Protein AF-0000000084380816 (afdb_homodimer)

Structure (mmCIF, N/CA/C/O backbone):
data_AF-0000000084380816-model_v1
#
loop_
_entity.id
_entity.type
_entity.pdbx_description
1 polymer 'Peptidase M61 catalytic domain-containing protein'
#
loop_
_atom_site.group_PDB
_atom_site.id
_atom_site.type_symbol
_atom_site.label_atom_id
_atom_site.label_alt_id
_atom_site.label_comp_id
_atom_site.label_asym_id
_atom_site.label_entity_id
_atom_site.label_seq_id
_atom_site.pdbx_PDB_ins_code
_atom_site.Cartn_x
_atom_site.Cartn_y
_atom_site.Cartn_z
_atom_site.occupancy
_atom_site.B_iso_or_equiv
_atom_site.auth_seq_id
_atom_site.auth_comp_id
_atom_site.auth_asym_id
_atom_site.auth_atom_id
_atom_site.pdbx_PDB_model_num
ATOM 1 N N . MET A 1 1 ? -41.875 -51.312 -7.555 1 27.17 1 MET A N 1
ATOM 2 C CA . MET A 1 1 ? -41.5 -50.062 -8.219 1 27.17 1 MET A CA 1
ATOM 3 C C . MET A 1 1 ? -39.969 -49.906 -8.258 1 27.17 1 MET A C 1
ATOM 5 O O . MET A 1 1 ? -39.312 -49.906 -7.215 1 27.17 1 MET A O 1
ATOM 9 N N . ILE A 1 2 ? -39.375 -50.25 -9.5 1 27.06 2 ILE A N 1
ATOM 10 C CA . ILE A 1 2 ? -38 -50.5 -9.875 1 27.06 2 ILE A CA 1
ATOM 11 C C . ILE A 1 2 ? -37.219 -49.188 -9.898 1 27.06 2 ILE A C 1
ATOM 13 O O . ILE A 1 2 ? -37.594 -48.25 -10.617 1 27.06 2 ILE A O 1
ATOM 17 N N . CYS A 1 3 ? -36.656 -48.812 -8.781 1 25.69 3 CYS A N 1
ATOM 18 C CA . CYS A 1 3 ? -35.781 -47.656 -8.594 1 25.69 3 CYS A CA 1
ATOM 19 C C . CYS A 1 3 ? -34.594 -47.719 -9.555 1 25.69 3 CYS A C 1
ATOM 21 O O . CYS A 1 3 ? -33.656 -48.5 -9.352 1 25.69 3 CYS A O 1
ATOM 23 N N . GLY A 1 4 ? -34.875 -47.562 -10.859 1 26.27 4 GLY A N 1
ATOM 24 C CA . GLY A 1 4 ? -33.906 -47.656 -11.914 1 26.27 4 GLY A CA 1
ATOM 25 C C . GLY A 1 4 ? -32.812 -46.625 -11.805 1 26.27 4 GLY A C 1
ATOM 26 O O . GLY A 1 4 ? -33.094 -45.406 -11.719 1 26.27 4 GLY A O 1
ATOM 27 N N . TYR A 1 5 ? -31.734 -46.938 -11.164 1 26.12 5 TYR A N 1
ATOM 28 C CA . TYR A 1 5 ? -30.484 -46.188 -11.117 1 26.12 5 TYR A CA 1
ATOM 29 C C . TYR A 1 5 ? -30.031 -45.812 -12.523 1 26.12 5 TYR A C 1
ATOM 31 O O . TYR A 1 5 ? -29.812 -46.688 -13.367 1 26.12 5 TYR A O 1
ATOM 39 N N . ALA A 1 6 ? -30.516 -44.625 -13 1 34.38 6 ALA A N 1
ATOM 40 C CA . ALA A 1 6 ? -30.094 -44.094 -14.289 1 34.38 6 ALA A CA 1
ATOM 41 C C . ALA A 1 6 ? -28.562 -44 -14.375 1 34.38 6 ALA A C 1
ATOM 43 O O . ALA A 1 6 ? -27.938 -43.188 -13.68 1 34.38 6 ALA A O 1
ATOM 44 N N . CYS A 1 7 ? -27.812 -45.062 -14.609 1 30.02 7 CYS A N 1
ATOM 45 C CA . CYS A 1 7 ? -26.406 -45.094 -14.984 1 30.02 7 CYS A CA 1
ATOM 46 C C . CYS A 1 7 ? -26.141 -44.094 -16.125 1 30.02 7 CYS A C 1
ATOM 48 O O . CYS A 1 7 ? -26.688 -44.25 -17.219 1 30.02 7 CYS A O 1
ATOM 50 N N . GLY A 1 8 ? -26.031 -42.875 -15.812 1 33.06 8 GLY A N 1
ATOM 51 C CA . GLY A 1 8 ? -25.656 -41.906 -16.844 1 33.06 8 GLY A CA 1
ATOM 52 C C . GLY A 1 8 ? -24.516 -42.406 -17.719 1 33.06 8 GLY A C 1
ATOM 53 O O . GLY A 1 8 ? -23.422 -42.719 -17.234 1 33.06 8 GLY A O 1
ATOM 54 N N . ALA A 1 9 ? -24.859 -43.062 -18.766 1 35.5 9 ALA A N 1
ATOM 55 C CA . ALA A 1 9 ? -23.938 -43.406 -19.844 1 35.5 9 ALA A CA 1
ATOM 56 C C . ALA A 1 9 ? -23.078 -42.219 -20.266 1 35.5 9 ALA A C 1
ATOM 58 O O . ALA A 1 9 ? -23.609 -41.188 -20.703 1 35.5 9 ALA A O 1
ATOM 59 N N . LEU A 1 10 ? -21.922 -42.094 -19.734 1 38.34 10 LEU A N 1
ATOM 60 C CA . LEU A 1 10 ? -20.891 -41.25 -20.328 1 38.34 10 LEU A CA 1
ATOM 61 C C . LEU A 1 10 ? -20.797 -41.469 -21.828 1 38.34 10 LEU A C 1
ATOM 63 O O . LEU A 1 10 ? -20.641 -42.594 -22.297 1 38.34 10 LEU A O 1
ATOM 67 N N . ALA A 1 11 ? -21.5 -40.625 -22.562 1 37.41 11 ALA A N 1
ATOM 68 C CA . ALA A 1 11 ? -21.453 -40.5 -24.016 1 37.41 11 ALA A CA 1
ATOM 69 C C . ALA A 1 11 ? -20.031 -40.688 -24.531 1 37.41 11 ALA A C 1
ATOM 71 O O . ALA A 1 11 ? -19.094 -40 -24.094 1 37.41 11 ALA A O 1
ATOM 72 N N . ALA A 1 12 ? -19.781 -41.75 -25.078 1 40.5 12 ALA A N 1
ATOM 73 C CA . ALA A 1 12 ? -18.625 -41.875 -25.969 1 40.5 12 ALA A CA 1
ATOM 74 C C . ALA A 1 12 ? -18.562 -40.719 -26.953 1 40.5 12 ALA A C 1
ATOM 76 O O . ALA A 1 12 ? -19.484 -40.5 -27.75 1 40.5 12 ALA A O 1
ATOM 77 N N . ASP A 1 13 ? -17.953 -39.531 -26.75 1 41.25 13 ASP A N 1
ATOM 78 C CA . ASP A 1 13 ? -17.75 -38.469 -27.75 1 41.25 13 ASP A CA 1
ATOM 79 C C . ASP A 1 13 ? -17.25 -39.062 -29.062 1 41.25 13 ASP A C 1
ATOM 81 O O . ASP A 1 13 ? -16.281 -39.812 -29.094 1 41.25 13 ASP A O 1
ATOM 85 N N . ALA A 1 14 ? -17.859 -39.281 -29.984 1 40.97 14 ALA A N 1
ATOM 86 C CA . ALA A 1 14 ? -17.656 -39.625 -31.406 1 40.97 14 ALA A CA 1
ATOM 87 C C . ALA A 1 14 ? -16.453 -38.875 -31.969 1 40.97 14 ALA A C 1
ATOM 89 O O . ALA A 1 14 ? -16.156 -38.969 -33.156 1 40.97 14 ALA A O 1
ATOM 90 N N . SER A 1 15 ? -16.125 -37.594 -31.531 1 45.44 15 SER A N 1
ATOM 91 C CA . SER A 1 15 ? -15.008 -36.906 -32.156 1 45.44 15 SER A CA 1
ATOM 92 C C . SER A 1 15 ? -13.703 -37.656 -31.969 1 45.44 15 SER A C 1
ATOM 94 O O . SER A 1 15 ? -13.562 -38.438 -31 1 45.44 15 SER A O 1
ATOM 96 N N . GLY A 1 16 ? -12.984 -38.125 -33 1 58.88 16 GLY A N 1
ATOM 97 C CA . GLY A 1 16 ? -11.68 -38.719 -33.219 1 58.88 16 GLY A CA 1
ATOM 98 C C . GLY A 1 16 ? -10.656 -38.375 -32.156 1 58.88 16 GLY A C 1
ATOM 99 O O . GLY A 1 16 ? -9.484 -38.719 -32.25 1 58.88 16 GLY A O 1
ATOM 100 N N . GLU A 1 17 ? -11.016 -37.469 -31.203 1 75.88 17 GLU A N 1
ATOM 101 C CA . GLU A 1 17 ? -9.992 -37.062 -30.234 1 75.88 17 GLU A CA 1
ATOM 102 C C . GLU A 1 17 ? -9.891 -38.031 -29.094 1 75.88 17 GLU A C 1
ATOM 104 O O . GLU A 1 17 ? -10.906 -38.5 -28.562 1 75.88 17 GLU A O 1
ATOM 109 N N . ARG A 1 18 ? -8.797 -38.688 -28.703 1 91.75 18 ARG A N 1
ATOM 110 C CA . ARG A 1 18 ? -8.469 -39.625 -27.625 1 91.75 18 ARG A CA 1
ATOM 111 C C . ARG A 1 18 ? -8.328 -38.906 -26.297 1 91.75 18 ARG A C 1
ATOM 113 O O . ARG A 1 18 ? -7.238 -38.469 -25.922 1 91.75 18 ARG A O 1
ATOM 120 N N . ILE A 1 19 ? -9.57 -38.656 -25.625 1 95.81 19 ILE A N 1
ATOM 121 C CA . ILE A 1 19 ? -9.609 -37.938 -24.375 1 95.81 19 ILE A CA 1
ATOM 122 C C . ILE A 1 19 ? -10.07 -38.844 -23.25 1 95.81 19 ILE A C 1
ATOM 124 O O . ILE A 1 19 ? -11.008 -39.625 -23.422 1 95.81 19 ILE A O 1
ATOM 128 N N . TYR A 1 20 ? -9.391 -38.875 -22.156 1 96.75 20 TYR A N 1
ATOM 129 C CA . TYR A 1 20 ? -9.844 -39.531 -20.922 1 96.75 20 TYR A CA 1
ATOM 130 C C . TYR A 1 20 ? -9.984 -38.531 -19.797 1 96.75 20 TYR A C 1
ATOM 132 O O . TYR A 1 20 ? -9.242 -37.531 -19.734 1 96.75 20 TYR A O 1
ATOM 140 N N . ASP A 1 21 ? -10.922 -38.75 -18.875 1 97.56 21 ASP A N 1
ATOM 141 C CA . ASP A 1 21 ? -11.234 -37.812 -17.812 1 97.56 21 ASP A CA 1
ATOM 142 C C . ASP A 1 21 ? -10.469 -38.125 -16.547 1 97.56 21 ASP A C 1
ATOM 144 O O . ASP A 1 21 ? -10.328 -39.312 -16.172 1 97.56 21 ASP A O 1
ATOM 148 N N . VAL A 1 22 ? -9.922 -37.156 -15.961 1 98.12 22 VAL A N 1
ATOM 149 C CA . VAL A 1 22 ? -9.266 -37.25 -14.656 1 98.12 22 VAL A CA 1
ATOM 150 C C . VAL A 1 22 ? -9.883 -36.25 -13.688 1 98.12 22 VAL A C 1
ATOM 152 O O . VAL A 1 22 ? -9.922 -35.062 -13.977 1 98.12 22 VAL A O 1
ATOM 155 N N . VAL A 1 23 ? -10.391 -36.688 -12.555 1 98.31 23 VAL A N 1
ATOM 156 C CA . VAL A 1 23 ? -10.953 -35.781 -11.547 1 98.31 23 VAL A CA 1
ATOM 157 C C . VAL A 1 23 ? -10.188 -35.938 -10.234 1 98.31 23 VAL A C 1
ATOM 159 O O . VAL A 1 23 ? -10.125 -37.031 -9.68 1 98.31 23 VAL A O 1
ATOM 162 N N . TYR A 1 24 ? -9.562 -34.938 -9.789 1 98.69 24 TYR A N 1
ATOM 163 C CA . TYR A 1 24 ? -8.969 -34.875 -8.453 1 98.69 24 TYR A CA 1
ATOM 164 C C . TYR A 1 24 ? -9.953 -34.312 -7.438 1 98.69 24 TYR A C 1
ATOM 166 O O . TYR A 1 24 ? -10.484 -33.219 -7.621 1 98.69 24 TYR A O 1
ATOM 174 N N . THR A 1 25 ? -10.219 -35.031 -6.387 1 98.75 25 THR A N 1
ATOM 175 C CA . THR A 1 25 ? -11.008 -34.562 -5.258 1 98.75 25 THR A CA 1
ATOM 176 C C . THR A 1 25 ? -10.141 -34.469 -4.004 1 98.75 25 THR A C 1
ATOM 178 O O . THR A 1 25 ? -9.531 -35.438 -3.578 1 98.75 25 THR A O 1
ATOM 181 N N . VAL A 1 26 ? -10.109 -33.281 -3.43 1 98.81 26 VAL A N 1
ATOM 182 C CA . VAL A 1 26 ? -9.289 -33.031 -2.252 1 98.81 26 VAL A CA 1
ATOM 183 C C . VAL A 1 26 ? -10.18 -32.781 -1.039 1 98.81 26 VAL A C 1
ATOM 185 O O . VAL A 1 26 ? -11.055 -31.922 -1.069 1 98.81 26 VAL A O 1
ATOM 188 N N . ARG A 1 27 ? -9.977 -33.531 -0.007 1 98.69 27 ARG A N 1
ATOM 189 C CA . ARG A 1 27 ? -10.68 -33.375 1.261 1 98.69 27 ARG A CA 1
ATOM 190 C C . ARG A 1 27 ? -9.711 -33 2.381 1 98.69 27 ARG A C 1
ATOM 192 O O . ARG A 1 27 ? -8.93 -33.844 2.832 1 98.69 27 ARG A O 1
ATOM 199 N N . PRO A 1 28 ? -9.797 -31.766 2.854 1 98.62 28 PRO A N 1
ATOM 200 C CA . PRO A 1 28 ? -8.953 -31.406 3.998 1 98.62 28 PRO A CA 1
ATOM 201 C C . PRO A 1 28 ? -9.391 -32.094 5.289 1 98.62 28 PRO A C 1
ATOM 203 O O . PRO A 1 28 ? -10.586 -32.281 5.531 1 98.62 28 PRO A O 1
ATOM 206 N N . LEU A 1 29 ? -8.453 -32.531 6.004 1 97.81 29 LEU A N 1
ATOM 207 C CA . LEU A 1 29 ? -8.648 -33.125 7.32 1 97.81 29 LEU A CA 1
ATOM 208 C C . LEU A 1 29 ? -7.988 -32.281 8.406 1 97.81 29 LEU A C 1
ATOM 210 O O . LEU A 1 29 ? -6.895 -32.594 8.875 1 97.81 29 LEU A O 1
ATOM 214 N N . PRO A 1 30 ? -8.688 -31.25 8.867 1 96.81 30 PRO A N 1
ATOM 215 C CA . PRO A 1 30 ? -8.078 -30.281 9.773 1 96.81 30 PRO A CA 1
ATOM 216 C C . PRO A 1 30 ? -7.516 -30.922 11.039 1 96.81 30 PRO A C 1
ATOM 218 O O . PRO A 1 30 ? -6.457 -30.516 11.523 1 96.81 30 PRO A O 1
ATOM 221 N N . ASP A 1 31 ? -8.156 -31.922 11.555 1 96.31 31 ASP A N 1
ATOM 222 C CA . ASP A 1 31 ? -7.766 -32.531 12.828 1 96.31 31 ASP A CA 1
ATOM 223 C C . ASP A 1 31 ? -6.363 -33.125 12.742 1 96.31 31 ASP A C 1
ATOM 225 O O . ASP A 1 31 ? -5.613 -33.094 13.719 1 96.31 31 ASP A O 1
ATOM 229 N N . SER A 1 32 ? -6.035 -33.625 11.562 1 97.06 32 SER A N 1
ATOM 230 C CA . SER A 1 32 ? -4.742 -34.281 11.414 1 97.06 32 SER A CA 1
ATOM 231 C C . SER A 1 32 ? -3.797 -33.438 10.555 1 97.06 32 SER A C 1
ATOM 233 O O . SER A 1 32 ? -2.701 -33.875 10.211 1 97.06 32 SER A O 1
ATOM 235 N N . HIS A 1 33 ? -4.148 -32.219 10.172 1 98 33 HIS A N 1
ATOM 236 C CA . HIS A 1 33 ? -3.359 -31.359 9.312 1 98 33 HIS A CA 1
ATOM 237 C C . HIS A 1 33 ? -2.939 -32.062 8.031 1 98 33 HIS A C 1
ATOM 239 O O . HIS A 1 33 ? -1.779 -31.984 7.625 1 98 33 HIS A O 1
ATOM 245 N N . SER A 1 34 ? -3.932 -32.844 7.496 1 98.38 34 SER A N 1
ATOM 246 C CA . SER A 1 34 ? -3.686 -33.625 6.293 1 98.38 34 SER A CA 1
ATOM 247 C C . SER A 1 34 ? -4.812 -33.469 5.277 1 98.38 34 SER A C 1
ATOM 249 O O . SER A 1 34 ? -5.805 -32.781 5.555 1 98.38 34 SER A O 1
ATOM 251 N N . ALA A 1 35 ? -4.574 -34 4.113 1 98.69 35 ALA A N 1
ATOM 252 C CA . ALA A 1 35 ? -5.613 -34.031 3.084 1 98.69 35 ALA A CA 1
ATOM 253 C C . ALA A 1 35 ? -5.707 -35.438 2.459 1 98.69 35 ALA A C 1
ATOM 255 O O . ALA A 1 35 ? -4.691 -36.094 2.262 1 98.69 35 ALA A O 1
ATOM 256 N N . GLU A 1 36 ? -6.895 -35.812 2.211 1 98.69 36 GLU A N 1
ATOM 257 C CA . GLU A 1 36 ? -7.148 -36.969 1.371 1 98.69 36 GLU A CA 1
ATOM 258 C C . GLU A 1 36 ? -7.348 -36.562 -0.086 1 98.69 36 GLU A C 1
ATOM 260 O O . GLU A 1 36 ? -8.125 -35.656 -0.382 1 98.69 36 GLU A O 1
ATOM 265 N N . VAL A 1 37 ? -6.648 -37.219 -0.964 1 98.88 37 VAL A N 1
ATOM 266 C CA . VAL A 1 37 ? -6.777 -36.938 -2.391 1 98.88 37 VAL A CA 1
ATOM 267 C C . VAL A 1 37 ? -7.25 -38.188 -3.123 1 98.88 37 VAL A C 1
ATOM 269 O O . VAL A 1 37 ? -6.73 -39.281 -2.893 1 98.88 37 VAL A O 1
ATOM 272 N N . GLU A 1 38 ? -8.234 -38.031 -3.914 1 98.81 38 GLU A N 1
ATOM 273 C CA . GLU A 1 38 ? -8.703 -39.094 -4.809 1 98.81 38 GLU A CA 1
ATOM 274 C C . GLU A 1 38 ? -8.508 -38.688 -6.273 1 98.81 38 GLU A C 1
ATOM 276 O O . GLU A 1 38 ? -8.93 -37.594 -6.688 1 98.81 38 GLU A O 1
ATOM 281 N N . MET A 1 39 ? -7.875 -39.531 -6.996 1 98.69 39 MET A N 1
ATOM 282 C CA . MET A 1 39 ? -7.77 -39.375 -8.445 1 98.69 39 MET A CA 1
ATOM 283 C C . MET A 1 39 ? -8.664 -40.406 -9.148 1 98.69 39 MET A C 1
ATOM 285 O O . MET A 1 39 ? -8.398 -41.594 -9.102 1 98.69 39 MET A O 1
ATOM 289 N N . ALA A 1 40 ? -9.719 -39.906 -9.828 1 98.75 40 ALA A N 1
ATOM 290 C CA . ALA A 1 40 ? -10.625 -40.75 -10.586 1 98.75 40 ALA A CA 1
ATOM 291 C C . ALA A 1 40 ? -10.359 -40.656 -12.086 1 98.75 40 ALA A C 1
ATOM 293 O O . ALA A 1 40 ? -10.391 -39.562 -12.648 1 98.75 40 ALA A O 1
ATOM 294 N N . VAL A 1 41 ? -10.109 -41.781 -12.688 1 98.44 41 VAL A N 1
ATOM 295 C CA . VAL A 1 41 ? -9.891 -41.812 -14.133 1 98.44 41 VAL A CA 1
ATOM 296 C C . VAL A 1 41 ? -11.062 -42.531 -14.805 1 98.44 41 VAL A C 1
ATOM 298 O O . VAL A 1 41 ? -11.438 -43.625 -14.414 1 98.44 41 VAL A O 1
ATOM 301 N N . SER A 1 42 ? -11.727 -41.844 -15.719 1 98.25 42 SER A N 1
ATOM 302 C CA . SER A 1 42 ? -12.719 -42.469 -16.609 1 98.25 42 SER A CA 1
ATOM 303 C C . SER A 1 42 ? -12.211 -42.531 -18.031 1 98.25 42 SER A C 1
ATOM 305 O O . SER A 1 42 ? -11.875 -41.5 -18.625 1 98.25 42 SER A O 1
ATOM 307 N N . GLN A 1 43 ? -12.188 -43.688 -18.484 1 96.75 43 GLN A N 1
ATOM 308 C CA . GLN A 1 43 ? -11.625 -43.844 -19.812 1 96.75 43 GLN A CA 1
ATOM 309 C C . GLN A 1 43 ? -12.258 -45.062 -20.516 1 96.75 43 GLN A C 1
ATOM 311 O O . GLN A 1 43 ? -13.008 -45.812 -19.906 1 96.75 43 GLN A O 1
ATOM 316 N N . THR A 1 44 ? -11.984 -45.062 -21.828 1 91.81 44 THR A N 1
ATOM 317 C CA . THR A 1 44 ? -12.25 -46.219 -22.641 1 91.81 44 THR A CA 1
ATOM 318 C C . THR A 1 44 ? -10.961 -46.75 -23.297 1 91.81 44 THR A C 1
ATOM 320 O O . THR A 1 44 ? -10.023 -45.969 -23.5 1 91.81 44 THR A O 1
ATOM 323 N N . ARG A 1 45 ? -10.797 -48 -23.578 1 90.06 45 ARG A N 1
ATOM 324 C CA . ARG A 1 45 ? -9.734 -48.594 -24.375 1 90.06 45 ARG A CA 1
ATOM 325 C C . ARG A 1 45 ? -8.398 -48.531 -23.641 1 90.06 45 ARG A C 1
ATOM 327 O O . ARG A 1 45 ? -7.336 -48.562 -24.266 1 90.06 45 ARG A O 1
ATOM 334 N N . GLY A 1 46 ? -8.492 -48.25 -22.344 1 94.62 46 GLY A N 1
ATOM 335 C CA . GLY A 1 46 ? -7.25 -48.156 -21.594 1 94.62 46 GLY A CA 1
ATOM 336 C C . GLY A 1 46 ? -6.324 -47.062 -22.094 1 94.62 46 GLY A C 1
ATOM 337 O O . GLY A 1 46 ? -5.133 -47.312 -22.297 1 94.62 46 GLY A O 1
ATOM 338 N N . MET A 1 47 ? -6.836 -45.906 -22.297 1 96.44 47 MET A N 1
ATOM 339 C CA . MET A 1 47 ? -6.055 -44.781 -22.828 1 96.44 47 MET A CA 1
ATOM 340 C C . MET A 1 47 ? -4.883 -44.469 -21.906 1 96.44 47 MET A C 1
ATOM 342 O O . MET A 1 47 ? -3.748 -44.344 -22.359 1 96.44 47 MET A O 1
ATOM 346 N N . LEU A 1 48 ? -5.074 -44.25 -20.672 1 97.31 48 LEU A N 1
ATOM 347 C CA . LEU A 1 48 ? -4.004 -44.188 -19.688 1 97.31 48 LEU A CA 1
ATOM 348 C C . LEU A 1 48 ? -3.607 -45.562 -19.203 1 97.31 48 LEU A C 1
ATOM 350 O O . LEU A 1 48 ? -4.398 -46.25 -18.547 1 97.31 48 LEU A O 1
ATOM 354 N N . ARG A 1 49 ? -2.461 -45.938 -19.469 1 97.56 49 ARG A N 1
ATOM 355 C CA . ARG A 1 49 ? -2.02 -47.281 -19.141 1 97.56 49 ARG A CA 1
ATOM 356 C C . ARG A 1 49 ? -1.273 -47.312 -17.812 1 97.56 49 ARG A C 1
ATOM 358 O O . ARG A 1 49 ? -1.389 -48.281 -17.047 1 97.56 49 ARG A O 1
ATOM 365 N N . GLN A 1 50 ? -0.486 -46.281 -17.688 1 97.5 50 GLN A N 1
ATOM 366 C CA . GLN A 1 50 ? 0.311 -46.219 -16.469 1 97.5 50 GLN A CA 1
ATOM 367 C C . GLN A 1 50 ? 0.566 -44.781 -16.047 1 97.5 50 GLN A C 1
ATOM 369 O O . GLN A 1 50 ? 0.737 -43.906 -16.906 1 97.5 50 GLN A O 1
ATOM 374 N N . LEU A 1 51 ? 0.547 -44.594 -14.781 1 97.81 51 LEU A N 1
ATOM 375 C CA . LEU A 1 51 ? 0.934 -43.312 -14.148 1 97.81 51 LEU A CA 1
ATOM 376 C C . LEU A 1 51 ? 2.035 -43.562 -13.117 1 97.81 51 LEU A C 1
ATOM 378 O O . LEU A 1 51 ? 1.911 -44.406 -12.25 1 97.81 51 LEU A O 1
ATOM 382 N N . SER A 1 52 ? 3.113 -42.844 -13.297 1 98 52 SER A N 1
ATOM 383 C CA . SER A 1 52 ? 4.199 -42.875 -12.328 1 98 52 SER A CA 1
ATOM 384 C C . SER A 1 52 ? 4.344 -41.5 -11.633 1 98 52 SER A C 1
ATOM 386 O O . SER A 1 52 ? 4.527 -40.5 -12.289 1 98 52 SER A O 1
ATOM 388 N N . MET A 1 53 ? 4.246 -41.531 -10.305 1 97.31 53 MET A N 1
ATOM 389 C CA . MET A 1 53 ? 4.371 -40.312 -9.531 1 97.31 53 MET A CA 1
ATOM 390 C C . MET A 1 53 ? 5.664 -40.312 -8.719 1 97.31 53 MET A C 1
ATOM 392 O O . MET A 1 53 ? 6.008 -41.312 -8.094 1 97.31 53 MET A O 1
ATOM 396 N N . ASP A 1 54 ? 6.379 -39.188 -8.758 1 96.75 54 ASP A N 1
ATOM 397 C CA . ASP A 1 54 ? 7.555 -38.969 -7.918 1 96.75 54 ASP A CA 1
ATOM 398 C C . ASP A 1 54 ? 7.156 -38.469 -6.531 1 96.75 54 ASP A C 1
ATOM 400 O O . ASP A 1 54 ? 6.684 -37.344 -6.387 1 96.75 54 ASP A O 1
ATOM 404 N N . LEU A 1 55 ? 7.402 -39.312 -5.531 1 95.12 55 LEU A N 1
ATOM 405 C CA . LEU A 1 55 ? 7.016 -38.938 -4.172 1 95.12 55 LEU A CA 1
ATOM 406 C C . LEU A 1 55 ? 8.125 -38.156 -3.484 1 95.12 55 LEU A C 1
ATOM 408 O O . LEU A 1 55 ? 9.219 -38.688 -3.268 1 95.12 55 LEU A O 1
ATOM 412 N N . PRO A 1 56 ? 7.875 -36.844 -3.186 1 86.44 56 PRO A N 1
ATOM 413 C CA . PRO A 1 56 ? 8.938 -36 -2.658 1 86.44 56 PRO A CA 1
ATOM 414 C C . PRO A 1 56 ? 9.359 -36.375 -1.24 1 86.44 56 PRO A C 1
ATOM 416 O O . PRO A 1 56 ? 10.453 -36.031 -0.796 1 86.44 56 PRO A O 1
ATOM 419 N N . GLY A 1 57 ? 8.555 -37 -0.428 1 84.44 57 GLY A N 1
ATOM 420 C CA . GLY A 1 57 ? 8.914 -37.312 0.942 1 84.44 57 GLY A CA 1
ATOM 421 C C . GLY A 1 57 ? 7.992 -38.344 1.582 1 84.44 57 GLY A C 1
ATOM 422 O O . GLY A 1 57 ? 7.234 -39 0.888 1 84.44 57 GLY A O 1
ATOM 423 N N . ASP A 1 58 ? 8.117 -38.375 2.895 1 88.19 58 ASP A N 1
ATOM 424 C CA . ASP A 1 58 ? 7.398 -39.406 3.641 1 88.19 58 ASP A CA 1
ATOM 425 C C . ASP A 1 58 ? 6.043 -38.906 4.121 1 88.19 58 ASP A C 1
ATOM 427 O O . ASP A 1 58 ? 5.383 -39.562 4.934 1 88.19 58 ASP A O 1
ATOM 431 N N . ASN A 1 59 ? 5.668 -37.781 3.557 1 94.19 59 ASN A N 1
ATOM 432 C CA . ASN A 1 59 ? 4.414 -37.219 4.047 1 94.19 59 ASN A CA 1
ATOM 433 C C . ASN A 1 59 ? 3.217 -37.781 3.275 1 94.19 59 ASN A C 1
ATOM 435 O O . ASN A 1 59 ? 2.074 -37.406 3.535 1 94.19 59 ASN A O 1
ATOM 439 N N . PHE A 1 60 ? 3.467 -38.656 2.275 1 96.81 60 PHE A N 1
ATOM 440 C CA . PHE A 1 60 ? 2.408 -39.344 1.542 1 96.81 60 PHE A CA 1
ATOM 441 C C . PHE A 1 60 ? 2.172 -40.75 2.107 1 96.81 60 PHE A C 1
ATOM 443 O O . PHE A 1 60 ? 3.125 -41.469 2.438 1 96.81 60 PHE A O 1
ATOM 450 N N . SER A 1 61 ? 0.9 -41.156 2.223 1 95.5 61 SER A N 1
ATOM 451 C CA . SER A 1 61 ? 0.586 -42.469 2.76 1 95.5 61 SER A CA 1
ATOM 452 C C . SER A 1 61 ? -0.784 -42.938 2.293 1 95.5 61 SER A C 1
ATOM 454 O O . SER A 1 61 ? -1.537 -42.188 1.683 1 95.5 61 SER A O 1
ATOM 456 N N . GLY A 1 62 ? -1.014 -44.25 2.492 1 96.38 62 GLY A N 1
ATOM 457 C CA . GLY A 1 62 ? -2.348 -44.812 2.365 1 96.38 62 GLY A CA 1
ATOM 458 C C . GLY A 1 62 ? -2.785 -45 0.924 1 96.38 62 GLY A C 1
ATOM 459 O O . GLY A 1 62 ? -3.971 -44.875 0.611 1 96.38 62 GLY A O 1
ATOM 460 N N . PHE A 1 63 ? -1.817 -45.281 0.046 1 97.38 63 PHE A N 1
ATOM 461 C CA . PHE A 1 63 ? -2.178 -45.469 -1.354 1 97.38 63 PHE A CA 1
ATOM 462 C C . PHE A 1 63 ? -3.055 -46.719 -1.52 1 97.38 63 PHE A C 1
ATOM 464 O O . PHE A 1 63 ? -2.693 -47.812 -1.069 1 97.38 63 PHE A O 1
ATOM 471 N N . HIS A 1 64 ? -4.184 -46.562 -2.115 1 97.94 64 HIS A N 1
ATOM 472 C CA . HIS A 1 64 ? -5.082 -47.656 -2.404 1 97.94 64 HIS A CA 1
ATOM 473 C C . HIS A 1 64 ? -6.094 -47.281 -3.48 1 97.94 64 HIS A C 1
ATOM 475 O O . HIS A 1 64 ? -6.27 -46.125 -3.789 1 97.94 64 HIS A O 1
ATOM 481 N N . GLY A 1 65 ? -6.723 -48.25 -4.078 1 98.19 65 GLY A N 1
ATOM 482 C CA . GLY A 1 65 ? -7.68 -48.031 -5.152 1 98.19 65 GLY A CA 1
ATOM 483 C C . GLY A 1 65 ? -7.789 -49.188 -6.102 1 98.19 65 GLY A C 1
ATOM 484 O O . GLY A 1 65 ? -7.594 -50.344 -5.703 1 98.19 65 GLY A O 1
ATOM 485 N N . ASP A 1 66 ? -8.18 -48.875 -7.27 1 98.44 66 ASP A N 1
ATOM 486 C CA . ASP A 1 66 ? -8.406 -49.906 -8.289 1 98.44 66 ASP A CA 1
ATOM 487 C C . ASP A 1 66 ? -7.141 -50.156 -9.102 1 98.44 66 ASP A C 1
ATOM 489 O O . ASP A 1 66 ? -6.277 -49.281 -9.203 1 98.44 66 ASP A O 1
ATOM 493 N N . GLY A 1 67 ? -7.09 -51.281 -9.656 1 98.06 67 GLY A N 1
ATOM 494 C CA . GLY A 1 67 ? -5.973 -51.594 -10.531 1 98.06 67 GLY A CA 1
ATOM 495 C C . GLY A 1 67 ? -4.715 -52 -9.773 1 98.06 67 GLY A C 1
ATOM 496 O O . GLY A 1 67 ? -4.789 -52.438 -8.617 1 98.06 67 GLY A O 1
ATOM 497 N N . GLU A 1 68 ? -3.602 -51.969 -10.469 1 98 68 GLU A N 1
ATOM 498 C CA . GLU A 1 68 ? -2.324 -52.344 -9.859 1 98 68 GLU A CA 1
ATOM 499 C C . GLU A 1 68 ? -1.603 -51.125 -9.312 1 98 68 GLU A C 1
ATOM 501 O O . GLU A 1 68 ? -1.359 -50.156 -10.039 1 98 68 GLU A O 1
ATOM 506 N N . ILE A 1 69 ? -1.349 -51.125 -8.062 1 98.12 69 ILE A N 1
ATOM 507 C CA . ILE A 1 69 ? -0.665 -50.062 -7.371 1 98.12 69 ILE A CA 1
ATOM 508 C C . ILE A 1 69 ? 0.603 -50.594 -6.703 1 98.12 69 ILE A C 1
ATOM 510 O O . ILE A 1 69 ? 0.554 -51.562 -5.945 1 98.12 69 ILE A O 1
ATOM 514 N N . ALA A 1 70 ? 1.714 -50 -7.039 1 97.25 70 ALA A N 1
ATOM 515 C CA . ALA A 1 70 ? 2.986 -50.406 -6.438 1 97.25 70 ALA A CA 1
ATOM 516 C C . ALA A 1 70 ? 3.816 -49.188 -6.059 1 97.25 70 ALA A C 1
ATOM 518 O O . ALA A 1 70 ? 3.859 -48.188 -6.805 1 97.25 70 ALA A O 1
ATOM 519 N N . VAL A 1 71 ? 4.332 -49.156 -4.879 1 95.38 71 VAL A N 1
ATOM 520 C CA . VAL A 1 71 ? 5.266 -48.125 -4.449 1 95.38 71 VAL A CA 1
ATOM 521 C C . VAL A 1 71 ? 6.676 -48.719 -4.375 1 95.38 71 VAL A C 1
ATOM 523 O O . VAL A 1 71 ? 6.926 -49.656 -3.639 1 95.38 71 VAL A O 1
ATOM 526 N N . GLU A 1 72 ? 7.516 -48.219 -5.152 1 93.94 72 GLU A N 1
ATOM 527 C CA . GLU A 1 72 ? 8.914 -48.625 -5.18 1 93.94 72 GLU A CA 1
ATOM 528 C C . GLU A 1 72 ? 9.844 -47.469 -4.84 1 93.94 72 GLU A C 1
ATOM 530 O O . GLU A 1 72 ? 10.125 -46.625 -5.695 1 93.94 72 GLU A O 1
ATOM 535 N N . GLY A 1 73 ? 10.359 -47.469 -3.605 1 92.06 73 GLY A N 1
ATOM 536 C CA . GLY A 1 73 ? 11.18 -46.344 -3.193 1 92.06 73 GLY A CA 1
ATOM 537 C C . GLY A 1 73 ? 10.398 -45.031 -3.111 1 92.06 73 GLY A C 1
ATOM 538 O O . GLY A 1 73 ? 9.438 -44.938 -2.35 1 92.06 73 GLY A O 1
ATOM 539 N N . LYS A 1 74 ? 10.797 -44.125 -3.988 1 94.06 74 LYS A N 1
ATOM 540 C CA . LYS A 1 74 ? 10.156 -42.812 -3.984 1 94.06 74 LYS A CA 1
ATOM 541 C C . LYS A 1 74 ? 9.258 -42.625 -5.203 1 94.06 74 LYS A C 1
ATOM 543 O O . LYS A 1 74 ? 8.992 -41.5 -5.629 1 94.06 74 LYS A O 1
ATOM 548 N N . GLU A 1 75 ? 8.828 -43.75 -5.715 1 96.31 75 GLU A N 1
ATOM 549 C CA . GLU A 1 75 ? 7.961 -43.688 -6.887 1 96.31 75 GLU A CA 1
ATOM 550 C C . GLU A 1 75 ? 6.719 -44.531 -6.703 1 96.31 75 GLU A C 1
ATOM 552 O O . GLU A 1 75 ? 6.812 -45.688 -6.223 1 96.31 75 GLU A O 1
ATOM 557 N N . LEU A 1 76 ? 5.633 -44 -7.031 1 97.38 76 LEU A N 1
ATOM 558 C CA . LEU A 1 76 ? 4.379 -44.75 -7.098 1 97.38 76 LEU A CA 1
ATOM 559 C C . LEU A 1 76 ? 4.039 -45.125 -8.539 1 97.38 76 LEU A C 1
ATOM 561 O O . LEU A 1 76 ? 4.145 -44.281 -9.438 1 97.38 76 LEU A O 1
ATOM 565 N N . HIS A 1 77 ? 3.705 -46.344 -8.797 1 98.12 77 HIS A N 1
ATOM 566 C CA . HIS A 1 77 ? 3.242 -46.812 -10.102 1 98.12 77 HIS A CA 1
ATOM 567 C C . HIS A 1 77 ? 1.797 -47.281 -10.031 1 98.12 77 HIS A C 1
ATOM 569 O O . HIS A 1 77 ? 1.463 -48.156 -9.211 1 98.12 77 HIS A O 1
ATOM 575 N N . TRP A 1 78 ? 0.988 -46.719 -10.836 1 98.5 78 TRP A N 1
ATOM 576 C CA . TRP A 1 78 ? -0.423 -47.094 -10.883 1 98.5 78 TRP A CA 1
ATOM 577 C C . TRP A 1 78 ? -0.843 -47.469 -12.289 1 98.5 78 TRP A C 1
ATOM 579 O O . TRP A 1 78 ? -0.59 -46.75 -13.25 1 98.5 78 TRP A O 1
ATOM 589 N N . SER A 1 79 ? -1.39 -48.625 -12.438 1 98.19 79 SER A N 1
ATOM 590 C CA . SER A 1 79 ? -2.025 -49.062 -13.672 1 98.19 79 SER A CA 1
ATOM 591 C C . SER A 1 79 ? -3.539 -49.188 -13.508 1 98.19 79 SER A C 1
ATOM 593 O O . SER A 1 79 ? -4.047 -50.188 -13.008 1 98.19 79 SER A O 1
ATOM 595 N N . PRO A 1 80 ? -4.203 -48.156 -13.977 1 97.81 80 PRO A N 1
ATOM 596 C CA . PRO A 1 80 ? -5.66 -48.219 -13.844 1 97.81 80 PRO A CA 1
ATOM 597 C C . PRO A 1 80 ? -6.297 -49.281 -14.719 1 97.81 80 PRO A C 1
ATOM 599 O O . PRO A 1 80 ? -5.727 -49.656 -15.75 1 97.81 80 PRO A O 1
ATOM 602 N N . PRO A 1 81 ? -7.508 -49.75 -14.328 1 97.25 81 PRO A N 1
ATOM 603 C CA . PRO A 1 81 ? -8.258 -50.656 -15.195 1 97.25 81 PRO A CA 1
ATOM 604 C C . PRO A 1 81 ? -8.555 -50.031 -16.562 1 97.25 81 PRO A C 1
ATOM 606 O O . PRO A 1 81 ? -8.531 -48.812 -16.719 1 97.25 81 PRO A O 1
ATOM 609 N N . ARG A 1 82 ? -8.875 -50.844 -17.531 1 95.62 82 ARG A N 1
ATOM 610 C CA . ARG A 1 82 ? -9.086 -50.438 -18.922 1 95.62 82 ARG A CA 1
ATOM 611 C C . ARG A 1 82 ? -10.219 -49.438 -19.031 1 95.62 82 ARG A C 1
ATOM 613 O O . ARG A 1 82 ? -10.172 -48.531 -19.891 1 95.62 82 ARG A O 1
ATOM 620 N N . ASP A 1 83 ? -11.211 -49.531 -18.125 1 95.94 83 ASP A N 1
ATOM 621 C CA . ASP A 1 83 ? -12.359 -48.625 -18.188 1 95.94 83 ASP A CA 1
ATOM 622 C C . ASP A 1 83 ? -12.227 -47.5 -17.156 1 95.94 83 ASP A C 1
ATOM 624 O O . ASP A 1 83 ? -13.141 -46.688 -17.016 1 95.94 83 ASP A O 1
ATOM 628 N N . GLY A 1 84 ? -11.18 -47.5 -16.453 1 97.06 84 GLY A N 1
ATOM 629 C CA . GLY A 1 84 ? -10.969 -46.438 -15.469 1 97.06 84 GLY A CA 1
ATOM 630 C C . GLY A 1 84 ? -10.938 -46.969 -14.039 1 97.06 84 GLY A C 1
ATOM 631 O O . GLY A 1 84 ? -11.133 -48.156 -13.805 1 97.06 84 GLY A O 1
ATOM 632 N N . GLY A 1 85 ? -10.602 -46.125 -13.133 1 97.94 85 GLY A N 1
ATOM 633 C CA . GLY A 1 85 ? -10.5 -46.469 -11.719 1 97.94 85 GLY A CA 1
ATOM 634 C C . GLY A 1 85 ? -10.086 -45.312 -10.852 1 97.94 85 GLY A C 1
ATOM 635 O O . GLY A 1 85 ? -9.922 -44.188 -11.344 1 97.94 85 GLY A O 1
ATOM 636 N N . ASN A 1 86 ? -10.008 -45.656 -9.555 1 98.44 86 ASN A N 1
ATOM 637 C CA . ASN A 1 86 ? -9.672 -44.625 -8.57 1 98.44 86 ASN A CA 1
ATOM 638 C C . ASN A 1 86 ? -8.352 -44.938 -7.863 1 98.44 86 ASN A C 1
ATOM 640 O O . ASN A 1 86 ? -8.031 -46.094 -7.629 1 98.44 86 ASN A O 1
ATOM 644 N N . LEU A 1 87 ? -7.629 -43.906 -7.656 1 98.69 87 LEU A N 1
ATOM 645 C CA . LEU A 1 87 ? -6.457 -43.938 -6.793 1 98.69 87 LEU A CA 1
ATOM 646 C C . LEU A 1 87 ? -6.598 -42.938 -5.656 1 98.69 87 LEU A C 1
ATOM 648 O O . LEU A 1 87 ? -6.969 -41.781 -5.891 1 98.69 87 LEU A O 1
ATOM 652 N N . ARG A 1 88 ? -6.34 -43.344 -4.379 1 98.69 88 ARG A N 1
ATOM 653 C CA . ARG A 1 88 ? -6.465 -42.469 -3.211 1 98.69 88 ARG A CA 1
ATOM 654 C C . ARG A 1 88 ? -5.18 -42.469 -2.391 1 98.69 88 ARG A C 1
ATOM 656 O O . ARG A 1 88 ? -4.461 -43.469 -2.354 1 98.69 88 ARG A O 1
ATOM 663 N N . TRP A 1 89 ? -4.93 -41.375 -1.78 1 98.25 89 TRP A N 1
ATOM 664 C CA . TRP A 1 89 ? -3.818 -41.281 -0.84 1 98.25 89 TRP A CA 1
ATOM 665 C C . TRP A 1 89 ? -4.051 -40.156 0.16 1 98.25 89 TRP A C 1
ATOM 667 O O . TRP A 1 89 ? -4.984 -39.375 0.006 1 98.25 89 TRP A O 1
ATOM 677 N N . THR A 1 90 ? -3.326 -40.188 1.248 1 98.38 90 THR A N 1
ATOM 678 C CA . THR A 1 90 ? -3.33 -39.125 2.266 1 98.38 90 THR A CA 1
ATOM 679 C C . THR A 1 90 ? -1.978 -38.438 2.322 1 98.38 90 THR A C 1
ATOM 681 O O . THR A 1 90 ? -0.937 -39.062 2.113 1 98.38 90 THR A O 1
ATOM 684 N N . VAL A 1 91 ? -2.018 -37.125 2.539 1 98.38 91 VAL A N 1
ATOM 685 C CA . VAL A 1 91 ? -0.777 -36.375 2.586 1 98.38 91 VAL A CA 1
ATOM 686 C C . VAL A 1 91 ? -0.815 -35.406 3.76 1 98.38 91 VAL A C 1
ATOM 688 O O . VAL A 1 91 ? -1.834 -34.75 4 1 98.38 91 VAL A O 1
ATOM 691 N N . SER A 1 92 ? 0.263 -35.344 4.527 1 98 92 SER A N 1
ATOM 692 C CA . SER A 1 92 ? 0.416 -34.312 5.547 1 98 92 SER A CA 1
ATOM 693 C C . SER A 1 92 ? 0.745 -32.938 4.922 1 98 92 SER A C 1
ATOM 695 O O . SER A 1 92 ? 1.659 -32.844 4.098 1 98 92 SER A O 1
ATOM 697 N N . ILE A 1 93 ? 0.092 -31.906 5.363 1 97.81 93 ILE A N 1
ATOM 698 C CA . ILE A 1 93 ? 0.13 -30.641 4.641 1 97.81 93 ILE A CA 1
ATOM 699 C C . ILE A 1 93 ? 1.178 -29.719 5.266 1 97.81 93 ILE A C 1
ATOM 701 O O . ILE A 1 93 ? 1.983 -29.109 4.559 1 97.81 93 ILE A O 1
ATOM 705 N N . ASN A 1 94 ? 1.166 -29.562 6.621 1 96.69 94 ASN A N 1
ATOM 706 C CA . ASN A 1 94 ? 1.98 -28.547 7.277 1 96.69 94 ASN A CA 1
ATOM 707 C C . ASN A 1 94 ? 3.469 -28.781 7.039 1 96.69 94 ASN A C 1
ATOM 709 O O . ASN A 1 94 ? 3.977 -29.875 7.301 1 96.69 94 ASN A O 1
ATOM 713 N N . HIS A 1 95 ? 4.055 -27.859 6.422 1 95.81 95 HIS A N 1
ATOM 714 C CA . HIS A 1 95 ? 5.484 -27.906 6.141 1 95.81 95 HIS A CA 1
ATOM 715 C C . HIS A 1 95 ? 6.227 -26.766 6.816 1 95.81 95 HIS A C 1
ATOM 717 O O . HIS A 1 95 ? 6.098 -25.609 6.402 1 95.81 95 HIS A O 1
ATOM 723 N N . GLN A 1 96 ? 7.043 -27.047 7.805 1 93.44 96 GLN A N 1
ATOM 724 C CA . GLN A 1 96 ? 7.742 -26.047 8.602 1 93.44 96 GLN A CA 1
ATOM 725 C C . GLN A 1 96 ? 9.031 -25.609 7.922 1 93.44 96 GLN A C 1
ATOM 727 O O . GLN A 1 96 ? 9.773 -26.438 7.379 1 93.44 96 GLN A O 1
ATOM 732 N N . ARG A 1 97 ? 9.117 -24.328 7.793 1 88.88 97 ARG A N 1
ATOM 733 C CA . ARG A 1 97 ? 10.383 -23.719 7.398 1 88.88 97 ARG A CA 1
ATOM 734 C C . ARG A 1 97 ? 11.211 -23.344 8.617 1 88.88 97 ARG A C 1
ATOM 736 O O . ARG A 1 97 ? 11.078 -23.953 9.688 1 88.88 97 ARG A O 1
ATOM 743 N N . ASP A 1 98 ? 12.023 -22.312 8.469 1 76.88 98 ASP A N 1
ATOM 744 C CA . ASP A 1 98 ? 12.836 -21.859 9.586 1 76.88 98 ASP A CA 1
ATOM 745 C C . ASP A 1 98 ? 11.984 -21.125 10.617 1 76.88 98 ASP A C 1
ATOM 747 O O . ASP A 1 98 ? 10.914 -20.609 10.297 1 76.88 98 ASP A O 1
ATOM 751 N N . ASN A 1 99 ? 12.344 -21.172 11.961 1 77.5 99 ASN A N 1
ATOM 752 C CA . ASN A 1 99 ? 11.852 -20.391 13.086 1 77.5 99 ASN A CA 1
ATOM 753 C C . ASN A 1 99 ? 10.367 -20.641 13.336 1 77.5 99 ASN A C 1
ATOM 755 O O . ASN A 1 99 ? 9.609 -19.719 13.617 1 77.5 99 ASN A O 1
ATOM 759 N N . ALA A 1 100 ? 9.875 -21.844 12.977 1 86.38 100 ALA A N 1
ATOM 760 C CA . ALA A 1 100 ? 8.523 -22.266 13.32 1 86.38 100 ALA A CA 1
ATOM 761 C C . ALA A 1 100 ? 7.492 -21.562 12.445 1 86.38 100 ALA A C 1
ATOM 763 O O . ALA A 1 100 ? 6.438 -21.141 12.93 1 86.38 100 ALA A O 1
ATOM 764 N N . THR A 1 101 ? 7.887 -21.156 11.305 1 93.19 101 THR A N 1
ATOM 765 C CA . THR A 1 101 ? 6.965 -20.656 10.289 1 93.19 101 THR A CA 1
ATOM 766 C C . THR A 1 101 ? 6.781 -21.672 9.172 1 93.19 101 THR A C 1
ATOM 768 O O . THR A 1 101 ? 7.543 -22.625 9.07 1 93.19 101 THR A O 1
ATOM 771 N N . TYR A 1 102 ? 5.711 -21.531 8.414 1 96.75 102 TYR A N 1
ATOM 772 C CA . TYR A 1 102 ? 5.297 -22.578 7.492 1 96.75 102 TYR A CA 1
ATOM 773 C C . TYR A 1 102 ? 5.121 -22.031 6.086 1 96.75 102 TYR A C 1
ATOM 775 O O . TYR A 1 102 ? 4.742 -20.859 5.906 1 96.75 102 TYR A O 1
ATOM 783 N N . ASP A 1 103 ? 5.402 -22.844 5.031 1 96.31 103 ASP A N 1
ATOM 784 C CA . ASP A 1 103 ? 5.09 -22.469 3.656 1 96.31 103 ASP A CA 1
ATOM 785 C C . ASP A 1 103 ? 3.971 -23.344 3.094 1 96.31 103 ASP A C 1
ATOM 787 O O . ASP A 1 103 ? 3.67 -23.281 1.9 1 96.31 103 ASP A O 1
ATOM 791 N N . ALA A 1 104 ? 3.381 -24.156 3.898 1 97.38 104 ALA A N 1
ATOM 792 C CA . ALA A 1 104 ? 2.141 -24.906 3.723 1 97.38 104 ALA A CA 1
ATOM 793 C C . ALA A 1 104 ? 1.437 -25.125 5.059 1 97.38 104 ALA A C 1
ATOM 795 O O . ALA A 1 104 ? 2.074 -25.469 6.055 1 97.38 104 ALA A O 1
ATOM 796 N N . TRP 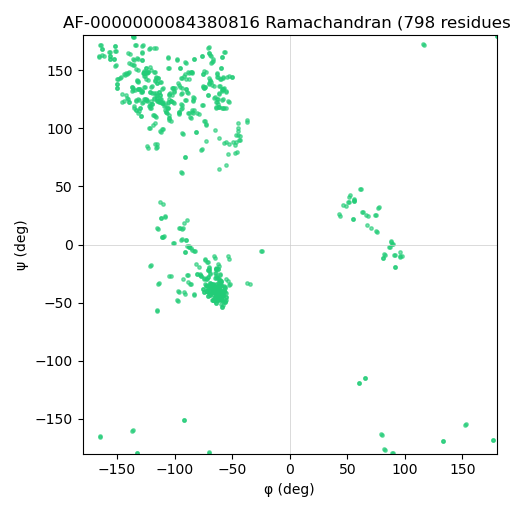A 1 105 ? 0.148 -24.906 5.078 1 98 105 TRP A N 1
ATOM 797 C CA . TRP A 1 105 ? -0.543 -24.875 6.363 1 98 105 TRP A CA 1
ATOM 798 C C . TRP A 1 105 ? -1.987 -25.344 6.211 1 98 105 TRP A C 1
ATOM 800 O O . TRP A 1 105 ? -2.656 -25.016 5.23 1 98 105 TRP A O 1
ATOM 810 N N . LEU A 1 106 ? -2.439 -26.141 7.152 1 98.25 106 LEU A N 1
ATOM 811 C CA . LEU A 1 106 ? -3.836 -26.531 7.301 1 98.25 106 LEU A CA 1
ATOM 812 C C . LEU A 1 106 ? -4.203 -26.688 8.773 1 98.25 106 LEU A C 1
ATOM 814 O O . LEU A 1 106 ? -3.537 -27.406 9.516 1 98.25 106 LEU A O 1
ATOM 818 N N . ASP A 1 107 ? -5.18 -25.969 9.219 1 96.62 107 ASP A N 1
ATOM 819 C CA . ASP A 1 107 ? -5.734 -26.156 10.555 1 96.62 107 ASP A CA 1
ATOM 820 C C . ASP A 1 107 ? -7.262 -26.125 10.531 1 96.62 107 ASP A C 1
ATOM 822 O O . ASP A 1 107 ? -7.875 -26.406 9.5 1 96.62 107 ASP A O 1
ATOM 826 N N . ALA A 1 108 ? -7.883 -25.875 11.641 1 95.62 108 ALA A N 1
ATOM 827 C CA . ALA A 1 108 ? -9.336 -26 11.781 1 95.62 108 ALA A CA 1
ATOM 828 C C . ALA A 1 108 ? -10.047 -24.875 11.031 1 95.62 108 ALA A C 1
ATOM 830 O O . ALA A 1 108 ? -11.227 -25 10.688 1 95.62 108 ALA A O 1
ATOM 831 N N . ASP A 1 109 ? -9.328 -23.797 10.633 1 94.94 109 ASP A N 1
ATOM 832 C CA . ASP A 1 109 ? -10.008 -22.609 10.148 1 94.94 109 ASP A CA 1
ATOM 833 C C . ASP A 1 109 ? -9.711 -22.375 8.672 1 94.94 109 ASP A C 1
ATOM 835 O O . ASP A 1 109 ? -10.531 -21.797 7.953 1 94.94 109 ASP A O 1
ATOM 839 N N . TRP A 1 110 ? -8.516 -22.719 8.234 1 97.5 110 TRP A N 1
ATOM 840 C CA . TRP A 1 110 ? -8.125 -22.406 6.863 1 97.5 110 TRP A CA 1
ATOM 841 C C . TRP A 1 110 ? -6.914 -23.234 6.441 1 97.5 110 TRP A C 1
ATOM 843 O O . TRP A 1 110 ? -6.328 -23.938 7.262 1 97.5 110 TRP A O 1
ATOM 853 N N . ALA A 1 111 ? -6.605 -23.219 5.156 1 98.44 111 ALA A N 1
ATOM 854 C CA . ALA A 1 111 ? -5.457 -23.922 4.605 1 98.44 111 ALA A CA 1
ATOM 855 C C . ALA A 1 111 ? -4.859 -23.172 3.418 1 98.44 111 ALA A C 1
ATOM 857 O O . ALA A 1 111 ? -5.586 -22.516 2.664 1 98.44 111 ALA A O 1
ATOM 858 N N . VAL A 1 112 ? -3.59 -23.234 3.316 1 98.56 112 VAL A N 1
ATOM 859 C CA . VAL A 1 112 ? -2.863 -22.719 2.156 1 98.56 112 VAL A CA 1
ATOM 860 C C . VAL A 1 112 ? -1.712 -23.672 1.814 1 98.56 112 VAL A C 1
ATOM 862 O O . VAL A 1 112 ? -0.931 -24.047 2.689 1 98.56 112 VAL A O 1
ATOM 865 N N . PHE A 1 113 ? -1.657 -24.109 0.608 1 98.25 113 PHE A N 1
ATOM 866 C CA . PHE A 1 113 ? -0.615 -25 0.102 1 98.25 113 PHE A CA 1
ATOM 867 C C . PHE A 1 113 ? -0.626 -25.031 -1.422 1 98.25 113 PHE A C 1
ATOM 869 O O . PHE A 1 113 ? -1.492 -24.422 -2.055 1 98.25 113 PHE A O 1
ATOM 876 N N . ARG A 1 114 ? 0.304 -25.625 -2.016 1 97.75 114 ARG A N 1
ATOM 877 C CA . ARG A 1 114 ? 0.345 -25.781 -3.467 1 97.75 114 ARG A CA 1
ATOM 878 C C . ARG A 1 114 ? -0.259 -27.109 -3.891 1 97.75 114 ARG A C 1
ATOM 880 O O . ARG A 1 114 ? -0.103 -28.125 -3.195 1 97.75 114 ARG A O 1
ATOM 887 N N . ALA A 1 115 ? -0.931 -27.062 -5 1 97.94 115 ALA A N 1
ATOM 888 C CA . ALA A 1 115 ? -1.456 -28.312 -5.527 1 97.94 115 ALA A CA 1
ATOM 889 C C . ALA A 1 115 ? -0.348 -29.359 -5.676 1 97.94 115 ALA A C 1
ATOM 891 O O . ALA A 1 115 ? -0.578 -30.547 -5.477 1 97.94 115 ALA A O 1
ATOM 892 N N . SER A 1 116 ? 0.844 -28.906 -5.945 1 95.69 116 SER A N 1
ATOM 893 C CA . SER A 1 116 ? 1.981 -29.797 -6.105 1 95.69 116 SER A CA 1
ATOM 894 C C . SER A 1 116 ? 2.385 -30.422 -4.773 1 95.69 116 SER A C 1
ATOM 896 O O . SER A 1 116 ? 3.094 -31.438 -4.746 1 95.69 116 SER A O 1
ATOM 898 N N . ASP A 1 117 ? 1.975 -29.812 -3.67 1 96.19 117 ASP A N 1
ATOM 899 C CA . ASP A 1 117 ? 2.256 -30.375 -2.355 1 96.19 117 ASP A CA 1
ATOM 900 C C . ASP A 1 117 ? 1.439 -31.641 -2.121 1 96.19 117 ASP A C 1
ATOM 902 O O . ASP A 1 117 ? 1.81 -32.5 -1.297 1 96.19 117 ASP A O 1
ATOM 906 N N . ILE A 1 118 ? 0.316 -31.797 -2.854 1 97.88 118 ILE A N 1
ATOM 907 C CA . ILE A 1 118 ? -0.584 -32.906 -2.527 1 97.88 118 ILE A CA 1
ATOM 908 C C . ILE A 1 118 ? -0.738 -33.812 -3.736 1 97.88 118 ILE A C 1
ATOM 910 O O . ILE A 1 118 ? -1.229 -34.938 -3.611 1 97.88 118 ILE A O 1
ATOM 914 N N . ILE A 1 119 ? -0.386 -33.312 -4.887 1 97.75 119 ILE A N 1
ATOM 915 C CA . ILE A 1 119 ? -0.386 -34.062 -6.137 1 97.75 119 ILE A CA 1
ATOM 916 C C . ILE A 1 119 ? 1.014 -34.062 -6.742 1 97.75 119 ILE A C 1
ATOM 918 O O . ILE A 1 119 ? 1.401 -33.094 -7.41 1 97.75 119 ILE A O 1
ATOM 922 N N . PRO A 1 120 ? 1.76 -35.125 -6.578 1 96.31 120 PRO A N 1
ATOM 923 C CA . PRO A 1 120 ? 3.166 -35.156 -6.988 1 96.31 120 PRO A CA 1
ATOM 924 C C . PRO A 1 120 ? 3.34 -35.062 -8.508 1 96.31 120 PRO A C 1
ATOM 926 O O . PRO A 1 120 ? 2.391 -35.344 -9.25 1 96.31 120 PRO A O 1
ATOM 929 N N . PRO A 1 121 ? 4.566 -34.656 -8.93 1 95.25 121 PRO A N 1
ATOM 930 C CA . PRO A 1 121 ? 4.855 -34.75 -10.359 1 95.25 121 PRO A CA 1
ATOM 931 C C . PRO A 1 121 ? 4.625 -36.156 -10.922 1 95.25 121 PRO A C 1
ATOM 933 O O . PRO A 1 121 ? 4.895 -37.125 -10.242 1 95.25 121 PRO A O 1
ATOM 936 N N . ALA A 1 122 ? 4.148 -36.188 -12.156 1 95.62 122 ALA A N 1
ATOM 937 C CA . ALA A 1 122 ? 3.756 -37.5 -12.703 1 95.62 122 ALA A CA 1
ATOM 938 C C . ALA A 1 122 ? 4.188 -37.625 -14.164 1 95.62 122 ALA A C 1
ATOM 940 O O . ALA A 1 122 ? 4.242 -36.625 -14.891 1 95.62 122 ALA A O 1
ATOM 941 N N . ARG A 1 123 ? 4.48 -38.812 -14.5 1 95.94 123 ARG A N 1
ATOM 942 C CA . ARG A 1 123 ? 4.672 -39.25 -15.883 1 95.94 123 ARG A CA 1
ATOM 943 C C . ARG A 1 123 ? 3.625 -40.281 -16.281 1 95.94 123 ARG A C 1
ATOM 945 O O . ARG A 1 123 ? 3.262 -41.156 -15.484 1 95.94 123 ARG A O 1
ATOM 952 N N . THR A 1 124 ? 3.217 -40.156 -17.531 1 96.69 124 THR A N 1
ATOM 953 C CA . THR A 1 124 ? 2.156 -41.062 -17.953 1 96.69 124 THR A CA 1
ATOM 954 C C . THR A 1 124 ? 2.584 -41.875 -19.172 1 96.69 124 THR A C 1
ATOM 956 O O . THR A 1 124 ? 3.363 -41.375 -20 1 96.69 124 THR A O 1
ATOM 959 N N . ARG A 1 125 ? 2.217 -43.031 -19.188 1 97.19 125 ARG A N 1
ATOM 960 C CA . ARG A 1 125 ? 2.176 -43.844 -20.406 1 97.19 125 ARG A CA 1
ATOM 961 C C . ARG A 1 125 ? 0.745 -44.031 -20.906 1 97.19 125 ARG A C 1
ATOM 963 O O . ARG A 1 125 ? -0.067 -44.688 -20.25 1 97.19 125 ARG A O 1
ATOM 970 N N . ALA A 1 126 ? 0.445 -43.375 -22.016 1 96.38 126 ALA A N 1
ATOM 971 C CA . ALA A 1 126 ? -0.906 -43.375 -22.562 1 96.38 126 ALA A CA 1
ATOM 972 C C . ALA A 1 126 ? -0.887 -43.781 -24.047 1 96.38 126 ALA A C 1
ATOM 974 O O . ALA A 1 126 ? 0.174 -43.781 -24.672 1 96.38 126 ALA A O 1
ATOM 975 N N . LEU A 1 127 ? -2.051 -44.094 -24.5 1 95.19 127 LEU A N 1
ATOM 976 C CA . LEU A 1 127 ? -2.184 -44.344 -25.922 1 95.19 127 LEU A CA 1
ATOM 977 C C . LEU A 1 127 ? -1.742 -43.125 -26.734 1 95.19 127 LEU A C 1
ATOM 979 O O . LEU A 1 127 ? -1.977 -42 -26.328 1 95.19 127 LEU A O 1
ATOM 983 N N . LYS A 1 128 ? -1.136 -43.406 -27.859 1 93.75 128 LYS A N 1
ATOM 984 C CA . LYS A 1 128 ? -0.644 -42.344 -28.703 1 93.75 128 LYS A CA 1
ATOM 985 C C . LYS A 1 128 ? -1.748 -41.344 -29 1 93.75 128 LYS A C 1
ATOM 987 O O . LYS A 1 128 ? -2.844 -41.719 -29.422 1 93.75 128 LYS A O 1
ATOM 992 N N . GLY A 1 129 ? -1.451 -40.125 -28.641 1 92.38 129 GLY A N 1
ATOM 993 C CA . GLY A 1 129 ? -2.377 -39.062 -28.969 1 92.38 129 GLY A CA 1
ATOM 994 C C . GLY A 1 129 ? -3.398 -38.812 -27.875 1 92.38 129 GLY A C 1
ATOM 995 O O . GLY A 1 129 ? -4.152 -37.812 -27.938 1 92.38 129 GLY A O 1
ATOM 996 N N . ALA A 1 130 ? -3.447 -39.688 -26.875 1 95.62 130 ALA A N 1
ATOM 997 C CA . ALA A 1 130 ? -4.418 -39.5 -25.797 1 95.62 130 ALA A CA 1
ATOM 998 C C . ALA A 1 130 ? -4.055 -38.312 -24.922 1 95.62 130 ALA A C 1
ATOM 1000 O O . ALA A 1 130 ? -2.873 -38.031 -24.688 1 95.62 130 ALA A O 1
ATOM 1001 N N . GLN A 1 131 ? -5.09 -37.562 -24.453 1 95.69 131 GLN A N 1
ATOM 1002 C CA . GLN A 1 131 ? -4.922 -36.406 -23.578 1 95.69 131 GLN A CA 1
ATOM 1003 C C . GLN A 1 131 ? -5.914 -36.469 -22.406 1 95.69 131 GLN A C 1
ATOM 1005 O O . GLN A 1 131 ? -7.012 -37 -22.547 1 95.69 131 GLN A O 1
ATOM 1010 N N . SER A 1 132 ? -5.488 -35.906 -21.391 1 96.88 132 SER A N 1
ATOM 1011 C CA . SER A 1 132 ? -6.387 -35.875 -20.25 1 96.88 132 SER A CA 1
ATOM 1012 C C . SER A 1 132 ? -7.266 -34.625 -20.281 1 96.88 132 SER A C 1
ATOM 1014 O O . SER A 1 132 ? -6.828 -33.562 -20.719 1 96.88 132 SER A O 1
ATOM 1016 N N . ARG A 1 133 ? -8.484 -34.719 -19.906 1 96.31 133 ARG A N 1
ATOM 1017 C CA . ARG A 1 133 ? -9.352 -33.625 -19.469 1 96.31 133 ARG A CA 1
ATOM 1018 C C . ARG A 1 133 ? -9.516 -33.656 -17.953 1 96.31 133 ARG A C 1
ATOM 1020 O O . ARG A 1 133 ? -10.18 -34.531 -17.406 1 96.31 133 ARG A O 1
ATOM 1027 N N . THR A 1 134 ? -8.883 -32.719 -17.312 1 97.38 134 THR A N 1
ATOM 1028 C CA . THR A 1 134 ? -8.695 -32.844 -15.867 1 97.38 134 THR A CA 1
ATOM 1029 C C . THR A 1 134 ? -9.5 -31.797 -15.125 1 97.38 134 THR A C 1
ATOM 1031 O O . THR A 1 134 ? -9.555 -30.641 -15.547 1 97.38 134 THR A O 1
ATOM 1034 N N . TYR A 1 135 ? -10.102 -32.219 -14.008 1 98 135 TYR A N 1
ATOM 1035 C CA . TYR A 1 135 ? -10.805 -31.312 -13.102 1 98 135 TYR A CA 1
ATOM 1036 C C . TYR A 1 135 ? -10.289 -31.469 -11.672 1 98 135 TYR A C 1
ATOM 1038 O O . TYR A 1 135 ? -9.852 -32.562 -11.281 1 98 135 TYR A O 1
ATOM 1046 N N . LEU A 1 136 ? -10.305 -30.359 -10.961 1 98.62 136 LEU A N 1
ATOM 1047 C CA . LEU A 1 136 ? -10 -30.297 -9.531 1 98.62 136 LEU A CA 1
ATOM 1048 C C . LEU A 1 136 ? -11.227 -29.844 -8.734 1 98.62 136 LEU A C 1
ATOM 1050 O O . LEU A 1 136 ? -11.898 -28.891 -9.117 1 98.62 136 LEU A O 1
ATOM 1054 N N . GLN A 1 137 ? -11.555 -30.562 -7.715 1 98.44 137 GLN A N 1
ATOM 1055 C CA . GLN A 1 137 ? -12.664 -30.172 -6.848 1 98.44 137 GLN A CA 1
ATOM 1056 C C . GLN A 1 137 ? -12.328 -30.438 -5.379 1 98.44 137 GLN A C 1
ATOM 1058 O O . GLN A 1 137 ? -11.375 -31.156 -5.074 1 98.44 137 GLN A O 1
ATOM 1063 N N . PHE A 1 138 ? -13.102 -29.844 -4.473 1 98.5 138 PHE A N 1
ATOM 1064 C CA . PHE A 1 138 ? -12.82 -29.906 -3.045 1 98.5 138 PHE A CA 1
ATOM 1065 C C . PHE A 1 138 ? -14.047 -30.359 -2.268 1 98.5 138 PHE A C 1
ATOM 1067 O O . PHE A 1 138 ? -15.172 -29.953 -2.574 1 98.5 138 PHE A O 1
ATOM 1074 N N . ASP A 1 139 ? -13.875 -31.281 -1.414 1 98.31 139 ASP A N 1
ATOM 1075 C CA . ASP A 1 139 ? -14.859 -31.625 -0.39 1 98.31 139 ASP A CA 1
ATOM 1076 C C . ASP A 1 139 ? -14.562 -30.875 0.914 1 98.31 139 ASP A C 1
ATOM 1078 O O . ASP A 1 139 ? -13.812 -31.375 1.758 1 98.31 139 ASP A O 1
ATOM 1082 N N . LEU A 1 140 ? -15.211 -29.781 1.099 1 98 140 LEU A N 1
ATOM 1083 C CA . LEU A 1 140 ? -14.812 -28.828 2.133 1 98 140 LEU A CA 1
ATOM 1084 C C . LEU A 1 140 ? -15.773 -28.875 3.316 1 98 140 LEU A C 1
ATOM 1086 O O . LEU A 1 140 ? -16.953 -29.188 3.15 1 98 140 LEU A O 1
ATOM 1090 N N . PRO A 1 141 ? -15.258 -28.547 4.508 1 96.12 141 PRO A N 1
ATOM 1091 C CA . PRO A 1 141 ? -16.156 -28.312 5.637 1 96.12 141 PRO A CA 1
ATOM 1092 C C . PRO A 1 141 ? -17.188 -27.219 5.348 1 96.12 141 PRO A C 1
ATOM 1094 O O . PRO A 1 141 ? -17.016 -26.422 4.418 1 96.12 141 PRO A O 1
ATOM 1097 N N . GLU A 1 142 ? -18.156 -27.188 6.188 1 94.44 142 GLU A N 1
ATOM 1098 C CA . GLU A 1 142 ? -19.219 -26.203 6.035 1 94.44 142 GLU A CA 1
ATOM 1099 C C . GLU A 1 142 ? -18.641 -24.781 6.082 1 94.44 142 GLU A C 1
ATOM 1101 O O . GLU A 1 142 ? -17.766 -24.484 6.887 1 94.44 142 GLU A O 1
ATOM 1106 N N . GLN A 1 143 ? -19.047 -23.906 5.168 1 94.31 143 GLN A N 1
ATOM 1107 C CA . GLN A 1 143 ? -18.766 -22.469 5.098 1 94.31 143 GLN A CA 1
ATOM 1108 C C . GLN A 1 143 ? -17.406 -22.203 4.465 1 94.31 143 GLN A C 1
ATOM 1110 O O . GLN A 1 143 ? -17 -21.047 4.289 1 94.31 143 GLN A O 1
ATOM 1115 N N . TRP A 1 144 ? -16.594 -23.297 4.246 1 97.19 144 TRP A N 1
ATOM 1116 C CA . TRP A 1 144 ? -15.336 -23.094 3.553 1 97.19 144 TRP A CA 1
ATOM 1117 C C . TRP A 1 144 ? -15.555 -22.891 2.059 1 97.19 144 TRP A C 1
ATOM 1119 O O . TRP A 1 144 ? -16.516 -23.422 1.492 1 97.19 144 TRP A O 1
ATOM 1129 N N . SER A 1 145 ? -14.742 -22.109 1.51 1 97.06 145 SER A N 1
ATOM 1130 C CA . SER A 1 145 ? -14.633 -21.953 0.063 1 97.06 145 SER A CA 1
ATOM 1131 C C . SER A 1 145 ? -13.188 -22.125 -0.403 1 97.06 145 SER A C 1
ATOM 1133 O O . SER A 1 145 ? -12.289 -22.344 0.41 1 97.06 145 SER A O 1
ATOM 1135 N N . SER A 1 146 ? -13.023 -22.172 -1.73 1 98.12 146 SER A N 1
ATOM 1136 C CA . SER A 1 146 ? -11.695 -22.422 -2.281 1 98.12 146 SER A CA 1
ATOM 1137 C C . SER A 1 146 ? -11.305 -21.344 -3.285 1 98.12 146 SER A C 1
ATOM 1139 O O . SER A 1 146 ? -12.164 -20.703 -3.887 1 98.12 146 SER A O 1
ATOM 1141 N N . LEU A 1 147 ? -10.039 -21.047 -3.363 1 98 147 LEU A N 1
ATOM 1142 C CA . LEU A 1 147 ? -9.43 -20.203 -4.379 1 98 147 LEU A CA 1
ATOM 1143 C C . LEU A 1 147 ? -8.195 -20.859 -4.98 1 98 147 LEU A C 1
ATOM 1145 O O . LEU A 1 147 ? -7.32 -21.328 -4.254 1 98 147 LEU A O 1
ATOM 1149 N N . THR A 1 148 ? -8.141 -21.016 -6.289 1 98 148 THR A N 1
ATOM 1150 C CA . THR A 1 148 ? -6.996 -21.531 -7.027 1 98 148 THR A CA 1
ATOM 1151 C C . THR A 1 148 ? -6.68 -20.656 -8.234 1 98 148 THR A C 1
ATOM 1153 O O . THR A 1 148 ? -7.367 -19.656 -8.477 1 98 148 THR A O 1
ATOM 1156 N N . GLN A 1 149 ? -5.656 -21.062 -8.984 1 96.5 149 GLN A N 1
ATOM 1157 C CA . GLN A 1 149 ? -5.293 -20.344 -10.203 1 96.5 149 GLN A CA 1
ATOM 1158 C C . GLN A 1 149 ? -6.293 -20.609 -11.32 1 96.5 149 GLN A C 1
ATOM 1160 O O . GLN A 1 149 ? -6.316 -19.906 -12.328 1 96.5 149 GLN A O 1
ATOM 1165 N N . TYR A 1 150 ? -7.148 -21.625 -11.125 1 96.56 150 TYR A N 1
ATOM 1166 C CA . TYR A 1 150 ? -8.031 -22.078 -12.195 1 96.56 150 TYR A CA 1
ATOM 1167 C C . TYR A 1 150 ? -9.398 -21.438 -12.086 1 96.56 150 TYR A C 1
ATOM 1169 O O . TYR A 1 150 ? -9.836 -21.062 -10.992 1 96.56 150 TYR A O 1
ATOM 1177 N N . ALA A 1 151 ? -10.039 -21.297 -13.195 1 92.44 151 ALA A N 1
ATOM 1178 C CA . ALA A 1 151 ? -11.398 -20.781 -13.203 1 92.44 151 ALA A CA 1
ATOM 1179 C C . ALA A 1 151 ? -12.391 -21.828 -12.727 1 92.44 151 ALA A C 1
ATOM 1181 O O . ALA A 1 151 ? -12.273 -23.016 -13.078 1 92.44 151 ALA A O 1
ATOM 1182 N N . GLU A 1 152 ? -13.227 -21.375 -11.93 1 89.5 152 GLU A N 1
ATOM 1183 C CA . GLU A 1 152 ? -14.227 -22.281 -11.359 1 89.5 152 GLU A CA 1
ATOM 1184 C C . GLU A 1 152 ? -15.477 -22.328 -12.227 1 89.5 152 GLU A C 1
ATOM 1186 O O . GLU A 1 152 ? -15.93 -21.297 -12.734 1 89.5 152 GLU A O 1
ATOM 1191 N N . ARG A 1 153 ? -15.961 -23.547 -12.477 1 87.38 153 ARG A N 1
ATOM 1192 C CA . ARG A 1 153 ? -17.25 -23.766 -13.117 1 87.38 153 ARG A CA 1
ATOM 1193 C C . ARG A 1 153 ? -18.062 -24.828 -12.391 1 87.38 153 ARG A C 1
ATOM 1195 O O . ARG A 1 153 ? -17.641 -25.984 -12.32 1 87.38 153 ARG A O 1
ATOM 1202 N N . ALA A 1 154 ? -19.141 -24.453 -11.859 1 88.44 154 ALA A N 1
ATOM 1203 C CA . ALA A 1 154 ? -20.078 -25.375 -11.188 1 88.44 154 ALA A CA 1
ATOM 1204 C C . ALA A 1 154 ? -19.375 -26.156 -10.086 1 88.44 154 ALA A C 1
ATOM 1206 O O . ALA A 1 154 ? -19.469 -27.375 -10.023 1 88.44 154 ALA A O 1
ATOM 1207 N N . GLY A 1 155 ? -18.531 -25.547 -9.391 1 87.56 155 GLY A N 1
ATOM 1208 C CA . GLY A 1 155 ? -17.906 -26.141 -8.211 1 87.56 155 GLY A CA 1
ATOM 1209 C C . GLY A 1 155 ? -16.641 -26.906 -8.531 1 87.56 155 GLY A C 1
ATOM 1210 O O . GLY A 1 155 ? -16.062 -27.531 -7.652 1 87.56 155 GLY A O 1
ATOM 1211 N N . ARG A 1 156 ? -16.266 -26.922 -9.812 1 94.94 156 ARG A N 1
ATOM 1212 C CA . ARG A 1 156 ? -15.031 -27.609 -10.211 1 94.94 156 ARG A CA 1
ATOM 1213 C C . ARG A 1 156 ? -14.109 -26.672 -10.977 1 94.94 156 ARG A C 1
ATOM 1215 O O . ARG A 1 156 ? -14.555 -25.672 -11.539 1 94.94 156 ARG A O 1
ATOM 1222 N N . TYR A 1 157 ? -12.852 -26.969 -10.867 1 97.88 157 TYR A N 1
ATOM 1223 C CA . TYR A 1 157 ? -11.828 -26.188 -11.562 1 97.88 157 TYR A CA 1
ATOM 1224 C C . TYR A 1 157 ? -11.273 -26.969 -12.758 1 97.88 157 TYR A C 1
ATOM 1226 O O . TYR A 1 157 ? -10.773 -28.078 -12.594 1 97.88 157 TYR A O 1
ATOM 1234 N N . ARG A 1 158 ? -11.367 -26.438 -13.961 1 96.81 158 ARG A N 1
ATOM 1235 C CA . ARG A 1 158 ? -10.742 -27.047 -15.125 1 96.81 158 ARG A CA 1
ATOM 1236 C C . ARG A 1 158 ? -9.234 -26.812 -15.125 1 96.81 158 ARG A C 1
ATOM 1238 O O . ARG A 1 158 ? -8.781 -25.672 -15.07 1 96.81 158 ARG A O 1
ATOM 1245 N N . VAL A 1 159 ? -8.523 -27.906 -15.109 1 97.12 159 VAL A N 1
ATOM 1246 C CA . VAL A 1 159 ? -7.066 -27.844 -15.117 1 97.12 159 VAL A CA 1
ATOM 1247 C C . VAL A 1 159 ? -6.559 -27.969 -16.547 1 97.12 159 VAL A C 1
ATOM 1249 O O . VAL A 1 159 ? -6.762 -28.984 -17.203 1 97.12 159 VAL A O 1
ATOM 1252 N N . GLN A 1 160 ? -5.91 -26.875 -16.969 1 91.75 160 GLN A N 1
ATOM 1253 C CA . GLN A 1 160 ? -5.398 -26.891 -18.344 1 91.75 160 GLN A CA 1
ATOM 1254 C C . GLN A 1 160 ? -3.941 -26.453 -18.391 1 91.75 160 GLN A C 1
ATOM 1256 O O . GLN A 1 160 ? -3.611 -25.344 -17.969 1 91.75 160 GLN A O 1
ATOM 1261 N N . ASN A 1 161 ? -3.135 -27.375 -18.766 1 87.81 161 ASN A N 1
ATOM 1262 C CA . ASN A 1 161 ? -1.728 -27.109 -19.047 1 87.81 161 ASN A CA 1
ATOM 1263 C C . ASN A 1 161 ? -1.419 -27.297 -20.531 1 87.81 161 ASN A C 1
ATOM 1265 O O . ASN A 1 161 ? -1.103 -28.406 -20.969 1 87.81 161 ASN A O 1
ATOM 1269 N N . PRO A 1 162 ? -1.395 -26.234 -21.281 1 79.06 162 PRO A N 1
ATOM 1270 C CA . PRO A 1 162 ? -1.316 -26.359 -22.734 1 79.06 162 PRO A CA 1
ATOM 1271 C C . PRO A 1 162 ? -0.039 -27.047 -23.203 1 79.06 162 PRO A C 1
ATOM 1273 O O . PRO A 1 162 ? 0.003 -27.594 -24.312 1 79.06 162 PRO A O 1
ATOM 1276 N N . GLU A 1 163 ? 0.931 -27.141 -22.406 1 81.25 163 GLU A N 1
ATOM 1277 C CA . GLU A 1 163 ? 2.213 -27.688 -22.844 1 81.25 163 GLU A CA 1
ATOM 1278 C C . GLU A 1 163 ? 2.311 -29.172 -22.547 1 81.25 163 GLU A C 1
ATOM 1280 O O . GLU A 1 163 ? 3.305 -29.812 -22.891 1 81.25 163 GLU A O 1
ATOM 1285 N N . ARG A 1 164 ? 1.212 -29.734 -22.031 1 88.19 164 ARG A N 1
ATOM 1286 C CA . ARG A 1 164 ? 1.257 -31.125 -21.594 1 88.19 164 ARG A CA 1
ATOM 1287 C C . ARG A 1 164 ? 0.016 -31.891 -22.062 1 88.19 164 ARG A C 1
ATOM 1289 O O . ARG A 1 164 ? -1.044 -31.281 -22.25 1 88.19 164 ARG A O 1
ATOM 1296 N N . ARG A 1 165 ? 0.213 -33.188 -22.188 1 93.06 165 ARG A N 1
ATOM 1297 C CA . ARG A 1 165 ? -0.918 -34.031 -22.547 1 93.06 165 ARG A CA 1
ATOM 1298 C C . ARG A 1 165 ? -1.663 -34.5 -21.297 1 93.06 165 ARG A C 1
ATOM 1300 O O . ARG A 1 165 ? -2.824 -34.906 -21.375 1 93.06 165 ARG A O 1
ATOM 1307 N N . PHE A 1 166 ? -0.956 -34.562 -20.25 1 96.44 166 PHE A N 1
ATOM 1308 C CA . PHE A 1 166 ? -1.54 -34.906 -18.953 1 96.44 166 PHE A CA 1
ATOM 1309 C C . PHE A 1 166 ? -1.589 -33.656 -18.062 1 96.44 166 PHE A C 1
ATOM 1311 O O . PHE A 1 166 ? -0.548 -33.156 -17.641 1 96.44 166 PHE A O 1
ATOM 1318 N N . ASP A 1 167 ? -2.809 -33.188 -17.734 1 96.62 167 ASP A N 1
ATOM 1319 C CA . ASP A 1 167 ? -2.994 -31.984 -16.938 1 96.62 167 ASP A CA 1
ATOM 1320 C C . ASP A 1 167 ? -2.951 -32.312 -15.445 1 96.62 167 ASP A C 1
ATOM 1322 O O . ASP A 1 167 ? -3.871 -32.938 -14.914 1 96.62 167 ASP A O 1
ATOM 1326 N N . ARG A 1 168 ? -1.896 -31.875 -14.844 1 96.5 168 ARG A N 1
ATOM 1327 C CA . ARG A 1 168 ? -1.736 -32.031 -13.398 1 96.5 168 ARG A CA 1
ATOM 1328 C C . ARG A 1 168 ? -2 -30.703 -12.688 1 96.5 168 ARG A C 1
ATOM 1330 O O . ARG A 1 168 ? -1.455 -29.656 -13.07 1 96.5 168 ARG A O 1
ATOM 1337 N N . PRO A 1 169 ? -2.867 -30.719 -11.633 1 97.25 169 PRO A N 1
ATOM 1338 C CA . PRO A 1 169 ? -3.047 -29.484 -10.875 1 97.25 169 PRO A CA 1
ATOM 1339 C C . PRO A 1 169 ? -1.744 -28.969 -10.258 1 97.25 169 PRO A C 1
ATOM 1341 O O . PRO A 1 169 ? -0.953 -29.75 -9.742 1 97.25 169 PRO A O 1
ATOM 1344 N N . THR A 1 170 ? -1.507 -27.688 -10.43 1 95.75 170 THR A N 1
ATOM 1345 C CA . THR A 1 170 ? -0.382 -26.984 -9.82 1 95.75 170 THR A CA 1
ATOM 1346 C C . THR A 1 170 ? -0.826 -25.641 -9.258 1 95.75 170 THR A C 1
ATOM 1348 O O . THR A 1 170 ? -2.014 -25.312 -9.273 1 95.75 170 THR A O 1
ATOM 1351 N N . GLY A 1 171 ? 0.072 -24.922 -8.68 1 96.56 171 GLY A N 1
ATOM 1352 C CA . GLY A 1 171 ? -0.229 -23.594 -8.18 1 96.56 171 GLY A CA 1
ATOM 1353 C C . GLY A 1 171 ? -0.733 -23.578 -6.75 1 96.56 171 GLY A C 1
ATOM 1354 O O . GLY A 1 171 ? -0.831 -24.641 -6.117 1 96.56 171 GLY A O 1
ATOM 1355 N N . TRP A 1 172 ? -1.026 -22.438 -6.285 1 98.25 172 TRP A N 1
ATOM 1356 C CA . TRP A 1 172 ? -1.418 -22.25 -4.895 1 98.25 172 TRP A CA 1
ATOM 1357 C C . TRP A 1 172 ? -2.91 -22.5 -4.707 1 98.25 172 TRP A C 1
ATOM 1359 O O . TRP A 1 172 ? -3.707 -22.234 -5.609 1 98.25 172 TRP A O 1
ATOM 1369 N N . ILE A 1 173 ? -3.268 -22.984 -3.539 1 98.56 173 ILE A N 1
ATOM 1370 C CA . ILE A 1 173 ? -4.637 -23.266 -3.125 1 98.56 173 ILE A CA 1
ATOM 1371 C C . ILE A 1 173 ? -4.91 -22.625 -1.768 1 98.56 173 ILE A C 1
ATOM 1373 O O . ILE A 1 173 ? -4.102 -22.734 -0.845 1 98.56 173 ILE A O 1
ATOM 1377 N N . LEU A 1 174 ? -5.98 -21.938 -1.682 1 98.69 174 LEU A N 1
ATOM 1378 C CA . LEU A 1 174 ? -6.492 -21.391 -0.435 1 98.69 174 LEU A CA 1
ATOM 1379 C C . LEU A 1 174 ? -7.859 -21.969 -0.1 1 98.69 174 LEU A C 1
ATOM 1381 O O . LEU A 1 174 ? -8.758 -21.984 -0.945 1 98.69 174 LEU A O 1
ATOM 1385 N N . LEU A 1 175 ? -7.996 -22.516 1.082 1 98.62 175 LEU A N 1
ATOM 1386 C CA . LEU A 1 175 ? -9.258 -23.062 1.571 1 98.62 175 LEU A CA 1
ATOM 1387 C C . LEU A 1 175 ? -9.656 -22.406 2.896 1 98.62 175 LEU A C 1
ATOM 1389 O O . LEU A 1 175 ? -8.789 -22.078 3.707 1 98.62 175 LEU A O 1
ATOM 1393 N N . GLY A 1 176 ? -10.945 -22.25 3.168 1 98.12 176 GLY A N 1
ATOM 1394 C CA . GLY A 1 176 ? -11.438 -21.719 4.434 1 98.12 176 GLY A CA 1
ATOM 1395 C C . GLY A 1 176 ? -12.508 -20.656 4.262 1 98.12 176 GLY A C 1
ATOM 1396 O O . GLY A 1 176 ? -13.141 -20.562 3.209 1 98.12 176 GLY A O 1
ATOM 1397 N N . LYS A 1 177 ? -12.781 -20.016 5.383 1 96.94 177 LYS A N 1
ATOM 1398 C CA . LYS A 1 177 ? -13.492 -18.75 5.258 1 96.94 177 LYS A CA 1
ATOM 1399 C C . LYS A 1 177 ? -12.586 -17.656 4.699 1 96.94 177 LYS A C 1
ATOM 1401 O O . LYS A 1 177 ? -11.711 -17.156 5.406 1 96.94 177 LYS A O 1
ATOM 1406 N N . ILE A 1 178 ? -12.773 -17.359 3.406 1 97.5 178 ILE A N 1
ATOM 1407 C CA . ILE A 1 178 ? -11.773 -16.531 2.746 1 97.5 178 ILE A CA 1
ATOM 1408 C C . ILE A 1 178 ? -12.445 -15.289 2.16 1 97.5 178 ILE A C 1
ATOM 1410 O O . ILE A 1 178 ? -13.656 -15.281 1.927 1 97.5 178 ILE A O 1
ATOM 1414 N N . GLY A 1 179 ? -11.742 -14.18 2.109 1 96.88 179 GLY A N 1
ATOM 1415 C CA . GLY A 1 179 ? -12.094 -13.008 1.328 1 96.88 179 GLY A CA 1
ATOM 1416 C C . GLY A 1 179 ? -11.305 -12.891 0.038 1 96.88 179 GLY A C 1
ATOM 1417 O O . GLY A 1 179 ? -10.102 -13.156 0.013 1 96.88 179 GLY A O 1
ATOM 1418 N N . VAL A 1 180 ? -12.062 -12.57 -1.05 1 97.5 180 VAL A N 1
ATOM 1419 C CA . VAL A 1 180 ? -11.422 -12.477 -2.359 1 97.5 180 VAL A CA 1
ATOM 1420 C C . VAL A 1 180 ? -11.844 -11.18 -3.047 1 97.5 180 VAL A C 1
ATOM 1422 O O . VAL A 1 180 ? -13.008 -10.773 -2.967 1 97.5 180 VAL A O 1
ATOM 1425 N N . ARG A 1 181 ? -10.914 -10.453 -3.619 1 97.88 181 ARG A N 1
ATOM 1426 C CA . ARG A 1 181 ? -11.18 -9.352 -4.535 1 97.88 181 ARG A CA 1
ATOM 1427 C C . ARG A 1 181 ? -10.656 -9.656 -5.93 1 97.88 181 ARG A C 1
ATOM 1429 O O . ARG A 1 181 ? -9.578 -10.242 -6.082 1 97.88 181 ARG A O 1
ATOM 1436 N N . ILE A 1 182 ? -11.445 -9.297 -6.918 1 97.19 182 ILE A N 1
ATOM 1437 C CA . ILE A 1 182 ? -11.102 -9.586 -8.305 1 97.19 182 ILE A CA 1
ATOM 1438 C C . ILE A 1 182 ? -11.148 -8.305 -9.133 1 97.19 182 ILE A C 1
ATOM 1440 O O . ILE A 1 182 ? -12.047 -7.48 -8.961 1 97.19 182 ILE A O 1
ATOM 1444 N N . GLU A 1 183 ? -10.156 -8.102 -9.977 1 97.44 183 GLU A N 1
ATOM 1445 C CA . GLU A 1 183 ? -10.125 -7.02 -10.945 1 97.44 183 GLU A CA 1
ATOM 1446 C C . GLU A 1 183 ? -9.508 -7.484 -12.266 1 97.44 183 GLU A C 1
ATOM 1448 O O . GLU A 1 183 ? -8.695 -8.414 -12.289 1 97.44 183 GLU A O 1
ATOM 1453 N N . THR A 1 184 ? -9.977 -6.93 -13.336 1 97.62 184 THR A N 1
ATOM 1454 C CA . THR A 1 184 ? -9.289 -7.082 -14.617 1 97.62 184 THR A CA 1
ATOM 1455 C C . THR A 1 184 ? -8.375 -5.891 -14.883 1 97.62 184 THR A C 1
ATOM 1457 O O . THR A 1 184 ? -8.844 -4.754 -14.992 1 97.62 184 THR A O 1
ATOM 1460 N N . ILE A 1 185 ? -7.129 -6.137 -14.906 1 98.12 185 ILE A N 1
ATOM 1461 C CA . ILE A 1 185 ? -6.113 -5.102 -15.078 1 98.12 185 ILE A CA 1
ATOM 1462 C C . ILE A 1 185 ? -5.262 -5.41 -16.312 1 98.12 185 ILE A C 1
ATOM 1464 O O . ILE A 1 185 ? -4.57 -6.43 -16.344 1 98.12 185 ILE A O 1
ATOM 1468 N N . ALA A 1 186 ? -5.25 -4.547 -17.297 1 97.06 186 ALA A N 1
ATOM 1469 C CA . ALA A 1 186 ? -4.465 -4.715 -18.516 1 97.06 186 ALA A CA 1
ATOM 1470 C C . ALA A 1 186 ? -4.715 -6.082 -19.141 1 97.06 186 ALA A C 1
ATOM 1472 O O . ALA A 1 186 ? -3.775 -6.758 -19.562 1 97.06 186 ALA A O 1
ATOM 1473 N N . GLY A 1 187 ? -5.938 -6.543 -19.062 1 96.88 187 GLY A N 1
ATOM 1474 C CA . GLY A 1 187 ? -6.332 -7.793 -19.688 1 96.88 187 GLY A CA 1
ATOM 1475 C C . GLY A 1 187 ? -6.082 -9.008 -18.812 1 96.88 187 GLY A C 1
ATOM 1476 O O . GLY A 1 187 ? -6.371 -10.133 -19.219 1 96.88 187 GLY A O 1
ATOM 1477 N N . VAL A 1 188 ? -5.543 -8.844 -17.672 1 97.94 188 VAL A N 1
ATOM 1478 C CA . VAL A 1 188 ? -5.258 -9.938 -16.75 1 97.94 188 VAL A CA 1
ATOM 1479 C C . VAL A 1 188 ? -6.324 -9.984 -15.656 1 97.94 188 VAL A C 1
ATOM 1481 O O . VAL A 1 188 ? -6.598 -8.977 -15.008 1 97.94 188 VAL A O 1
ATOM 1484 N N . ARG A 1 189 ? -7.02 -11.094 -15.492 1 97.81 189 ARG A N 1
ATOM 1485 C CA . ARG A 1 189 ? -7.914 -11.297 -14.359 1 97.81 189 ARG A CA 1
ATOM 1486 C C . ARG A 1 189 ? -7.125 -11.57 -13.078 1 97.81 189 ARG A C 1
ATOM 1488 O O . ARG A 1 189 ? -6.562 -12.648 -12.914 1 97.81 189 ARG A O 1
ATOM 1495 N N . VAL A 1 190 ? -7.066 -10.617 -12.188 1 98.56 190 VAL A N 1
ATOM 1496 C CA . VAL A 1 190 ? -6.254 -10.719 -10.977 1 98.56 190 VAL A CA 1
ATOM 1497 C C . VAL A 1 190 ? -7.148 -11.023 -9.773 1 98.56 190 VAL A C 1
ATOM 1499 O O . VAL A 1 190 ? -8.117 -10.305 -9.516 1 98.56 190 VAL A O 1
ATOM 1502 N N . LEU A 1 191 ? -6.883 -12.055 -9.086 1 98.62 191 LEU A N 1
ATOM 1503 C CA . LEU A 1 191 ? -7.574 -12.422 -7.852 1 98.62 191 LEU A CA 1
ATOM 1504 C C . LEU A 1 191 ? -6.641 -12.312 -6.652 1 98.62 191 LEU A C 1
ATOM 1506 O O . LEU A 1 191 ? -5.5 -12.773 -6.703 1 98.62 191 LEU A O 1
ATOM 1510 N N . VAL A 1 192 ? -7.051 -11.641 -5.637 1 98.81 192 VAL A N 1
ATOM 1511 C CA . VAL A 1 192 ? -6.32 -11.562 -4.375 1 98.81 192 VAL A CA 1
ATOM 1512 C C . VAL A 1 192 ? -7.188 -12.117 -3.244 1 98.81 192 VAL A C 1
ATOM 1514 O O . VAL A 1 192 ? -8.289 -11.609 -2.994 1 98.81 192 VAL A O 1
ATOM 1517 N N . GLY A 1 193 ? -6.699 -13.148 -2.572 1 98.56 193 GLY A N 1
ATOM 1518 C CA . GLY A 1 193 ? -7.484 -13.766 -1.513 1 98.56 193 GLY A CA 1
ATOM 1519 C C . GLY A 1 193 ? -6.676 -14.062 -0.265 1 98.56 193 GLY A C 1
ATOM 1520 O O . GLY A 1 193 ? -5.445 -14.141 -0.323 1 98.56 193 GLY A O 1
ATOM 1521 N N . GLY A 1 194 ? -7.277 -14.203 0.814 1 98.31 194 GLY A N 1
ATOM 1522 C CA . GLY A 1 194 ? -6.723 -14.586 2.104 1 98.31 194 GLY A CA 1
ATOM 1523 C C . GLY A 1 194 ? -7.781 -15 3.109 1 98.31 194 GLY A C 1
ATOM 1524 O O . GLY A 1 194 ? -8.969 -14.758 2.9 1 98.31 194 GLY A O 1
ATOM 1525 N N . PRO A 1 195 ? -7.371 -15.688 4.137 1 97.69 195 PRO A N 1
ATOM 1526 C CA . PRO A 1 195 ? -8.336 -16.062 5.176 1 97.69 195 PRO A CA 1
ATOM 1527 C C . PRO A 1 195 ? -8.938 -14.852 5.887 1 97.69 195 PRO A C 1
ATOM 1529 O O . PRO A 1 195 ? -8.25 -13.844 6.078 1 97.69 195 PRO A O 1
ATOM 1532 N N . ALA A 1 196 ? -10.164 -14.992 6.277 1 93.62 196 ALA A N 1
ATOM 1533 C CA . ALA A 1 196 ? -10.805 -13.938 7.07 1 93.62 196 ALA A CA 1
ATOM 1534 C C . ALA A 1 196 ? -9.984 -13.633 8.32 1 93.62 196 ALA A C 1
ATOM 1536 O O . ALA A 1 196 ? -9.5 -14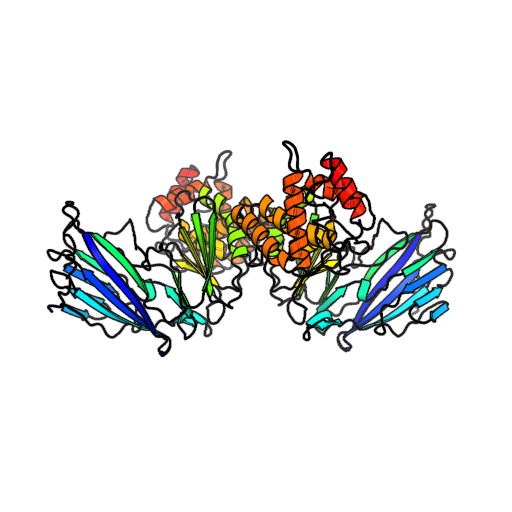.539 9 1 93.62 196 ALA A O 1
ATOM 1537 N N . GLY A 1 197 ? -9.781 -12.398 8.523 1 91 197 GLY A N 1
ATOM 1538 C CA . GLY A 1 197 ? -9.141 -11.992 9.758 1 91 197 GLY A CA 1
ATOM 1539 C C . GLY A 1 197 ? -7.641 -11.789 9.617 1 91 197 GLY A C 1
ATOM 1540 O O . GLY A 1 197 ? -6.98 -11.32 10.547 1 91 197 GLY A O 1
ATOM 1541 N N . HIS A 1 198 ? -7.016 -12.109 8.469 1 91.62 198 HIS A N 1
ATOM 1542 C CA . HIS A 1 198 ? -5.566 -12.055 8.328 1 91.62 198 HIS A CA 1
ATOM 1543 C C . HIS A 1 198 ? -5.117 -10.695 7.805 1 91.62 198 HIS A C 1
ATOM 1545 O O . HIS A 1 198 ? -3.965 -10.523 7.398 1 91.62 198 HIS A O 1
ATOM 1551 N N . ALA A 1 199 ? -5.84 -9.68 7.863 1 89.75 199 ALA A N 1
ATOM 1552 C CA . ALA A 1 199 ? -5.52 -8.297 7.523 1 89.75 199 ALA A CA 1
ATOM 1553 C C . ALA A 1 199 ? -4.859 -8.211 6.152 1 89.75 199 ALA A C 1
ATOM 1555 O O . ALA A 1 199 ? -3.875 -7.488 5.973 1 89.75 199 ALA A O 1
ATOM 1556 N N . VAL A 1 200 ? -5.223 -9.07 5.207 1 95.88 200 VAL A N 1
ATOM 1557 C CA . VAL A 1 200 ? -4.742 -8.984 3.83 1 95.88 200 VAL A CA 1
ATOM 1558 C C . VAL A 1 200 ? -5.219 -7.68 3.199 1 95.88 200 VAL A C 1
ATOM 1560 O O . VAL A 1 200 ? -6.41 -7.359 3.236 1 95.88 200 VAL A O 1
ATOM 1563 N N . ARG A 1 201 ? -4.254 -6.941 2.707 1 97.19 201 ARG A N 1
ATOM 1564 C CA . ARG A 1 201 ? -4.578 -5.668 2.078 1 97.19 201 ARG A CA 1
ATOM 1565 C C . ARG A 1 201 ? -4.824 -5.84 0.584 1 97.19 201 ARG A C 1
ATOM 1567 O O . ARG A 1 201 ? -4.016 -5.41 -0.239 1 97.19 201 ARG A O 1
ATOM 1574 N N . ARG A 1 202 ? -5.957 -6.363 0.282 1 98.31 202 ARG A N 1
ATOM 1575 C CA . ARG A 1 202 ? -6.25 -6.824 -1.07 1 98.31 202 ARG A CA 1
ATOM 1576 C C . ARG A 1 202 ? -6.316 -5.652 -2.047 1 98.31 202 ARG A C 1
ATOM 1578 O O . ARG A 1 202 ? -5.777 -5.73 -3.152 1 98.31 202 ARG A O 1
ATOM 1585 N N . LEU A 1 203 ? -6.906 -4.582 -1.645 1 98.31 203 LEU A N 1
ATOM 1586 C CA . LEU A 1 203 ? -7.07 -3.473 -2.574 1 98.31 203 LEU A CA 1
ATOM 1587 C C . LEU A 1 203 ? -5.762 -2.707 -2.746 1 98.31 203 LEU A C 1
ATOM 1589 O O . LEU A 1 203 ? -5.523 -2.107 -3.795 1 98.31 203 LEU A O 1
ATOM 1593 N N . ASP A 1 204 ? -4.855 -2.73 -1.677 1 98.62 204 ASP A N 1
ATOM 1594 C CA . ASP A 1 204 ? -3.516 -2.182 -1.857 1 98.62 204 ASP A CA 1
ATOM 1595 C C . ASP A 1 204 ? -2.754 -2.938 -2.943 1 98.62 204 ASP A C 1
ATOM 1597 O O . ASP A 1 204 ? -2.109 -2.326 -3.799 1 98.62 204 ASP A O 1
ATOM 1601 N N . LEU A 1 205 ? -2.824 -4.242 -2.836 1 98.75 205 LEU A N 1
ATOM 1602 C CA . LEU A 1 205 ? -2.146 -5.094 -3.812 1 98.75 205 LEU A CA 1
ATOM 1603 C C . LEU A 1 205 ? -2.676 -4.832 -5.219 1 98.75 205 LEU A C 1
ATOM 1605 O O . LEU A 1 205 ? -1.896 -4.691 -6.164 1 98.75 205 LEU A O 1
ATOM 1609 N N . LEU A 1 206 ? -3.979 -4.742 -5.359 1 98.69 206 LEU A N 1
ATOM 1610 C CA . LEU A 1 206 ? -4.594 -4.5 -6.656 1 98.69 206 LEU A CA 1
ATOM 1611 C C . LEU A 1 206 ? -4.219 -3.121 -7.188 1 98.69 206 LEU A C 1
ATOM 1613 O O . LEU A 1 206 ? -3.986 -2.955 -8.391 1 98.69 206 LEU A O 1
ATOM 1617 N N . ALA A 1 207 ? -4.121 -2.148 -6.312 1 98.62 207 ALA A N 1
ATOM 1618 C CA . ALA A 1 207 ? -3.742 -0.802 -6.734 1 98.62 207 ALA A CA 1
ATOM 1619 C C . ALA A 1 207 ? -2.34 -0.789 -7.336 1 98.62 207 ALA A C 1
ATOM 1621 O O . ALA A 1 207 ? -2.121 -0.215 -8.406 1 98.62 207 ALA A O 1
ATOM 1622 N N . LEU A 1 208 ? -1.4 -1.411 -6.652 1 98.75 208 LEU A N 1
ATOM 1623 C CA . LEU A 1 208 ? -0.047 -1.479 -7.191 1 98.75 208 LEU A CA 1
ATOM 1624 C C . LEU A 1 208 ? -0.043 -2.137 -8.57 1 98.75 208 LEU A C 1
ATOM 1626 O O . LEU A 1 208 ? 0.686 -1.707 -9.461 1 98.75 208 LEU A O 1
ATOM 1630 N N . LEU A 1 209 ? -0.854 -3.145 -8.703 1 98.75 209 LEU A N 1
ATOM 1631 C CA . LEU A 1 209 ? -0.884 -3.867 -9.977 1 98.75 209 LEU A CA 1
ATOM 1632 C C . LEU A 1 209 ? -1.58 -3.045 -11.055 1 98.75 209 LEU A C 1
ATOM 1634 O O . LEU A 1 209 ? -1.217 -3.119 -12.227 1 98.75 209 LEU A O 1
ATOM 1638 N N . HIS A 1 210 ? -2.615 -2.246 -10.703 1 98.25 210 HIS A N 1
ATOM 1639 C CA . HIS A 1 210 ? -3.213 -1.32 -11.656 1 98.25 210 HIS A CA 1
ATOM 1640 C C . HIS A 1 210 ? -2.152 -0.432 -12.297 1 98.25 210 HIS A C 1
ATOM 1642 O O . HIS A 1 210 ? -2.215 -0.151 -13.5 1 98.25 210 HIS A O 1
ATOM 1648 N N . TRP A 1 211 ? -1.193 -0.12 -11.531 1 97.81 211 TRP A N 1
ATOM 1649 C CA . TRP A 1 211 ? -0.189 0.82 -12.016 1 97.81 211 TRP A CA 1
ATOM 1650 C C . TRP A 1 211 ? 0.939 0.088 -12.742 1 97.81 211 TRP A C 1
ATOM 1652 O O . TRP A 1 211 ? 1.494 0.597 -13.719 1 97.81 211 TRP A O 1
ATOM 1662 N N . THR A 1 212 ? 1.256 -1.129 -12.32 1 98.56 212 THR A N 1
ATOM 1663 C CA . THR A 1 212 ? 2.508 -1.73 -12.766 1 98.56 212 THR A CA 1
ATOM 1664 C C . THR A 1 212 ? 2.252 -2.791 -13.828 1 98.56 212 THR A C 1
ATOM 1666 O O . THR A 1 212 ? 3.098 -3.027 -14.695 1 98.56 212 THR A O 1
ATOM 1669 N N . LEU A 1 213 ? 1.103 -3.42 -13.836 1 98.5 213 LEU A N 1
ATOM 1670 C CA . LEU A 1 213 ? 0.835 -4.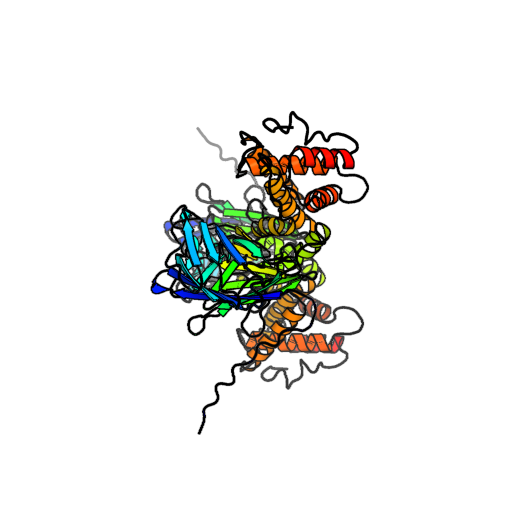547 -14.719 1 98.5 213 LEU A CA 1
ATOM 1671 C C . LEU A 1 213 ? 0.854 -4.105 -16.188 1 98.5 213 LEU A C 1
ATOM 1673 O O . LEU A 1 213 ? 1.34 -4.836 -17.047 1 98.5 213 LEU A O 1
ATOM 1677 N N . PRO A 1 214 ? 0.28 -2.871 -16.578 1 98.25 214 PRO A N 1
ATOM 1678 C CA . PRO A 1 214 ? 0.391 -2.438 -17.969 1 98.25 214 PRO A CA 1
ATOM 1679 C C . PRO A 1 214 ? 1.838 -2.357 -18.453 1 98.25 214 PRO A C 1
ATOM 1681 O O . PRO A 1 214 ? 2.133 -2.719 -19.594 1 98.25 214 PRO A O 1
ATOM 1684 N N . HIS A 1 215 ? 2.711 -1.939 -17.578 1 98.25 215 HIS A N 1
ATOM 1685 C CA . HIS A 1 215 ? 4.125 -1.86 -17.922 1 98.25 215 HIS A CA 1
ATOM 1686 C C . HIS A 1 215 ? 4.742 -3.25 -18.031 1 98.25 215 HIS A C 1
ATOM 1688 O O . HIS A 1 215 ? 5.578 -3.498 -18.906 1 98.25 215 HIS A O 1
ATOM 1694 N N . LEU A 1 216 ? 4.359 -4.121 -17.125 1 98.44 216 LEU A N 1
ATOM 1695 C CA . LEU A 1 216 ? 4.844 -5.492 -17.203 1 98.44 216 LEU A CA 1
ATOM 1696 C C . LEU A 1 216 ? 4.422 -6.145 -18.516 1 98.44 216 LEU A C 1
ATOM 1698 O O . LEU A 1 216 ? 5.215 -6.84 -19.156 1 98.44 216 LEU A O 1
ATOM 1702 N N . LYS A 1 217 ? 3.182 -5.906 -18.922 1 97.62 217 LYS A N 1
ATOM 1703 C CA . LYS A 1 217 ? 2.66 -6.465 -20.172 1 97.62 217 LYS A CA 1
ATOM 1704 C C . LYS A 1 217 ? 3.412 -5.91 -21.375 1 97.62 217 LYS A C 1
ATOM 1706 O O . LYS A 1 217 ? 3.545 -6.59 -22.391 1 97.62 217 LYS A O 1
ATOM 1711 N N . GLY A 1 218 ? 3.902 -4.711 -21.234 1 96.5 218 GLY A N 1
ATOM 1712 C CA . GLY A 1 218 ? 4.758 -4.148 -22.266 1 96.5 218 GLY A CA 1
ATOM 1713 C C . GLY A 1 218 ? 6.082 -4.875 -22.406 1 96.5 218 GLY A C 1
ATOM 1714 O O . GLY A 1 218 ? 6.605 -5.016 -23.516 1 96.5 218 GLY A O 1
ATOM 1715 N N . VAL A 1 219 ? 6.625 -5.375 -21.297 1 96.75 219 VAL A N 1
ATOM 1716 C CA . VAL A 1 219 ? 7.895 -6.094 -21.281 1 96.75 219 VAL A CA 1
ATOM 1717 C C . VAL A 1 219 ? 7.672 -7.555 -21.656 1 96.75 219 VAL A C 1
ATOM 1719 O O . VAL A 1 219 ? 8.453 -8.133 -22.406 1 96.75 219 VAL A O 1
ATOM 1722 N N . LEU A 1 220 ? 6.629 -8.094 -21.109 1 97.06 220 LEU A N 1
ATOM 1723 C CA . LEU A 1 220 ? 6.277 -9.492 -21.328 1 97.06 220 LEU A CA 1
ATOM 1724 C C . LEU A 1 220 ? 4.863 -9.617 -21.875 1 97.06 220 LEU A C 1
ATOM 1726 O O . LEU A 1 220 ? 3.936 -9.984 -21.141 1 97.06 220 LEU A O 1
ATOM 1730 N N . PRO A 1 221 ? 4.637 -9.5 -23.141 1 95.12 221 PRO A N 1
ATOM 1731 C CA . PRO A 1 221 ? 3.299 -9.484 -23.734 1 95.12 221 PRO A CA 1
ATOM 1732 C C . PRO A 1 221 ? 2.549 -10.805 -23.547 1 95.12 221 PRO A C 1
ATOM 1734 O O . PRO A 1 221 ? 1.315 -10.828 -23.562 1 95.12 221 PRO A O 1
ATOM 1737 N N . ASP A 1 222 ? 3.297 -11.906 -23.281 1 93.19 222 ASP A N 1
ATOM 1738 C CA . ASP A 1 222 ? 2.666 -13.219 -23.156 1 93.19 222 ASP A CA 1
ATOM 1739 C C . ASP A 1 222 ? 2.385 -13.547 -21.688 1 93.19 222 ASP A C 1
ATOM 1741 O O . ASP A 1 222 ? 2.148 -14.703 -21.328 1 93.19 222 ASP A O 1
ATOM 1745 N N . PHE A 1 223 ? 2.477 -12.531 -20.859 1 95.75 223 PHE A N 1
ATOM 1746 C CA . PHE A 1 223 ? 2.105 -12.719 -19.469 1 95.75 223 PHE A CA 1
ATOM 1747 C C . PHE A 1 223 ? 0.733 -13.367 -19.344 1 95.75 223 PHE A C 1
ATOM 1749 O O . PHE A 1 223 ? -0.174 -13.062 -20.125 1 95.75 223 PHE A O 1
ATOM 1756 N N . PRO A 1 224 ? 0.506 -14.227 -18.375 1 94.12 224 PRO A N 1
ATOM 1757 C CA . PRO A 1 224 ? -0.742 -14.984 -18.266 1 94.12 224 PRO A CA 1
ATOM 1758 C C . PRO A 1 224 ? -1.969 -14.086 -18.125 1 94.12 224 PRO A C 1
ATOM 1760 O O . PRO A 1 224 ? -1.88 -13 -17.562 1 94.12 224 PRO A O 1
ATOM 1763 N N . SER A 1 225 ? -3.094 -14.586 -18.578 1 95.31 225 SER A N 1
ATOM 1764 C CA . SER A 1 225 ? -4.332 -13.812 -18.547 1 95.31 225 SER A CA 1
ATOM 1765 C C . SER A 1 225 ? -5.004 -13.898 -17.188 1 95.31 225 SER A C 1
ATOM 1767 O O . SER A 1 225 ? -6.027 -13.258 -16.953 1 95.31 225 SER A O 1
ATOM 1769 N N . ARG A 1 226 ? -4.441 -14.727 -16.344 1 96.12 226 ARG A N 1
ATOM 1770 C CA . ARG A 1 226 ? -4.965 -14.875 -14.992 1 96.12 226 ARG A CA 1
ATOM 1771 C C . ARG A 1 226 ? -3.832 -14.914 -13.977 1 96.12 226 ARG A C 1
ATOM 1773 O O . ARG A 1 226 ? -2.795 -15.539 -14.211 1 96.12 226 ARG A O 1
ATOM 1780 N N . LEU A 1 227 ? -3.941 -14.227 -12.883 1 98.31 227 LEU A N 1
ATOM 1781 C CA . LEU A 1 227 ? -2.988 -14.172 -11.781 1 98.31 227 LEU A CA 1
ATOM 1782 C C . LEU A 1 227 ? -3.707 -14.273 -10.438 1 98.31 227 LEU A C 1
ATOM 1784 O O . LEU A 1 227 ? -4.57 -13.445 -10.125 1 98.31 227 LEU A O 1
ATOM 1788 N N . THR A 1 228 ? -3.424 -15.273 -9.664 1 98.69 228 THR A N 1
ATOM 1789 C CA . THR A 1 228 ? -4.016 -15.438 -8.344 1 98.69 228 THR A CA 1
ATOM 1790 C C . THR A 1 228 ? -2.98 -15.188 -7.254 1 98.69 228 THR A C 1
ATOM 1792 O O . THR A 1 228 ? -1.948 -15.859 -7.203 1 98.69 228 THR A O 1
ATOM 1795 N N . ILE A 1 229 ? -3.219 -14.227 -6.426 1 98.88 229 ILE A N 1
ATOM 1796 C CA . ILE A 1 229 ? -2.357 -13.906 -5.289 1 98.88 229 ILE A CA 1
ATOM 1797 C C . ILE A 1 229 ? -3.023 -14.359 -3.992 1 98.88 229 ILE A C 1
ATOM 1799 O O . ILE A 1 229 ? -4.113 -13.891 -3.652 1 98.88 229 ILE A O 1
ATOM 1803 N N . ILE A 1 230 ? -2.41 -15.25 -3.316 1 98.75 230 ILE A N 1
ATOM 1804 C CA . ILE A 1 230 ? -2.871 -15.727 -2.02 1 98.75 230 ILE A CA 1
ATOM 1805 C C . ILE A 1 230 ? -2 -15.141 -0.911 1 98.75 230 ILE A C 1
ATOM 1807 O O . ILE A 1 230 ? -0.771 -15.156 -1.005 1 98.75 230 ILE A O 1
ATOM 1811 N N . SER A 1 231 ? -2.646 -14.57 0.074 1 98.62 231 SER A N 1
ATOM 1812 C CA . SER A 1 231 ? -1.926 -13.914 1.162 1 98.62 231 SER A CA 1
ATOM 1813 C C . SER A 1 231 ? -2.467 -14.344 2.521 1 98.62 231 SER A C 1
ATOM 1815 O O . SER A 1 231 ? -3.672 -14.547 2.68 1 98.62 231 SER A O 1
ATOM 1817 N N . ALA A 1 232 ? -1.595 -14.547 3.467 1 97.94 232 ALA A N 1
ATOM 1818 C CA . ALA A 1 232 ? -1.923 -14.875 4.852 1 97.94 232 ALA A CA 1
ATOM 1819 C C . ALA A 1 232 ? -0.828 -14.398 5.805 1 97.94 232 ALA A C 1
ATOM 1821 O O . ALA A 1 232 ? 0.286 -14.094 5.371 1 97.94 232 ALA A O 1
ATOM 1822 N N . GLY A 1 233 ? -1.152 -14.242 7.074 1 94.81 233 GLY A N 1
ATOM 1823 C CA . GLY A 1 233 ? -0.186 -13.75 8.047 1 94.81 233 GLY A CA 1
ATOM 1824 C C . GLY A 1 233 ? 0.16 -14.781 9.109 1 94.81 233 GLY A C 1
ATOM 1825 O O . GLY A 1 233 ? 1.301 -15.242 9.188 1 94.81 233 GLY A O 1
ATOM 1826 N N . GLU A 1 234 ? -0.793 -15.266 9.797 1 89.56 234 GLU A N 1
ATOM 1827 C CA . GLU A 1 234 ? -0.617 -16.109 10.977 1 89.56 234 GLU A CA 1
ATOM 1828 C C . GLU A 1 234 ? 0.063 -17.422 10.609 1 89.56 234 GLU A C 1
ATOM 1830 O O . GLU A 1 234 ? -0.34 -18.094 9.648 1 89.56 234 GLU A O 1
ATOM 1835 N N . ASN A 1 235 ? 1.232 -17.797 11.211 1 92.38 235 ASN A N 1
ATOM 1836 C CA . ASN A 1 235 ? 1.961 -19.062 11.156 1 92.38 235 ASN A CA 1
ATOM 1837 C C . ASN A 1 235 ? 2.807 -19.172 9.891 1 92.38 235 ASN A C 1
ATOM 1839 O O . ASN A 1 235 ? 3.678 -20.031 9.789 1 92.38 235 ASN A O 1
ATOM 1843 N N . MET A 1 236 ? 2.588 -18.266 8.945 1 96 236 MET A N 1
ATOM 1844 C CA . MET A 1 236 ? 3.223 -18.438 7.641 1 96 236 MET A CA 1
ATOM 1845 C C . MET A 1 236 ? 4.605 -17.781 7.625 1 96 236 MET A C 1
ATOM 1847 O O . MET A 1 236 ? 4.84 -16.797 8.312 1 96 236 MET A O 1
ATOM 1851 N N . TRP A 1 237 ? 5.465 -18.328 6.887 1 94.5 237 TRP A N 1
ATOM 1852 C CA . TRP A 1 237 ? 6.781 -17.766 6.633 1 94.5 237 TRP A CA 1
ATOM 1853 C C . TRP A 1 237 ? 6.652 -16.391 5.957 1 94.5 237 TRP A C 1
ATOM 1855 O O . TRP A 1 237 ? 5.844 -16.219 5.047 1 94.5 237 TRP A O 1
ATOM 1865 N N . ARG A 1 238 ? 7.453 -15.469 6.438 1 93.88 238 ARG A N 1
ATOM 1866 C CA . ARG A 1 238 ? 7.379 -14.102 5.938 1 93.88 238 ARG A CA 1
ATOM 1867 C C . ARG A 1 238 ? 8.156 -13.953 4.633 1 93.88 238 ARG A C 1
ATOM 1869 O O . ARG A 1 238 ? 9.367 -13.719 4.645 1 93.88 238 ARG A O 1
ATOM 1876 N N . GLY A 1 239 ? 7.562 -14.016 3.521 1 95.31 239 GLY A N 1
ATOM 1877 C CA . GLY A 1 239 ? 8.148 -13.891 2.197 1 95.31 239 GLY A CA 1
ATOM 1878 C C . GLY A 1 239 ? 7.152 -14.109 1.077 1 95.31 239 GLY A C 1
ATOM 1879 O O . GLY A 1 239 ? 5.949 -13.898 1.259 1 95.31 239 GLY A O 1
ATOM 1880 N N . GLY A 1 240 ? 7.613 -14.25 -0.08 1 96.81 240 GLY A N 1
ATOM 1881 C CA . GLY A 1 240 ? 6.832 -14.562 -1.267 1 96.81 240 GLY A CA 1
ATOM 1882 C C . GLY A 1 240 ? 7.344 -15.773 -2.016 1 96.81 240 GLY A C 1
ATOM 1883 O O . GLY A 1 240 ? 8.539 -16.062 -2.004 1 96.81 240 GLY A O 1
ATOM 1884 N N . LEU A 1 241 ? 6.453 -16.453 -2.531 1 96.38 241 LEU A N 1
ATOM 1885 C CA . LEU A 1 241 ? 6.781 -17.625 -3.338 1 96.38 241 LEU A CA 1
ATOM 1886 C C . LEU A 1 241 ? 5.875 -17.719 -4.559 1 96.38 241 LEU A C 1
ATOM 1888 O O . LEU A 1 241 ? 4.648 -17.766 -4.426 1 96.38 241 LEU A O 1
ATOM 1892 N N . SER A 1 242 ? 6.516 -17.734 -5.668 1 96.12 242 SER A N 1
ATOM 1893 C CA . SER A 1 242 ? 5.73 -17.859 -6.895 1 96.12 242 SER A CA 1
ATOM 1894 C C . SER A 1 242 ? 5.441 -19.312 -7.23 1 96.12 242 SER A C 1
ATOM 1896 O O . SER A 1 242 ? 6.176 -20.203 -6.805 1 96.12 242 SER A O 1
ATOM 1898 N N . GLY A 1 243 ? 4.34 -19.578 -7.824 1 92.5 243 GLY A N 1
ATOM 1899 C CA . GLY A 1 243 ? 3.941 -20.797 -8.508 1 92.5 243 GLY A CA 1
ATOM 1900 C C . GLY A 1 243 ? 3.268 -20.531 -9.844 1 92.5 243 GLY A C 1
ATOM 1901 O O . GLY A 1 243 ? 3.117 -19.391 -10.258 1 92.5 243 GLY A O 1
ATOM 1902 N N . PRO A 1 244 ? 2.916 -21.609 -10.508 1 90.62 244 PRO A N 1
ATOM 1903 C CA . PRO A 1 244 ? 2.246 -21.406 -11.797 1 90.62 244 PRO A CA 1
ATOM 1904 C C . PRO A 1 244 ? 0.963 -20.594 -11.672 1 90.62 244 PRO A C 1
ATOM 1906 O O . PRO A 1 244 ? 0.029 -21 -10.977 1 90.62 244 PRO A O 1
ATOM 1909 N N . ARG A 1 245 ? 0.933 -19.453 -12.297 1 94.19 245 ARG A N 1
ATOM 1910 C CA . ARG A 1 245 ? -0.179 -18.516 -12.414 1 94.19 245 ARG A CA 1
ATOM 1911 C C . ARG A 1 245 ? -0.711 -18.125 -11.039 1 94.19 245 ARG A C 1
ATOM 1913 O O . ARG A 1 245 ? -1.872 -17.734 -10.898 1 94.19 245 ARG A O 1
ATOM 1920 N N . SER A 1 246 ? 0.064 -18.266 -10.039 1 97.88 246 SER A N 1
ATOM 1921 C CA . SER A 1 246 ? -0.308 -17.922 -8.68 1 97.88 246 SER A CA 1
ATOM 1922 C C . SER A 1 246 ? 0.924 -17.641 -7.82 1 97.88 246 SER A C 1
ATOM 1924 O O . SER A 1 246 ? 2.041 -18 -8.195 1 97.88 246 SER A O 1
ATOM 1926 N N . LEU A 1 247 ? 0.755 -16.953 -6.754 1 98.62 247 LEU A N 1
ATOM 1927 C CA . LEU A 1 247 ? 1.842 -16.734 -5.805 1 98.62 247 LEU A CA 1
ATOM 1928 C C . LEU A 1 247 ? 1.298 -16.547 -4.391 1 98.62 247 LEU A C 1
ATOM 1930 O O . LEU A 1 247 ? 0.115 -16.25 -4.211 1 98.62 247 LEU A O 1
ATOM 1934 N N . PHE A 1 248 ? 2.137 -16.859 -3.449 1 98.5 248 PHE A N 1
ATOM 1935 C CA . PHE A 1 248 ? 1.893 -16.547 -2.047 1 98.5 248 PHE A CA 1
ATOM 1936 C C . PHE A 1 248 ? 2.686 -15.312 -1.626 1 98.5 248 PHE A C 1
ATOM 1938 O O . PHE A 1 248 ? 3.844 -15.148 -2.014 1 98.5 248 PHE A O 1
ATOM 1945 N N . LEU A 1 249 ? 2.053 -14.438 -0.94 1 98.62 249 LEU A N 1
ATOM 1946 C CA . LEU A 1 249 ? 2.688 -13.266 -0.348 1 98.62 249 LEU A CA 1
ATOM 1947 C C . LEU A 1 249 ? 2.254 -13.086 1.104 1 98.62 249 LEU A C 1
ATOM 1949 O O . LEU A 1 249 ? 1.058 -13.023 1.395 1 98.62 249 LEU A O 1
ATOM 1953 N N . HIS A 1 250 ? 3.232 -13.031 2.025 1 97.94 250 HIS A N 1
ATOM 1954 C CA . HIS A 1 250 ? 2.881 -12.836 3.428 1 97.94 250 HIS A CA 1
ATOM 1955 C C . HIS A 1 250 ? 2.146 -11.516 3.627 1 97.94 250 HIS A C 1
ATOM 1957 O O . HIS A 1 250 ? 2.537 -10.492 3.062 1 97.94 250 HIS A O 1
ATOM 1963 N N . ALA A 1 251 ? 1.17 -11.484 4.5 1 97.5 251 ALA A N 1
ATOM 1964 C CA . ALA A 1 251 ? 0.239 -10.367 4.637 1 97.5 251 ALA A CA 1
ATOM 1965 C C . ALA A 1 251 ? 0.933 -9.148 5.238 1 97.5 251 ALA A C 1
ATOM 1967 O O . ALA A 1 251 ? 0.487 -8.016 5.043 1 97.5 251 ALA A O 1
ATOM 1968 N N . GLU A 1 252 ? 2.021 -9.297 5.926 1 95.25 252 GLU A N 1
ATOM 1969 C CA . GLU A 1 252 ? 2.672 -8.195 6.637 1 95.25 252 GLU A CA 1
ATOM 1970 C C . GLU A 1 252 ? 3.703 -7.5 5.754 1 95.25 252 GLU A C 1
ATOM 1972 O O . GLU A 1 252 ? 4.258 -6.469 6.137 1 95.25 252 GLU A O 1
ATOM 1977 N N . LEU A 1 253 ? 3.984 -8.016 4.574 1 96.44 253 LEU A N 1
ATOM 1978 C CA . LEU A 1 253 ? 4.965 -7.391 3.695 1 96.44 253 LEU A CA 1
ATOM 1979 C C . LEU A 1 253 ? 4.402 -6.117 3.076 1 96.44 253 LEU A C 1
ATOM 1981 O O . LEU A 1 253 ? 3.232 -6.074 2.684 1 96.44 253 LEU A O 1
ATOM 1985 N N . PRO A 1 254 ? 5.207 -5.07 3.062 1 97.25 254 PRO A N 1
ATOM 1986 C CA . PRO A 1 254 ? 4.781 -3.889 2.309 1 97.25 254 PRO A CA 1
ATOM 1987 C C . PRO A 1 254 ? 4.77 -4.121 0.8 1 97.25 254 PRO A C 1
ATOM 1989 O O . PRO A 1 254 ? 5.312 -5.125 0.323 1 97.25 254 PRO A O 1
ATOM 1992 N N . LEU A 1 255 ? 4.07 -3.258 0.059 1 98.44 255 LEU A N 1
ATOM 1993 C CA . LEU A 1 255 ? 4.129 -3.285 -1.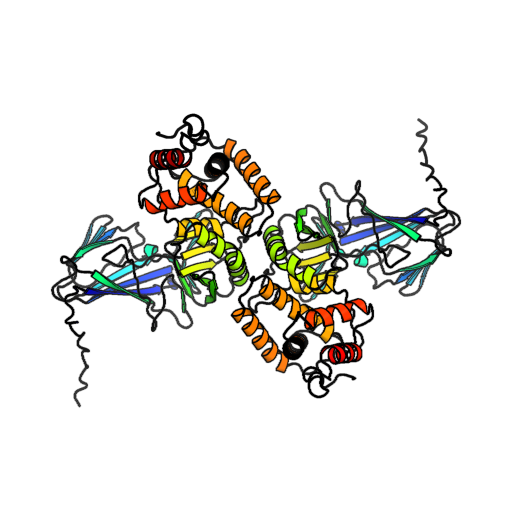398 1 98.44 255 LEU A CA 1
ATOM 1994 C C . LEU A 1 255 ? 5.535 -2.953 -1.892 1 98.44 255 LEU A C 1
ATOM 1996 O O . LEU A 1 255 ? 6.031 -3.58 -2.83 1 98.44 255 LEU A O 1
ATOM 2000 N N . ILE A 1 256 ? 6.145 -1.957 -1.257 1 98.56 256 ILE A N 1
ATOM 2001 C CA . ILE A 1 256 ? 7.5 -1.493 -1.538 1 98.56 256 ILE A CA 1
ATOM 2002 C C . ILE A 1 256 ? 8.297 -1.412 -0.239 1 98.56 256 ILE A C 1
ATOM 2004 O O . ILE A 1 256 ? 7.949 -0.65 0.666 1 98.56 256 ILE A O 1
ATOM 2008 N N . SER A 1 257 ? 9.344 -2.195 -0.131 1 96.88 257 SER A N 1
ATOM 2009 C CA . SER A 1 257 ? 10.18 -2.244 1.068 1 96.88 257 SER A CA 1
ATOM 2010 C C . SER A 1 257 ? 10.992 -0.967 1.227 1 96.88 257 SER A C 1
ATOM 2012 O O . SER A 1 257 ? 11.094 -0.167 0.293 1 96.88 257 SER A O 1
ATOM 2014 N N . GLU A 1 258 ? 11.617 -0.807 2.373 1 94.38 258 GLU A N 1
ATOM 2015 C CA . GLU A 1 258 ? 12.359 0.406 2.705 1 94.38 258 GLU A CA 1
ATOM 2016 C C . GLU A 1 258 ? 13.555 0.589 1.781 1 94.38 258 GLU A C 1
ATOM 2018 O O . GLU A 1 258 ? 14.023 1.712 1.573 1 94.38 258 GLU A O 1
ATOM 2023 N N . ASN A 1 259 ? 14.062 -0.482 1.199 1 93.94 259 ASN A N 1
ATOM 2024 C CA . ASN A 1 259 ? 15.164 -0.391 0.246 1 93.94 259 ASN A CA 1
ATOM 2025 C C . ASN A 1 259 ? 14.656 -0.224 -1.184 1 93.94 259 ASN A C 1
ATOM 2027 O O . ASN A 1 259 ? 15.422 -0.375 -2.139 1 93.94 259 ASN A O 1
ATOM 2031 N N . ALA A 1 260 ? 13.32 -0.113 -1.332 1 96.19 260 ALA A N 1
ATOM 2032 C CA . ALA A 1 260 ? 12.617 0.226 -2.566 1 96.19 260 ALA A CA 1
ATOM 2033 C C . ALA A 1 260 ? 12.328 -1.024 -3.391 1 96.19 260 ALA A C 1
ATOM 2035 O O . ALA A 1 260 ? 11.75 -0.938 -4.477 1 96.19 260 ALA A O 1
ATOM 2036 N N . THR A 1 261 ? 12.68 -2.195 -2.865 1 96.12 261 THR A N 1
ATOM 2037 C CA . THR A 1 261 ? 12.383 -3.422 -3.592 1 96.12 261 THR A CA 1
ATOM 2038 C C . THR A 1 261 ? 10.945 -3.871 -3.324 1 96.12 261 THR A C 1
ATOM 2040 O O . THR A 1 261 ? 10.312 -3.412 -2.371 1 96.12 261 THR A O 1
ATOM 2043 N N . SER A 1 262 ? 10.414 -4.672 -4.18 1 98.5 262 SER A N 1
ATOM 2044 C CA . SER A 1 262 ? 9.055 -5.199 -4.039 1 98.5 262 SER A CA 1
ATOM 2045 C C . SER A 1 262 ? 9.031 -6.715 -4.191 1 98.5 262 SER A C 1
ATOM 2047 O O . SER A 1 262 ? 9.203 -7.238 -5.297 1 98.5 262 SER A O 1
ATOM 2049 N N . THR A 1 263 ? 8.758 -7.398 -3.09 1 98.25 263 THR A N 1
ATOM 2050 C CA . THR A 1 263 ? 8.656 -8.852 -3.123 1 98.25 263 THR A CA 1
ATOM 2051 C C . THR A 1 263 ? 7.52 -9.297 -4.043 1 98.25 263 THR A C 1
ATOM 2053 O O . THR A 1 263 ? 7.66 -10.266 -4.789 1 98.25 263 THR A O 1
ATOM 2056 N N . LEU A 1 264 ? 6.402 -8.586 -4.051 1 98.75 264 LEU A N 1
ATOM 2057 C CA . LEU A 1 264 ? 5.266 -8.914 -4.906 1 98.75 264 LEU A CA 1
ATOM 2058 C C . LEU A 1 264 ? 5.668 -8.891 -6.375 1 98.75 264 LEU A C 1
ATOM 2060 O O . LEU A 1 264 ? 5.461 -9.875 -7.094 1 98.75 264 LEU A O 1
ATOM 2064 N N . LEU A 1 265 ? 6.289 -7.812 -6.816 1 98.81 265 LEU A N 1
ATOM 2065 C CA . LEU A 1 265 ? 6.645 -7.676 -8.227 1 98.81 265 LEU A CA 1
ATOM 2066 C C . LEU A 1 265 ? 7.75 -8.656 -8.602 1 98.81 265 LEU A C 1
ATOM 2068 O O . LEU A 1 265 ? 7.758 -9.188 -9.719 1 98.81 265 LEU A O 1
ATOM 2072 N N . HIS A 1 266 ? 8.688 -8.898 -7.637 1 98.62 266 HIS A N 1
ATOM 2073 C CA . HIS A 1 266 ? 9.734 -9.898 -7.836 1 98.62 266 HIS A CA 1
ATOM 2074 C C . HIS A 1 266 ? 9.125 -11.266 -8.164 1 98.62 266 HIS A C 1
ATOM 2076 O O . HIS A 1 266 ? 9.5 -11.891 -9.156 1 98.62 266 HIS A O 1
ATOM 2082 N N . GLU A 1 267 ? 8.133 -11.664 -7.355 1 98.5 267 GLU A N 1
ATOM 2083 C CA . GLU A 1 267 ? 7.484 -12.953 -7.562 1 98.5 267 GLU A CA 1
ATOM 2084 C C . GLU A 1 267 ? 6.656 -12.961 -8.844 1 98.5 267 GLU A C 1
ATOM 2086 O O . GLU A 1 267 ? 6.559 -13.984 -9.523 1 98.5 267 GLU A O 1
ATOM 2091 N N . ILE A 1 268 ? 6.074 -11.867 -9.211 1 98.69 268 ILE A N 1
ATOM 2092 C CA . ILE A 1 268 ? 5.266 -11.781 -10.422 1 98.69 268 ILE A CA 1
ATOM 2093 C C . ILE A 1 268 ? 6.168 -11.914 -11.648 1 98.69 268 ILE A C 1
ATOM 2095 O O . ILE A 1 268 ? 5.777 -12.516 -12.656 1 98.69 268 ILE A O 1
ATOM 2099 N N . LEU A 1 269 ? 7.414 -11.391 -11.562 1 98.19 269 LEU A N 1
ATOM 2100 C CA . LEU A 1 269 ? 8.352 -11.531 -12.672 1 98.19 269 LEU A CA 1
ATOM 2101 C C . LEU A 1 269 ? 8.758 -12.984 -12.867 1 98.19 269 LEU A C 1
ATOM 2103 O O . LEU A 1 269 ? 8.906 -13.445 -14 1 98.19 269 LEU A O 1
ATOM 2107 N N . HIS A 1 270 ? 8.906 -13.688 -11.734 1 96.94 270 HIS A N 1
ATOM 2108 C CA . HIS A 1 270 ? 9.148 -15.117 -11.859 1 96.94 270 HIS A CA 1
ATOM 2109 C C . HIS A 1 270 ? 8.016 -15.805 -12.625 1 96.94 270 HIS A C 1
ATOM 2111 O O . HIS A 1 270 ? 8.273 -16.625 -13.5 1 96.94 270 HIS A O 1
ATOM 2117 N N . LEU A 1 271 ? 6.863 -15.453 -12.305 1 95.25 271 LEU A N 1
ATOM 2118 C CA . LEU A 1 271 ? 5.68 -16.031 -12.93 1 95.25 271 LEU A CA 1
ATOM 2119 C C . LEU A 1 271 ? 5.613 -15.68 -14.414 1 95.25 271 LEU A C 1
ATOM 2121 O O . LEU A 1 271 ? 5.215 -16.5 -15.234 1 95.25 271 LEU A O 1
ATOM 2125 N N . GLY A 1 272 ? 5.973 -14.516 -14.727 1 95.12 272 GLY A N 1
ATOM 2126 C CA . GLY A 1 272 ? 5.887 -14.023 -16.094 1 95.12 272 GLY A CA 1
ATOM 2127 C C . GLY A 1 272 ? 6.965 -14.586 -17 1 95.12 272 GLY A C 1
ATOM 2128 O O . GLY A 1 272 ? 6.707 -14.891 -18.156 1 95.12 272 GLY A O 1
ATOM 2129 N N . THR A 1 273 ? 8.141 -14.734 -16.469 1 94.88 273 THR A N 1
ATOM 2130 C CA . THR A 1 273 ? 9.25 -15.195 -17.281 1 94.88 273 THR A CA 1
ATOM 2131 C C . THR A 1 273 ? 9.297 -16.719 -17.328 1 94.88 273 THR A C 1
ATOM 2133 O O . THR A 1 273 ? 9.75 -17.297 -18.312 1 94.88 273 THR A O 1
ATOM 2136 N N . ARG A 1 274 ? 8.914 -17.359 -16.25 1 90.75 274 ARG A N 1
ATOM 2137 C CA . ARG A 1 274 ? 8.945 -18.812 -16.078 1 90.75 274 ARG A CA 1
ATOM 2138 C C . ARG A 1 274 ? 10.344 -19.359 -16.328 1 90.75 274 ARG A C 1
ATOM 2140 O O . ARG A 1 274 ? 10.508 -20.422 -16.953 1 90.75 274 ARG A O 1
ATOM 2147 N N . PHE A 1 275 ? 11.344 -18.562 -15.875 1 88.06 275 PHE A N 1
ATOM 2148 C CA . PHE A 1 275 ? 12.734 -18.953 -16.062 1 88.06 275 PHE A CA 1
ATOM 2149 C C . PHE A 1 275 ? 13.07 -20.156 -15.195 1 88.06 275 PHE A C 1
ATOM 2151 O O . PHE A 1 275 ? 12.602 -20.281 -14.062 1 88.06 275 PHE A O 1
ATOM 2158 N N . SER A 1 276 ? 13.82 -20.984 -15.758 1 89.75 276 SER A N 1
ATOM 2159 C CA . SER A 1 276 ? 14.594 -21.969 -15 1 89.75 276 SER A CA 1
ATOM 2160 C C . SER A 1 276 ? 16.094 -21.812 -15.25 1 89.75 276 SER A C 1
ATOM 2162 O O . SER A 1 276 ? 16.516 -21.547 -16.391 1 89.75 276 SER A O 1
ATOM 2164 N N . ALA A 1 277 ? 16.766 -21.875 -14.203 1 92.88 277 ALA A N 1
ATOM 2165 C CA . ALA A 1 277 ? 18.203 -21.625 -14.297 1 92.88 277 ALA A CA 1
ATOM 2166 C C . ALA A 1 277 ? 18.969 -22.906 -14.602 1 92.88 277 ALA A C 1
ATOM 2168 O O . ALA A 1 277 ? 18.703 -23.953 -14.008 1 92.88 277 ALA A O 1
ATOM 2169 N N . GLY A 1 278 ? 19.828 -22.828 -15.586 1 92.19 278 GLY A N 1
ATOM 2170 C CA . GLY A 1 278 ? 20.859 -23.859 -15.695 1 92.19 278 GLY A CA 1
ATOM 2171 C C . GLY A 1 278 ? 21.906 -23.781 -14.602 1 92.19 278 GLY A C 1
ATOM 2172 O O . GLY A 1 278 ? 21.828 -22.906 -13.727 1 92.19 278 GLY A O 1
ATOM 2173 N N . PRO A 1 279 ? 22.859 -24.703 -14.688 1 91.31 279 PRO A N 1
ATOM 2174 C CA . PRO A 1 279 ? 23.891 -24.719 -13.641 1 91.31 279 PRO A CA 1
ATOM 2175 C C . PRO A 1 279 ? 24.641 -23.391 -13.539 1 91.31 279 PRO A C 1
ATOM 2177 O O . PRO A 1 279 ? 25.188 -22.906 -14.531 1 91.31 279 PRO A O 1
ATOM 2180 N N . GLY A 1 280 ? 24.625 -22.859 -12.328 1 92.25 280 GLY A N 1
ATOM 2181 C CA . GLY A 1 280 ? 25.375 -21.641 -12.055 1 92.25 280 GLY A CA 1
ATOM 2182 C C . GLY A 1 280 ? 24.719 -20.391 -12.617 1 92.25 280 GLY A C 1
ATOM 2183 O O . GLY A 1 280 ? 25.344 -19.328 -12.664 1 92.25 280 GLY A O 1
ATOM 2184 N N . ALA A 1 281 ? 23.5 -20.484 -13.055 1 95.12 281 ALA A N 1
ATOM 2185 C CA . ALA A 1 281 ? 22.891 -19.359 -13.766 1 95.12 281 ALA A CA 1
ATOM 2186 C C . ALA A 1 281 ? 21.703 -18.797 -12.977 1 95.12 281 ALA A C 1
ATOM 2188 O O . ALA A 1 281 ? 20.953 -17.969 -13.492 1 95.12 281 ALA A O 1
ATOM 2189 N N . ASP A 1 282 ? 21.609 -19.203 -11.672 1 96.12 282 ASP A N 1
ATOM 2190 C CA . ASP A 1 282 ? 20.484 -18.75 -10.859 1 96.12 282 ASP A CA 1
ATOM 2191 C C . ASP A 1 282 ? 20.5 -17.234 -10.703 1 96.12 282 ASP A C 1
ATOM 2193 O O . ASP A 1 282 ? 19.453 -16.594 -10.602 1 96.12 282 ASP A O 1
ATOM 2197 N N . TRP A 1 283 ? 21.734 -16.641 -10.75 1 97.06 283 TRP A N 1
ATOM 2198 C CA . TRP A 1 283 ? 21.859 -15.195 -10.602 1 97.06 283 TRP A CA 1
ATOM 2199 C C . TRP A 1 283 ? 21.172 -14.453 -11.742 1 97.06 283 TRP A C 1
ATOM 2201 O O . TRP A 1 283 ? 20.734 -13.32 -11.57 1 97.06 283 TRP A O 1
ATOM 2211 N N . ILE A 1 284 ? 21.047 -15.047 -12.906 1 97.31 284 ILE A N 1
ATOM 2212 C CA . ILE A 1 284 ? 20.375 -14.43 -14.047 1 97.31 284 ILE A CA 1
ATOM 2213 C C . ILE A 1 284 ? 18.875 -14.336 -13.781 1 97.31 284 ILE A C 1
ATOM 2215 O O . ILE A 1 284 ? 18.281 -13.273 -13.977 1 97.31 284 ILE A O 1
ATOM 2219 N N . VAL A 1 285 ? 18.328 -15.422 -13.234 1 97.25 285 VAL A N 1
ATOM 2220 C CA . VAL A 1 285 ? 16.906 -15.492 -12.945 1 97.25 285 VAL A CA 1
ATOM 2221 C C . VAL A 1 285 ? 16.547 -14.508 -11.828 1 97.25 285 VAL A C 1
ATOM 2223 O O . VAL A 1 285 ? 15.648 -13.68 -11.984 1 97.25 285 VAL A O 1
ATOM 2226 N N . GLU A 1 286 ? 17.328 -14.555 -10.805 1 97.81 286 GLU A N 1
ATOM 2227 C CA . GLU A 1 286 ? 17.078 -13.703 -9.648 1 97.81 286 GLU A CA 1
ATOM 2228 C C . GLU A 1 286 ? 17.375 -12.242 -9.961 1 97.81 286 GLU A C 1
ATOM 2230 O O . GLU A 1 286 ? 16.672 -11.344 -9.508 1 97.81 286 GLU A O 1
ATOM 2235 N N . GLY A 1 287 ? 18.406 -12.016 -10.703 1 97.94 287 GLY A N 1
ATOM 2236 C CA . GLY A 1 287 ? 18.812 -10.664 -11.062 1 97.94 287 GLY A CA 1
ATOM 2237 C C . GLY A 1 287 ? 17.781 -9.953 -11.922 1 97.94 287 GLY A C 1
ATOM 2238 O O . GLY A 1 287 ? 17.438 -8.797 -11.656 1 97.94 287 GLY A O 1
ATOM 2239 N N . PHE A 1 288 ? 17.328 -10.641 -12.953 1 98.31 288 PHE A N 1
ATOM 2240 C CA . PHE A 1 288 ? 16.328 -10.039 -13.82 1 98.31 288 PHE A CA 1
ATOM 2241 C C . PHE A 1 288 ? 15.039 -9.781 -13.047 1 98.31 288 PHE A C 1
ATOM 2243 O O . PHE A 1 288 ? 14.406 -8.734 -13.219 1 98.31 288 PHE A O 1
ATOM 2250 N N . ALA A 1 289 ? 14.641 -10.742 -12.203 1 98.25 289 ALA A N 1
ATOM 2251 C CA . ALA A 1 289 ? 13.422 -10.555 -11.414 1 98.25 289 ALA A CA 1
ATOM 2252 C C . ALA A 1 289 ? 13.539 -9.328 -10.523 1 98.25 289 ALA A C 1
ATOM 2254 O O . ALA A 1 289 ? 12.625 -8.5 -10.469 1 98.25 289 ALA A O 1
ATOM 2255 N N . GLU A 1 290 ? 14.711 -9.195 -9.875 1 98.38 290 GLU A N 1
ATOM 2256 C CA . GLU A 1 290 ? 14.914 -8.086 -8.953 1 98.38 290 GLU A CA 1
ATOM 2257 C C . GLU A 1 290 ? 15.039 -6.762 -9.695 1 98.38 290 GLU A C 1
ATOM 2259 O O . GLU A 1 290 ? 14.414 -5.77 -9.32 1 98.38 290 GLU A O 1
ATOM 2264 N N . TYR A 1 291 ? 15.805 -6.73 -10.781 1 98.62 291 TYR A N 1
ATOM 2265 C CA . TYR A 1 291 ? 16.016 -5.5 -11.531 1 98.62 291 TYR A CA 1
ATOM 2266 C C . TYR A 1 291 ? 14.719 -4.992 -12.141 1 98.62 291 TYR A C 1
ATOM 2268 O O . TYR A 1 291 ? 14.398 -3.805 -12.047 1 98.62 291 TYR A O 1
ATOM 2276 N N . TYR A 1 292 ? 13.969 -5.883 -12.727 1 98.69 292 TYR A N 1
ATOM 2277 C CA . TYR A 1 292 ? 12.758 -5.449 -13.398 1 98.69 292 TYR A CA 1
ATOM 2278 C C . TYR A 1 292 ? 11.664 -5.105 -12.391 1 98.69 292 TYR A C 1
ATOM 2280 O O . TYR A 1 292 ? 10.773 -4.301 -12.688 1 98.69 292 TYR A O 1
ATOM 2288 N N . SER A 1 293 ? 11.68 -5.754 -11.234 1 98.56 293 SER A N 1
ATOM 2289 C CA . SER A 1 293 ? 10.75 -5.301 -10.203 1 98.56 293 SER A CA 1
ATOM 2290 C C . SER A 1 293 ? 10.969 -3.824 -9.883 1 98.56 293 SER A C 1
ATOM 2292 O O . SER A 1 293 ? 10 -3.074 -9.727 1 98.56 293 SER A O 1
ATOM 2294 N N . LEU A 1 294 ? 12.242 -3.383 -9.836 1 98.56 294 LEU A N 1
ATOM 2295 C CA . LEU A 1 294 ? 12.578 -1.982 -9.602 1 98.56 294 LEU A CA 1
ATOM 2296 C C . LEU A 1 294 ? 12.227 -1.133 -10.82 1 98.56 294 LEU A C 1
ATOM 2298 O O . LEU A 1 294 ? 11.68 -0.039 -10.68 1 98.56 294 LEU A O 1
ATOM 2302 N N . GLU A 1 295 ? 12.5 -1.655 -11.961 1 98.12 295 GLU A N 1
ATOM 2303 C CA . GLU A 1 295 ? 12.25 -0.938 -13.211 1 98.12 295 GLU A CA 1
ATOM 2304 C C . GLU A 1 295 ? 10.758 -0.684 -13.406 1 98.12 295 GLU A C 1
ATOM 2306 O O . GLU A 1 295 ? 10.359 0.388 -13.867 1 98.12 295 GLU A O 1
ATOM 2311 N N . LEU A 1 296 ? 9.945 -1.638 -13.047 1 98.62 296 LEU A N 1
ATOM 2312 C CA . LEU A 1 296 ? 8.5 -1.482 -13.18 1 98.62 296 LEU A CA 1
ATOM 2313 C C . LEU A 1 296 ? 7.988 -0.39 -12.242 1 98.62 296 LEU A C 1
ATOM 2315 O O . LEU A 1 296 ? 7.082 0.362 -12.609 1 98.62 296 LEU A O 1
ATOM 2319 N N . LEU A 1 297 ? 8.539 -0.335 -11.016 1 98.75 297 LEU A N 1
ATOM 2320 C CA . LEU A 1 297 ? 8.164 0.726 -10.086 1 98.75 297 LEU A CA 1
ATOM 2321 C C . LEU A 1 297 ? 8.531 2.096 -10.648 1 98.75 297 LEU A C 1
ATOM 2323 O O . LEU A 1 297 ? 7.746 3.039 -10.562 1 98.75 297 LEU A O 1
ATOM 2327 N N . ARG A 1 298 ? 9.711 2.164 -11.25 1 98.06 298 ARG A N 1
ATOM 2328 C CA . ARG A 1 298 ? 10.148 3.428 -11.836 1 98.06 298 ARG A CA 1
ATOM 2329 C C . ARG A 1 298 ? 9.281 3.814 -13.023 1 98.06 298 ARG A C 1
ATOM 2331 O O . ARG A 1 298 ? 8.789 4.941 -13.102 1 98.06 298 ARG A O 1
ATOM 2338 N N . ARG A 1 299 ? 9.047 2.857 -13.938 1 97.88 299 ARG A N 1
ATOM 2339 C CA . ARG A 1 299 ? 8.281 3.109 -15.156 1 97.88 299 ARG A CA 1
ATOM 2340 C C . ARG A 1 299 ? 6.852 3.531 -14.828 1 97.88 299 ARG A C 1
ATOM 2342 O O . ARG A 1 299 ? 6.262 4.34 -15.547 1 97.88 299 ARG A O 1
ATOM 2349 N N . SER A 1 300 ? 6.312 2.965 -13.797 1 98.12 300 SER A N 1
ATOM 2350 C CA . SER A 1 300 ? 4.934 3.254 -13.414 1 98.12 300 SER A CA 1
ATOM 2351 C C . SER A 1 300 ? 4.852 4.492 -12.523 1 98.12 300 SER A C 1
ATOM 2353 O O . SER A 1 300 ? 3.775 4.848 -12.047 1 98.12 300 SER A O 1
ATOM 2355 N N . ARG A 1 301 ? 5.973 5.082 -12.18 1 97 301 ARG A N 1
ATOM 2356 C CA . ARG A 1 301 ? 6.086 6.27 -11.344 1 97 301 ARG A CA 1
ATOM 2357 C C . ARG A 1 301 ? 5.637 5.977 -9.914 1 97 301 ARG A C 1
ATOM 2359 O O . ARG A 1 301 ? 5.098 6.852 -9.234 1 97 301 ARG A O 1
ATOM 2366 N N . SER A 1 302 ? 5.762 4.707 -9.578 1 98 302 SER A N 1
ATOM 2367 C CA . SER A 1 302 ? 5.5 4.34 -8.188 1 98 302 SER A CA 1
ATOM 2368 C C . SER A 1 302 ? 6.621 4.812 -7.27 1 98 302 SER A C 1
ATOM 2370 O O . SER A 1 302 ? 6.395 5.051 -6.082 1 98 302 SER A O 1
ATOM 2372 N N . ILE A 1 303 ? 7.832 4.898 -7.797 1 97.88 303 ILE A N 1
ATOM 2373 C CA . ILE A 1 303 ? 8.961 5.551 -7.141 1 97.88 303 ILE A CA 1
ATOM 2374 C C . ILE A 1 303 ? 9.594 6.559 -8.094 1 97.88 303 ILE A C 1
ATOM 2376 O O . ILE A 1 303 ? 9.43 6.469 -9.305 1 97.88 303 ILE A O 1
ATOM 2380 N N . SER A 1 304 ? 10.305 7.488 -7.574 1 97 304 SER A N 1
ATOM 2381 C CA . SER A 1 304 ? 10.992 8.484 -8.391 1 97 304 SER A CA 1
ATOM 2382 C C . SER A 1 304 ? 12.25 7.898 -9.039 1 97 304 SER A C 1
ATOM 2384 O O . SER A 1 304 ? 12.742 6.855 -8.602 1 97 304 SER A O 1
ATOM 2386 N N . LYS A 1 305 ? 12.711 8.602 -10.055 1 96.94 305 LYS A N 1
ATOM 2387 C CA . LYS A 1 305 ? 13.977 8.219 -10.664 1 96.94 305 LYS A CA 1
ATOM 2388 C C . LYS A 1 305 ? 15.117 8.266 -9.648 1 96.94 305 LYS A C 1
ATOM 2390 O O . LYS A 1 305 ? 15.977 7.383 -9.641 1 96.94 305 LYS A O 1
ATOM 2395 N N . LYS A 1 306 ? 15.094 9.258 -8.805 1 96.94 306 LYS A N 1
ATOM 2396 C CA . LYS A 1 306 ? 16.141 9.391 -7.781 1 96.94 306 LYS A CA 1
ATOM 2397 C C . LYS A 1 306 ? 16.125 8.188 -6.84 1 96.94 306 LYS A C 1
ATOM 2399 O O . LYS A 1 306 ? 17.188 7.652 -6.5 1 96.94 306 LYS A O 1
ATOM 2404 N N . ARG A 1 307 ? 14.945 7.816 -6.441 1 97.25 307 ARG A N 1
ATOM 2405 C CA . ARG A 1 307 ? 14.82 6.656 -5.566 1 97.25 307 ARG A CA 1
ATOM 2406 C C . ARG A 1 307 ? 15.289 5.387 -6.266 1 97.25 307 ARG A C 1
ATOM 2408 O O . ARG A 1 307 ? 15.953 4.543 -5.652 1 97.25 307 ARG A O 1
ATOM 2415 N N . PHE A 1 308 ? 14.922 5.188 -7.527 1 98.19 308 PHE A N 1
ATOM 2416 C CA . PHE A 1 308 ? 15.375 4.059 -8.328 1 98.19 308 PHE A CA 1
ATOM 2417 C C . PHE A 1 308 ? 16.906 4.008 -8.375 1 98.19 308 PHE A C 1
ATOM 2419 O O . PHE A 1 308 ? 17.5 2.973 -8.094 1 98.19 308 PHE A O 1
ATOM 2426 N N . ASP A 1 309 ? 17.469 5.156 -8.68 1 98.19 309 ASP A N 1
ATOM 2427 C CA . ASP A 1 309 ? 18.922 5.238 -8.805 1 98.19 309 ASP A CA 1
ATOM 2428 C C . ASP A 1 309 ? 19.609 4.918 -7.477 1 98.19 309 ASP A C 1
ATOM 2430 O O . ASP A 1 309 ? 20.609 4.207 -7.441 1 98.19 309 ASP A O 1
ATOM 2434 N N . THR A 1 310 ? 19.062 5.434 -6.391 1 98 310 THR A N 1
ATOM 2435 C CA . THR A 1 310 ? 19.609 5.172 -5.062 1 98 310 THR A CA 1
ATOM 2436 C C . THR A 1 310 ? 19.516 3.688 -4.719 1 98 310 THR A C 1
ATOM 2438 O O . THR A 1 310 ? 20.438 3.113 -4.137 1 98 310 THR A O 1
ATOM 2441 N N . ALA A 1 311 ? 18.406 3.068 -5.062 1 98.19 311 ALA A N 1
ATOM 2442 C CA . ALA A 1 311 ? 18.219 1.642 -4.812 1 98.19 311 ALA A CA 1
ATOM 2443 C C . ALA A 1 311 ? 19.266 0.811 -5.559 1 98.19 311 ALA A C 1
ATOM 2445 O O . ALA A 1 311 ? 19.859 -0.113 -4.996 1 98.19 311 ALA A O 1
ATOM 2446 N N . ILE A 1 312 ? 19.469 1.144 -6.809 1 98.5 312 ILE A N 1
ATOM 2447 C CA . ILE A 1 312 ? 20.453 0.436 -7.617 1 98.5 312 ILE A CA 1
ATOM 2448 C C . ILE A 1 312 ? 21.844 0.601 -7.004 1 98.5 312 ILE A C 1
ATOM 2450 O O . ILE A 1 312 ? 22.594 -0.373 -6.867 1 98.5 312 ILE A O 1
ATOM 2454 N N . GLU A 1 313 ? 22.172 1.797 -6.609 1 98.44 313 GLU A N 1
ATOM 2455 C CA . GLU A 1 313 ? 23.469 2.064 -5.996 1 98.44 313 GLU A CA 1
ATOM 2456 C C . GLU A 1 313 ? 23.656 1.242 -4.727 1 98.44 313 GLU A C 1
ATOM 2458 O O . GLU A 1 313 ? 24.734 0.674 -4.504 1 98.44 313 GLU A O 1
ATOM 2463 N N . ASN A 1 314 ? 22.641 1.215 -3.926 1 98 314 ASN A N 1
ATOM 2464 C CA . ASN A 1 314 ? 22.703 0.45 -2.684 1 98 314 ASN A CA 1
ATOM 2465 C C . ASN A 1 314 ? 22.875 -1.042 -2.953 1 98 314 ASN A C 1
ATOM 2467 O O . ASN A 1 314 ? 23.609 -1.724 -2.234 1 98 314 ASN A O 1
ATOM 2471 N N . LEU A 1 315 ? 22.203 -1.562 -3.959 1 97.94 315 LEU A N 1
ATOM 2472 C CA . LEU A 1 315 ? 22.328 -2.971 -4.316 1 97.94 315 LEU A CA 1
ATOM 2473 C C . LEU A 1 315 ? 23.719 -3.275 -4.855 1 97.94 315 LEU A C 1
ATOM 2475 O O . LEU A 1 315 ? 24.297 -4.309 -4.523 1 97.94 315 LEU A O 1
ATOM 2479 N N . VAL A 1 316 ? 24.25 -2.381 -5.656 1 97.62 316 VAL A N 1
ATOM 2480 C CA . VAL A 1 316 ? 25.609 -2.543 -6.184 1 97.62 316 VAL A CA 1
ATOM 2481 C C . VAL A 1 316 ? 26.609 -2.604 -5.031 1 97.62 316 VAL A C 1
ATOM 2483 O O . VAL A 1 316 ? 27.469 -3.477 -5.004 1 97.62 316 VAL A O 1
ATOM 2486 N N . GLU A 1 317 ? 26.422 -1.725 -4.09 1 97.94 317 GLU A N 1
ATOM 2487 C CA . GLU A 1 317 ? 27.312 -1.701 -2.93 1 97.94 317 GLU A CA 1
ATOM 2488 C C . GLU A 1 317 ? 27.203 -2.992 -2.123 1 97.94 317 GLU A C 1
ATOM 2490 O O . GLU A 1 317 ? 28.203 -3.58 -1.741 1 97.94 317 GLU A O 1
ATOM 2495 N N . TRP A 1 318 ? 26.031 -3.43 -1.852 1 97.31 318 TRP A N 1
ATOM 2496 C CA . TRP A 1 318 ? 25.797 -4.676 -1.131 1 97.31 318 TRP A CA 1
ATOM 2497 C C . TRP A 1 318 ? 26.375 -5.863 -1.9 1 97.31 318 TRP A C 1
ATOM 2499 O O . TRP A 1 318 ? 26.938 -6.781 -1.305 1 97.31 318 TRP A O 1
ATOM 2509 N N . GLY A 1 319 ? 26.219 -5.816 -3.207 1 96.38 319 GLY A N 1
ATOM 2510 C CA . GLY A 1 319 ? 26.688 -6.883 -4.078 1 96.38 319 GLY A CA 1
ATOM 2511 C C . GLY A 1 319 ? 28.188 -7.078 -4.031 1 96.38 319 GLY A C 1
ATOM 2512 O O . GLY A 1 319 ? 28.688 -8.156 -4.367 1 96.38 319 GLY A O 1
ATOM 2513 N N . GLU A 1 320 ? 28.922 -6.098 -3.611 1 95 320 GLU A N 1
ATOM 2514 C CA . GLU A 1 320 ? 30.375 -6.184 -3.52 1 95 320 GLU A CA 1
ATOM 2515 C C . GLU A 1 320 ? 30.797 -7.234 -2.496 1 95 320 GLU A C 1
ATOM 2517 O O . GLU A 1 320 ? 31.906 -7.762 -2.566 1 95 320 GLU A O 1
ATOM 2522 N N . SER A 1 321 ? 29.906 -7.52 -1.634 1 94.69 321 SER A N 1
ATOM 2523 C CA . SER A 1 321 ? 30.234 -8.477 -0.582 1 94.69 321 SER A CA 1
ATOM 2524 C C . SER A 1 321 ? 29.969 -9.906 -1.03 1 94.69 321 SER A C 1
ATOM 2526 O O . SER A 1 321 ? 30.266 -10.859 -0.299 1 94.69 321 SER A O 1
ATOM 2528 N N . ALA A 1 322 ? 29.453 -10.078 -2.234 1 93.19 322 ALA A N 1
ATOM 2529 C CA . ALA A 1 322 ? 29.203 -11.422 -2.744 1 93.19 322 ALA A CA 1
ATOM 2530 C C . ALA A 1 322 ? 30.5 -12.141 -3.078 1 93.19 322 ALA A C 1
ATOM 2532 O O . ALA A 1 322 ? 31.344 -11.609 -3.814 1 93.19 322 ALA A O 1
ATOM 2533 N N . GLU A 1 323 ? 30.672 -13.297 -2.586 1 88.25 323 GLU A N 1
ATOM 2534 C CA . GLU A 1 323 ? 31.891 -14.07 -2.822 1 88.25 323 GLU A CA 1
ATOM 2535 C C . GLU A 1 323 ? 31.922 -14.633 -4.238 1 88.25 323 GLU A C 1
ATOM 2537 O O . GLU A 1 323 ? 32.969 -14.703 -4.863 1 88.25 323 GLU A O 1
ATOM 2542 N N . SER A 1 324 ? 30.719 -15.117 -4.688 1 89.44 324 SER A N 1
ATOM 2543 C CA . SER A 1 324 ? 30.609 -15.695 -6.02 1 89.44 324 SER A CA 1
ATOM 2544 C C . SER A 1 324 ? 29.266 -15.359 -6.652 1 89.44 324 SER A C 1
ATOM 2546 O O . SER A 1 324 ? 28.266 -15.211 -5.949 1 89.44 324 SER A O 1
ATOM 2548 N N . LEU A 1 325 ? 29.297 -15.203 -7.934 1 92.75 325 LEU A N 1
ATOM 2549 C CA . LEU A 1 325 ? 28.078 -14.891 -8.68 1 92.75 325 LEU A CA 1
ATOM 2550 C C . LEU A 1 325 ? 27.406 -16.156 -9.172 1 92.75 325 LEU A C 1
ATOM 2552 O O . LEU A 1 325 ? 26.188 -16.297 -9.062 1 92.75 325 LEU A O 1
ATOM 2556 N N . CYS A 1 326 ? 28.141 -17.078 -9.633 1 92.69 326 CYS A N 1
ATOM 2557 C CA . CYS A 1 326 ? 27.609 -18.266 -10.312 1 92.69 326 CYS A CA 1
ATOM 2558 C C . CYS A 1 326 ? 27.453 -19.422 -9.344 1 92.69 326 CYS A C 1
ATOM 2560 O O . CYS A 1 326 ? 28 -20.5 -9.562 1 92.69 326 CYS A O 1
ATOM 2562 N N . THR A 1 327 ? 26.609 -19.203 -8.359 1 89.81 327 THR A N 1
ATOM 2563 C CA . THR A 1 327 ? 26.297 -20.203 -7.344 1 89.81 327 THR A CA 1
ATOM 2564 C C . THR A 1 327 ? 25 -20.938 -7.684 1 89.81 327 THR A C 1
ATOM 2566 O O . THR A 1 327 ? 24.219 -20.469 -8.523 1 89.81 327 THR A O 1
ATOM 2569 N N . PRO A 1 328 ? 24.828 -22.109 -7.113 1 88.19 328 PRO A N 1
ATOM 2570 C CA . PRO A 1 328 ? 23.594 -22.859 -7.379 1 88.19 328 PRO A CA 1
ATOM 2571 C C . PRO A 1 328 ? 22.344 -22.094 -6.941 1 88.19 328 PRO A C 1
ATOM 2573 O O . PRO A 1 328 ? 21.281 -22.234 -7.559 1 88.19 328 PRO A O 1
ATOM 2576 N N . GLN A 1 329 ? 22.484 -21.359 -5.82 1 89 329 GLN A N 1
ATOM 2577 C CA . GLN A 1 329 ? 21.375 -20.547 -5.316 1 89 329 GLN A CA 1
ATOM 2578 C C . GLN A 1 329 ? 21.812 -19.094 -5.082 1 89 329 GLN A C 1
ATOM 2580 O O . GLN A 1 329 ? 22.766 -18.844 -4.348 1 89 329 GLN A O 1
ATOM 2585 N N . SER A 1 330 ? 21.141 -18.219 -5.723 1 88.88 330 SER A N 1
ATOM 2586 C CA . SER A 1 330 ? 21.469 -16.797 -5.602 1 88.88 330 SER A CA 1
ATOM 2587 C C . SER A 1 330 ? 20.578 -16.109 -4.566 1 88.88 330 SER A C 1
ATOM 2589 O O . SER A 1 330 ? 19.359 -16.062 -4.73 1 88.88 330 SER A O 1
ATOM 2591 N N . THR A 1 331 ? 21.172 -15.664 -3.422 1 90.19 331 THR A N 1
ATOM 2592 C CA . THR A 1 331 ? 20.453 -14.953 -2.381 1 90.19 331 THR A CA 1
ATOM 2593 C C . THR A 1 331 ? 21.266 -13.789 -1.841 1 90.19 331 THR A C 1
ATOM 2595 O O . THR A 1 331 ? 22.484 -13.734 -2.045 1 90.19 331 THR A O 1
ATOM 2598 N N . GLY A 1 332 ? 20.609 -12.82 -1.309 1 93.62 332 GLY A N 1
ATOM 2599 C CA . GLY A 1 332 ? 21.281 -11.742 -0.608 1 93.62 332 GLY A CA 1
ATOM 2600 C C . GLY A 1 332 ? 22.25 -10.969 -1.495 1 93.62 332 GLY A C 1
ATOM 2601 O O . GLY A 1 332 ? 21.844 -10.43 -2.529 1 93.62 332 GLY A O 1
ATOM 2602 N N . ALA A 1 333 ? 23.453 -11.023 -1.081 1 95.44 333 ALA A N 1
ATOM 2603 C CA . ALA A 1 333 ? 24.484 -10.234 -1.757 1 95.44 333 ALA A CA 1
ATOM 2604 C C . ALA A 1 333 ? 24.672 -10.703 -3.195 1 95.44 333 ALA A C 1
ATOM 2606 O O . ALA A 1 333 ? 24.969 -9.898 -4.086 1 95.44 333 ALA A O 1
ATOM 2607 N N . THR A 1 334 ? 24.531 -11.953 -3.471 1 96.12 334 THR A N 1
ATOM 2608 C CA . THR A 1 334 ? 24.688 -12.484 -4.82 1 96.12 334 THR A CA 1
ATOM 2609 C C . THR A 1 334 ? 23.609 -11.93 -5.746 1 96.12 334 THR A C 1
ATOM 2611 O O . THR A 1 334 ? 23.906 -11.508 -6.867 1 96.12 334 THR A O 1
ATOM 2614 N N . THR A 1 335 ? 22.391 -11.93 -5.25 1 97.06 335 THR A N 1
ATOM 2615 C CA . THR A 1 335 ? 21.328 -11.344 -6.039 1 97.06 335 THR A CA 1
ATOM 2616 C C . THR A 1 335 ? 21.562 -9.852 -6.246 1 97.06 335 THR A C 1
ATOM 2618 O O . THR A 1 335 ? 21.312 -9.32 -7.332 1 97.06 335 THR A O 1
ATOM 2621 N N . ALA A 1 336 ? 22.047 -9.195 -5.191 1 97.88 336 ALA A N 1
ATOM 2622 C CA . ALA A 1 336 ? 22.344 -7.77 -5.293 1 97.88 336 ALA A CA 1
ATOM 2623 C C . ALA A 1 336 ? 23.406 -7.516 -6.367 1 97.88 336 ALA A C 1
ATOM 2625 O O . ALA A 1 336 ? 23.281 -6.586 -7.164 1 97.88 336 ALA A O 1
ATOM 2626 N N . ARG A 1 337 ? 24.422 -8.305 -6.363 1 97.19 337 ARG A N 1
ATOM 2627 C CA . ARG A 1 337 ? 25.453 -8.195 -7.383 1 97.19 337 ARG A CA 1
ATOM 2628 C C . ARG A 1 337 ? 24.891 -8.406 -8.773 1 97.19 337 ARG A C 1
ATOM 2630 O O . ARG A 1 337 ? 25.25 -7.707 -9.719 1 97.19 337 ARG A O 1
ATOM 2637 N N . ALA A 1 338 ? 24.031 -9.398 -8.93 1 98 338 ALA A N 1
ATOM 2638 C CA . ALA A 1 338 ? 23.375 -9.672 -10.211 1 98 338 ALA A CA 1
ATOM 2639 C C . ALA A 1 338 ? 22.625 -8.445 -10.719 1 98 338 ALA A C 1
ATOM 2641 O O . ALA A 1 338 ? 22.672 -8.125 -11.906 1 98 338 ALA A O 1
ATOM 2642 N N . VAL A 1 339 ? 21.953 -7.734 -9.82 1 98.38 339 VAL A N 1
ATOM 2643 C CA . VAL A 1 339 ? 21.219 -6.523 -10.188 1 98.38 339 VAL A CA 1
ATOM 2644 C C . VAL A 1 339 ? 22.188 -5.477 -10.734 1 98.38 339 VAL A C 1
ATOM 2646 O O . VAL A 1 339 ? 21.891 -4.797 -11.719 1 98.38 339 VAL A O 1
ATOM 2649 N N . GLY A 1 340 ? 23.328 -5.375 -10.094 1 97.94 340 GLY A N 1
ATOM 2650 C CA . GLY A 1 340 ? 24.359 -4.461 -10.586 1 97.94 340 GLY A CA 1
ATOM 2651 C C . GLY A 1 340 ? 24.812 -4.773 -12 1 97.94 340 GLY A C 1
ATOM 2652 O O . GLY A 1 340 ? 24.953 -3.867 -12.82 1 97.94 340 GLY A O 1
ATOM 2653 N N . ILE A 1 341 ? 24.984 -5.98 -12.281 1 97.81 341 ILE A N 1
ATOM 2654 C CA . ILE A 1 341 ? 25.422 -6.406 -13.609 1 97.81 341 ILE A CA 1
ATOM 2655 C C . ILE A 1 341 ? 24.328 -6.086 -14.633 1 97.81 341 ILE A C 1
ATOM 2657 O O . ILE A 1 341 ? 24.625 -5.551 -15.703 1 97.81 341 ILE A O 1
ATOM 2661 N N . ILE A 1 342 ? 23.109 -6.371 -14.328 1 98.06 342 ILE A N 1
ATOM 2662 C CA . ILE A 1 342 ? 22 -6.145 -15.25 1 98.06 342 ILE A CA 1
ATOM 2663 C C . ILE A 1 342 ? 21.812 -4.645 -15.469 1 98.06 342 ILE A C 1
ATOM 2665 O O . ILE A 1 342 ? 21.531 -4.203 -16.578 1 98.06 342 ILE A O 1
ATOM 2669 N N . ALA A 1 343 ? 21.953 -3.861 -14.398 1 97.94 343 ALA A N 1
ATOM 2670 C CA . ALA A 1 343 ? 21.859 -2.408 -14.523 1 97.94 343 ALA A CA 1
ATOM 2671 C C . ALA A 1 343 ? 22.953 -1.875 -15.461 1 97.94 343 ALA A C 1
ATOM 2673 O O . ALA A 1 343 ? 22.688 -1.015 -16.297 1 97.94 343 ALA A O 1
ATOM 2674 N N . ALA A 1 344 ? 24.172 -2.389 -15.289 1 97.06 344 ALA A N 1
ATOM 2675 C CA . ALA A 1 344 ? 25.266 -2.002 -16.172 1 97.06 344 ALA A CA 1
ATOM 2676 C C . ALA A 1 344 ? 24.984 -2.424 -17.609 1 97.06 344 ALA A C 1
ATOM 2678 O O . ALA A 1 344 ? 25.25 -1.667 -18.547 1 97.06 344 ALA A O 1
ATOM 2679 N N . LEU A 1 345 ? 24.5 -3.594 -17.734 1 97.5 345 LEU A N 1
ATOM 2680 C CA . LEU A 1 345 ? 24.141 -4.094 -19.062 1 97.5 345 LEU A CA 1
ATOM 2681 C C . LEU A 1 345 ? 23.078 -3.203 -19.703 1 97.5 345 LEU A C 1
ATOM 2683 O O . LEU A 1 345 ? 23.172 -2.889 -20.906 1 97.5 345 LEU A O 1
ATOM 2687 N N . HIS A 1 346 ? 22.078 -2.824 -18.969 1 97.19 346 HIS A N 1
ATOM 2688 C CA . HIS A 1 346 ? 21.031 -1.934 -19.453 1 97.19 346 HIS A CA 1
ATOM 2689 C C . HIS A 1 346 ? 21.625 -0.631 -19.984 1 97.19 346 HIS A C 1
ATOM 2691 O O . HIS A 1 346 ? 21.219 -0.156 -21.047 1 97.19 346 HIS A O 1
ATOM 2697 N N . LYS A 1 347 ? 22.531 -0.107 -19.234 1 94.69 347 LYS A N 1
ATOM 2698 C CA . LYS A 1 347 ? 23.172 1.14 -19.641 1 94.69 347 LYS A CA 1
ATOM 2699 C C . LYS A 1 347 ? 23.953 0.963 -20.938 1 94.69 347 LYS A C 1
ATOM 2701 O O . LYS A 1 347 ? 23.938 1.843 -21.797 1 94.69 347 LYS A O 1
ATOM 2706 N N . GLU A 1 348 ? 24.562 -0.14 -21.062 1 95 348 GLU A N 1
ATOM 2707 C CA . GLU A 1 348 ? 25.391 -0.4 -22.234 1 95 348 GLU A CA 1
ATOM 2708 C C . GLU A 1 348 ? 24.516 -0.642 -23.469 1 95 348 GLU A C 1
ATOM 2710 O O . GLU A 1 348 ? 24.906 -0.269 -24.578 1 95 348 GLU A O 1
ATOM 2715 N N . LEU A 1 349 ? 23.453 -1.255 -23.203 1 94.94 349 LEU A N 1
ATOM 2716 C CA . LEU A 1 349 ? 22.594 -1.617 -24.328 1 94.94 349 LEU A CA 1
ATOM 2717 C C . LEU A 1 349 ? 21.797 -0.414 -24.812 1 94.94 349 LEU A C 1
ATOM 2719 O O . LEU A 1 349 ? 21.297 -0.406 -25.953 1 94.94 349 LEU A O 1
ATOM 2723 N N . ARG A 1 350 ? 21.578 0.542 -23.922 1 86.69 350 ARG A N 1
ATOM 2724 C CA . ARG A 1 350 ? 20.703 1.674 -24.234 1 86.69 350 ARG A CA 1
ATOM 2725 C C . ARG A 1 350 ? 21.188 2.402 -25.484 1 86.69 350 ARG A C 1
ATOM 2727 O O . ARG A 1 350 ? 22.375 2.734 -25.609 1 86.69 350 ARG A O 1
ATOM 2734 N N . ARG A 1 351 ? 20.297 2.375 -26.516 1 72.5 351 ARG A N 1
ATOM 2735 C CA . ARG A 1 351 ? 20.484 3.107 -27.766 1 72.5 351 ARG A CA 1
ATOM 2736 C C . ARG A 1 351 ? 19.328 4.066 -28.016 1 72.5 351 ARG A C 1
ATOM 2738 O O . ARG A 1 351 ? 18.375 4.105 -27.25 1 72.5 351 ARG A O 1
ATOM 2745 N N . SER A 1 352 ? 19.484 4.902 -28.953 1 61.28 352 SER A N 1
ATOM 2746 C CA . SER A 1 352 ? 18.531 5.945 -29.312 1 61.28 352 SER A CA 1
ATOM 2747 C C . SER A 1 352 ? 17.141 5.367 -29.547 1 61.28 352 SER A C 1
ATOM 2749 O O . SER A 1 352 ? 16.141 6.07 -29.422 1 61.28 352 SER A O 1
ATOM 2751 N N . GLY A 1 353 ? 17.156 4.086 -29.641 1 66.44 353 GLY A N 1
ATOM 2752 C CA . GLY A 1 353 ? 15.805 3.639 -29.953 1 66.44 353 GLY A CA 1
ATOM 2753 C C . GLY A 1 353 ? 15.43 2.346 -29.25 1 66.44 353 GLY A C 1
ATOM 2754 O O . GLY A 1 353 ? 16.219 1.404 -29.203 1 66.44 353 GLY A O 1
ATOM 2755 N N . GLY A 1 354 ? 14.141 2.359 -28.484 1 77.62 354 GLY A N 1
ATOM 2756 C CA . GLY A 1 354 ? 13.555 1.173 -27.891 1 77.62 354 GLY A CA 1
ATOM 2757 C C . GLY A 1 354 ? 14.148 0.84 -26.531 1 77.62 354 GLY A C 1
ATOM 2758 O O . GLY A 1 354 ? 14.805 1.679 -25.906 1 77.62 354 GLY A O 1
ATOM 2759 N N . ASP A 1 355 ? 13.703 -0.255 -25.969 1 89.38 355 ASP A N 1
ATOM 2760 C CA . ASP A 1 355 ? 14.258 -0.791 -24.734 1 89.38 355 ASP A CA 1
ATOM 2761 C C . ASP A 1 355 ? 14.914 -2.15 -24.969 1 89.38 355 ASP A C 1
ATOM 2763 O O . ASP A 1 355 ? 14.289 -3.191 -24.75 1 89.38 355 ASP A O 1
ATOM 2767 N N . PRO A 1 356 ? 16.234 -2.055 -25.375 1 93.75 356 PRO A N 1
ATOM 2768 C CA . PRO A 1 356 ? 16.938 -3.277 -25.75 1 93.75 356 PRO A CA 1
ATOM 2769 C C . PRO A 1 356 ? 17 -4.301 -24.625 1 93.75 356 PRO A C 1
ATOM 2771 O O . PRO A 1 356 ? 17.109 -5.504 -24.875 1 93.75 356 PRO A O 1
ATOM 2774 N N . LEU A 1 357 ? 17.047 -3.877 -23.406 1 97.12 357 LEU A N 1
ATOM 2775 C CA . LEU A 1 357 ? 17.047 -4.852 -22.328 1 97.12 357 LEU A CA 1
ATOM 2776 C C . LEU A 1 357 ? 15.734 -5.637 -22.297 1 97.12 357 LEU A C 1
ATOM 2778 O O . LEU A 1 357 ? 15.727 -6.828 -21.984 1 97.12 357 LEU A O 1
ATOM 2782 N N . ASP A 1 358 ? 14.602 -4.93 -22.609 1 97.19 358 ASP A N 1
ATOM 2783 C CA . ASP A 1 358 ? 13.336 -5.637 -22.75 1 97.19 358 ASP A CA 1
ATOM 2784 C C . ASP A 1 358 ? 13.414 -6.715 -23.828 1 97.19 358 ASP A C 1
ATOM 2786 O O . ASP A 1 358 ? 12.922 -7.828 -23.641 1 97.19 358 ASP A O 1
ATOM 2790 N N . ASP A 1 359 ? 14.039 -6.305 -24.938 1 95.44 359 ASP A N 1
ATOM 2791 C CA . ASP A 1 359 ? 14.203 -7.254 -26.031 1 95.44 359 ASP A CA 1
ATOM 2792 C C . ASP A 1 359 ? 15.047 -8.453 -25.594 1 95.44 359 ASP A C 1
ATOM 2794 O O . ASP A 1 359 ? 14.734 -9.594 -25.953 1 95.44 359 ASP A O 1
ATOM 2798 N N . LEU A 1 360 ? 16.094 -8.18 -24.906 1 96.31 360 LEU A N 1
ATOM 2799 C CA . LEU A 1 360 ? 16.953 -9.25 -24.391 1 96.31 360 LEU A CA 1
ATOM 2800 C C . LEU A 1 360 ? 16.156 -10.203 -23.5 1 96.31 360 LEU A C 1
ATOM 2802 O O . LEU A 1 360 ? 16.25 -11.422 -23.656 1 96.31 360 LEU A O 1
ATOM 2806 N N . LEU A 1 361 ? 15.414 -9.656 -22.594 1 96.62 361 LEU A N 1
ATOM 2807 C CA . LEU A 1 361 ? 14.617 -10.477 -21.688 1 96.62 361 LEU A CA 1
ATOM 2808 C C . LEU A 1 361 ? 13.602 -11.312 -22.453 1 96.62 361 LEU A C 1
ATOM 2810 O O . LEU A 1 361 ? 13.445 -12.508 -22.188 1 96.62 361 LEU A O 1
ATOM 2814 N N . ARG A 1 362 ? 12.969 -10.727 -23.469 1 95.44 362 ARG A N 1
ATOM 2815 C CA . ARG A 1 362 ? 11.992 -11.445 -24.281 1 95.44 362 ARG A CA 1
ATOM 2816 C C . ARG A 1 362 ? 12.648 -12.594 -25.047 1 95.44 362 ARG A C 1
ATOM 2818 O O . ARG A 1 362 ? 12.07 -13.672 -25.172 1 95.44 362 ARG A O 1
ATOM 2825 N N . ASN A 1 363 ? 13.836 -12.289 -25.5 1 94.62 363 ASN A N 1
ATOM 2826 C CA . ASN A 1 363 ? 14.555 -13.328 -26.219 1 94.62 363 ASN A CA 1
ATOM 2827 C C . ASN A 1 363 ? 14.953 -14.484 -25.312 1 94.62 363 ASN A C 1
ATOM 2829 O O . ASN A 1 363 ? 14.898 -15.648 -25.703 1 94.62 363 ASN A O 1
ATOM 2833 N N . LEU A 1 364 ? 15.367 -14.156 -24.109 1 95 364 LEU A N 1
ATOM 2834 C CA . LEU A 1 364 ? 15.711 -15.195 -23.141 1 95 364 LEU A CA 1
ATOM 2835 C C . LEU A 1 364 ? 14.492 -16.031 -22.797 1 95 364 LEU A C 1
ATOM 2837 O O . LEU A 1 364 ? 14.586 -17.266 -22.703 1 95 364 LEU A O 1
ATOM 2841 N N . VAL A 1 365 ? 13.344 -15.406 -22.672 1 93.44 365 VAL A N 1
ATOM 2842 C CA . VAL A 1 365 ? 12.094 -16.078 -22.328 1 93.44 365 VAL A CA 1
ATOM 2843 C C . VAL A 1 365 ? 11.648 -16.969 -23.469 1 93.44 365 VAL A C 1
ATOM 2845 O O . VAL A 1 365 ? 11.188 -18.094 -23.25 1 93.44 365 VAL A O 1
ATOM 2848 N N . ALA A 1 366 ? 11.828 -16.578 -24.688 1 89.94 366 ALA A N 1
ATOM 2849 C CA . ALA A 1 366 ? 11.383 -17.281 -25.891 1 89.94 366 ALA A CA 1
ATOM 2850 C C . ALA A 1 366 ? 12.211 -18.547 -26.125 1 89.94 366 ALA A C 1
ATOM 2852 O O . ALA A 1 366 ? 11.742 -19.5 -26.75 1 89.94 366 ALA A O 1
ATOM 2853 N N . ALA A 1 367 ? 13.398 -18.531 -25.672 1 82.56 367 ALA A N 1
ATOM 2854 C CA . ALA A 1 367 ? 14.281 -19.672 -25.891 1 82.56 367 ALA A CA 1
ATOM 2855 C C . ALA A 1 367 ? 13.766 -20.906 -25.172 1 82.56 367 ALA A C 1
ATOM 2857 O O . ALA A 1 367 ? 14.086 -22.031 -25.562 1 82.56 367 ALA A O 1
ATOM 2858 N N . ASP A 1 368 ? 12.758 -20.734 -24.281 1 70.56 368 ASP A N 1
ATOM 2859 C CA . ASP A 1 368 ? 12.047 -21.812 -23.594 1 70.56 368 ASP A CA 1
ATOM 2860 C C . ASP A 1 368 ? 13.016 -22.875 -23.094 1 70.56 368 ASP A C 1
ATOM 2862 O O . ASP A 1 368 ? 12.773 -24.078 -23.266 1 70.56 368 ASP A O 1
ATOM 2866 N N . SER A 1 369 ? 14.281 -22.578 -22.844 1 77.5 369 SER A N 1
ATOM 2867 C CA . SER A 1 369 ? 15.305 -23.422 -22.234 1 77.5 369 SER A CA 1
ATOM 2868 C C . SER A 1 369 ? 15.789 -22.844 -20.906 1 77.5 369 SER A C 1
ATOM 2870 O O . SER A 1 369 ? 15.391 -21.75 -20.516 1 77.5 369 SER A O 1
ATOM 2872 N N . LYS A 1 370 ? 16.562 -23.766 -20.25 1 90.88 370 LYS A N 1
ATOM 2873 C CA . LYS A 1 370 ? 17.219 -23.234 -19.047 1 90.88 370 LYS A CA 1
ATOM 2874 C C . LYS A 1 370 ? 18.156 -22.094 -19.391 1 90.88 370 LYS A C 1
ATOM 2876 O O . LYS A 1 370 ? 18.969 -22.203 -20.312 1 90.88 370 LYS A O 1
ATOM 2881 N N . VAL A 1 371 ? 18.016 -21.062 -18.719 1 94.62 371 VAL A N 1
ATOM 2882 C CA . VAL A 1 371 ? 18.875 -19.906 -18.953 1 94.62 371 VAL A CA 1
ATOM 2883 C C . VAL A 1 371 ? 20.312 -20.234 -18.578 1 94.62 371 VAL A C 1
ATOM 2885 O O . VAL A 1 371 ? 20.562 -20.906 -17.578 1 94.62 371 VAL A O 1
ATOM 2888 N N . SER A 1 372 ? 21.25 -19.828 -19.406 1 94.75 372 SER A N 1
ATOM 2889 C CA . SER A 1 372 ? 22.672 -20.031 -19.141 1 94.75 372 SER A CA 1
ATOM 2890 C C . SER A 1 372 ? 23.453 -18.734 -19.375 1 94.75 372 SER A C 1
ATOM 2892 O O . SER A 1 372 ? 22.984 -17.828 -20.047 1 94.75 372 SER A O 1
ATOM 2894 N N . VAL A 1 373 ? 24.609 -18.766 -18.781 1 95.5 373 VAL A N 1
ATOM 2895 C CA . VAL A 1 373 ? 25.5 -17.609 -18.953 1 95.5 373 VAL A CA 1
ATOM 2896 C C . VAL A 1 373 ? 25.875 -17.453 -20.422 1 95.5 373 VAL A C 1
ATOM 2898 O O . VAL A 1 373 ? 25.891 -16.344 -20.953 1 95.5 373 VAL A O 1
ATOM 2901 N N . THR A 1 374 ? 26.062 -18.578 -21.047 1 94.56 374 THR A N 1
ATOM 2902 C CA . THR A 1 374 ? 26.438 -18.594 -22.453 1 94.56 374 THR A CA 1
ATOM 2903 C C . THR A 1 374 ? 25.328 -17.984 -23.312 1 94.56 374 THR A C 1
ATOM 2905 O O . THR A 1 374 ? 25.594 -17.188 -24.203 1 94.56 374 THR A O 1
ATOM 2908 N N . GLU A 1 375 ? 24.156 -18.406 -23.062 1 94.69 375 GLU A N 1
ATOM 2909 C CA . GLU A 1 375 ? 23.016 -17.891 -23.812 1 94.69 375 GLU A CA 1
ATOM 2910 C C . GLU A 1 375 ? 22.828 -16.406 -23.594 1 94.69 375 GLU A C 1
ATOM 2912 O O . GLU A 1 375 ? 22.578 -15.648 -24.531 1 94.69 375 GLU A O 1
ATOM 2917 N N . LEU A 1 376 ? 22.938 -15.922 -22.359 1 96.38 376 LEU A N 1
ATOM 2918 C CA . LEU A 1 376 ? 22.828 -14.508 -22.047 1 96.38 376 LEU A CA 1
ATOM 2919 C C . LEU A 1 376 ? 23.875 -13.695 -22.781 1 96.38 376 LEU A C 1
ATOM 2921 O O . LEU A 1 376 ? 23.578 -12.672 -23.391 1 96.38 376 LEU A O 1
ATOM 2925 N N . ARG A 1 377 ? 25.078 -14.148 -22.734 1 96.44 377 ARG A N 1
ATOM 2926 C CA . ARG A 1 377 ? 26.188 -13.461 -23.375 1 96.44 377 ARG A CA 1
ATOM 2927 C C . ARG A 1 377 ? 25.984 -13.398 -24.891 1 96.44 377 ARG A C 1
ATOM 2929 O O . ARG A 1 377 ? 26.219 -12.359 -25.516 1 96.44 377 ARG A O 1
ATOM 2936 N N . SER A 1 378 ? 25.547 -14.492 -25.406 1 95.88 378 SER A N 1
ATOM 2937 C CA . SER A 1 378 ? 25.344 -14.555 -26.844 1 95.88 378 SER A CA 1
ATOM 2938 C C . SER A 1 378 ? 24.25 -13.578 -27.297 1 95.88 378 SER A C 1
ATOM 2940 O O . SER A 1 378 ? 24.469 -12.789 -28.219 1 95.88 378 SER A O 1
ATOM 2942 N N . LEU A 1 379 ? 23.141 -13.625 -26.656 1 95.5 379 LEU A N 1
ATOM 2943 C CA . LEU A 1 379 ? 22.016 -12.766 -27.016 1 95.5 379 LEU A CA 1
ATOM 2944 C C . LEU A 1 379 ? 22.359 -11.297 -26.797 1 95.5 379 LEU A C 1
ATOM 2946 O O . LEU A 1 379 ? 22.016 -10.445 -27.625 1 95.5 3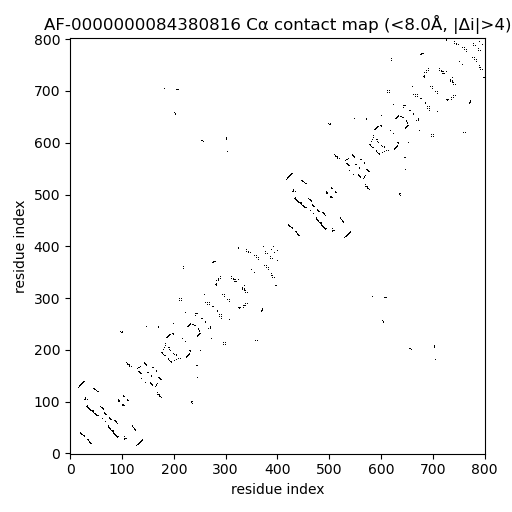79 LEU A O 1
ATOM 2950 N N . ALA A 1 380 ? 23.062 -11.008 -25.688 1 96.5 380 ALA A N 1
ATOM 2951 C CA . ALA A 1 380 ? 23.453 -9.633 -25.406 1 96.5 380 ALA A CA 1
ATOM 2952 C C . ALA A 1 380 ? 24.438 -9.109 -26.453 1 96.5 380 ALA A C 1
ATOM 2954 O O . ALA A 1 380 ? 24.344 -7.953 -26.859 1 96.5 380 ALA A O 1
ATOM 2955 N N . SER A 1 381 ? 25.328 -9.953 -26.844 1 96.25 381 SER A N 1
ATOM 2956 C CA . SER A 1 381 ? 26.297 -9.57 -27.859 1 96.25 381 SER A CA 1
ATOM 2957 C C . SER A 1 381 ? 25.625 -9.273 -29.188 1 96.25 381 SER A C 1
ATOM 2959 O O . SER A 1 381 ? 26.031 -8.359 -29.922 1 96.25 381 SER A O 1
ATOM 2961 N N . GLU A 1 382 ? 24.688 -10.039 -29.484 1 94.94 382 GLU A N 1
ATOM 2962 C CA . GLU A 1 382 ? 23.938 -9.82 -30.719 1 94.94 382 GLU A CA 1
ATOM 2963 C C . GLU A 1 382 ? 23.219 -8.469 -30.703 1 94.94 382 GLU A C 1
ATOM 2965 O O . GLU A 1 382 ? 23.234 -7.746 -31.703 1 94.94 382 GLU A O 1
ATOM 2970 N N . ILE A 1 383 ? 22.641 -8.117 -29.625 1 93.75 383 ILE A N 1
ATOM 2971 C CA . ILE A 1 383 ? 21.891 -6.867 -29.5 1 93.75 383 ILE A CA 1
ATOM 2972 C C . ILE A 1 383 ? 22.859 -5.688 -29.469 1 93.75 383 ILE A C 1
ATOM 2974 O O . ILE A 1 383 ? 22.609 -4.652 -30.094 1 93.75 383 ILE A O 1
ATOM 2978 N N . HIS A 1 384 ? 23.953 -5.891 -28.781 1 93.31 384 HIS A N 1
ATOM 2979 C CA . HIS A 1 384 ? 24.922 -4.82 -28.578 1 93.31 384 HIS A CA 1
ATOM 2980 C C . HIS A 1 384 ? 25.828 -4.652 -29.797 1 93.31 384 HIS A C 1
ATOM 2982 O O . HIS A 1 384 ? 26.406 -3.582 -30 1 93.31 384 HIS A O 1
ATOM 2988 N N . GLY A 1 385 ? 26.031 -5.672 -30.594 1 93.62 385 GLY A N 1
ATOM 2989 C CA . GLY A 1 385 ? 26.969 -5.684 -31.688 1 93.62 385 GLY A CA 1
ATOM 2990 C C . GLY A 1 385 ? 28.344 -6.199 -31.312 1 93.62 385 GLY A C 1
ATOM 2991 O O . GLY A 1 385 ? 29.141 -6.566 -32.156 1 93.62 385 GLY A O 1
ATOM 2992 N N . SER A 1 386 ? 28.641 -6.195 -30.031 1 94.81 386 SER A N 1
ATOM 2993 C CA . SER A 1 386 ? 29.844 -6.75 -29.438 1 94.81 386 SER A CA 1
ATOM 2994 C C . SER A 1 386 ? 29.594 -7.203 -28 1 94.81 386 SER A C 1
ATOM 2996 O O . SER A 1 386 ? 28.516 -6.984 -27.453 1 94.81 386 SER A O 1
ATOM 2998 N N . MET A 1 387 ? 30.578 -7.914 -27.406 1 95.38 387 MET A N 1
ATOM 2999 C CA . MET A 1 387 ? 30.422 -8.367 -26.031 1 95.38 387 MET A CA 1
ATOM 3000 C C . MET A 1 387 ? 30.328 -7.184 -25.062 1 95.38 387 MET A C 1
ATOM 3002 O O . MET A 1 387 ? 31.281 -6.41 -24.938 1 95.38 387 MET A O 1
ATOM 3006 N N . PRO A 1 388 ? 29.203 -7.09 -24.406 1 96.25 388 PRO A N 1
ATOM 3007 C CA . PRO A 1 388 ? 29.109 -6.012 -23.422 1 96.25 388 PRO A CA 1
ATOM 3008 C C . PRO A 1 388 ? 30.141 -6.16 -22.297 1 96.25 388 PRO A C 1
ATOM 3010 O O . PRO A 1 388 ? 30.391 -7.277 -21.828 1 96.25 388 PRO A O 1
ATOM 3013 N N . LYS A 1 389 ? 30.656 -5.086 -21.812 1 96.56 389 LYS A N 1
ATOM 3014 C CA . LYS A 1 389 ? 31.609 -5.094 -20.703 1 96.56 389 LYS A CA 1
ATOM 3015 C C . LYS A 1 389 ? 31 -5.703 -19.453 1 96.56 389 LYS A C 1
ATOM 3017 O O . LYS A 1 389 ? 31.672 -6.387 -18.672 1 96.56 389 LYS A O 1
ATOM 3022 N N . ALA A 1 390 ? 29.766 -5.492 -19.234 1 96.88 390 ALA A N 1
ATOM 3023 C CA . ALA A 1 390 ? 29.047 -5.98 -18.062 1 96.88 390 ALA A CA 1
ATOM 3024 C C . ALA A 1 390 ? 29.078 -7.504 -17.984 1 96.88 390 ALA A C 1
ATOM 3026 O O . ALA A 1 390 ? 29 -8.086 -16.906 1 96.88 390 ALA A O 1
ATOM 3027 N N . LEU A 1 391 ? 29.234 -8.062 -19.141 1 97.5 391 LEU A N 1
ATOM 3028 C CA . LEU A 1 391 ? 29.203 -9.523 -19.203 1 97.5 391 LEU A CA 1
ATOM 3029 C C . LEU A 1 391 ? 30.578 -10.086 -19.562 1 97.5 391 LEU A C 1
ATOM 3031 O O . LEU A 1 391 ? 30.688 -11.203 -20.047 1 97.5 391 LEU A O 1
ATOM 3035 N N . SER A 1 392 ? 31.594 -9.305 -19.297 1 95 392 SER A N 1
ATOM 3036 C CA . SER A 1 392 ? 32.969 -9.734 -19.547 1 95 392 SER A CA 1
ATOM 3037 C C . SER A 1 392 ? 33.406 -10.828 -18.562 1 95 392 SER A C 1
ATOM 3039 O O . SER A 1 392 ? 32.781 -11.016 -17.531 1 95 392 SER A O 1
ATOM 3041 N N . ALA A 1 393 ? 34.469 -11.477 -18.891 1 91.5 393 ALA A N 1
ATOM 3042 C CA . ALA A 1 393 ? 35 -12.516 -18.031 1 91.5 393 ALA A CA 1
ATOM 3043 C C . ALA A 1 393 ? 35.406 -11.953 -16.672 1 91.5 393 ALA A C 1
ATOM 3045 O O . ALA A 1 393 ? 35.281 -12.633 -15.648 1 91.5 393 ALA A O 1
ATOM 3046 N N . ARG A 1 394 ? 35.812 -10.766 -16.656 1 89.75 394 ARG A N 1
ATOM 3047 C CA . ARG A 1 394 ? 36.219 -10.109 -15.422 1 89.75 394 ARG A CA 1
ATOM 3048 C C . ARG A 1 394 ? 35.031 -9.906 -14.484 1 89.75 394 ARG A C 1
ATOM 3050 O O . ARG A 1 394 ? 35.125 -10.156 -13.281 1 89.75 394 ARG A O 1
ATOM 3057 N N . ASN A 1 395 ? 33.875 -9.508 -15.062 1 92.75 395 ASN A N 1
ATOM 3058 C CA . ASN A 1 395 ? 32.688 -9.219 -14.266 1 92.75 395 ASN A CA 1
ATOM 3059 C C . ASN A 1 395 ? 31.938 -10.492 -13.898 1 92.75 395 ASN A C 1
ATOM 3061 O O . ASN A 1 395 ? 31.125 -10.492 -12.977 1 92.75 395 ASN A O 1
ATOM 3065 N N . LEU A 1 396 ? 32.25 -11.539 -14.602 1 94.62 396 LEU A N 1
ATOM 3066 C CA . LEU A 1 396 ? 31.578 -12.805 -14.344 1 94.62 396 LEU A CA 1
ATOM 3067 C C . LEU A 1 396 ? 32.562 -13.828 -13.773 1 94.62 396 LEU A C 1
ATOM 3069 O O . LEU A 1 396 ? 32.438 -15.023 -14.07 1 94.62 396 LEU A O 1
ATOM 3073 N N . ARG A 1 397 ? 33.406 -13.336 -12.992 1 86.12 397 ARG A N 1
ATOM 3074 C CA . ARG A 1 397 ? 34.406 -14.234 -12.414 1 86.12 397 ARG A CA 1
ATOM 3075 C C . ARG A 1 397 ? 33.75 -15.367 -11.641 1 86.12 397 ARG A C 1
ATOM 3077 O O . ARG A 1 397 ? 32.812 -15.133 -10.867 1 86.12 397 ARG A O 1
ATOM 3084 N N . GLY A 1 398 ? 34.219 -16.609 -11.859 1 82.81 398 GLY A N 1
ATOM 3085 C CA . GLY A 1 398 ? 33.688 -17.766 -11.188 1 82.81 398 GLY A CA 1
ATOM 3086 C C . GLY A 1 398 ? 32.625 -18.5 -12 1 82.81 398 GLY A C 1
ATOM 3087 O O . GLY A 1 398 ? 32.219 -19.609 -11.656 1 82.81 398 GLY A O 1
ATOM 3088 N N . CYS A 1 399 ? 32.188 -17.844 -13.094 1 89.25 399 CYS A N 1
ATOM 3089 C CA . CYS A 1 399 ? 31.203 -18.484 -13.969 1 89.25 399 CYS A CA 1
ATOM 3090 C C . CYS A 1 399 ? 31.891 -19.281 -15.078 1 89.25 399 CYS A C 1
ATOM 3092 O O . CYS A 1 399 ? 33 -18.906 -15.523 1 89.25 399 CYS A O 1
ATOM 3094 N N . LYS A 1 400 ? 31.297 -20.312 -15.453 1 81.88 400 LYS A N 1
ATOM 3095 C CA . LYS A 1 400 ? 31.75 -21.047 -16.641 1 81.88 400 LYS A CA 1
ATOM 3096 C C . LYS A 1 400 ? 31.25 -20.375 -17.906 1 81.88 400 LYS A C 1
ATOM 3098 O O . LYS A 1 400 ? 30.047 -20.281 -18.141 1 81.88 400 LYS A O 1
ATOM 3103 N N . LEU A 1 401 ? 32.156 -19.859 -18.656 1 83.12 401 LEU A N 1
ATOM 3104 C CA . LEU A 1 401 ? 31.781 -19.094 -19.844 1 83.12 401 LEU A CA 1
ATOM 3105 C C . LEU A 1 401 ? 31.844 -19.953 -21.094 1 83.12 401 LEU A C 1
ATOM 3107 O O . LEU A 1 401 ? 32.656 -20.891 -21.172 1 83.12 401 LEU A O 1
ATOM 3111 N N . MET B 1 1 ? 40.125 33.531 34.531 1 23.3 1 MET B N 1
ATOM 3112 C CA . MET B 1 1 ? 38.844 32.906 34.781 1 23.3 1 MET B CA 1
ATOM 3113 C C . MET B 1 1 ? 37.719 33.656 34.031 1 23.3 1 MET B C 1
ATOM 3115 O O . MET B 1 1 ? 36.656 33.094 33.781 1 23.3 1 MET B O 1
ATOM 3119 N N . ILE B 1 2 ? 37.625 35.031 34.094 1 28 2 ILE B N 1
ATOM 3120 C CA . ILE B 1 2 ? 36.312 35.625 33.875 1 28 2 ILE B CA 1
ATOM 3121 C C . ILE B 1 2 ? 35.844 35.375 32.469 1 28 2 ILE B C 1
ATOM 3123 O O . ILE B 1 2 ? 36.5 35.75 31.5 1 28 2 ILE B O 1
ATOM 3127 N N . CYS B 1 3 ? 35 34.375 32.281 1 24.77 3 CYS B N 1
ATOM 3128 C CA . CYS B 1 3 ? 34.281 33.812 31.125 1 24.77 3 CYS B CA 1
ATOM 3129 C C . CYS B 1 3 ? 33.344 34.844 30.531 1 24.77 3 CYS B C 1
ATOM 3131 O O . CYS B 1 3 ? 32.312 35.125 31.141 1 24.77 3 CYS B O 1
ATOM 3133 N N . GLY B 1 4 ? 33.75 35.875 30 1 28.36 4 GLY B N 1
ATOM 3134 C CA . GLY B 1 4 ? 32.938 36.969 29.484 1 28.36 4 GLY B CA 1
ATOM 3135 C C . GLY B 1 4 ? 31.906 36.469 28.453 1 28.36 4 GLY B C 1
ATOM 3136 O O . GLY B 1 4 ? 32.281 35.906 27.438 1 28.36 4 GLY B O 1
ATOM 3137 N N . TYR B 1 5 ? 30.688 36.062 28.953 1 28.66 5 TYR B N 1
ATOM 3138 C CA . TYR B 1 5 ? 29.5 35.719 28.188 1 28.66 5 TYR B CA 1
ATOM 3139 C C . TYR B 1 5 ? 29.141 36.844 27.203 1 28.66 5 TYR B C 1
ATOM 3141 O O . TYR B 1 5 ? 28.891 37.969 27.609 1 28.66 5 TYR B O 1
ATOM 3149 N N . ALA B 1 6 ? 29.719 36.844 26.016 1 33.56 6 ALA B N 1
ATOM 3150 C CA . ALA B 1 6 ? 29.359 37.812 24.984 1 33.56 6 ALA B CA 1
ATOM 3151 C C . ALA B 1 6 ? 27.875 37.75 24.656 1 33.56 6 ALA B C 1
ATOM 3153 O O . ALA B 1 6 ? 27.375 36.719 24.188 1 33.56 6 ALA B O 1
ATOM 3154 N N . CYS B 1 7 ? 26.969 38.469 25.344 1 32.38 7 CYS B N 1
ATOM 3155 C CA . CYS B 1 7 ? 25.594 38.75 24.984 1 32.38 7 CYS B CA 1
ATOM 3156 C C . CYS B 1 7 ? 25.484 39.188 23.531 1 32.38 7 CYS B C 1
ATOM 3158 O O . CYS B 1 7 ? 26.047 40.219 23.156 1 32.38 7 CYS B O 1
ATOM 3160 N N . GLY B 1 8 ? 25.5 38.312 22.609 1 32.81 8 GLY B N 1
ATOM 3161 C CA . GLY B 1 8 ? 25.266 38.688 21.219 1 32.81 8 GLY B CA 1
ATOM 3162 C C . GLY B 1 8 ? 24.125 39.656 21.062 1 32.81 8 GLY B C 1
ATOM 3163 O O . GLY B 1 8 ? 23 39.406 21.453 1 32.81 8 GLY B O 1
ATOM 3164 N N . ALA B 1 9 ? 24.453 40.938 21.125 1 35.38 9 ALA B N 1
ATOM 3165 C CA . ALA B 1 9 ? 23.531 42.031 20.766 1 35.38 9 ALA B CA 1
ATOM 3166 C C . ALA B 1 9 ? 22.781 41.688 19.484 1 35.38 9 ALA B C 1
ATOM 3168 O O . ALA B 1 9 ? 23.391 41.562 18.422 1 35.38 9 ALA B O 1
ATOM 3169 N N . LEU B 1 10 ? 21.625 41.125 19.547 1 38.72 10 LEU B N 1
ATOM 3170 C CA . LEU B 1 10 ? 20.672 41.094 18.453 1 38.72 10 LEU B CA 1
ATOM 3171 C C . LEU B 1 10 ? 20.547 42.438 17.781 1 38.72 10 LEU B C 1
ATOM 3173 O O . LEU B 1 10 ? 20.297 43.469 18.469 1 38.72 10 LEU B O 1
ATOM 3177 N N . ALA B 1 11 ? 21.234 42.625 16.688 1 36.84 11 ALA B N 1
ATOM 3178 C CA . ALA B 1 11 ? 21.172 43.75 15.758 1 36.84 11 ALA B CA 1
ATOM 3179 C C . ALA B 1 11 ? 19.734 44.25 15.602 1 36.84 11 ALA B C 1
ATOM 3181 O O . ALA B 1 11 ? 18.828 43.469 15.312 1 36.84 11 ALA B O 1
ATOM 3182 N N . ALA B 1 12 ? 19.469 45.312 16.125 1 40.12 12 ALA B N 1
ATOM 3183 C CA . ALA B 1 12 ? 18.297 46.094 15.719 1 40.12 12 ALA B CA 1
ATOM 3184 C C . ALA B 1 12 ? 18.219 46.219 14.203 1 40.12 12 ALA B C 1
ATOM 3186 O O . ALA B 1 12 ? 19.141 46.75 13.562 1 40.12 12 ALA B O 1
ATOM 3187 N N . ASP B 1 13 ? 17.656 45.312 13.375 1 41.34 13 ASP B N 1
ATOM 3188 C CA . ASP B 1 13 ? 17.469 45.5 11.938 1 41.34 13 ASP B CA 1
ATOM 3189 C C . ASP B 1 13 ? 16.922 46.875 11.641 1 41.34 13 ASP B C 1
ATOM 3191 O O . ASP B 1 13 ? 15.953 47.312 12.258 1 41.34 13 ASP B O 1
ATOM 3195 N N . ALA B 1 14 ? 17.484 47.781 11.219 1 40.59 14 ALA B N 1
ATOM 3196 C CA . ALA B 1 14 ? 17.234 49.062 10.617 1 40.59 14 ALA B CA 1
ATOM 3197 C C . ALA B 1 14 ? 16 49.062 9.727 1 40.59 14 ALA B C 1
ATOM 3199 O O . ALA B 1 14 ? 15.68 50.031 9.07 1 40.59 14 ALA B O 1
ATOM 3200 N N . SER B 1 15 ? 15.648 47.938 9 1 45.38 15 SER B N 1
ATOM 3201 C CA . SER B 1 15 ? 14.5 48 8.102 1 45.38 15 SER B CA 1
ATOM 3202 C C . SER B 1 15 ? 13.211 48.281 8.859 1 45.38 15 SER B C 1
ATOM 3204 O O . SER B 1 15 ? 13.109 47.969 10.055 1 45.38 15 SER B O 1
ATOM 3206 N N . GLY B 1 16 ? 12.445 49.344 8.609 1 59.06 16 GLY B N 1
ATOM 3207 C CA . GLY B 1 16 ? 11.141 49.875 8.969 1 59.06 16 GLY B CA 1
ATOM 3208 C C . GLY B 1 16 ? 10.156 48.812 9.383 1 59.06 16 GLY B C 1
ATOM 3209 O O . GLY B 1 16 ? 8.984 49.094 9.648 1 59.06 16 GLY B O 1
ATOM 3210 N N . GLU B 1 17 ? 10.531 47.5 9.266 1 75.62 17 GLU B N 1
ATOM 3211 C CA . GLU B 1 17 ? 9.547 46.469 9.578 1 75.62 17 GLU B CA 1
ATOM 3212 C C . GLU B 1 17 ? 9.508 46.188 11.078 1 75.62 17 GLU B C 1
ATOM 3214 O O . GLU B 1 17 ? 10.555 46.094 11.719 1 75.62 17 GLU B O 1
ATOM 3219 N N . ARG B 1 18 ? 8.453 46.25 11.875 1 91.75 18 ARG B N 1
ATOM 3220 C CA . ARG B 1 18 ? 8.188 46 13.281 1 91.75 18 ARG B CA 1
ATOM 3221 C C . ARG B 1 18 ? 8.102 44.5 13.547 1 91.75 18 ARG B C 1
ATOM 3223 O O . ARG B 1 18 ? 7.012 43.906 13.492 1 91.75 18 ARG B O 1
ATOM 3230 N N . ILE B 1 19 ? 9.367 43.844 13.703 1 95.81 19 ILE B N 1
ATOM 3231 C CA . ILE B 1 19 ? 9.445 42.406 13.898 1 95.81 19 ILE B CA 1
ATOM 3232 C C . ILE B 1 19 ? 9.977 42.125 15.305 1 95.81 19 ILE B C 1
ATOM 3234 O O . ILE B 1 19 ? 10.93 42.75 15.758 1 95.81 19 ILE B O 1
ATOM 3238 N N . TYR B 1 20 ? 9.367 41.281 16.047 1 96.75 20 TYR B N 1
ATOM 3239 C CA . TYR B 1 20 ? 9.883 40.719 17.297 1 96.75 20 TYR B CA 1
ATOM 3240 C C . TYR B 1 20 ? 10.062 39.219 17.188 1 96.75 20 TYR B C 1
ATOM 3242 O O . TYR B 1 20 ? 9.297 38.531 16.5 1 96.75 20 TYR B O 1
ATOM 3250 N N . ASP B 1 21 ? 11.039 38.656 17.891 1 97.5 21 ASP B N 1
ATOM 3251 C CA . ASP B 1 21 ? 11.375 37.25 17.781 1 97.5 21 ASP B CA 1
ATOM 3252 C C . ASP B 1 21 ? 10.68 36.438 18.875 1 97.5 21 ASP B C 1
ATOM 3254 O O . ASP B 1 21 ? 10.578 36.875 20.016 1 97.5 21 ASP B O 1
ATOM 3258 N N . VAL B 1 22 ? 10.148 35.344 18.5 1 98.12 22 VAL B N 1
ATOM 3259 C CA . VAL B 1 22 ? 9.562 34.375 19.422 1 98.12 22 VAL B CA 1
ATOM 3260 C C . VAL B 1 22 ? 10.203 33.031 19.203 1 98.12 22 VAL B C 1
ATOM 3262 O O . VAL B 1 22 ? 10.203 32.5 18.078 1 98.12 22 VAL B O 1
ATOM 3265 N N . VAL B 1 23 ? 10.766 32.406 20.203 1 98.31 23 VAL B N 1
ATOM 3266 C CA . VAL B 1 23 ? 11.352 31.078 20.094 1 98.31 23 VAL B CA 1
ATOM 3267 C C . VAL B 1 23 ? 10.656 30.125 21.078 1 98.31 23 VAL B C 1
ATOM 3269 O O . VAL B 1 23 ? 10.648 30.375 22.281 1 98.31 23 VAL B O 1
ATOM 3272 N N . TYR B 1 24 ? 10.023 29.125 20.594 1 98.69 24 TYR B N 1
ATOM 3273 C CA . TYR B 1 24 ? 9.5 28.047 21.422 1 98.69 24 TYR B CA 1
ATOM 3274 C C . TYR B 1 24 ? 10.516 26.922 21.562 1 98.69 24 TYR B C 1
ATOM 3276 O O . TYR B 1 24 ? 11.016 26.406 20.562 1 98.69 24 TYR B O 1
ATOM 3284 N N . THR B 1 25 ? 10.852 26.562 22.75 1 98.75 25 THR B N 1
ATOM 3285 C CA . THR B 1 25 ? 11.68 25.406 23.047 1 98.75 25 THR B CA 1
ATOM 3286 C C . THR B 1 25 ? 10.875 24.328 23.781 1 98.75 25 THR B C 1
ATOM 3288 O O . THR B 1 25 ? 10.32 24.594 24.844 1 98.75 25 THR B O 1
ATOM 3291 N N . VAL B 1 26 ? 10.852 23.156 23.219 1 98.81 26 VAL B N 1
ATOM 3292 C CA . VAL B 1 26 ? 10.078 22.062 23.797 1 98.81 26 VAL B CA 1
ATOM 3293 C C . VAL B 1 26 ? 11.023 20.984 24.312 1 98.81 26 VAL B C 1
ATOM 3295 O O . VAL B 1 26 ? 11.875 20.484 23.578 1 98.81 26 VAL B O 1
ATOM 3298 N N . ARG B 1 27 ? 10.883 20.641 25.547 1 98.69 27 ARG B N 1
ATOM 3299 C CA . ARG B 1 27 ? 11.641 19.562 26.172 1 98.69 27 ARG B CA 1
ATOM 3300 C C . ARG B 1 27 ? 10.719 18.438 26.625 1 98.69 27 ARG B C 1
ATOM 3302 O O . ARG B 1 27 ? 9.977 18.578 27.609 1 98.69 27 ARG B O 1
ATOM 3309 N N . PRO B 1 28 ? 10.805 17.281 25.938 1 98.62 28 PRO B N 1
ATOM 3310 C CA . PRO B 1 28 ? 10.008 16.141 26.406 1 98.62 28 PRO B CA 1
ATOM 3311 C C . PRO B 1 28 ? 10.523 15.578 27.734 1 98.62 28 PRO B C 1
ATOM 3313 O O . PRO B 1 28 ? 11.734 15.516 27.953 1 98.62 28 PRO B O 1
ATOM 3316 N N . LEU B 1 29 ? 9.625 15.258 28.547 1 97.88 29 LEU B N 1
ATOM 3317 C CA . LEU B 1 29 ? 9.891 14.602 29.828 1 97.88 29 LEU B CA 1
ATOM 3318 C C . LEU B 1 29 ? 9.266 13.211 29.859 1 97.88 29 LEU B C 1
ATOM 3320 O O . LEU B 1 29 ? 8.203 13.016 30.469 1 97.88 29 LEU B O 1
ATOM 3324 N N . PRO B 1 30 ? 9.953 12.227 29.312 1 96.88 30 PRO B N 1
ATOM 3325 C CA . PRO B 1 30 ? 9.367 10.898 29.141 1 96.88 30 PRO B CA 1
ATOM 3326 C C . PRO B 1 30 ? 8.875 10.289 30.453 1 96.88 30 PRO B C 1
ATOM 3328 O O . PRO B 1 30 ? 7.832 9.641 30.484 1 96.88 30 PRO B O 1
ATOM 3331 N N . ASP B 1 31 ? 9.562 10.516 31.516 1 96.31 31 ASP B N 1
ATOM 3332 C CA . ASP B 1 31 ? 9.242 9.891 32.812 1 96.31 31 ASP B CA 1
ATOM 3333 C C . ASP B 1 31 ? 7.855 10.305 33.281 1 96.31 31 ASP B C 1
ATOM 3335 O O . ASP B 1 31 ? 7.148 9.508 33.906 1 96.31 31 ASP B O 1
ATOM 3339 N N . SER B 1 32 ? 7.484 11.516 32.969 1 97.12 32 SER B N 1
ATOM 3340 C CA . SER B 1 32 ? 6.203 12.016 33.469 1 97.12 32 SER B CA 1
ATOM 3341 C C . SER B 1 32 ? 5.199 12.148 32.312 1 97.12 32 SER B C 1
ATOM 3343 O O . SER B 1 32 ? 4.102 12.68 32.5 1 97.12 32 SER B O 1
ATOM 3345 N N . HIS B 1 33 ? 5.504 11.711 31.109 1 98 33 HIS B N 1
ATOM 3346 C CA . HIS B 1 33 ? 4.652 11.82 29.922 1 98 33 HIS B CA 1
ATOM 3347 C C . HIS B 1 33 ? 4.191 13.258 29.719 1 98 33 HIS B C 1
ATOM 3349 O O . HIS B 1 33 ? 3.012 13.5 29.453 1 98 33 HIS B O 1
ATOM 3355 N N . SER B 1 34 ? 5.18 14.188 29.922 1 98.38 34 SER B N 1
ATOM 3356 C CA . SER B 1 34 ? 4.895 15.617 29.812 1 98.38 34 SER B CA 1
ATOM 3357 C C . SER B 1 34 ? 5.969 16.328 29 1 98.38 34 SER B C 1
ATOM 3359 O O . SER B 1 34 ? 6.961 15.719 28.594 1 98.38 34 SER B O 1
ATOM 3361 N N . ALA B 1 35 ? 5.688 17.562 28.719 1 98.69 35 ALA B N 1
ATOM 3362 C CA . ALA B 1 35 ? 6.676 18.422 28.062 1 98.69 35 ALA B CA 1
ATOM 3363 C C . ALA B 1 35 ? 6.777 19.766 28.766 1 98.69 35 ALA B C 1
ATOM 3365 O O . ALA B 1 35 ? 5.77 20.312 29.219 1 98.69 35 ALA B O 1
ATOM 3366 N N . GLU B 1 36 ? 7.957 20.234 28.844 1 98.69 36 GLU B N 1
ATOM 3367 C CA . GLU B 1 36 ? 8.195 21.625 29.234 1 98.69 36 GLU B CA 1
ATOM 3368 C C . GLU B 1 36 ? 8.32 22.516 28 1 98.69 36 GLU B C 1
ATOM 3370 O O . GLU B 1 36 ? 9.055 22.203 27.062 1 98.69 36 GLU B O 1
ATOM 3375 N N . VAL B 1 37 ? 7.586 23.578 27.984 1 98.88 37 VAL B N 1
ATOM 3376 C CA . VAL B 1 37 ? 7.637 24.531 26.875 1 98.88 37 VAL B CA 1
ATOM 3377 C C . VAL B 1 37 ? 8.109 25.891 27.375 1 98.88 37 VAL B C 1
ATOM 3379 O O . VAL B 1 37 ? 7.617 26.375 28.406 1 98.88 37 VAL B O 1
ATOM 3382 N N . GLU B 1 38 ? 9.047 26.438 26.719 1 98.81 38 GLU B N 1
ATOM 3383 C CA . GLU B 1 38 ? 9.5 27.797 26.969 1 98.81 38 GLU B CA 1
ATOM 3384 C C . GLU B 1 38 ? 9.227 28.688 25.766 1 98.81 38 GLU B C 1
ATOM 3386 O O . GLU B 1 38 ? 9.602 28.359 24.641 1 98.81 38 GLU B O 1
ATOM 3391 N N . MET B 1 39 ? 8.578 29.75 25.984 1 98.69 39 MET B N 1
ATOM 3392 C CA . MET B 1 39 ? 8.398 30.812 25 1 98.69 39 MET B CA 1
ATOM 3393 C C . MET B 1 39 ? 9.281 32 25.312 1 98.69 39 MET B C 1
ATOM 3395 O O . MET B 1 39 ? 9.039 32.719 26.281 1 98.69 39 MET B O 1
ATOM 3399 N N . ALA B 1 40 ? 10.289 32.25 24.453 1 98.81 40 ALA B N 1
ATOM 3400 C CA . ALA B 1 40 ? 11.18 33.406 24.625 1 98.81 40 ALA B CA 1
ATOM 3401 C C . ALA B 1 40 ? 10.844 34.5 23.625 1 98.81 40 ALA B C 1
ATOM 3403 O O . ALA B 1 40 ? 10.82 34.25 22.406 1 98.81 40 ALA B O 1
ATOM 3404 N N . VAL B 1 41 ? 10.602 35.656 24.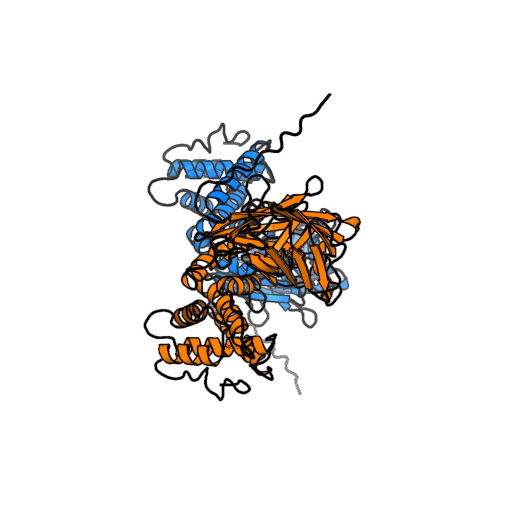125 1 98.44 41 VAL B N 1
ATOM 3405 C CA . VAL B 1 41 ? 10.312 36.812 23.281 1 98.44 41 VAL B CA 1
ATOM 3406 C C . VAL B 1 41 ? 11.469 37.812 23.359 1 98.44 41 VAL B C 1
ATOM 3408 O O . VAL B 1 41 ? 11.898 38.188 24.453 1 98.44 41 VAL B O 1
ATOM 3411 N N . SER B 1 42 ? 12.07 38.125 22.25 1 98.19 42 SER B N 1
ATOM 3412 C CA . SER B 1 42 ? 13.039 39.219 22.125 1 98.19 42 SER B CA 1
ATOM 3413 C C . SER B 1 42 ? 12.461 40.375 21.297 1 98.19 42 SER B C 1
ATOM 3415 O O . SER B 1 42 ? 12.078 40.188 20.141 1 98.19 42 SER B O 1
ATOM 3417 N N . GLN B 1 43 ? 12.438 41.438 21.922 1 96.69 43 GLN B N 1
ATOM 3418 C CA . GLN B 1 43 ? 11.82 42.562 21.266 1 96.69 43 GLN B CA 1
ATOM 3419 C C . GLN B 1 43 ? 12.445 43.875 21.734 1 96.69 43 GLN B C 1
ATOM 3421 O O . GLN B 1 43 ? 13.25 43.875 22.672 1 96.69 43 GLN B O 1
ATOM 3426 N N . THR B 1 44 ? 12.109 44.906 20.953 1 91.69 44 THR B N 1
ATOM 3427 C CA . THR B 1 44 ? 12.367 46.281 21.359 1 91.69 44 THR B CA 1
ATOM 3428 C C . THR B 1 44 ? 11.062 47.062 21.406 1 91.69 44 THR B C 1
ATOM 3430 O O . THR B 1 44 ? 10.094 46.719 20.734 1 91.69 44 THR B O 1
ATOM 3433 N N . ARG B 1 45 ? 10.914 48.094 22.203 1 89.94 45 ARG B N 1
ATOM 3434 C CA . ARG B 1 45 ? 9.828 49.062 22.25 1 89.94 45 ARG B CA 1
ATOM 3435 C C . ARG B 1 45 ? 8.531 48.406 22.703 1 89.94 45 ARG B C 1
ATOM 3437 O O . ARG B 1 45 ? 7.441 48.906 22.422 1 89.94 45 ARG B O 1
ATOM 3444 N N . GLY B 1 46 ? 8.68 47.219 23.297 1 94.62 46 GLY B N 1
ATOM 3445 C CA . GLY B 1 46 ? 7.473 46.562 23.766 1 94.62 46 GLY B CA 1
ATOM 3446 C C . GLY B 1 46 ? 6.5 46.25 22.641 1 94.62 46 GLY B C 1
ATOM 3447 O O . GLY B 1 46 ? 5.301 46.5 22.766 1 94.62 46 GLY B O 1
ATOM 3448 N N . MET B 1 47 ? 6.977 45.688 21.578 1 96.38 47 MET B N 1
ATOM 3449 C CA . MET B 1 47 ? 6.145 45.375 20.422 1 96.38 47 MET B CA 1
ATOM 3450 C C . MET B 1 47 ? 5.012 44.438 20.797 1 96.38 47 MET B C 1
ATOM 3452 O O . MET B 1 47 ? 3.854 44.688 20.453 1 96.38 47 MET B O 1
ATOM 3456 N N . LEU B 1 48 ? 5.25 43.344 21.391 1 97.31 48 LEU B N 1
ATOM 3457 C CA . LEU B 1 48 ? 4.227 42.5 21.984 1 97.31 48 LEU B CA 1
ATOM 3458 C C . LEU B 1 48 ? 3.887 42.969 23.406 1 97.31 48 LEU B C 1
ATOM 3460 O O . LEU B 1 48 ? 4.723 42.906 24.297 1 97.31 48 LEU B O 1
ATOM 3464 N N . ARG B 1 49 ? 2.734 43.375 23.578 1 97.5 49 ARG B N 1
ATOM 3465 C CA . ARG B 1 49 ? 2.34 43.969 24.859 1 97.5 49 ARG B CA 1
ATOM 3466 C C . ARG B 1 49 ? 1.656 42.938 25.734 1 97.5 49 ARG B C 1
ATOM 3468 O O . ARG B 1 49 ? 1.826 42.938 26.953 1 97.5 49 ARG B O 1
ATOM 3475 N N . GLN B 1 50 ? 0.859 42.156 25.047 1 97.5 50 GLN B N 1
ATOM 3476 C CA . GLN B 1 50 ? 0.118 41.156 25.781 1 97.5 50 GLN B CA 1
ATOM 3477 C C . GLN B 1 50 ? -0.152 39.906 24.922 1 97.5 50 GLN B C 1
ATOM 3479 O O . GLN B 1 50 ? -0.385 40.031 23.719 1 97.5 50 GLN B O 1
ATOM 3484 N N . LEU B 1 51 ? -0.082 38.781 25.547 1 97.81 51 LEU B N 1
ATOM 3485 C CA . LEU B 1 51 ? -0.47 37.5 24.969 1 97.81 51 LEU B CA 1
ATOM 3486 C C . LEU B 1 51 ? -1.518 36.812 25.844 1 97.81 51 LEU B C 1
ATOM 3488 O O . LEU B 1 51 ? -1.334 36.688 27.047 1 97.81 51 LEU B O 1
ATOM 3492 N N . SER B 1 52 ? -2.623 36.5 25.219 1 98 52 SER B N 1
ATOM 3493 C CA . SER B 1 52 ? -3.664 35.719 25.891 1 98 52 SER B CA 1
ATOM 3494 C C . SER B 1 52 ? -3.809 34.344 25.266 1 98 52 SER B C 1
ATOM 3496 O O . SER B 1 52 ? -4.059 34.219 24.062 1 98 52 SER B O 1
ATOM 3498 N N . MET B 1 53 ? -3.639 33.312 26.094 1 97.38 53 MET B N 1
ATOM 3499 C CA . MET B 1 53 ? -3.756 31.938 25.609 1 97.38 53 MET B CA 1
ATOM 3500 C C . MET B 1 53 ? -5.008 31.281 26.172 1 97.38 53 MET B C 1
ATOM 3502 O O . MET B 1 53 ? -5.301 31.406 27.375 1 97.38 53 MET B O 1
ATOM 3506 N N . ASP B 1 54 ? -5.738 30.594 25.312 1 96.81 54 ASP B N 1
ATOM 3507 C CA . ASP B 1 54 ? -6.875 29.781 25.734 1 96.81 54 ASP B CA 1
ATOM 3508 C C . ASP B 1 54 ? -6.426 28.391 26.172 1 96.81 54 ASP B C 1
ATOM 3510 O O . ASP B 1 54 ? -5.969 27.594 25.359 1 96.81 54 ASP B O 1
ATOM 3514 N N . LEU B 1 55 ? -6.613 28.141 27.469 1 95.25 55 LEU B N 1
ATOM 3515 C CA . LEU B 1 55 ? -6.176 26.859 28.016 1 95.25 55 LEU B CA 1
ATOM 3516 C C . LEU B 1 55 ? -7.27 25.812 27.875 1 95.25 55 LEU B C 1
ATOM 3518 O O . LEU B 1 55 ? -8.336 25.938 28.484 1 95.25 55 LEU B O 1
ATOM 3522 N N . PRO B 1 56 ? -7.035 24.766 27.016 1 86.5 56 PRO B N 1
ATOM 3523 C CA . PRO B 1 56 ? -8.102 23.797 26.734 1 86.5 56 PRO B CA 1
ATOM 3524 C C . PRO B 1 56 ? -8.438 22.922 27.922 1 86.5 56 PRO B C 1
ATOM 3526 O O . PRO B 1 56 ? -9.523 22.328 27.969 1 86.5 56 PRO B O 1
ATOM 3529 N N . GLY B 1 57 ? -7.566 22.688 28.859 1 84.44 57 GLY B N 1
ATOM 3530 C CA . GLY B 1 57 ? -7.859 21.797 29.984 1 84.44 57 GLY B CA 1
ATOM 3531 C C . GLY B 1 57 ? -6.883 21.953 31.125 1 84.44 57 GLY B C 1
ATOM 3532 O O . GLY B 1 57 ? -6.129 22.938 31.188 1 84.44 57 GLY B O 1
ATOM 3533 N N . ASP B 1 58 ? -6.949 20.969 32 1 88.06 58 ASP B N 1
ATOM 3534 C CA . ASP B 1 58 ? -6.176 21.047 33.219 1 88.06 58 ASP B CA 1
ATOM 3535 C C . ASP B 1 58 ? -4.816 20.375 33.062 1 88.06 58 ASP B C 1
ATOM 3537 O O . ASP B 1 58 ? -4.098 20.172 34.062 1 88.06 58 ASP B O 1
ATOM 3541 N N . ASN B 1 59 ? -4.488 20.125 31.844 1 94.19 59 ASN B N 1
ATOM 3542 C CA . ASN B 1 59 ? -3.225 19.406 31.656 1 94.19 59 ASN B CA 1
ATOM 3543 C C . ASN B 1 59 ? -2.051 20.391 31.547 1 94.19 59 ASN B C 1
ATOM 3545 O O . ASN B 1 59 ? -0.908 19.969 31.344 1 94.19 59 ASN B O 1
ATOM 3549 N N . PHE B 1 60 ? -2.322 21.703 31.609 1 96.88 60 PHE B N 1
ATOM 3550 C CA . PHE B 1 60 ? -1.283 22.734 31.641 1 96.88 60 PHE B CA 1
ATOM 3551 C C . PHE B 1 60 ? -0.991 23.172 33.062 1 96.88 60 PHE B C 1
ATOM 3553 O O . PHE B 1 60 ? -1.91 23.328 33.875 1 96.88 60 PHE B O 1
ATOM 3560 N N . SER B 1 61 ? 0.284 23.344 33.406 1 95.5 61 SER B N 1
ATOM 3561 C CA . SER B 1 61 ? 0.651 23.75 34.75 1 95.5 61 SER B CA 1
ATOM 3562 C C . SER B 1 61 ? 2.012 24.438 34.781 1 95.5 61 SER B C 1
ATOM 3564 O O . SER B 1 61 ? 2.717 24.469 33.781 1 95.5 61 SER B O 1
ATOM 3566 N N . GLY B 1 62 ? 2.285 25.109 35.906 1 96.38 62 GLY B N 1
ATOM 3567 C CA . GLY B 1 62 ? 3.627 25.578 36.219 1 96.38 62 GLY B CA 1
ATOM 3568 C C . GLY B 1 62 ? 3.998 26.828 35.438 1 96.38 62 GLY B C 1
ATOM 3569 O O . GLY B 1 62 ? 5.168 27.031 35.094 1 96.38 62 GLY B O 1
ATOM 3570 N N . PHE B 1 63 ? 2.992 27.672 35.156 1 97.44 63 PHE B N 1
ATOM 3571 C CA . PHE B 1 63 ? 3.289 28.906 34.406 1 97.44 63 PHE B CA 1
ATOM 3572 C C . PHE B 1 63 ? 4.188 29.812 35.25 1 97.44 63 PHE B C 1
ATOM 3574 O O . PHE B 1 63 ? 3.871 30.141 36.375 1 97.44 63 PHE B O 1
ATOM 3581 N N . HIS B 1 64 ? 5.289 30.219 34.688 1 97.94 64 HIS B N 1
ATOM 3582 C CA . HIS B 1 64 ? 6.195 31.156 35.344 1 97.94 64 HIS B CA 1
ATOM 3583 C C . HIS B 1 64 ? 7.148 31.781 34.344 1 97.94 64 HIS B C 1
ATOM 3585 O O . HIS B 1 64 ? 7.289 31.297 33.219 1 97.94 64 HIS B O 1
ATOM 3591 N N . GLY B 1 65 ? 7.773 32.844 34.688 1 98.19 65 GLY B N 1
ATOM 3592 C CA . GLY B 1 65 ? 8.672 33.594 33.812 1 98.19 65 GLY B CA 1
ATOM 3593 C C . GLY B 1 65 ? 8.766 35.062 34.125 1 98.19 65 GLY B C 1
ATOM 3594 O O . GLY B 1 65 ? 8.609 35.469 35.281 1 98.19 65 GLY B O 1
ATOM 3595 N N . ASP B 1 66 ? 9.102 35.781 33.156 1 98.44 66 ASP B N 1
ATOM 3596 C CA . ASP B 1 66 ? 9.305 37.219 33.312 1 98.44 66 ASP B CA 1
ATOM 3597 C C . ASP B 1 66 ? 8.008 38 33.062 1 98.44 66 ASP B C 1
ATOM 3599 O O . ASP B 1 66 ? 7.113 37.5 32.375 1 98.44 66 ASP B O 1
ATOM 3603 N N . GLY B 1 67 ? 7.945 39.125 33.594 1 98.06 67 GLY B N 1
ATOM 3604 C CA . GLY B 1 67 ? 6.793 39.969 33.375 1 98.06 67 GLY B CA 1
ATOM 3605 C C . GLY B 1 67 ? 5.586 39.594 34.219 1 98.06 67 GLY B C 1
ATOM 3606 O O . GLY B 1 67 ? 5.723 38.969 35.25 1 98.06 67 GLY B O 1
ATOM 3607 N N . GLU B 1 68 ? 4.434 40.094 33.812 1 98 68 GLU B N 1
ATOM 3608 C CA . GLU B 1 68 ? 3.197 39.844 34.562 1 98 68 GLU B CA 1
ATOM 3609 C C . GLU B 1 68 ? 2.473 38.625 33.969 1 98 68 GLU B C 1
ATOM 3611 O O . GLU B 1 68 ? 2.17 38.594 32.781 1 98 68 GLU B O 1
ATOM 3616 N N . ILE B 1 69 ? 2.268 37.656 34.75 1 98.12 69 ILE B N 1
ATOM 3617 C CA . ILE B 1 69 ? 1.59 36.406 34.375 1 98.12 69 ILE B CA 1
ATOM 3618 C C . ILE B 1 69 ? 0.366 36.188 35.25 1 98.12 69 ILE B C 1
ATOM 3620 O O . ILE B 1 69 ? 0.473 36.219 36.469 1 98.12 69 ILE B O 1
ATOM 3624 N N . ALA B 1 70 ? -0.761 36.094 34.656 1 97.31 70 ALA B N 1
ATOM 3625 C CA . ALA B 1 70 ? -1.995 35.812 35.375 1 97.31 70 ALA B CA 1
ATOM 3626 C C . ALA B 1 70 ? -2.832 34.75 34.688 1 97.31 70 ALA B C 1
ATOM 3628 O O . ALA B 1 70 ? -2.934 34.719 33.469 1 97.31 70 ALA B O 1
ATOM 3629 N N . VAL B 1 71 ? -3.295 33.812 35.438 1 95.44 71 VAL B N 1
ATOM 3630 C CA . VAL B 1 71 ? -4.234 32.812 34.938 1 95.44 71 VAL B CA 1
ATOM 3631 C C . VAL B 1 71 ? -5.625 33.062 35.531 1 95.44 71 VAL B C 1
ATOM 3633 O O . VAL B 1 71 ? -5.816 33.094 36.75 1 95.44 71 VAL B O 1
ATOM 3636 N N . GLU B 1 72 ? -6.5 33.375 34.688 1 93.94 72 GLU B N 1
ATOM 3637 C CA . GLU B 1 72 ? -7.887 33.594 35.062 1 93.94 72 GLU B CA 1
ATOM 3638 C C . GLU B 1 72 ? -8.828 32.594 34.406 1 93.94 72 GLU B C 1
ATOM 3640 O O . GLU B 1 72 ? -9.18 32.75 33.219 1 93.94 72 GLU B O 1
ATOM 3645 N N . GLY B 1 73 ? -9.289 31.625 35.188 1 92.06 73 GLY B N 1
ATOM 3646 C CA . GLY B 1 73 ? -10.109 30.578 34.594 1 92.06 73 GLY B CA 1
ATOM 3647 C C . GLY B 1 73 ? -9.359 29.719 33.594 1 92.06 73 GLY B C 1
ATOM 3648 O O . GLY B 1 73 ? -8.359 29.094 33.938 1 92.06 73 GLY B O 1
ATOM 3649 N N . LYS B 1 74 ? -9.82 29.828 32.344 1 94 74 LYS B N 1
ATOM 3650 C CA . LYS B 1 74 ? -9.219 29.031 31.297 1 94 74 LYS B CA 1
ATOM 3651 C C . LYS B 1 74 ? -8.375 29.891 30.359 1 94 74 LYS B C 1
ATOM 3653 O O . LYS B 1 74 ? -8.164 29.547 29.203 1 94 74 LYS B O 1
ATOM 3658 N N . GLU B 1 75 ? -7.941 31 30.891 1 96.25 75 GLU B N 1
ATOM 3659 C CA . GLU B 1 75 ? -7.133 31.891 30.078 1 96.25 75 GLU B CA 1
ATOM 3660 C C . GLU B 1 75 ? -5.867 32.312 30.812 1 96.25 75 GLU B C 1
ATOM 3662 O O . GLU B 1 75 ? -5.906 32.656 32 1 96.25 75 GLU B O 1
ATOM 3667 N N . LEU B 1 76 ? -4.805 32.25 30.141 1 97.38 76 LEU B N 1
ATOM 3668 C CA . LEU B 1 76 ? -3.541 32.812 30.625 1 97.38 76 LEU B CA 1
ATOM 3669 C C . LEU B 1 76 ? -3.26 34.156 30 1 97.38 76 LEU B C 1
ATOM 3671 O O . LEU B 1 76 ? -3.428 34.344 28.781 1 97.38 76 LEU B O 1
ATOM 3675 N N . HIS B 1 77 ? -2.904 35.125 30.766 1 98.12 77 HIS B N 1
ATOM 3676 C CA . HIS B 1 77 ? -2.49 36.469 30.312 1 98.12 77 HIS B CA 1
ATOM 3677 C C . HIS B 1 77 ? -1.031 36.719 30.656 1 98.12 77 HIS B C 1
ATOM 3679 O O . HIS B 1 77 ? -0.639 36.625 31.828 1 98.12 77 HIS B O 1
ATOM 3685 N N . TRP B 1 78 ? -0.279 37.031 29.688 1 98.44 78 TRP B N 1
ATOM 3686 C CA . TRP B 1 78 ? 1.137 37.312 29.891 1 98.44 78 TRP B CA 1
ATOM 3687 C C . TRP B 1 78 ? 1.498 38.688 29.297 1 98.44 78 TRP B C 1
ATOM 3689 O O . TRP B 1 78 ? 1.179 38.969 28.141 1 98.44 78 TRP B O 1
ATOM 3699 N N . SER B 1 79 ? 2.064 39.531 30.062 1 98.19 79 SER B N 1
ATOM 3700 C CA . SER B 1 79 ? 2.654 40.781 29.625 1 98.19 79 SER B CA 1
ATOM 3701 C C . SER B 1 79 ? 4.176 40.75 29.734 1 98.19 79 SER B C 1
ATOM 3703 O O . SER B 1 79 ? 4.727 41 30.812 1 98.19 79 SER B O 1
ATOM 3705 N N . PRO B 1 80 ? 4.797 40.5 28.609 1 97.81 80 PRO B N 1
ATOM 3706 C CA . PRO B 1 80 ? 6.258 40.469 28.672 1 97.81 80 PRO B CA 1
ATOM 3707 C C . PRO B 1 80 ? 6.879 41.812 28.953 1 97.81 80 PRO B C 1
ATOM 3709 O O . PRO B 1 80 ? 6.273 42.844 28.641 1 97.81 80 PRO B O 1
ATOM 3712 N N . PRO B 1 81 ? 8.117 41.812 29.484 1 97.19 81 PRO B N 1
ATOM 3713 C CA . PRO B 1 81 ? 8.852 43.062 29.609 1 97.19 81 PRO B CA 1
ATOM 3714 C C . PRO B 1 81 ? 9.062 43.781 28.266 1 97.19 81 PRO B C 1
ATOM 3716 O O . PRO B 1 81 ? 9 43.125 27.219 1 97.19 81 PRO B O 1
ATOM 3719 N N . ARG B 1 82 ? 9.352 45.031 28.297 1 95.56 82 ARG B N 1
ATOM 3720 C CA . ARG B 1 82 ? 9.484 45.875 27.125 1 95.56 82 ARG B CA 1
ATOM 3721 C C . ARG B 1 82 ? 10.578 45.375 26.188 1 95.56 82 ARG B C 1
ATOM 3723 O O . ARG B 1 82 ? 10.469 45.5 24.969 1 95.56 82 ARG B O 1
ATOM 3730 N N . ASP B 1 83 ? 11.625 44.75 26.797 1 95.81 83 ASP B N 1
ATOM 3731 C CA . ASP B 1 83 ? 12.742 44.281 25.984 1 95.81 83 ASP B CA 1
ATOM 3732 C C . ASP B 1 83 ? 12.641 42.781 25.734 1 95.81 83 ASP B C 1
ATOM 3734 O O . ASP B 1 83 ? 13.531 42.188 25.141 1 95.81 83 ASP B O 1
ATOM 3738 N N . GLY B 1 84 ? 11.625 42.188 26.234 1 96.94 84 GLY B N 1
ATOM 3739 C CA . GLY B 1 84 ? 11.438 40.75 26.031 1 96.94 84 GLY B CA 1
ATOM 3740 C C . GLY B 1 84 ? 11.484 39.969 27.312 1 96.94 84 GLY B C 1
ATOM 3741 O O . GLY B 1 84 ? 11.719 40.531 28.391 1 96.94 84 GLY B O 1
ATOM 3742 N N . GLY B 1 85 ? 11.172 38.719 27.25 1 97.88 85 GLY B N 1
ATOM 3743 C CA . GLY B 1 85 ? 11.148 37.812 28.391 1 97.88 85 GLY B CA 1
ATOM 3744 C C . GLY B 1 85 ? 10.742 36.406 28.031 1 97.88 85 GLY B C 1
ATOM 3745 O O . GLY B 1 85 ? 10.539 36.094 26.859 1 97.88 85 GLY B O 1
ATOM 3746 N N . ASN B 1 86 ? 10.734 35.594 29.109 1 98.38 86 ASN B N 1
ATOM 3747 C CA . ASN B 1 86 ? 10.422 34.188 28.922 1 98.38 86 ASN B CA 1
ATOM 3748 C C . ASN B 1 86 ? 9.148 33.812 29.672 1 98.38 86 ASN B C 1
ATOM 3750 O O . ASN B 1 86 ? 8.859 34.344 30.75 1 98.38 86 ASN B O 1
ATOM 3754 N N . LEU B 1 87 ? 8.406 33 29.047 1 98.69 87 LEU B N 1
ATOM 3755 C CA . LEU B 1 87 ? 7.273 32.312 29.656 1 98.69 87 LEU B CA 1
ATOM 3756 C C . LEU B 1 87 ? 7.445 30.797 29.562 1 98.69 87 LEU B C 1
ATOM 3758 O O . LEU B 1 87 ? 7.781 30.281 28.5 1 98.69 87 LEU B O 1
ATOM 3762 N N . ARG B 1 88 ? 7.25 30.047 30.688 1 98.69 88 ARG B N 1
ATOM 3763 C CA . ARG B 1 88 ? 7.41 28.594 30.734 1 98.69 88 ARG B CA 1
ATOM 3764 C C . ARG B 1 88 ? 6.164 27.922 31.297 1 98.69 88 ARG B C 1
ATOM 3766 O O . ARG B 1 88 ? 5.469 28.5 32.125 1 98.69 88 ARG B O 1
ATOM 3773 N N . TRP B 1 89 ? 5.918 26.766 30.828 1 98.31 89 TRP B N 1
ATOM 3774 C CA . TRP B 1 89 ? 4.852 25.938 31.391 1 98.31 89 TRP B CA 1
ATOM 3775 C C . TRP B 1 89 ? 5.105 24.469 31.109 1 98.31 89 TRP B C 1
ATOM 3777 O O . TRP B 1 89 ? 6.016 24.109 30.359 1 98.31 89 TRP B O 1
ATOM 3787 N N . THR B 1 90 ? 4.438 23.609 31.844 1 98.38 90 THR B N 1
ATOM 3788 C CA . THR B 1 90 ? 4.465 22.172 31.641 1 98.38 90 THR B CA 1
ATOM 3789 C C . THR B 1 90 ? 3.1 21.656 31.203 1 98.38 90 THR B C 1
ATOM 3791 O O . THR B 1 90 ? 2.064 22.188 31.609 1 98.38 90 THR B O 1
ATOM 3794 N N . VAL B 1 91 ? 3.127 20.688 30.328 1 98.38 91 VAL B N 1
ATOM 3795 C CA . VAL B 1 91 ? 1.873 20.141 29.812 1 98.38 91 VAL B CA 1
ATOM 3796 C C . VAL B 1 91 ? 1.944 18.625 29.766 1 98.38 91 VAL B C 1
ATOM 3798 O O . VAL B 1 91 ? 2.957 18.047 29.359 1 98.38 91 VAL B O 1
ATOM 3801 N N . SER B 1 92 ? 0.907 17.953 30.25 1 98.06 92 SER B N 1
ATOM 3802 C CA . SER B 1 92 ? 0.781 16.516 30.078 1 98.06 92 SER B CA 1
ATOM 3803 C C . SER B 1 92 ? 0.388 16.156 28.641 1 98.06 92 SER B C 1
ATOM 3805 O O . SER B 1 92 ? -0.565 16.719 28.094 1 98.06 92 SER B O 1
ATOM 3807 N N . ILE B 1 93 ? 1.029 15.18 28.078 1 97.81 93 ILE B N 1
ATOM 3808 C CA . ILE B 1 93 ? 0.928 14.961 26.625 1 97.81 93 ILE B CA 1
ATOM 3809 C C . ILE B 1 93 ? -0.109 13.875 26.344 1 97.81 93 ILE B C 1
ATOM 3811 O O . ILE B 1 93 ? -0.962 14.039 25.469 1 97.81 93 ILE B O 1
ATOM 3815 N N . ASN B 1 94 ? -0.047 12.711 27.062 1 96.75 94 ASN B N 1
ATOM 3816 C CA . ASN B 1 94 ? -0.855 11.555 26.703 1 96.75 94 ASN B CA 1
ATOM 3817 C C . ASN B 1 94 ? -2.348 11.852 26.812 1 96.75 94 ASN B C 1
ATOM 3819 O O . ASN B 1 94 ? -2.816 12.312 27.844 1 96.75 94 ASN B O 1
ATOM 3823 N N . HIS B 1 95 ? -2.986 11.75 25.734 1 95.94 95 HIS B N 1
ATOM 3824 C CA . HIS B 1 95 ? -4.426 11.977 25.672 1 95.94 95 HIS B CA 1
ATOM 3825 C C . HIS B 1 95 ? -5.16 10.719 25.219 1 95.94 95 HIS B C 1
ATOM 3827 O O . HIS B 1 95 ? -5.082 10.32 24.062 1 95.94 95 HIS B O 1
ATOM 3833 N N . GLN B 1 96 ? -5.914 10.109 26.109 1 93.62 96 GLN B N 1
ATOM 3834 C CA . GLN B 1 96 ? -6.605 8.852 25.859 1 93.62 96 GLN B CA 1
ATOM 3835 C C . GLN B 1 96 ? -7.934 9.078 25.141 1 93.62 96 GLN B C 1
ATOM 3837 O O . GLN B 1 96 ? -8.68 10 25.484 1 93.62 96 GLN B O 1
ATOM 3842 N N . ARG B 1 97 ? -8.047 8.383 24.062 1 89.19 97 ARG B N 1
ATOM 3843 C CA . ARG B 1 97 ? -9.344 8.289 23.406 1 89.19 97 ARG B CA 1
ATOM 3844 C C . ARG B 1 97 ? -10.125 7.074 23.906 1 89.19 97 ARG B C 1
ATOM 3846 O O . ARG B 1 97 ? -9.938 6.637 25.047 1 89.19 97 ARG B O 1
ATOM 3853 N N . ASP B 1 98 ? -10.961 6.539 23.062 1 77.56 98 ASP B N 1
ATOM 3854 C CA . ASP B 1 98 ? -11.734 5.355 23.422 1 77.56 98 ASP B CA 1
ATOM 3855 C C . ASP B 1 98 ? -10.852 4.109 23.453 1 77.56 98 ASP B C 1
ATOM 3857 O O . ASP B 1 98 ? -9.812 4.066 22.781 1 77.56 98 ASP B O 1
ATOM 3861 N N . ASN B 1 99 ? -11.141 3.076 24.344 1 78.31 99 ASN B N 1
ATOM 3862 C CA . ASN B 1 99 ? -10.617 1.718 24.391 1 78.31 99 ASN B CA 1
ATOM 3863 C C . ASN B 1 99 ? -9.117 1.711 24.672 1 78.31 99 ASN B C 1
ATOM 3865 O O . ASN B 1 99 ? -8.367 0.934 24.078 1 78.31 99 ASN B O 1
ATOM 3869 N N . ALA B 1 100 ? -8.625 2.736 25.375 1 87 100 ALA B N 1
ATOM 3870 C CA . ALA B 1 100 ? -7.242 2.762 25.844 1 87 100 ALA B CA 1
ATOM 3871 C C . ALA B 1 100 ? -6.277 3.039 24.703 1 87 100 ALA B C 1
ATOM 3873 O O . ALA B 1 100 ? -5.211 2.426 24.625 1 87 100 ALA B O 1
ATOM 3874 N N . THR B 1 101 ? -6.73 3.67 23.719 1 93.38 101 THR B N 1
ATOM 3875 C CA . THR B 1 101 ? -5.875 4.172 22.641 1 93.38 101 THR B CA 1
ATOM 3876 C C . THR B 1 101 ? -5.719 5.688 22.75 1 93.38 101 THR B C 1
ATOM 3878 O O . THR B 1 101 ? -6.457 6.348 23.484 1 93.38 101 THR B O 1
ATOM 3881 N N . TYR B 1 102 ? -4.695 6.223 22.109 1 96.81 102 TYR B N 1
ATOM 3882 C CA . TYR B 1 102 ? -4.301 7.605 22.344 1 96.81 102 TYR B CA 1
ATOM 3883 C C . TYR B 1 102 ? -4.195 8.375 21.016 1 96.81 102 TYR B C 1
ATOM 3885 O O . TYR B 1 102 ? -3.855 7.797 19.984 1 96.81 102 TYR B O 1
ATOM 3893 N N . ASP B 1 103 ? -4.5 9.695 21.016 1 96.38 103 ASP B N 1
ATOM 3894 C CA . ASP B 1 103 ? -4.254 10.555 19.859 1 96.38 103 ASP B CA 1
ATOM 3895 C C . ASP B 1 103 ? -3.137 11.555 20.141 1 96.38 103 ASP B C 1
ATOM 3897 O O . ASP B 1 103 ? -2.891 12.461 19.344 1 96.38 103 ASP B O 1
ATOM 3901 N N . ALA B 1 104 ? -2.494 11.445 21.234 1 97.44 104 ALA B N 1
ATOM 3902 C CA . ALA B 1 104 ? -1.244 12.07 21.656 1 97.44 104 ALA B CA 1
ATOM 3903 C C . ALA B 1 104 ? -0.474 11.172 22.625 1 97.44 104 ALA B C 1
ATOM 3905 O O . ALA B 1 104 ? -1.058 10.594 23.547 1 97.44 104 ALA B O 1
ATOM 3906 N N . TRP B 1 105 ? 0.812 11.047 22.406 1 98.06 105 TRP B N 1
ATOM 3907 C CA . TRP B 1 105 ? 1.561 10.039 23.156 1 98.06 105 TRP B CA 1
ATOM 3908 C C . TRP B 1 105 ? 3.006 10.477 23.359 1 98.06 105 TRP B C 1
ATOM 3910 O O . TRP B 1 105 ? 3.619 11.055 22.453 1 98.06 105 TRP B O 1
ATOM 3920 N N . LEU B 1 106 ? 3.516 10.266 24.531 1 98.31 106 LEU B N 1
ATOM 3921 C CA . LEU B 1 106 ? 4.926 10.422 24.875 1 98.31 106 LEU B CA 1
ATOM 3922 C C . LEU B 1 106 ? 5.363 9.367 25.875 1 98.31 106 LEU B C 1
ATOM 3924 O O . LEU B 1 106 ? 4.742 9.211 26.938 1 98.31 106 LEU B O 1
ATOM 3928 N N . ASP B 1 107 ? 6.348 8.602 25.562 1 96.69 107 ASP B N 1
ATOM 3929 C CA . ASP B 1 107 ? 6.969 7.676 26.516 1 96.69 107 ASP B CA 1
ATOM 3930 C C . ASP B 1 107 ? 8.492 7.711 26.391 1 96.69 107 ASP B C 1
ATOM 3932 O O . ASP B 1 107 ? 9.062 8.711 25.969 1 96.69 107 ASP B O 1
ATOM 3936 N N . ALA B 1 108 ? 9.164 6.707 26.859 1 95.69 108 ALA B N 1
ATOM 3937 C CA . ALA B 1 108 ? 10.625 6.699 26.969 1 95.69 108 ALA B CA 1
ATOM 3938 C C . ALA B 1 108 ? 11.273 6.602 25.594 1 95.69 108 ALA B C 1
ATOM 3940 O O . ALA B 1 108 ? 12.438 6.977 25.422 1 95.69 108 ALA B O 1
ATOM 3941 N N . ASP B 1 109 ? 10.516 6.227 24.547 1 95.06 109 ASP B N 1
ATOM 3942 C CA . ASP B 1 109 ? 11.141 5.879 23.266 1 95.06 109 ASP B CA 1
ATOM 3943 C C . ASP B 1 109 ? 10.766 6.879 22.188 1 95.06 109 ASP B C 1
ATOM 3945 O O . ASP B 1 109 ? 11.531 7.098 21.25 1 95.06 109 ASP B O 1
ATOM 3949 N N . TRP B 1 110 ? 9.57 7.418 22.25 1 97.56 110 TRP B N 1
ATOM 3950 C CA . TRP B 1 110 ? 9.094 8.281 21.172 1 97.56 110 TRP B CA 1
ATOM 3951 C C . TRP B 1 110 ? 7.895 9.109 21.625 1 97.56 110 TRP B C 1
ATOM 3953 O O . TRP B 1 110 ? 7.367 8.898 22.719 1 97.56 110 TRP B O 1
ATOM 3963 N N . ALA B 1 111 ? 7.512 10.094 20.828 1 98.44 111 ALA B N 1
ATOM 3964 C CA . ALA B 1 111 ? 6.355 10.945 21.094 1 98.44 111 ALA B CA 1
ATOM 3965 C C . ALA B 1 111 ? 5.688 11.391 19.797 1 98.44 111 ALA B C 1
ATOM 3967 O O . ALA B 1 111 ? 6.355 11.594 18.781 1 98.44 111 ALA B O 1
ATOM 3968 N N . VAL B 1 112 ? 4.418 11.469 19.828 1 98.56 112 VAL B N 1
ATOM 3969 C CA . VAL B 1 112 ? 3.627 12.047 18.75 1 98.56 112 VAL B CA 1
ATOM 3970 C C . VAL B 1 112 ? 2.482 12.875 19.328 1 98.56 112 VAL B C 1
ATOM 3972 O O . VAL B 1 112 ? 1.752 12.406 20.219 1 98.56 112 VAL B O 1
ATOM 3975 N N . PHE B 1 113 ? 2.381 14.102 18.938 1 98.31 113 PHE B N 1
ATOM 3976 C CA . PHE B 1 113 ? 1.338 15.023 19.375 1 98.31 113 PHE B CA 1
ATOM 3977 C C . PHE B 1 113 ? 1.281 16.234 18.453 1 98.31 113 PHE B C 1
ATOM 3979 O O . PHE B 1 113 ? 2.098 16.375 17.531 1 98.31 113 PHE B O 1
ATOM 3986 N N . ARG B 1 114 ? 0.349 17.047 18.578 1 97.75 114 ARG B N 1
ATOM 3987 C CA . ARG B 1 114 ? 0.247 18.281 17.812 1 97.75 114 ARG B CA 1
ATOM 3988 C C . ARG B 1 114 ? 0.86 19.453 18.562 1 97.75 114 ARG B C 1
ATOM 3990 O O . ARG B 1 114 ? 0.767 19.531 19.797 1 97.75 114 ARG B O 1
ATOM 3997 N N . ALA B 1 115 ? 1.475 20.312 17.812 1 97.94 115 ALA B N 1
ATOM 3998 C CA . ALA B 1 115 ? 2.002 21.516 18.453 1 97.94 115 ALA B CA 1
ATOM 3999 C C . ALA B 1 115 ? 0.911 22.266 19.219 1 97.94 115 ALA B C 1
ATOM 4001 O O . ALA B 1 115 ? 1.175 22.844 20.266 1 97.94 115 ALA B O 1
ATOM 4002 N N . SER B 1 116 ? -0.312 22.156 18.75 1 95.69 116 SER B N 1
ATOM 4003 C CA . SER B 1 116 ? -1.437 22.812 19.406 1 95.69 116 SER B CA 1
ATOM 4004 C C . SER B 1 116 ? -1.767 22.156 20.75 1 95.69 116 SER B C 1
ATOM 4006 O O . SER B 1 116 ? -2.449 22.734 21.578 1 95.69 116 SER B O 1
ATOM 4008 N N . ASP B 1 117 ? -1.316 20.906 20.922 1 96.25 117 ASP B N 1
ATOM 4009 C CA . ASP B 1 117 ? -1.525 20.219 22.188 1 96.25 117 ASP B CA 1
ATOM 4010 C C . ASP B 1 117 ? -0.67 20.844 23.297 1 96.25 117 ASP B C 1
ATOM 4012 O O . ASP B 1 117 ? -0.982 20.703 24.484 1 96.25 117 ASP B O 1
ATOM 4016 N N . ILE B 1 118 ? 0.421 21.547 22.906 1 97.94 118 ILE B N 1
ATOM 4017 C CA . ILE B 1 118 ? 1.36 21.984 23.938 1 97.94 118 ILE B CA 1
ATOM 4018 C C . ILE B 1 118 ? 1.48 23.5 23.906 1 97.94 118 ILE B C 1
ATOM 4020 O O . ILE B 1 118 ? 2.002 24.109 24.844 1 97.94 118 ILE B O 1
ATOM 4024 N N . ILE B 1 119 ? 1.067 24.078 22.797 1 97.81 119 ILE B N 1
ATOM 4025 C CA . ILE B 1 119 ? 1.029 25.531 22.625 1 97.81 119 ILE B CA 1
ATOM 4026 C C . ILE B 1 119 ? -0.398 25.969 22.297 1 97.81 119 ILE B C 1
ATOM 4028 O O . ILE B 1 119 ? -0.84 25.891 21.156 1 97.81 119 ILE B O 1
ATOM 4032 N N . PRO B 1 120 ? -1.113 26.469 23.266 1 96.31 120 PRO B N 1
ATOM 4033 C CA . PRO B 1 120 ? -2.535 26.781 23.109 1 96.31 120 PRO B CA 1
ATOM 4034 C C . PRO B 1 120 ? -2.785 27.922 22.125 1 96.31 120 PRO B C 1
ATOM 4036 O O . PRO B 1 120 ? -1.871 28.688 21.812 1 96.31 120 PRO B O 1
ATOM 4039 N N . PRO B 1 121 ? -4.039 27.953 21.578 1 95.31 121 PRO B N 1
ATOM 4040 C CA . PRO B 1 121 ? -4.398 29.125 20.781 1 95.31 121 PRO B CA 1
ATOM 4041 C C . PRO B 1 121 ? -4.164 30.438 21.516 1 95.31 121 PRO B C 1
ATOM 4043 O O . PRO B 1 121 ? -4.375 30.516 22.734 1 95.31 121 PRO B O 1
ATOM 4046 N N . ALA B 1 122 ? -3.76 31.453 20.781 1 95.69 122 ALA B N 1
ATOM 4047 C CA . ALA B 1 122 ? -3.363 32.688 21.438 1 95.69 122 ALA B CA 1
ATOM 4048 C C . ALA B 1 122 ? -3.859 33.906 20.656 1 95.69 122 ALA B C 1
ATOM 4050 O O . ALA B 1 122 ? -3.971 33.875 19.422 1 95.69 122 ALA B O 1
ATOM 4051 N N . ARG B 1 123 ? -4.145 34.906 21.391 1 96 123 ARG B N 1
ATOM 4052 C CA . ARG B 1 123 ? -4.387 36.25 20.875 1 96 123 ARG B CA 1
ATOM 4053 C C . ARG B 1 123 ? -3.334 37.219 21.391 1 96 123 ARG B C 1
ATOM 4055 O O . ARG B 1 123 ? -2.916 37.156 22.547 1 96 123 ARG B O 1
ATOM 4062 N N . THR B 1 124 ? -2.98 38.156 20.5 1 96.75 124 THR B N 1
ATOM 4063 C CA . THR B 1 124 ? -1.918 39.062 20.906 1 96.75 124 THR B CA 1
ATOM 4064 C C . THR B 1 124 ? -2.381 40.5 20.797 1 96.75 124 THR B C 1
ATOM 4066 O O . THR B 1 124 ? -3.211 40.844 19.938 1 96.75 124 THR B O 1
ATOM 4069 N N . ARG B 1 125 ? -1.985 41.25 21.688 1 97.19 125 ARG B N 1
ATOM 4070 C CA . ARG B 1 125 ? -1.98 42.719 21.562 1 97.19 125 ARG B CA 1
ATOM 4071 C C . ARG B 1 125 ? -0.57 43.25 21.328 1 97.19 125 ARG B C 1
ATOM 4073 O O . ARG B 1 125 ? 0.287 43.156 22.203 1 97.19 125 ARG B O 1
ATOM 4080 N N . ALA B 1 126 ? -0.347 43.719 20.109 1 96.31 126 ALA B N 1
ATOM 4081 C CA . ALA B 1 126 ? 0.976 44.188 19.719 1 96.31 126 ALA B CA 1
ATOM 4082 C C . ALA B 1 126 ? 0.896 45.594 19.109 1 96.31 126 ALA B C 1
ATOM 4084 O O . ALA B 1 126 ? -0.193 46.062 18.797 1 96.31 126 ALA B O 1
ATOM 4085 N N . LEU B 1 127 ? 2.047 46.156 19.031 1 95.12 127 LEU B N 1
ATOM 4086 C CA . LEU B 1 127 ? 2.119 47.438 18.344 1 95.12 127 LEU B CA 1
ATOM 4087 C C . LEU B 1 127 ? 1.607 47.312 16.906 1 95.12 127 LEU B C 1
ATOM 4089 O O . LEU B 1 127 ? 1.835 46.281 16.25 1 95.12 127 LEU B O 1
ATOM 4093 N N . LYS B 1 128 ? 0.947 48.344 16.469 1 93.62 128 LYS B N 1
ATOM 4094 C CA . LYS B 1 128 ? 0.388 48.312 15.117 1 93.62 128 LYS B CA 1
ATOM 4095 C C . LYS B 1 128 ? 1.451 47.969 14.086 1 93.62 128 LYS B C 1
ATOM 4097 O O . LYS B 1 128 ? 2.533 48.562 14.062 1 93.62 128 LYS B O 1
ATOM 4102 N N . GLY B 1 129 ? 1.15 46.938 13.383 1 92.38 129 GLY B N 1
ATOM 4103 C CA . GLY B 1 129 ? 2.035 46.531 12.289 1 92.38 129 GLY B CA 1
ATOM 4104 C C . GLY B 1 129 ? 3.102 45.531 12.719 1 92.38 129 GLY B C 1
ATOM 4105 O O . GLY B 1 129 ? 3.828 45 11.875 1 92.38 129 GLY B O 1
ATOM 4106 N N . ALA B 1 130 ? 3.219 45.312 14.031 1 95.62 130 ALA B N 1
ATOM 4107 C CA . ALA B 1 130 ? 4.238 44.375 14.516 1 95.62 130 ALA B CA 1
ATOM 4108 C C . ALA B 1 130 ? 3.891 42.938 14.141 1 95.62 130 ALA B C 1
ATOM 4110 O O . ALA B 1 130 ? 2.719 42.562 14.133 1 95.62 130 ALA B O 1
ATOM 4111 N N . GLN B 1 131 ? 4.922 42.156 13.773 1 95.69 131 GLN B N 1
ATOM 4112 C CA . GLN B 1 131 ? 4.777 40.719 13.43 1 95.69 131 GLN B CA 1
ATOM 4113 C C . GLN B 1 131 ? 5.824 39.875 14.148 1 95.69 131 GLN B C 1
ATOM 4115 O O . GLN B 1 131 ? 6.926 40.344 14.438 1 95.69 131 GLN B O 1
ATOM 4120 N N . SER B 1 132 ? 5.441 38.75 14.383 1 96.88 132 SER B N 1
ATOM 4121 C CA . SER B 1 132 ? 6.391 37.844 15.016 1 96.88 132 SER B CA 1
ATOM 4122 C C . SER B 1 132 ? 7.238 37.125 13.977 1 96.88 132 SER B C 1
ATOM 4124 O O . SER B 1 132 ? 6.754 36.781 12.891 1 96.88 132 SER B O 1
ATOM 4126 N N . ARG B 1 133 ? 8.461 36.906 14.211 1 96.25 133 ARG B N 1
ATOM 4127 C CA . ARG B 1 133 ? 9.328 35.906 13.602 1 96.25 133 ARG B CA 1
ATOM 4128 C C . ARG B 1 133 ? 9.562 34.719 14.555 1 96.25 133 ARG B C 1
ATOM 4130 O O . ARG B 1 133 ? 10.273 34.875 15.547 1 96.25 133 ARG B O 1
ATOM 4137 N N . THR B 1 134 ? 8.953 33.656 14.25 1 97.31 134 THR B N 1
ATOM 4138 C CA . THR B 1 134 ? 8.836 32.594 15.25 1 97.31 134 THR B CA 1
ATOM 4139 C C . THR B 1 134 ? 9.648 31.359 14.836 1 97.31 134 THR B C 1
ATOM 4141 O O . THR B 1 134 ? 9.656 30.984 13.664 1 97.31 134 THR B O 1
ATOM 4144 N N . TYR B 1 135 ? 10.305 30.766 15.828 1 97.94 135 TYR B N 1
ATOM 4145 C CA . TYR B 1 135 ? 11.023 29.516 15.648 1 97.94 135 TYR B CA 1
ATOM 4146 C C . TYR B 1 135 ? 10.578 28.484 16.688 1 97.94 135 TYR B C 1
ATOM 4148 O O . TYR B 1 135 ? 10.18 28.844 17.797 1 97.94 135 TYR B O 1
ATOM 4156 N N . LEU B 1 136 ? 10.602 27.234 16.25 1 98.62 136 LEU B N 1
ATOM 4157 C CA . LEU B 1 136 ? 10.367 26.062 17.109 1 98.62 136 LEU B CA 1
ATOM 4158 C C . LEU B 1 136 ? 11.609 25.188 17.188 1 98.62 136 LEU B C 1
ATOM 4160 O O . LEU B 1 136 ? 12.242 24.906 16.172 1 98.62 136 LEU B O 1
ATOM 4164 N N . GLN B 1 137 ? 12.016 24.859 18.359 1 98.44 137 GLN B N 1
ATOM 4165 C CA . GLN B 1 137 ? 13.148 23.969 18.547 1 98.44 137 GLN B CA 1
ATOM 4166 C C . GLN B 1 137 ? 12.898 22.969 19.672 1 98.44 137 GLN B C 1
ATOM 4168 O O . GLN B 1 137 ? 11.969 23.156 20.469 1 98.44 137 GLN B O 1
ATOM 4173 N N . PHE B 1 138 ? 13.695 21.906 19.734 1 98.5 138 PHE B N 1
ATOM 4174 C CA . PHE B 1 138 ? 13.484 20.828 20.688 1 98.5 138 PHE B CA 1
ATOM 4175 C C . PHE B 1 138 ? 14.758 20.531 21.469 1 98.5 138 PHE B C 1
ATOM 4177 O O . PHE B 1 138 ? 15.852 20.531 20.891 1 98.5 138 PHE B O 1
ATOM 4184 N N . ASP B 1 139 ? 14.648 20.438 22.719 1 98.31 139 ASP B N 1
ATOM 4185 C CA . ASP B 1 139 ? 15.688 19.859 23.578 1 98.31 139 ASP B CA 1
ATOM 4186 C C . ASP B 1 139 ? 15.445 18.375 23.812 1 98.31 139 ASP B C 1
ATOM 4188 O O . ASP B 1 139 ? 14.75 18 24.766 1 98.31 139 ASP B O 1
ATOM 4192 N N . LEU B 1 140 ? 16.078 17.547 23.016 1 98 140 LEU B N 1
ATOM 4193 C CA . LEU B 1 140 ? 15.703 16.141 22.938 1 98 140 LEU B CA 1
ATOM 4194 C C . LEU B 1 140 ? 16.719 15.273 23.672 1 98 140 LEU B C 1
ATOM 4196 O O . LEU B 1 140 ? 17.906 15.633 23.75 1 98 140 LEU B O 1
ATOM 4200 N N . PRO B 1 141 ? 16.25 14.125 24.172 1 96.12 141 PRO B N 1
ATOM 4201 C CA . PRO B 1 141 ? 17.203 13.117 24.641 1 96.12 141 PRO B CA 1
ATOM 4202 C C . PRO B 1 141 ? 18.203 12.695 23.562 1 96.12 141 PRO B C 1
ATOM 4204 O O . PRO B 1 141 ? 17.953 12.922 22.375 1 96.12 141 PRO B O 1
ATOM 4207 N N . GLU B 1 142 ? 19.219 12.039 24.031 1 94.44 142 GLU B N 1
ATOM 4208 C CA . GLU B 1 142 ? 20.234 11.562 23.109 1 94.44 142 GLU B CA 1
ATOM 4209 C C . GLU B 1 142 ? 19.641 10.633 22.047 1 94.44 142 GLU B C 1
ATOM 4211 O O . GLU B 1 142 ? 18.797 9.805 22.359 1 94.44 142 GLU B O 1
ATOM 4216 N N . GLN B 1 143 ? 19.984 10.82 20.781 1 94.25 143 GLN B N 1
ATOM 4217 C CA . GLN B 1 143 ? 19.672 9.977 19.625 1 94.25 143 GLN B CA 1
ATOM 4218 C C . GLN B 1 143 ? 18.266 10.273 19.094 1 94.25 143 GLN B C 1
ATOM 4220 O O . GLN B 1 143 ? 17.844 9.688 18.094 1 94.25 143 GLN B O 1
ATOM 4225 N N . TRP B 1 144 ? 17.469 11.102 19.844 1 97.19 144 TRP B N 1
ATOM 4226 C CA . TRP B 1 144 ? 16.156 11.492 19.328 1 97.19 144 TRP B CA 1
ATOM 4227 C C . TRP B 1 144 ? 16.312 12.539 18.234 1 97.19 144 TRP B C 1
ATOM 4229 O O . TRP B 1 144 ? 17.25 13.336 18.25 1 97.19 144 TRP B O 1
ATOM 4239 N N . SER B 1 145 ? 15.453 12.477 17.312 1 97.06 145 SER B N 1
ATOM 4240 C CA . SER B 1 145 ? 15.273 13.508 16.297 1 97.06 145 SER B CA 1
ATOM 4241 C C . SER B 1 145 ? 13.812 13.938 16.203 1 97.06 145 SER B C 1
ATOM 4243 O O . SER B 1 145 ? 12.961 13.414 16.922 1 97.06 145 SER B O 1
ATOM 4245 N N . SER B 1 146 ? 13.578 15.008 15.438 1 98.12 146 SER B N 1
ATOM 4246 C CA . SER B 1 146 ? 12.227 15.562 15.359 1 98.12 146 SER B CA 1
ATOM 4247 C C . SER B 1 146 ? 11.766 15.664 13.906 1 98.12 146 SER B C 1
ATOM 4249 O O . SER B 1 146 ? 12.586 15.766 12.992 1 98.12 146 SER B O 1
ATOM 4251 N N . LEU B 1 147 ? 10.492 15.508 13.688 1 98 147 LEU B N 1
ATOM 4252 C CA . LEU B 1 147 ? 9.82 15.758 12.422 1 98 147 LEU B CA 1
ATOM 4253 C C . LEU B 1 147 ? 8.578 16.609 12.625 1 98 147 LEU B C 1
ATOM 4255 O O . LEU B 1 147 ? 7.746 16.312 13.484 1 98 147 LEU B O 1
ATOM 4259 N N . THR B 1 148 ? 8.461 17.734 11.938 1 98 148 THR B N 1
ATOM 4260 C CA . THR B 1 148 ? 7.289 18.609 11.938 1 98 148 THR B CA 1
ATOM 4261 C C . THR B 1 148 ? 6.902 19 10.516 1 98 148 THR B C 1
ATOM 4263 O O . THR B 1 148 ? 7.559 18.594 9.555 1 98 148 THR B O 1
ATOM 4266 N N . GLN B 1 149 ? 5.855 19.797 10.414 1 96.5 149 GLN B N 1
ATOM 4267 C CA . GLN B 1 149 ? 5.414 20.297 9.109 1 96.5 149 GLN B CA 1
ATOM 4268 C C . GLN B 1 149 ? 6.367 21.375 8.586 1 96.5 149 GLN B C 1
ATOM 4270 O O . GLN B 1 149 ? 6.328 21.719 7.402 1 96.5 149 GLN B O 1
ATOM 4275 N N . TYR B 1 150 ? 7.254 21.859 9.469 1 96.5 150 TYR B N 1
ATOM 4276 C CA . TYR B 1 150 ? 8.094 23.016 9.117 1 96.5 150 TYR B CA 1
ATOM 4277 C C . TYR B 1 150 ? 9.453 22.547 8.602 1 96.5 150 TYR B C 1
ATOM 4279 O O . TYR B 1 150 ? 9.93 21.469 8.961 1 96.5 150 TYR B O 1
ATOM 4287 N N . ALA B 1 151 ? 10.031 23.359 7.773 1 92.31 151 ALA B N 1
ATOM 4288 C CA . ALA B 1 151 ? 11.383 23.078 7.301 1 92.31 151 ALA B CA 1
ATOM 4289 C C . ALA B 1 151 ? 12.414 23.375 8.383 1 92.31 151 ALA B C 1
ATOM 4291 O O . ALA B 1 151 ? 12.297 24.375 9.094 1 92.31 151 ALA B O 1
ATOM 4292 N N . GLU B 1 152 ? 13.281 22.5 8.469 1 89.5 152 GLU B N 1
ATOM 4293 C CA . GLU B 1 152 ? 14.32 22.641 9.477 1 89.5 152 GLU B CA 1
ATOM 4294 C C . GLU B 1 152 ? 15.531 23.391 8.93 1 89.5 152 GLU B C 1
ATOM 4296 O O . GLU B 1 152 ? 15.938 23.172 7.785 1 89.5 152 GLU B O 1
ATOM 4301 N N . ARG B 1 153 ? 16.031 24.359 9.711 1 87.25 153 ARG B N 1
ATOM 4302 C CA . ARG B 1 153 ? 17.297 25.031 9.422 1 87.25 153 ARG B CA 1
ATOM 4303 C C . ARG B 1 153 ? 18.156 25.125 10.672 1 87.25 153 ARG B C 1
ATOM 4305 O O . ARG B 1 153 ? 17.781 25.766 11.648 1 87.25 153 ARG B O 1
ATOM 4312 N N . ALA B 1 154 ? 19.266 24.484 10.641 1 88.44 154 ALA B N 1
ATOM 4313 C CA . ALA B 1 154 ? 20.234 24.547 11.727 1 88.44 154 ALA B CA 1
ATOM 4314 C C . ALA B 1 154 ? 19.609 24.141 13.055 1 88.44 154 ALA B C 1
ATOM 4316 O O . ALA B 1 154 ? 19.75 24.844 14.055 1 88.44 154 ALA B O 1
ATOM 4317 N N . GLY B 1 155 ? 18.781 23.203 13.055 1 87.44 155 GLY B N 1
ATOM 4318 C CA . GLY B 1 155 ? 18.234 22.625 14.273 1 87.44 155 GLY B CA 1
ATOM 4319 C C . GLY B 1 155 ? 16.969 23.328 14.742 1 87.44 155 GLY B C 1
ATOM 4320 O O . GLY B 1 155 ? 16.438 23.016 15.805 1 87.44 155 GLY B O 1
ATOM 4321 N N . ARG B 1 156 ? 16.531 24.359 13.984 1 94.81 156 ARG B N 1
ATOM 4322 C CA . ARG B 1 156 ? 15.305 25.062 14.336 1 94.81 156 ARG B CA 1
ATOM 4323 C C . ARG B 1 156 ? 14.32 25.062 13.172 1 94.81 156 ARG B C 1
ATOM 4325 O O . ARG B 1 156 ? 14.719 24.891 12.016 1 94.81 156 ARG B O 1
ATOM 4332 N N . TYR B 1 157 ? 13.086 25.125 13.531 1 97.81 157 TYR B N 1
ATOM 4333 C CA . TYR B 1 157 ? 12.016 25.156 12.539 1 97.81 157 TYR B CA 1
ATOM 4334 C C . TYR B 1 157 ? 11.422 26.562 12.438 1 97.81 157 TYR B C 1
ATOM 4336 O O . TYR B 1 157 ? 10.961 27.109 13.43 1 97.81 157 TYR B O 1
ATOM 4344 N N . ARG B 1 158 ? 11.43 27.172 11.266 1 96.69 158 ARG B N 1
ATOM 4345 C CA . ARG B 1 158 ? 10.766 28.453 11.055 1 96.69 158 ARG B CA 1
ATOM 4346 C C . ARG B 1 158 ? 9.25 28.266 10.945 1 96.69 158 ARG B C 1
ATOM 4348 O O . ARG B 1 158 ? 8.773 27.5 10.109 1 96.69 158 ARG B O 1
ATOM 4355 N N . VAL B 1 159 ? 8.57 28.922 11.859 1 97 159 VAL B N 1
ATOM 4356 C CA . VAL B 1 159 ? 7.109 28.859 11.867 1 97 159 VAL B CA 1
ATOM 4357 C C . VAL B 1 159 ? 6.539 30.031 11.086 1 97 159 VAL B C 1
ATOM 4359 O O . VAL B 1 159 ? 6.738 31.188 11.469 1 97 159 VAL B O 1
ATOM 4362 N N . GLN B 1 160 ? 5.844 29.688 10.023 1 91.69 160 GLN B N 1
ATOM 4363 C CA . GLN B 1 160 ? 5.27 30.75 9.203 1 91.69 160 GLN B CA 1
ATOM 4364 C C . GLN B 1 160 ? 3.801 30.484 8.898 1 91.69 160 GLN B C 1
ATOM 4366 O O . GLN B 1 160 ? 3.463 29.453 8.305 1 91.69 160 GLN B O 1
ATOM 4371 N N . ASN B 1 161 ? 2.994 31.328 9.438 1 87.88 161 ASN B N 1
ATOM 4372 C CA . ASN B 1 161 ? 1.569 31.359 9.133 1 87.88 161 ASN B CA 1
ATOM 4373 C C . ASN B 1 161 ? 1.191 32.625 8.359 1 87.88 161 ASN B C 1
ATOM 4375 O O . ASN B 1 161 ? 0.874 33.656 8.961 1 87.88 161 ASN B O 1
ATOM 4379 N N . PRO B 1 162 ? 1.107 32.531 7.078 1 79 162 PRO B N 1
ATOM 4380 C CA . PRO B 1 162 ? 0.963 33.75 6.27 1 79 162 PRO B CA 1
ATOM 4381 C C . PRO B 1 162 ? -0.316 34.531 6.582 1 79 162 PRO B C 1
ATOM 4383 O O . PRO B 1 162 ? -0.393 35.719 6.324 1 79 162 PRO B O 1
ATOM 4386 N N . GLU B 1 163 ? -1.246 33.938 7.18 1 81.38 163 GLU B N 1
ATOM 4387 C CA . GLU B 1 163 ? -2.529 34.594 7.395 1 81.38 163 GLU B CA 1
ATOM 4388 C C . GLU B 1 163 ? -2.58 35.281 8.766 1 81.38 163 GLU B C 1
ATOM 4390 O O . GLU B 1 163 ? -3.57 35.938 9.102 1 81.38 163 GLU B O 1
ATOM 4395 N N . ARG B 1 164 ? -1.454 35.25 9.469 1 88.19 164 ARG B N 1
ATOM 4396 C CA . ARG B 1 164 ? -1.44 35.781 10.828 1 88.19 164 ARG B CA 1
ATOM 4397 C C . ARG B 1 164 ? -0.206 36.625 11.078 1 88.19 164 ARG B C 1
ATOM 4399 O O . ARG B 1 164 ? 0.826 36.438 10.43 1 88.19 164 ARG B O 1
ATOM 4406 N N . ARG B 1 165 ? -0.364 37.531 12.023 1 93.06 165 ARG B N 1
ATOM 4407 C CA . ARG B 1 165 ? 0.769 38.375 12.414 1 93.06 165 ARG B CA 1
ATOM 4408 C C . ARG B 1 165 ? 1.583 37.719 13.523 1 93.06 165 ARG B C 1
ATOM 4410 O O . ARG B 1 165 ? 2.752 38.031 13.727 1 93.06 165 ARG B O 1
ATOM 4417 N N . PHE B 1 166 ? 0.93 36.906 14.266 1 96.38 166 PHE B N 1
ATOM 4418 C CA . PHE B 1 166 ? 1.583 36.094 15.289 1 96.38 166 PHE B CA 1
ATOM 4419 C C . PHE B 1 166 ? 1.646 34.656 14.875 1 96.38 166 PHE B C 1
ATOM 4421 O O . PHE B 1 166 ? 0.614 33.969 14.781 1 96.38 166 PHE B O 1
ATOM 4428 N N . ASP B 1 167 ? 2.875 34.125 14.641 1 96.62 167 ASP B N 1
ATOM 4429 C CA . ASP B 1 167 ? 3.07 32.75 14.18 1 96.62 167 ASP B CA 1
ATOM 4430 C C . ASP B 1 167 ? 3.104 31.781 15.352 1 96.62 167 ASP B C 1
ATOM 4432 O O . ASP B 1 167 ? 4.066 31.766 16.125 1 96.62 167 ASP B O 1
ATOM 4436 N N . ARG B 1 168 ? 2.061 31.031 15.445 1 96.5 168 ARG B N 1
ATOM 4437 C CA . ARG B 1 168 ? 1.971 29.984 16.453 1 96.5 168 ARG B CA 1
ATOM 4438 C C . ARG B 1 168 ? 2.236 28.609 15.859 1 96.5 168 ARG B C 1
ATOM 4440 O O . ARG B 1 168 ? 1.648 28.25 14.836 1 96.5 168 ARG B O 1
ATOM 4447 N N . PRO B 1 169 ? 3.156 27.812 16.469 1 97.31 169 PRO B N 1
ATOM 4448 C CA . PRO B 1 169 ? 3.342 26.453 15.969 1 97.31 169 PRO B CA 1
ATOM 4449 C C . PRO B 1 169 ? 2.061 25.625 16.016 1 97.31 169 PRO B C 1
ATOM 4451 O O . PRO B 1 169 ? 1.317 25.688 17 1 97.31 169 PRO B O 1
ATOM 4454 N N . THR B 1 170 ? 1.784 24.969 14.922 1 95.75 170 THR B N 1
ATOM 4455 C CA . THR B 1 170 ? 0.675 24.031 14.805 1 95.75 170 THR B CA 1
ATOM 4456 C C . THR B 1 170 ? 1.115 22.766 14.078 1 95.75 170 THR B C 1
ATOM 4458 O O . THR B 1 170 ? 2.297 22.594 13.766 1 95.75 170 THR B O 1
ATOM 4461 N N . GLY B 1 171 ? 0.237 21.844 13.914 1 96.5 171 GLY B N 1
ATOM 4462 C CA . GLY B 1 171 ? 0.531 20.641 13.156 1 96.5 171 GLY B CA 1
ATOM 4463 C C . GLY B 1 171 ? 1.101 19.531 14.016 1 96.5 171 GLY B C 1
ATOM 4464 O O . GLY B 1 171 ? 1.25 19.688 15.227 1 96.5 171 GLY B O 1
ATOM 4465 N N . TRP B 1 172 ? 1.391 18.453 13.391 1 98.25 172 TRP B N 1
ATOM 4466 C CA . TRP B 1 172 ? 1.842 17.25 14.078 1 98.25 172 TRP B CA 1
ATOM 4467 C C . TRP B 1 172 ? 3.348 17.297 14.32 1 98.25 172 TRP B C 1
ATOM 4469 O O . TRP B 1 172 ? 4.094 17.859 13.516 1 98.25 172 TRP B O 1
ATOM 4479 N N . ILE B 1 173 ? 3.771 16.703 15.414 1 98.56 173 ILE B N 1
ATOM 4480 C CA . ILE B 1 173 ? 5.164 16.578 15.828 1 98.56 173 ILE B CA 1
ATOM 4481 C C . ILE B 1 173 ? 5.484 15.117 16.156 1 98.56 173 ILE B C 1
ATOM 4483 O O . ILE B 1 173 ? 4.723 14.453 16.859 1 98.56 173 ILE B O 1
ATOM 4487 N N . LEU B 1 174 ? 6.539 14.648 15.617 1 98.69 174 LEU B N 1
ATOM 4488 C CA . LEU B 1 174 ? 7.094 13.336 15.93 1 98.69 174 LEU B CA 1
ATOM 4489 C C . LEU B 1 174 ? 8.492 13.469 16.531 1 98.69 174 LEU B C 1
ATOM 4491 O O . LEU B 1 174 ? 9.352 14.156 15.969 1 98.69 174 LEU B O 1
ATOM 4495 N N . LEU B 1 175 ? 8.695 12.891 17.688 1 98.62 175 LEU B N 1
ATOM 4496 C CA . LEU B 1 175 ? 10 12.875 18.344 1 98.62 175 LEU B CA 1
ATOM 4497 C C . LEU B 1 175 ? 10.438 11.445 18.641 1 98.62 175 LEU B C 1
ATOM 4499 O O . LEU B 1 175 ? 9.602 10.578 18.922 1 98.62 175 LEU B O 1
ATOM 4503 N N . GLY B 1 176 ? 11.75 11.156 18.625 1 98.12 176 GLY B N 1
ATOM 4504 C CA . GLY B 1 176 ? 12.289 9.852 18.984 1 98.12 176 GLY B CA 1
ATOM 4505 C C . GLY B 1 176 ? 13.32 9.344 17.984 1 98.12 176 GLY B C 1
ATOM 4506 O O . GLY B 1 176 ? 13.898 10.133 17.234 1 98.12 176 GLY B O 1
ATOM 4507 N N . LYS B 1 177 ? 13.633 8.086 18.172 1 97 177 LYS B N 1
ATOM 4508 C CA . LYS B 1 177 ? 14.312 7.418 17.062 1 97 177 LYS B CA 1
ATOM 4509 C C . LYS B 1 177 ? 13.352 7.156 15.906 1 97 177 LYS B C 1
ATOM 4511 O O . LYS B 1 177 ? 12.5 6.266 15.992 1 97 177 LYS B O 1
ATOM 4516 N N . ILE B 1 178 ? 13.469 7.98 14.867 1 97.5 178 ILE B N 1
ATOM 4517 C CA . ILE B 1 178 ? 12.414 7.961 13.859 1 97.5 178 ILE B CA 1
ATOM 4518 C C . ILE B 1 178 ? 13.023 7.664 12.492 1 97.5 178 ILE B C 1
ATOM 4520 O O . ILE B 1 178 ? 14.227 7.863 12.281 1 97.5 178 ILE B O 1
ATOM 4524 N N . GLY B 1 179 ? 12.297 7.008 11.625 1 96.94 179 GLY B N 1
ATOM 4525 C CA . GLY B 1 179 ? 12.586 6.895 10.203 1 96.94 179 GLY B CA 1
ATOM 4526 C C . GLY B 1 179 ? 11.734 7.812 9.344 1 96.94 179 GLY B C 1
ATOM 4527 O O . GLY B 1 179 ? 10.531 7.957 9.586 1 96.94 179 GLY B O 1
ATOM 4528 N N . VAL B 1 180 ? 12.438 8.484 8.391 1 97.5 180 VAL B N 1
ATOM 4529 C CA . VAL B 1 180 ? 11.734 9.438 7.535 1 97.5 180 VAL B CA 1
ATOM 4530 C C . VAL B 1 180 ? 12.094 9.18 6.074 1 97.5 180 VAL B C 1
ATOM 4532 O O . VAL B 1 180 ? 13.25 8.891 5.75 1 97.5 180 VAL B O 1
ATOM 4535 N N . ARG B 1 181 ? 11.117 9.156 5.195 1 97.88 181 ARG B N 1
ATOM 4536 C CA . ARG B 1 181 ? 11.312 9.195 3.75 1 97.88 181 ARG B CA 1
ATOM 4537 C C . ARG B 1 181 ? 10.734 10.469 3.152 1 97.88 181 ARG B C 1
ATOM 4539 O O . ARG B 1 181 ? 9.664 10.93 3.566 1 97.88 181 ARG B O 1
ATOM 4546 N N . ILE B 1 182 ? 11.469 11.039 2.219 1 97.19 182 ILE B N 1
ATOM 4547 C CA . ILE B 1 182 ? 11.07 12.297 1.604 1 97.19 182 ILE B CA 1
ATOM 4548 C C . ILE B 1 182 ? 11.039 12.148 0.085 1 97.19 182 ILE B C 1
ATOM 4550 O O . ILE B 1 182 ? 11.93 11.516 -0.498 1 97.19 182 ILE B O 1
ATOM 4554 N N . GLU B 1 183 ? 10.008 12.656 -0.548 1 97.5 183 GLU B N 1
ATOM 4555 C CA . GLU B 1 183 ? 9.898 12.75 -2.002 1 97.5 183 GLU B CA 1
ATOM 4556 C C . GLU B 1 183 ? 9.242 14.062 -2.426 1 97.5 183 GLU B C 1
ATOM 4558 O O . GLU B 1 183 ? 8.445 14.633 -1.676 1 97.5 183 GLU B O 1
ATOM 4563 N N . THR B 1 184 ? 9.641 14.57 -3.539 1 97.69 184 THR B N 1
ATOM 4564 C CA . THR B 1 184 ? 8.898 15.656 -4.176 1 97.69 184 THR B CA 1
ATOM 4565 C C . THR B 1 184 ? 7.949 15.109 -5.234 1 97.69 184 THR B C 1
ATOM 4567 O O . THR B 1 184 ? 8.383 14.5 -6.215 1 97.69 184 THR B O 1
ATOM 4570 N N . ILE B 1 185 ? 6.719 15.25 -5.004 1 98.19 185 ILE B N 1
ATOM 4571 C CA . ILE B 1 185 ? 5.672 14.711 -5.871 1 98.19 185 ILE B CA 1
ATOM 4572 C C . ILE B 1 185 ? 4.773 15.852 -6.355 1 98.19 185 ILE B C 1
ATOM 4574 O O . ILE B 1 185 ? 4.109 16.516 -5.551 1 98.19 185 ILE B O 1
ATOM 4578 N N . ALA B 1 186 ? 4.691 16.078 -7.641 1 97.06 186 ALA B N 1
ATOM 4579 C CA . ALA B 1 186 ? 3.855 17.125 -8.227 1 97.06 186 ALA B CA 1
ATOM 4580 C C . ALA B 1 186 ? 4.105 18.469 -7.555 1 97.06 186 ALA B C 1
ATOM 4582 O O . ALA B 1 186 ? 3.162 19.203 -7.246 1 97.06 186 ALA B O 1
ATOM 4583 N N . GLY B 1 187 ? 5.344 18.719 -7.195 1 96.88 187 GLY B N 1
ATOM 4584 C CA . GLY B 1 187 ? 5.738 20 -6.621 1 96.88 187 GLY B CA 1
ATOM 4585 C C . GLY B 1 187 ? 5.551 20.062 -5.117 1 96.88 187 GLY B C 1
ATOM 4586 O O . GLY B 1 187 ? 5.852 21.078 -4.492 1 96.88 187 GLY B O 1
ATOM 4587 N N . VAL B 1 188 ? 5.059 19.062 -4.512 1 98 188 VAL B N 1
ATOM 4588 C CA . VAL B 1 188 ? 4.84 19 -3.072 1 98 188 VAL B CA 1
ATOM 4589 C C . VAL B 1 188 ? 5.953 18.203 -2.406 1 98 188 VAL B C 1
ATOM 4591 O O . VAL B 1 188 ? 6.238 17.078 -2.809 1 98 188 VAL B O 1
ATOM 4594 N N . ARG B 1 189 ? 6.684 18.781 -1.47 1 97.81 189 ARG B N 1
ATOM 4595 C CA . ARG B 1 189 ? 7.633 18.031 -0.65 1 97.81 189 ARG B CA 1
ATOM 4596 C C . ARG B 1 189 ? 6.914 17.172 0.388 1 97.81 189 ARG B C 1
ATOM 4598 O O . ARG B 1 189 ? 6.371 17.703 1.361 1 97.81 189 ARG B O 1
ATOM 4605 N N . VAL B 1 190 ? 6.875 15.883 0.193 1 98.56 190 VAL B N 1
ATOM 4606 C CA . VAL B 1 190 ? 6.125 14.977 1.054 1 98.56 190 VAL B CA 1
ATOM 4607 C C . VAL B 1 190 ? 7.082 14.242 1.994 1 98.56 190 VAL B C 1
ATOM 4609 O O . VAL B 1 190 ? 8.047 13.625 1.547 1 98.56 190 VAL B O 1
ATOM 4612 N N . LEU B 1 191 ? 6.867 14.336 3.246 1 98.62 191 LEU B N 1
ATOM 4613 C CA . LEU B 1 191 ? 7.625 13.617 4.262 1 98.62 191 LEU B CA 1
ATOM 4614 C C . LEU B 1 191 ? 6.746 12.586 4.965 1 98.62 191 LEU B C 1
ATOM 4616 O O . LEU B 1 191 ? 5.617 12.883 5.355 1 98.62 191 LEU B O 1
ATOM 4620 N N . VAL B 1 192 ? 7.188 11.375 5.051 1 98.81 192 VAL B N 1
ATOM 4621 C CA . VAL B 1 192 ? 6.516 10.32 5.812 1 98.81 192 VAL B CA 1
ATOM 4622 C C . VAL B 1 192 ? 7.445 9.797 6.898 1 98.81 192 VAL B C 1
ATOM 4624 O O . VAL B 1 192 ? 8.539 9.312 6.605 1 98.81 192 VAL B O 1
ATOM 4627 N N . GLY B 1 193 ? 7.02 9.898 8.141 1 98.56 193 GLY B N 1
ATOM 4628 C CA . GLY B 1 193 ? 7.867 9.461 9.242 1 98.56 193 GLY B CA 1
ATOM 4629 C C . GLY B 1 193 ? 7.125 8.656 10.289 1 98.56 193 GLY B C 1
ATOM 4630 O O . GLY B 1 193 ? 5.898 8.727 10.375 1 98.56 193 GLY B O 1
ATOM 4631 N N . GLY B 1 194 ? 7.781 7.918 11.047 1 98.38 194 GLY B N 1
ATOM 4632 C CA . GLY B 1 194 ? 7.301 7.133 12.172 1 98.38 194 GLY B CA 1
ATOM 4633 C C . GLY B 1 194 ? 8.414 6.629 13.07 1 98.38 194 GLY B C 1
ATOM 4634 O O . GLY B 1 194 ? 9.586 6.672 12.695 1 98.38 194 GLY B O 1
ATOM 4635 N N . PRO B 1 195 ? 8.07 6.246 14.266 1 97.69 195 PRO B N 1
ATOM 4636 C CA . PRO B 1 195 ? 9.094 5.688 15.156 1 97.69 195 PRO B CA 1
ATOM 4637 C C . PRO B 1 195 ? 9.703 4.395 14.617 1 97.69 195 PRO B C 1
ATOM 4639 O O . PRO B 1 195 ? 9.008 3.6 13.977 1 97.69 195 PRO B O 1
ATOM 4642 N N . ALA B 1 196 ? 10.945 4.211 14.914 1 93.62 196 ALA B N 1
ATOM 4643 C CA . ALA B 1 196 ? 11.602 2.957 14.555 1 93.62 196 ALA B CA 1
ATOM 4644 C C . ALA B 1 196 ? 10.844 1.762 15.125 1 93.62 196 ALA B C 1
ATOM 4646 O O . ALA B 1 196 ? 10.398 1.791 16.281 1 93.62 196 ALA B O 1
ATOM 4647 N N . GLY B 1 197 ? 10.617 0.829 14.289 1 91.06 197 GLY B N 1
ATOM 4648 C CA . GLY B 1 197 ? 10.016 -0.407 14.773 1 91.06 197 GLY B CA 1
ATOM 4649 C C . GLY B 1 197 ? 8.516 -0.46 14.57 1 91.06 197 GLY B C 1
ATOM 4650 O O . GLY B 1 197 ? 7.895 -1.502 14.789 1 91.06 197 GLY B O 1
ATOM 4651 N N . HIS B 1 198 ? 7.824 0.635 14.18 1 91.69 198 HIS B N 1
ATOM 4652 C CA . HIS B 1 198 ? 6.367 0.675 14.094 1 91.69 198 HIS B CA 1
ATOM 4653 C C . HIS B 1 198 ? 5.887 0.241 12.711 1 91.69 198 HIS B C 1
ATOM 4655 O O . HIS B 1 198 ? 4.707 0.404 12.383 1 91.69 198 HIS B O 1
ATOM 4661 N N . ALA B 1 199 ? 6.582 -0.442 11.945 1 89.56 199 ALA B N 1
ATOM 4662 C CA . ALA B 1 199 ? 6.23 -1.033 10.656 1 89.56 199 ALA B CA 1
ATOM 4663 C C . ALA B 1 199 ? 5.5 -0.025 9.766 1 89.56 199 ALA B C 1
ATOM 4665 O O . ALA B 1 199 ? 4.488 -0.354 9.148 1 89.56 199 ALA B O 1
ATOM 4666 N N . VAL B 1 200 ? 5.816 1.255 9.828 1 95.94 200 VAL B N 1
ATOM 4667 C CA . VAL B 1 200 ? 5.27 2.268 8.93 1 95.94 200 VAL B CA 1
ATOM 4668 C C . VAL B 1 200 ? 5.68 1.961 7.492 1 95.94 200 VAL B C 1
ATOM 4670 O O . VAL B 1 200 ? 6.863 1.76 7.207 1 95.94 200 VAL B O 1
ATOM 4673 N N . ARG B 1 201 ? 4.672 1.868 6.664 1 97.12 201 ARG B N 1
ATOM 4674 C CA . ARG B 1 201 ? 4.934 1.569 5.262 1 97.12 201 ARG B CA 1
ATOM 4675 C C . ARG B 1 201 ? 5.117 2.85 4.453 1 97.12 201 ARG B C 1
ATOM 4677 O O . ARG B 1 201 ? 4.262 3.203 3.641 1 97.12 201 ARG B O 1
ATOM 4684 N N . ARG B 1 202 ? 6.246 3.439 4.617 1 98.25 202 ARG B N 1
ATOM 4685 C CA . ARG B 1 202 ? 6.488 4.789 4.121 1 98.25 202 ARG B CA 1
ATOM 4686 C C . ARG B 1 202 ? 6.484 4.824 2.596 1 98.25 202 ARG B C 1
ATOM 4688 O O . ARG B 1 202 ? 5.895 5.727 1.993 1 98.25 202 ARG B O 1
ATOM 4695 N N . LEU B 1 203 ? 7.07 3.854 1.988 1 98.25 203 LEU B N 1
ATOM 4696 C CA . LEU B 1 203 ? 7.168 3.893 0.533 1 98.25 203 LEU B CA 1
ATOM 4697 C C . LEU B 1 203 ? 5.836 3.52 -0.112 1 98.25 203 LEU B C 1
ATOM 4699 O O . LEU B 1 203 ? 5.535 3.965 -1.222 1 98.25 203 LEU B O 1
ATOM 4703 N N . ASP B 1 204 ? 4.977 2.672 0.613 1 98.62 204 ASP B N 1
ATOM 4704 C CA . ASP B 1 204 ? 3.617 2.443 0.134 1 98.62 204 ASP B CA 1
ATOM 4705 C C . ASP B 1 204 ? 2.826 3.748 0.086 1 98.62 204 ASP B C 1
ATOM 4707 O O . ASP B 1 204 ? 2.137 4.027 -0.897 1 98.62 204 ASP B O 1
ATOM 4711 N N . LEU B 1 205 ? 2.922 4.48 1.172 1 98.75 205 LEU B N 1
ATOM 4712 C CA . LEU B 1 205 ? 2.221 5.758 1.263 1 98.75 205 LEU B CA 1
ATOM 4713 C C . LEU B 1 205 ? 2.68 6.711 0.164 1 98.75 205 LEU B C 1
ATOM 4715 O O . LEU B 1 205 ? 1.855 7.344 -0.499 1 98.75 205 LEU B O 1
ATOM 4719 N N . LEU B 1 206 ? 3.979 6.789 -0.055 1 98.69 206 LEU B N 1
ATOM 4720 C CA . LEU B 1 206 ? 4.531 7.676 -1.072 1 98.69 206 LEU B CA 1
ATOM 4721 C C . LEU B 1 206 ? 4.105 7.234 -2.469 1 98.69 206 LEU B C 1
ATOM 4723 O O . LEU B 1 206 ? 3.83 8.07 -3.332 1 98.69 206 LEU B O 1
ATOM 4727 N N . ALA B 1 207 ? 4.012 5.934 -2.693 1 98.56 207 ALA B N 1
ATOM 4728 C CA . ALA B 1 207 ? 3.592 5.426 -3.998 1 98.56 207 ALA B CA 1
ATOM 4729 C C . ALA B 1 207 ? 2.166 5.867 -4.32 1 98.56 207 ALA B C 1
ATOM 4731 O O . ALA B 1 207 ? 1.895 6.352 -5.422 1 98.56 207 ALA B O 1
ATOM 4732 N N . LEU B 1 208 ? 1.269 5.691 -3.367 1 98.75 208 LEU B N 1
ATOM 4733 C CA . LEU B 1 208 ? -0.104 6.133 -3.584 1 98.75 208 LEU B CA 1
ATOM 4734 C C . LEU B 1 208 ? -0.149 7.625 -3.904 1 98.75 208 LEU B C 1
ATOM 4736 O O . LEU B 1 208 ? -0.917 8.055 -4.766 1 98.75 208 LEU B O 1
ATOM 4740 N N . LEU B 1 209 ? 0.669 8.383 -3.223 1 98.75 209 LEU B N 1
ATOM 4741 C CA . LEU B 1 209 ? 0.658 9.828 -3.422 1 98.75 209 LEU B CA 1
ATOM 4742 C C . LEU B 1 209 ? 1.28 10.195 -4.766 1 98.75 209 LEU B C 1
ATOM 4744 O O . LEU B 1 209 ? 0.863 11.164 -5.402 1 98.75 209 LEU B O 1
ATOM 4748 N N . HIS B 1 210 ? 2.328 9.453 -5.238 1 98.38 210 HIS B N 1
ATOM 4749 C CA . HIS B 1 210 ? 2.857 9.656 -6.582 1 98.38 210 HIS B CA 1
ATOM 4750 C C . HIS B 1 210 ? 1.745 9.609 -7.625 1 98.38 210 HIS B C 1
ATOM 4752 O O . HIS B 1 210 ? 1.762 10.375 -8.586 1 98.38 210 HIS B O 1
ATOM 4758 N N . TRP B 1 211 ? 0.799 8.812 -7.367 1 98.12 211 TRP B N 1
ATOM 4759 C CA . TRP B 1 211 ? -0.234 8.602 -8.375 1 98.12 211 TRP B CA 1
ATOM 4760 C C . TRP B 1 211 ? -1.405 9.555 -8.164 1 98.12 211 TRP B C 1
ATOM 4762 O O . TRP B 1 211 ? -2.053 9.977 -9.125 1 98.12 211 TRP B O 1
ATOM 4772 N N . THR B 1 212 ? -1.68 9.953 -6.938 1 98.62 212 THR B N 1
ATOM 4773 C CA . THR B 1 212 ? -2.936 10.641 -6.664 1 98.62 212 THR B CA 1
ATOM 4774 C C . THR B 1 212 ? -2.703 12.141 -6.5 1 98.62 212 THR B C 1
ATOM 4776 O O . THR B 1 212 ? -3.588 12.945 -6.801 1 98.62 212 THR B O 1
ATOM 4779 N N . LEU B 1 213 ? -1.53 12.562 -6.078 1 98.5 213 LEU B N 1
ATOM 4780 C CA . LEU B 1 213 ? -1.275 13.961 -5.762 1 98.5 213 LEU B CA 1
ATOM 4781 C C . LEU B 1 213 ? -1.377 14.828 -7.016 1 98.5 213 LEU B C 1
ATOM 4783 O O . LEU B 1 213 ? -1.887 15.945 -6.957 1 98.5 213 LEU B O 1
ATOM 4787 N N . PRO B 1 214 ? -0.847 14.375 -8.25 1 98.25 214 PRO B N 1
ATOM 4788 C CA . PRO B 1 214 ? -1.037 15.188 -9.445 1 98.25 214 PRO B CA 1
ATOM 4789 C C . PRO B 1 214 ? -2.508 15.484 -9.734 1 98.25 214 PRO B C 1
ATOM 4791 O O . PRO B 1 214 ? -2.852 16.594 -10.156 1 98.25 214 PRO B O 1
ATOM 4794 N N . HIS B 1 215 ? -3.344 14.5 -9.477 1 98.25 215 HIS B N 1
ATOM 4795 C CA . HIS B 1 215 ? -4.773 14.695 -9.688 1 98.25 215 HIS B CA 1
ATOM 4796 C C . HIS B 1 215 ? -5.367 15.625 -8.641 1 98.25 215 HIS B C 1
ATOM 4798 O O . HIS B 1 215 ? -6.238 16.438 -8.945 1 98.25 215 HIS B O 1
ATOM 4804 N N . LEU B 1 216 ? -4.922 15.469 -7.406 1 98.5 216 LEU B N 1
ATOM 4805 C CA . LEU B 1 216 ? -5.383 16.375 -6.359 1 98.5 216 LEU B CA 1
ATOM 4806 C C . LEU B 1 216 ? -5.008 17.812 -6.68 1 98.5 216 LEU B C 1
ATOM 4808 O O . LEU B 1 216 ? -5.816 18.719 -6.492 1 98.5 216 LEU B O 1
ATOM 4812 N N . LYS B 1 217 ? -3.791 18.016 -7.184 1 97.62 217 LYS B N 1
ATOM 4813 C CA . LYS B 1 217 ? -3.318 19.344 -7.543 1 97.62 217 LYS B CA 1
ATOM 4814 C C . LYS B 1 217 ? -4.137 19.922 -8.688 1 97.62 217 LYS B C 1
ATOM 4816 O O . LYS B 1 217 ? -4.305 21.141 -8.789 1 97.62 217 LYS B O 1
ATOM 4821 N N . GLY B 1 218 ? -4.648 19.062 -9.516 1 96.56 218 GLY B N 1
ATOM 4822 C CA . GLY B 1 218 ? -5.562 19.5 -10.562 1 96.56 218 GLY B CA 1
ATOM 4823 C C . GLY B 1 218 ? -6.879 20.031 -10.016 1 96.56 218 GLY B C 1
ATOM 4824 O O . GLY B 1 218 ? -7.453 20.969 -10.57 1 96.56 218 GLY B O 1
ATOM 4825 N N . VAL B 1 219 ? -7.359 19.469 -8.914 1 96.75 219 VAL B N 1
ATOM 4826 C CA . VAL B 1 219 ? -8.609 19.859 -8.273 1 96.75 219 VAL B CA 1
ATOM 4827 C C . VAL B 1 219 ? -8.367 21.062 -7.371 1 96.75 219 VAL B C 1
ATOM 4829 O O . VAL B 1 219 ? -9.172 22 -7.348 1 96.75 219 VAL B O 1
ATOM 4832 N N . LEU B 1 220 ? -7.289 21 -6.652 1 97 220 LEU B N 1
ATOM 4833 C CA . LEU B 1 220 ? -6.914 22.047 -5.707 1 97 220 LEU B CA 1
ATOM 4834 C C . LEU B 1 220 ? -5.523 22.594 -6.02 1 97 220 LEU B C 1
ATOM 4836 O O . LEU B 1 220 ? -4.555 22.266 -5.328 1 97 220 LEU B O 1
ATOM 4840 N N . PRO B 1 221 ? -5.355 23.5 -6.906 1 95.06 221 PRO B N 1
ATOM 4841 C CA . PRO B 1 221 ? -4.047 23.984 -7.355 1 95.06 221 PRO B CA 1
ATOM 4842 C C . PRO B 1 221 ? -3.256 24.672 -6.238 1 95.06 221 PRO B C 1
ATOM 4844 O O . PRO B 1 221 ? -2.023 24.719 -6.297 1 95.06 221 PRO B O 1
ATOM 4847 N N . ASP B 1 222 ? -3.957 25.141 -5.176 1 93.19 222 ASP B N 1
ATOM 4848 C CA . ASP B 1 222 ? -3.287 25.859 -4.094 1 93.19 222 ASP B CA 1
ATOM 4849 C C . ASP B 1 222 ? -2.932 24.922 -2.945 1 93.19 222 ASP B C 1
ATOM 4851 O O . ASP B 1 222 ? -2.662 25.375 -1.83 1 93.19 222 ASP B O 1
ATOM 4855 N N . PHE B 1 223 ? -3.012 23.641 -3.225 1 95.81 223 PHE B N 1
ATOM 4856 C CA . PHE B 1 223 ? -2.572 22.672 -2.232 1 95.81 223 PHE B CA 1
ATOM 4857 C C . PHE B 1 223 ? -1.183 23.016 -1.713 1 95.81 223 PHE B C 1
ATOM 4859 O O . PHE B 1 223 ? -0.319 23.453 -2.477 1 95.81 223 PHE B O 1
ATOM 4866 N N . PRO B 1 224 ? -0.894 22.797 -0.445 1 94.06 224 PRO B N 1
ATOM 4867 C CA . PRO B 1 224 ? 0.374 23.203 0.158 1 94.06 224 PRO B CA 1
ATOM 4868 C C . PRO B 1 224 ? 1.586 22.562 -0.517 1 94.06 224 PRO B C 1
ATOM 4870 O O . PRO B 1 224 ? 1.501 21.438 -1.01 1 94.06 224 PRO B O 1
ATOM 4873 N N . SER B 1 225 ? 2.701 23.266 -0.463 1 95.31 225 SER B N 1
ATOM 4874 C CA . SER B 1 225 ? 3.922 22.781 -1.105 1 95.31 225 SER B CA 1
ATOM 4875 C C . SER B 1 225 ? 4.656 21.781 -0.221 1 95.31 225 SER B C 1
ATOM 4877 O O . SER B 1 225 ? 5.676 21.219 -0.627 1 95.31 225 SER B O 1
ATOM 4879 N N . ARG B 1 226 ? 4.156 21.625 0.967 1 96.12 226 ARG B N 1
ATOM 4880 C CA . ARG B 1 226 ? 4.742 20.672 1.897 1 96.12 226 ARG B CA 1
ATOM 4881 C C . ARG B 1 226 ? 3.66 19.875 2.613 1 96.12 226 ARG B C 1
ATOM 4883 O O . ARG B 1 226 ? 2.627 20.422 3.002 1 96.12 226 ARG B O 1
ATOM 4890 N N . LEU B 1 227 ? 3.803 18.594 2.736 1 98.31 227 LEU B N 1
ATOM 4891 C CA . LEU B 1 227 ? 2.902 17.672 3.422 1 98.31 227 LEU B CA 1
ATOM 4892 C C . LEU B 1 227 ? 3.684 16.688 4.297 1 98.31 227 LEU B C 1
ATOM 4894 O O . LEU B 1 227 ? 4.539 15.961 3.799 1 98.31 227 LEU B O 1
ATOM 4898 N N . THR B 1 228 ? 3.469 16.719 5.574 1 98.69 228 THR B N 1
ATOM 4899 C CA . THR B 1 228 ? 4.125 15.797 6.492 1 98.69 228 THR B CA 1
ATOM 4900 C C . THR B 1 228 ? 3.135 14.766 7.02 1 98.69 228 THR B C 1
ATOM 4902 O O . THR B 1 228 ? 2.123 15.117 7.629 1 98.69 228 THR B O 1
ATOM 4905 N N . ILE B 1 229 ? 3.389 13.516 6.773 1 98.88 229 ILE B N 1
ATOM 4906 C CA . ILE B 1 229 ? 2.576 12.406 7.262 1 98.88 229 ILE B CA 1
ATOM 4907 C C . ILE B 1 229 ? 3.311 11.688 8.391 1 98.88 229 ILE B C 1
ATOM 4909 O O . ILE B 1 229 ? 4.406 11.156 8.188 1 98.88 229 ILE B O 1
ATOM 4913 N N . ILE B 1 230 ? 2.75 11.703 9.539 1 98.75 230 ILE B N 1
ATOM 4914 C CA . ILE B 1 230 ? 3.285 11 10.695 1 98.75 230 ILE B CA 1
ATOM 4915 C C . ILE B 1 230 ? 2.453 9.75 10.969 1 98.75 230 ILE B C 1
ATOM 4917 O O . ILE B 1 230 ? 1.222 9.805 10.984 1 98.75 230 ILE B O 1
ATOM 4921 N N . SER B 1 231 ? 3.135 8.625 11.102 1 98.62 231 SER B N 1
ATOM 4922 C CA . SER B 1 231 ? 2.451 7.355 11.305 1 98.62 231 SER B CA 1
ATOM 4923 C C . SER B 1 231 ? 3.064 6.574 12.461 1 98.62 231 SER B C 1
ATOM 4925 O O . SER B 1 231 ? 4.281 6.602 12.656 1 98.62 231 SER B O 1
ATOM 4927 N N . ALA B 1 232 ? 2.244 5.934 13.242 1 97.94 232 ALA B N 1
ATOM 4928 C CA . ALA B 1 232 ? 2.643 5.062 14.344 1 97.94 232 ALA B CA 1
ATOM 4929 C C . ALA B 1 232 ? 1.583 4 14.609 1 97.94 232 ALA B C 1
ATOM 4931 O O . ALA B 1 232 ? 0.443 4.121 14.156 1 97.94 232 ALA B O 1
ATOM 4932 N N . GLY B 1 233 ? 1.965 2.91 15.266 1 94.88 233 GLY B N 1
ATOM 4933 C CA . GLY B 1 233 ? 1.035 1.825 15.531 1 94.88 233 GLY B CA 1
ATOM 4934 C C . GLY B 1 233 ? 0.764 1.617 17 1 94.88 233 GLY B C 1
ATOM 4935 O O . GLY B 1 233 ? -0.363 1.805 17.469 1 94.88 233 GLY B O 1
ATOM 4936 N N . GLU B 1 234 ? 1.751 1.396 17.766 1 89.81 234 GLU B N 1
ATOM 4937 C CA . GLU B 1 234 ? 1.649 0.998 19.172 1 89.81 234 GLU B CA 1
ATOM 4938 C C . GLU B 1 234 ? 0.976 2.084 20 1 89.81 234 GLU B C 1
ATOM 4940 O O . GLU B 1 234 ? 1.344 3.258 19.906 1 89.81 234 GLU B O 1
ATOM 4945 N N . ASN B 1 235 ? -0.146 1.809 20.719 1 92.62 235 ASN B N 1
ATOM 4946 C CA . ASN B 1 235 ? -0.853 2.615 21.719 1 92.62 235 ASN B CA 1
ATOM 4947 C C . ASN B 1 235 ? -1.756 3.652 21.047 1 92.62 235 ASN B C 1
ATOM 4949 O O . ASN B 1 235 ? -2.615 4.242 21.703 1 92.62 235 ASN B O 1
ATOM 4953 N N . MET B 1 236 ? -1.602 3.844 19.75 1 96.12 236 MET B N 1
ATOM 4954 C CA . MET B 1 236 ? -2.295 4.953 19.094 1 96.12 236 MET B CA 1
ATOM 4955 C C . MET B 1 236 ? -3.689 4.531 18.641 1 96.12 236 MET B C 1
ATOM 4957 O O . MET B 1 236 ? -3.91 3.369 18.297 1 96.12 236 MET B O 1
ATOM 4961 N N . TRP B 1 237 ? -4.57 5.438 18.656 1 94.56 237 TRP B N 1
ATOM 4962 C CA . TRP B 1 237 ? -5.91 5.246 18.109 1 94.56 237 TRP B CA 1
ATOM 4963 C C . TRP B 1 237 ? -5.844 4.93 16.609 1 94.56 237 TRP B C 1
ATOM 4965 O O . TRP B 1 237 ? -5.078 5.555 15.875 1 94.56 237 TRP B O 1
ATOM 4975 N N . ARG B 1 238 ? -6.641 3.955 16.234 1 94 238 ARG B N 1
ATOM 4976 C CA . ARG B 1 238 ? -6.621 3.5 14.844 1 94 238 ARG B CA 1
ATOM 4977 C C . ARG B 1 238 ? -7.461 4.414 13.953 1 94 238 ARG B C 1
ATOM 4979 O O . ARG B 1 238 ? -8.672 4.227 13.836 1 94 238 ARG B O 1
ATOM 4986 N N . GLY B 1 239 ? -6.914 5.348 13.289 1 95.44 239 GLY B N 1
ATOM 4987 C CA . GLY B 1 239 ? -7.566 6.297 12.398 1 95.44 239 GLY B CA 1
ATOM 4988 C C . GLY B 1 239 ? -6.617 7.332 11.828 1 95.44 239 GLY B C 1
ATOM 4989 O O . GLY B 1 239 ? -5.414 7.082 11.711 1 95.44 239 GLY B O 1
ATOM 4990 N N . GLY B 1 240 ? -7.133 8.312 11.234 1 96.81 240 GLY B N 1
ATOM 4991 C CA . GLY B 1 240 ? -6.402 9.453 10.711 1 96.81 240 GLY B CA 1
ATOM 4992 C C . GLY B 1 240 ? -6.922 10.781 11.219 1 96.81 240 GLY B C 1
ATOM 4993 O O . GLY B 1 240 ? -8.117 10.922 11.5 1 96.81 240 GLY B O 1
ATOM 4994 N N . LEU B 1 241 ? -6.043 11.633 11.391 1 96.5 241 LEU B N 1
ATOM 4995 C CA . LEU B 1 241 ? -6.387 12.984 11.82 1 96.5 241 LEU B CA 1
ATOM 4996 C C . LEU B 1 241 ? -5.539 14.016 11.086 1 96.5 241 LEU B C 1
ATOM 4998 O O . LEU B 1 241 ? -4.305 13.961 11.141 1 96.5 241 LEU B O 1
ATOM 5002 N N . SER B 1 242 ? -6.223 14.883 10.445 1 96.12 242 SER B N 1
ATOM 5003 C CA . SER B 1 242 ? -5.492 15.93 9.742 1 96.12 242 SER B CA 1
ATOM 5004 C C . SER B 1 242 ? -5.184 17.109 10.664 1 96.12 242 SER B C 1
ATOM 5006 O O . SER B 1 242 ? -5.875 17.312 11.664 1 96.12 242 SER B O 1
ATOM 5008 N N . GLY B 1 243 ? -4.109 17.766 10.445 1 92.56 243 GLY B N 1
ATOM 5009 C CA . GLY B 1 243 ? -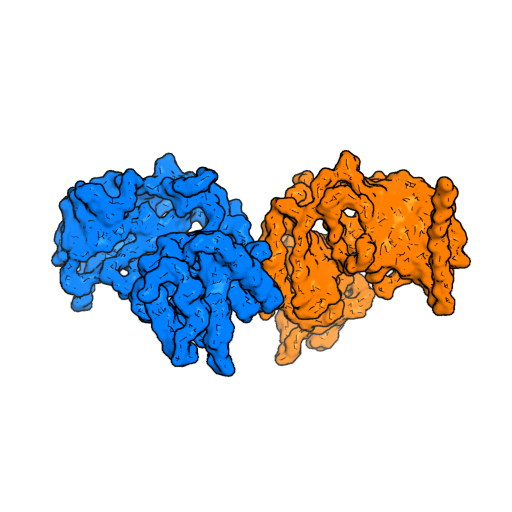3.715 19.062 10.961 1 92.56 243 GLY B CA 1
ATOM 5010 C C . GLY B 1 243 ? -3.105 19.969 9.906 1 92.56 243 GLY B C 1
ATOM 5011 O O . GLY B 1 243 ? -2.998 19.578 8.734 1 92.56 243 GLY B O 1
ATOM 5012 N N . PRO B 1 244 ? -2.758 21.156 10.305 1 90.69 244 PRO B N 1
ATOM 5013 C CA . PRO B 1 244 ? -2.154 22.062 9.32 1 90.69 244 PRO B CA 1
ATOM 5014 C C . PRO B 1 244 ? -0.888 21.484 8.695 1 90.69 244 PRO B C 1
ATOM 5016 O O . PRO B 1 244 ? 0.086 21.203 9.398 1 90.69 244 PRO B O 1
ATOM 5019 N N . ARG B 1 245 ? -0.913 21.266 7.418 1 94.19 245 ARG B N 1
ATOM 5020 C CA . ARG B 1 245 ? 0.166 20.797 6.559 1 94.19 245 ARG B CA 1
ATOM 5021 C C . ARG B 1 245 ? 0.751 19.484 7.082 1 94.19 245 ARG B C 1
ATOM 5023 O O . ARG B 1 245 ? 1.906 19.156 6.801 1 94.19 245 ARG B O 1
ATOM 5030 N N . SER B 1 246 ? 0.033 18.781 7.852 1 97.94 246 SER B N 1
ATOM 5031 C CA . SER B 1 246 ? 0.457 17.5 8.406 1 97.94 246 SER B CA 1
ATOM 5032 C C . SER B 1 246 ? -0.743 16.641 8.773 1 97.94 246 SER B C 1
ATOM 5034 O O . SER B 1 246 ? -1.866 17.141 8.883 1 97.94 246 SER B O 1
ATOM 5036 N N . LEU B 1 247 ? -0.54 15.375 8.891 1 98.62 247 LEU B N 1
ATOM 5037 C CA . LEU B 1 247 ? -1.584 14.469 9.359 1 98.62 247 LEU B CA 1
ATOM 5038 C C . LEU B 1 247 ? -0.979 13.258 10.055 1 98.62 247 LEU B C 1
ATOM 5040 O O . LEU B 1 247 ? 0.204 12.961 9.875 1 98.62 247 LEU B O 1
ATOM 5044 N N . PHE B 1 248 ? -1.762 12.703 10.945 1 98.5 248 PHE B N 1
ATOM 5045 C CA . PHE B 1 248 ? -1.459 11.414 11.547 1 98.5 248 PHE B CA 1
ATOM 5046 C C . PHE B 1 248 ? -2.26 10.305 10.883 1 98.5 248 PHE B C 1
ATOM 5048 O O . PHE B 1 248 ? -3.438 10.477 10.57 1 98.5 248 PHE B O 1
ATOM 5055 N N . LEU B 1 249 ? -1.606 9.234 10.594 1 98.62 249 LEU B N 1
ATOM 5056 C CA . LEU B 1 249 ? -2.234 8.023 10.07 1 98.62 249 LEU B CA 1
ATOM 5057 C C . LEU B 1 249 ? -1.738 6.789 10.812 1 98.62 249 LEU B C 1
ATOM 5059 O O . LEU B 1 249 ? -0.532 6.547 10.883 1 98.62 249 LEU B O 1
ATOM 5063 N N . HIS B 1 250 ? -2.682 6.02 11.391 1 98 250 HIS B N 1
ATOM 5064 C CA . HIS B 1 250 ? -2.27 4.805 12.086 1 98 250 HIS B CA 1
ATOM 5065 C C . HIS B 1 250 ? -1.554 3.846 11.141 1 98 250 HIS B C 1
ATOM 5067 O O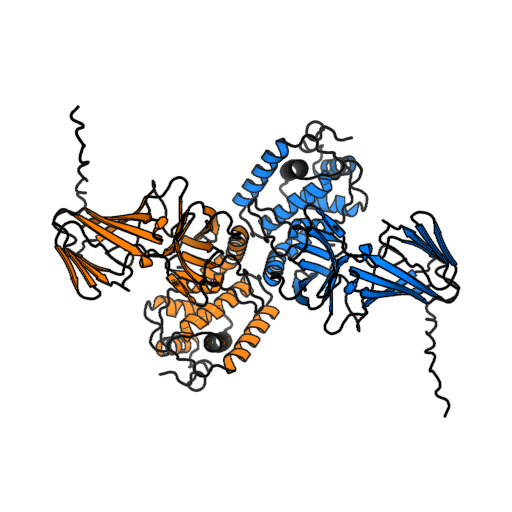 . HIS B 1 250 ? -1.991 3.645 10.008 1 98 250 HIS B O 1
ATOM 5073 N N . ALA B 1 251 ? -0.54 3.16 11.617 1 97.5 251 ALA B N 1
ATOM 5074 C CA . ALA B 1 251 ? 0.371 2.379 10.789 1 97.5 251 ALA B CA 1
ATOM 5075 C C . ALA B 1 251 ? -0.32 1.134 10.234 1 97.5 251 ALA B C 1
ATOM 5077 O O . ALA B 1 251 ? 0.093 0.589 9.211 1 97.5 251 ALA B O 1
ATOM 5078 N N . GLU B 1 252 ? -1.369 0.663 10.82 1 95.31 252 GLU B N 1
ATOM 5079 C CA . GLU B 1 252 ? -2.012 -0.59 10.438 1 95.31 252 GLU B CA 1
ATOM 5080 C C . GLU B 1 252 ? -3.098 -0.355 9.391 1 95.31 252 GLU B C 1
ATOM 5082 O O . GLU B 1 252 ? -3.662 -1.309 8.844 1 95.31 252 GLU B O 1
ATOM 5087 N N . LEU B 1 253 ? -3.42 0.879 9.07 1 96.5 253 LEU B N 1
ATOM 5088 C CA . LEU B 1 253 ? -4.453 1.155 8.078 1 96.5 253 LEU B CA 1
ATOM 5089 C C . LEU B 1 253 ? -3.945 0.86 6.672 1 96.5 253 LEU B C 1
ATOM 5091 O O . LEU B 1 253 ? -2.797 1.165 6.344 1 96.5 253 LEU B O 1
ATOM 5095 N N . PRO B 1 254 ? -4.781 0.204 5.879 1 97.25 254 PRO B N 1
ATOM 5096 C CA . PRO B 1 254 ? -4.414 0.068 4.469 1 97.25 254 PRO B CA 1
ATOM 5097 C C . PRO B 1 254 ? -4.469 1.395 3.713 1 97.25 254 PRO B C 1
ATOM 5099 O O . PRO B 1 254 ? -5.008 2.379 4.227 1 97.25 254 PRO B O 1
ATOM 5102 N N . LEU B 1 255 ? -3.824 1.455 2.539 1 98.44 255 LEU B N 1
ATOM 5103 C CA . LEU B 1 255 ? -3.959 2.607 1.654 1 98.44 255 LEU B CA 1
ATOM 5104 C C . LEU B 1 255 ? -5.395 2.754 1.166 1 98.44 255 LEU B C 1
ATOM 5106 O O . LEU B 1 255 ? -5.922 3.865 1.099 1 98.44 255 LEU B O 1
ATOM 5110 N N . ILE B 1 256 ? -6 1.619 0.825 1 98.56 256 ILE B N 1
ATOM 5111 C CA . ILE B 1 256 ? -7.379 1.515 0.355 1 98.56 256 ILE B CA 1
ATOM 5112 C C . ILE B 1 256 ? -8.109 0.427 1.139 1 98.56 256 ILE B C 1
ATOM 5114 O O . ILE B 1 256 ? -7.727 -0.744 1.093 1 98.56 256 ILE B O 1
ATOM 5118 N N . SER B 1 257 ? -9.133 0.797 1.859 1 96.94 257 SER B N 1
ATOM 5119 C CA . SER B 1 257 ? -9.906 -0.132 2.682 1 96.94 257 SER B CA 1
ATOM 5120 C C . SER B 1 257 ? -10.742 -1.069 1.821 1 96.94 257 SER B C 1
ATOM 5122 O O . SER B 1 257 ? -10.906 -0.84 0.621 1 96.94 257 SER B O 1
ATOM 5124 N N . GLU B 1 258 ? -11.305 -2.078 2.439 1 94.31 258 GLU B N 1
ATOM 5125 C CA . GLU B 1 258 ? -12.062 -3.109 1.735 1 94.31 258 GLU B CA 1
ATOM 5126 C C . GLU B 1 258 ? -13.305 -2.527 1.075 1 94.31 258 GLU B C 1
ATOM 5128 O O . GLU B 1 258 ? -13.805 -3.074 0.09 1 94.31 258 GLU B O 1
ATOM 5133 N N . ASN B 1 259 ? -13.812 -1.41 1.579 1 94 259 ASN B N 1
ATOM 5134 C CA . ASN B 1 259 ? -14.961 -0.747 0.969 1 94 259 ASN B CA 1
ATOM 5135 C C . ASN B 1 259 ? -14.523 0.279 -0.074 1 94 259 ASN B C 1
ATOM 5137 O O . ASN B 1 259 ? -15.328 1.106 -0.509 1 94 259 ASN B O 1
ATOM 5141 N N . ALA B 1 260 ? -13.211 0.362 -0.321 1 96.25 260 ALA B N 1
ATOM 5142 C CA . ALA B 1 260 ? -12.578 1.133 -1.387 1 96.25 260 ALA B CA 1
ATOM 5143 C C . ALA B 1 260 ? -12.289 2.562 -0.934 1 96.25 260 ALA B C 1
ATOM 5145 O O . ALA B 1 260 ? -11.766 3.369 -1.703 1 96.25 260 ALA B O 1
ATOM 5146 N N . THR B 1 261 ? -12.594 2.883 0.329 1 96.19 261 THR B N 1
ATOM 5147 C CA . THR B 1 261 ? -12.297 4.223 0.824 1 96.19 261 THR B CA 1
ATOM 5148 C C . THR B 1 261 ? -10.844 4.324 1.27 1 96.19 261 THR B C 1
ATOM 5150 O O . THR B 1 261 ? -10.172 3.309 1.471 1 96.19 261 THR B O 1
ATOM 5153 N N . SER B 1 262 ? -10.328 5.5 1.342 1 98.56 262 SER B N 1
ATOM 5154 C CA . SER B 1 262 ? -8.961 5.75 1.772 1 98.56 262 SER B CA 1
ATOM 5155 C C . SER B 1 262 ? -8.906 6.809 2.867 1 98.56 262 SER B C 1
ATOM 5157 O O . SER B 1 262 ? -9.109 7.996 2.6 1 98.56 262 SER B O 1
ATOM 5159 N N . THR B 1 263 ? -8.562 6.391 4.062 1 98.31 263 THR B N 1
ATOM 5160 C CA . THR B 1 263 ? -8.43 7.324 5.18 1 98.31 263 THR B CA 1
ATOM 5161 C C . THR B 1 263 ? -7.328 8.344 4.898 1 98.31 263 THR B C 1
ATOM 5163 O O . THR B 1 263 ? -7.48 9.531 5.211 1 98.31 263 THR B O 1
ATOM 5166 N N . LEU B 1 264 ? -6.23 7.93 4.293 1 98.75 264 LEU B N 1
ATOM 5167 C CA . LEU B 1 264 ? -5.129 8.828 3.959 1 98.75 264 LEU B CA 1
ATOM 5168 C C . LEU B 1 264 ? -5.602 9.961 3.055 1 98.75 264 LEU B C 1
ATOM 5170 O O . LEU B 1 264 ? -5.402 11.133 3.369 1 98.75 264 LEU B O 1
ATOM 5174 N N . LEU B 1 265 ? -6.27 9.617 1.968 1 98.81 265 LEU B N 1
ATOM 5175 C CA . LEU B 1 265 ? -6.691 10.633 1.004 1 98.81 265 LEU B CA 1
ATOM 5176 C C . LEU B 1 265 ? -7.797 11.508 1.587 1 98.81 265 LEU B C 1
ATOM 5178 O O . LEU B 1 265 ? -7.848 12.711 1.312 1 98.81 265 LEU B O 1
ATOM 5182 N N . HIS B 1 266 ? -8.688 10.883 2.42 1 98.62 266 HIS B N 1
ATOM 5183 C CA . HIS B 1 266 ? -9.719 11.641 3.129 1 98.62 266 HIS B CA 1
ATOM 5184 C C . HIS B 1 266 ? -9.102 12.758 3.967 1 98.62 266 HIS B C 1
ATOM 5186 O O . HIS B 1 266 ? -9.508 13.914 3.861 1 98.62 266 HIS B O 1
ATOM 5192 N N . GLU B 1 267 ? -8.055 12.391 4.73 1 98.56 267 GLU B N 1
ATOM 5193 C CA . GLU B 1 267 ? -7.391 13.375 5.586 1 98.56 267 GLU B CA 1
ATOM 5194 C C . GLU B 1 267 ? -6.625 14.398 4.754 1 98.56 267 GLU B C 1
ATOM 5196 O O . GLU B 1 267 ? -6.531 15.57 5.133 1 98.56 267 GLU B O 1
ATOM 5201 N N . ILE B 1 268 ? -6.078 14.023 3.639 1 98.69 268 ILE B N 1
ATOM 5202 C CA . ILE B 1 268 ? -5.336 14.938 2.777 1 98.69 268 ILE B CA 1
ATOM 5203 C C . ILE B 1 268 ? -6.289 15.961 2.164 1 98.69 268 ILE B C 1
ATOM 5205 O O . ILE B 1 268 ? -5.93 17.125 1.995 1 98.69 268 ILE B O 1
ATOM 5209 N N . LEU B 1 269 ? -7.543 15.531 1.876 1 98.19 269 LEU B N 1
ATOM 5210 C CA . LEU B 1 269 ? -8.531 16.469 1.339 1 98.19 269 LEU B CA 1
ATOM 5211 C C . LEU B 1 269 ? -8.906 17.516 2.379 1 98.19 269 LEU B C 1
ATOM 5213 O O . LEU B 1 269 ? -9.102 18.688 2.045 1 98.19 269 LEU B O 1
ATOM 5217 N N . HIS B 1 270 ? -8.992 17.062 3.631 1 96.94 270 HIS B N 1
ATOM 5218 C CA . HIS B 1 270 ? -9.203 18.047 4.691 1 96.94 270 HIS B CA 1
ATOM 5219 C C . HIS B 1 270 ? -8.102 19.094 4.703 1 96.94 270 HIS B C 1
ATOM 5221 O O . HIS B 1 270 ? -8.375 20.297 4.816 1 96.94 270 HIS B O 1
ATOM 5227 N N . LEU B 1 271 ? -6.934 18.641 4.57 1 95.31 271 LEU B N 1
ATOM 5228 C CA . LEU B 1 271 ? -5.77 19.531 4.586 1 95.31 271 LEU B CA 1
ATOM 5229 C C . LEU B 1 271 ? -5.777 20.469 3.385 1 95.31 271 LEU B C 1
ATOM 5231 O O . LEU B 1 271 ? -5.395 21.625 3.5 1 95.31 271 LEU B O 1
ATOM 5235 N N . GLY B 1 272 ? -6.176 19.969 2.297 1 95.25 272 GLY B N 1
ATOM 5236 C CA . GLY B 1 272 ? -6.164 20.734 1.062 1 95.25 272 GLY B CA 1
ATOM 5237 C C . GLY B 1 272 ? -7.273 21.766 0.99 1 95.25 272 GLY B C 1
ATOM 5238 O O . GLY B 1 272 ? -7.062 22.875 0.492 1 95.25 272 GLY B O 1
ATOM 5239 N N . THR B 1 273 ? -8.422 21.422 1.486 1 94.94 273 THR B N 1
ATOM 5240 C CA . THR B 1 273 ? -9.562 22.328 1.388 1 94.94 273 THR B CA 1
ATOM 5241 C C . THR B 1 273 ? -9.57 23.328 2.551 1 94.94 273 THR B C 1
ATOM 5243 O O . THR B 1 273 ? -10.055 24.438 2.414 1 94.94 273 THR B O 1
ATOM 5246 N N . ARG B 1 274 ? -9.125 22.875 3.703 1 90.69 274 ARG B N 1
ATOM 5247 C CA . ARG B 1 274 ? -9.117 23.641 4.941 1 90.69 274 ARG B CA 1
ATOM 5248 C C . ARG B 1 274 ? -10.516 24.156 5.277 1 90.69 274 ARG B C 1
ATOM 5250 O O . ARG B 1 274 ? -10.68 25.281 5.746 1 90.69 274 ARG B O 1
ATOM 5257 N N . PHE B 1 275 ? -11.508 23.281 4.977 1 88.06 275 PHE B N 1
ATOM 5258 C CA . PHE B 1 275 ? -12.898 23.625 5.238 1 88.06 275 PHE B CA 1
ATOM 5259 C C . PHE B 1 275 ? -13.172 23.688 6.734 1 88.06 275 PHE B C 1
ATOM 5261 O O . PHE B 1 275 ? -12.648 22.875 7.5 1 88.06 275 PHE B O 1
ATOM 5268 N N . SER B 1 276 ? -13.922 24.625 7.078 1 89.88 276 SER B N 1
ATOM 5269 C CA . SER B 1 276 ? -14.633 24.625 8.352 1 89.88 276 SER B CA 1
ATOM 5270 C C . SER B 1 276 ? -16.141 24.688 8.133 1 89.88 276 SER B C 1
ATOM 5272 O O . SER B 1 276 ? -16.625 25.422 7.266 1 89.88 276 SER B O 1
ATOM 5274 N N . ALA B 1 277 ? -16.781 23.891 8.875 1 92.88 277 ALA B N 1
ATOM 5275 C CA . ALA B 1 277 ? -18.219 23.781 8.68 1 92.88 277 ALA B CA 1
ATOM 5276 C C . ALA B 1 277 ? -18.969 24.797 9.531 1 92.88 277 ALA B C 1
ATOM 5278 O O . ALA B 1 277 ? -18.656 25 10.711 1 92.88 277 ALA B O 1
ATOM 5279 N N . GLY B 1 278 ? -19.891 25.5 8.906 1 92.12 278 GLY B N 1
ATOM 5280 C CA . GLY B 1 278 ? -20.891 26.203 9.695 1 92.12 278 GLY B CA 1
ATOM 5281 C C . GLY B 1 278 ? -21.875 25.281 10.359 1 92.12 278 GLY B C 1
ATOM 5282 O O . GLY B 1 278 ? -21.797 24.062 10.211 1 92.12 278 GLY B O 1
ATOM 5283 N N . PRO B 1 279 ? -22.828 25.891 11.07 1 91.25 279 PRO B N 1
ATOM 5284 C CA . PRO B 1 279 ? -23.797 25.062 11.773 1 91.25 279 PRO B CA 1
ATOM 5285 C C . PRO B 1 279 ? -24.578 24.141 10.836 1 91.25 279 PRO B C 1
ATOM 5287 O O . PRO B 1 279 ? -25.172 24.609 9.867 1 91.25 279 PRO B O 1
ATOM 5290 N N . GLY B 1 280 ? -24.516 22.875 11.156 1 92.31 280 GLY B N 1
ATOM 5291 C CA . GLY B 1 280 ? -25.281 21.891 10.406 1 92.31 280 GLY B CA 1
ATOM 5292 C C . GLY B 1 280 ? -24.688 21.562 9.055 1 92.31 280 GLY B C 1
ATOM 5293 O O . GLY B 1 280 ? -25.328 20.906 8.227 1 92.31 280 GLY B O 1
ATOM 5294 N N . ALA B 1 281 ? -23.484 22 8.797 1 95.12 281 ALA B N 1
ATOM 5295 C CA . ALA B 1 281 ? -22.922 21.859 7.453 1 95.12 281 ALA B CA 1
ATOM 5296 C C . ALA B 1 281 ? -21.734 20.922 7.441 1 95.12 281 ALA B C 1
ATOM 5298 O O . ALA B 1 281 ? -21.016 20.812 6.438 1 95.12 281 ALA B O 1
ATOM 5299 N N . ASP B 1 282 ? -21.547 20.156 8.57 1 96.12 282 ASP B N 1
ATOM 5300 C CA . ASP B 1 282 ? -20.391 19.25 8.672 1 96.12 282 ASP B CA 1
ATOM 5301 C C . ASP B 1 282 ? -20.438 18.188 7.582 1 96.12 282 ASP B C 1
ATOM 5303 O O . ASP B 1 282 ? -19.406 17.734 7.105 1 96.12 282 ASP B O 1
ATOM 5307 N N . TRP B 1 283 ? -21.688 17.828 7.148 1 97.12 283 TRP B N 1
ATOM 5308 C CA . TRP B 1 283 ? -21.844 16.812 6.121 1 97.12 283 TRP B CA 1
ATOM 5309 C C . TRP B 1 283 ? -21.219 17.25 4.805 1 97.12 283 TRP B C 1
ATOM 5311 O O . TRP B 1 283 ? -20.797 16.422 4 1 97.12 283 TRP B O 1
ATOM 5321 N N . ILE B 1 284 ? -21.141 18.531 4.527 1 97.31 284 ILE B N 1
ATOM 5322 C CA . ILE B 1 284 ? -20.547 19.062 3.305 1 97.31 284 ILE B CA 1
ATOM 5323 C C . ILE B 1 284 ? -19.031 18.828 3.33 1 97.31 284 ILE B C 1
ATOM 5325 O O . ILE B 1 284 ? -18.453 18.344 2.355 1 97.31 284 ILE B O 1
ATOM 5329 N N . VAL B 1 285 ? -18.438 19.094 4.492 1 97.31 285 VAL B N 1
ATOM 5330 C CA . VAL B 1 285 ? -17 18.953 4.668 1 97.31 285 VAL B CA 1
ATOM 5331 C C . VAL B 1 285 ? -16.609 17.469 4.57 1 97.31 285 VAL B C 1
ATOM 5333 O O . VAL B 1 285 ? -15.734 17.109 3.787 1 97.31 285 VAL B O 1
ATOM 5336 N N . GLU B 1 286 ? -17.344 16.672 5.277 1 97.88 286 GLU B N 1
ATOM 5337 C CA . GLU B 1 286 ? -17.047 15.25 5.316 1 97.88 286 GLU B CA 1
ATOM 5338 C C . GLU B 1 286 ? -17.391 14.578 3.99 1 97.88 286 GLU B C 1
ATOM 5340 O O . GLU B 1 286 ? -16.688 13.68 3.539 1 97.88 286 GLU B O 1
ATOM 5345 N N . GLY B 1 287 ? -18.469 15 3.412 1 97.94 287 GLY B N 1
ATOM 5346 C CA . GLY B 1 287 ? -18.906 14.43 2.15 1 97.94 287 GLY B CA 1
ATOM 5347 C C . GLY B 1 287 ? -17.953 14.68 1.01 1 97.94 287 GLY B C 1
ATOM 5348 O O . GLY B 1 287 ? -17.609 13.766 0.261 1 97.94 287 GLY B O 1
ATOM 5349 N N . PHE B 1 288 ? -17.531 15.93 0.889 1 98.31 288 PHE B N 1
ATOM 5350 C CA . PHE B 1 288 ? -16.578 16.266 -0.165 1 98.31 288 PHE B CA 1
ATOM 5351 C C . PHE B 1 288 ? -15.258 15.523 0.049 1 98.31 288 PHE B C 1
ATOM 5353 O O . PHE B 1 288 ? -14.656 15.023 -0.905 1 98.31 288 PHE B O 1
ATOM 5360 N N . ALA B 1 289 ? -14.797 15.469 1.311 1 98.25 289 ALA B N 1
ATOM 5361 C CA . ALA B 1 289 ? -13.547 14.766 1.591 1 98.25 289 ALA B CA 1
ATOM 5362 C C . ALA B 1 289 ? -13.648 13.297 1.189 1 98.25 289 ALA B C 1
ATOM 5364 O O . ALA B 1 289 ? -12.742 12.766 0.534 1 98.25 289 ALA B O 1
ATOM 5365 N N . GLU B 1 290 ? -14.797 12.688 1.546 1 98.38 290 GLU B N 1
ATOM 5366 C CA . GLU B 1 290 ? -14.977 11.266 1.261 1 98.38 290 GLU B CA 1
ATOM 5367 C C . GLU B 1 290 ? -15.164 11.023 -0.233 1 98.38 290 GLU B C 1
ATOM 5369 O O . GLU B 1 290 ? -14.547 10.125 -0.808 1 98.38 290 GLU B O 1
ATOM 5374 N N . TYR B 1 291 ? -15.977 11.828 -0.899 1 98.62 291 TYR B N 1
ATOM 5375 C CA . TYR B 1 291 ? -16.25 11.648 -2.318 1 98.62 291 TYR B CA 1
ATOM 5376 C C . TYR B 1 291 ? -15 11.836 -3.152 1 98.62 291 TYR B C 1
ATOM 5378 O O . TYR B 1 291 ? -14.703 11.031 -4.039 1 98.62 291 TYR B O 1
ATOM 5386 N N . TYR B 1 292 ? -14.258 12.875 -2.854 1 98.69 292 TYR B N 1
ATOM 5387 C CA . TYR B 1 292 ? -13.086 13.164 -3.666 1 98.69 292 TYR B CA 1
ATOM 5388 C C . TYR B 1 292 ? -11.961 12.18 -3.361 1 98.69 292 TYR B C 1
ATOM 5390 O O . TYR B 1 292 ? -11.102 11.93 -4.211 1 98.69 292 TYR B O 1
ATOM 5398 N N . SER B 1 293 ? -11.906 11.672 -2.133 1 98.56 293 SER B N 1
ATOM 5399 C CA . SER B 1 293 ? -10.945 10.602 -1.892 1 98.56 293 SER B CA 1
ATOM 5400 C C . SER B 1 293 ? -11.172 9.43 -2.836 1 98.56 293 SER B C 1
ATOM 5402 O O . SER B 1 293 ? -10.219 8.852 -3.365 1 98.56 293 SER B O 1
ATOM 5404 N N . LEU B 1 294 ? -12.453 9.094 -3.09 1 98.56 294 LEU B N 1
ATOM 5405 C CA . LEU B 1 294 ? -12.805 8.031 -4.027 1 98.56 294 LEU B CA 1
ATOM 5406 C C . LEU B 1 294 ? -12.531 8.461 -5.465 1 98.56 294 LEU B C 1
ATOM 5408 O O . LEU B 1 294 ? -12 7.684 -6.258 1 98.56 294 LEU B O 1
ATOM 5412 N N . GLU B 1 295 ? -12.852 9.672 -5.746 1 98.19 295 GLU B N 1
ATOM 5413 C CA . GLU B 1 295 ? -12.664 10.203 -7.094 1 98.19 295 GLU B CA 1
ATOM 5414 C C . GLU B 1 295 ? -11.188 10.234 -7.48 1 98.19 295 GLU B C 1
ATOM 5416 O O . GLU B 1 295 ? -10.836 9.938 -8.625 1 98.19 295 GLU B O 1
ATOM 5421 N N . LEU B 1 296 ? -10.336 10.578 -6.555 1 98.62 296 LEU B N 1
ATOM 5422 C CA . LEU B 1 296 ? -8.906 10.617 -6.82 1 98.62 296 LEU B CA 1
ATOM 5423 C C . LEU B 1 296 ? -8.375 9.219 -7.121 1 98.62 296 LEU B C 1
ATOM 5425 O O . LEU B 1 296 ? -7.496 9.055 -7.973 1 98.62 296 LEU B O 1
ATOM 5429 N N . LEU B 1 297 ? -8.875 8.203 -6.379 1 98.75 297 LEU B N 1
ATOM 5430 C CA . LEU B 1 297 ? -8.477 6.824 -6.652 1 98.75 297 LEU B CA 1
ATOM 5431 C C . LEU B 1 297 ? -8.898 6.406 -8.055 1 98.75 297 LEU B C 1
ATOM 5433 O O . LEU B 1 297 ? -8.125 5.77 -8.773 1 98.75 297 LEU B O 1
ATOM 5437 N N . ARG B 1 298 ? -10.102 6.801 -8.438 1 98.12 298 ARG B N 1
ATOM 5438 C CA . ARG B 1 298 ? -10.586 6.461 -9.766 1 98.12 298 ARG B CA 1
ATOM 5439 C C . ARG B 1 298 ? -9.781 7.172 -10.844 1 98.12 298 ARG B C 1
ATOM 5441 O O . ARG B 1 298 ? -9.312 6.539 -11.797 1 98.12 298 ARG B O 1
ATOM 5448 N N . ARG B 1 299 ? -9.57 8.492 -10.68 1 97.88 299 ARG B N 1
ATOM 5449 C CA . ARG B 1 299 ? -8.867 9.305 -11.664 1 97.88 299 ARG B CA 1
ATOM 5450 C C . ARG B 1 299 ? -7.438 8.82 -11.852 1 97.88 299 ARG B C 1
ATOM 5452 O O . ARG B 1 299 ? -6.895 8.883 -12.961 1 97.88 299 ARG B O 1
ATOM 5459 N N . SER B 1 300 ? -6.824 8.375 -10.789 1 98.12 300 SER B N 1
ATOM 5460 C CA . SER B 1 300 ? -5.438 7.922 -10.836 1 98.12 300 SER B CA 1
ATOM 5461 C C . SER B 1 300 ? -5.344 6.461 -11.273 1 98.12 300 SER B C 1
ATOM 5463 O O . SER B 1 300 ? -4.25 5.895 -11.32 1 98.12 300 SER B O 1
ATOM 5465 N N . ARG B 1 301 ? -6.465 5.809 -11.453 1 96.81 301 ARG B N 1
ATOM 5466 C CA . ARG B 1 301 ? -6.574 4.41 -11.867 1 96.81 301 ARG B CA 1
ATOM 5467 C C . ARG B 1 301 ? -6.074 3.475 -10.773 1 96.81 301 ARG B C 1
ATOM 5469 O O . ARG B 1 301 ? -5.555 2.395 -11.062 1 96.81 301 ARG B O 1
ATOM 5476 N N . SER B 1 302 ? -6.133 4 -9.57 1 98 302 SER B N 1
ATOM 5477 C CA . SER B 1 302 ? -5.801 3.148 -8.438 1 98 302 SER B CA 1
ATOM 5478 C C . SER B 1 302 ? -6.887 2.109 -8.188 1 98 302 SER B C 1
ATOM 5480 O O . SER B 1 302 ? -6.617 1.035 -7.645 1 98 302 SER B O 1
ATOM 5482 N N . ILE B 1 303 ? -8.125 2.441 -8.523 1 97.88 303 ILE B N 1
ATOM 5483 C CA . ILE B 1 303 ? -9.234 1.496 -8.57 1 97.88 303 ILE B CA 1
ATOM 5484 C C . ILE B 1 303 ? -9.938 1.594 -9.922 1 97.88 303 ILE B C 1
ATOM 5486 O O . ILE B 1 303 ? -9.82 2.607 -10.617 1 97.88 303 ILE B O 1
ATOM 5490 N N . SER B 1 304 ? -10.641 0.604 -10.297 1 97 304 SER B N 1
ATOM 5491 C CA . SER B 1 304 ? -11.391 0.609 -11.547 1 97 304 SER B CA 1
ATOM 5492 C C . SER B 1 304 ? -12.656 1.448 -11.43 1 97 304 SER B C 1
ATOM 5494 O O . SER B 1 304 ? -13.109 1.747 -10.32 1 97 304 SER B O 1
ATOM 5496 N N . LYS B 1 305 ? -13.172 1.793 -12.594 1 96.94 305 LYS B N 1
ATOM 5497 C CA . LYS B 1 305 ? -14.461 2.482 -12.617 1 96.94 305 LYS B CA 1
ATOM 5498 C C . LYS B 1 305 ? -15.555 1.635 -11.961 1 96.94 305 LYS B C 1
ATOM 5500 O O . LYS B 1 305 ? -16.391 2.154 -11.227 1 96.94 305 LYS B O 1
ATOM 5505 N N . LYS B 1 306 ? -15.516 0.357 -12.219 1 97 306 LYS B N 1
ATOM 5506 C CA . LYS B 1 306 ? -16.5 -0.543 -11.633 1 97 306 LYS B CA 1
ATOM 5507 C C . LYS B 1 306 ? -16.422 -0.538 -10.109 1 97 306 LYS B C 1
ATOM 5509 O O . LYS B 1 306 ? -17.453 -0.496 -9.43 1 97 306 LYS B O 1
ATOM 5514 N N . ARG B 1 307 ? -15.219 -0.592 -9.625 1 97.25 307 ARG B N 1
ATOM 5515 C CA . ARG B 1 307 ? -15.023 -0.554 -8.18 1 97.25 307 ARG B CA 1
ATOM 5516 C C . ARG B 1 307 ? -15.5 0.771 -7.598 1 97.25 307 ARG B C 1
ATOM 5518 O O . ARG B 1 307 ? -16.109 0.801 -6.523 1 97.25 307 ARG B O 1
ATOM 5525 N N . PHE B 1 308 ? -15.188 1.893 -8.258 1 98.25 308 PHE B N 1
ATOM 5526 C CA . PHE B 1 308 ? -15.656 3.211 -7.848 1 98.25 308 PHE B CA 1
ATOM 5527 C C . PHE B 1 308 ? -17.172 3.242 -7.766 1 98.25 308 PHE B C 1
ATOM 5529 O O . PHE B 1 308 ? -17.75 3.648 -6.75 1 98.25 308 PHE B O 1
ATOM 5536 N N . ASP B 1 309 ? -17.797 2.762 -8.828 1 98.19 309 ASP B N 1
ATOM 5537 C CA . ASP B 1 309 ? -19.25 2.773 -8.898 1 98.19 309 ASP B CA 1
ATOM 5538 C C . ASP B 1 309 ? -19.859 1.914 -7.793 1 98.19 309 ASP B C 1
ATOM 5540 O O . ASP B 1 309 ? -20.859 2.305 -7.168 1 98.19 309 ASP B O 1
ATOM 5544 N N . THR B 1 310 ? -19.281 0.759 -7.547 1 98 310 THR B N 1
ATOM 5545 C CA . THR B 1 310 ? -19.766 -0.13 -6.496 1 98 310 THR B CA 1
ATOM 5546 C C . THR B 1 310 ? -19.609 0.521 -5.125 1 98 310 THR B C 1
ATOM 5548 O O . THR B 1 310 ? -20.5 0.4 -4.273 1 98 310 THR B O 1
ATOM 5551 N N . ALA B 1 311 ? -18.531 1.202 -4.898 1 98.19 311 ALA B N 1
ATOM 5552 C CA . ALA B 1 311 ? -18.297 1.896 -3.635 1 98.19 311 ALA B CA 1
ATOM 5553 C C . ALA B 1 311 ? -19.359 2.975 -3.402 1 98.19 311 ALA B C 1
ATOM 5555 O O . ALA B 1 311 ? -19.891 3.092 -2.303 1 98.19 311 ALA B O 1
ATOM 5556 N N . ILE B 1 312 ? -19.625 3.74 -4.43 1 98.5 312 ILE B N 1
ATOM 5557 C CA . ILE B 1 312 ? -20.625 4.789 -4.336 1 98.5 312 ILE B CA 1
ATOM 5558 C C . ILE B 1 312 ? -21.984 4.176 -4.023 1 98.5 312 ILE B C 1
ATOM 5560 O O . ILE B 1 312 ? -22.703 4.656 -3.145 1 98.5 312 ILE B O 1
ATOM 5564 N N . GLU B 1 313 ? -22.312 3.105 -4.703 1 98.44 313 GLU B N 1
ATOM 5565 C CA . GLU B 1 313 ? -23.594 2.43 -4.473 1 98.44 313 GLU B CA 1
ATOM 5566 C C . GLU B 1 313 ? -23.703 1.94 -3.033 1 98.44 313 GLU B C 1
ATOM 5568 O O . GLU B 1 313 ? -24.75 2.092 -2.402 1 98.44 313 GLU B O 1
ATOM 5573 N N . ASN B 1 314 ? -22.656 1.36 -2.555 1 98 314 ASN B N 1
ATOM 5574 C CA . ASN B 1 314 ? -22.656 0.863 -1.184 1 98 314 ASN B CA 1
ATOM 5575 C C . ASN B 1 314 ? -22.812 1.998 -0.175 1 98 314 ASN B C 1
ATOM 5577 O O . ASN B 1 314 ? -23.484 1.842 0.839 1 98 314 ASN B O 1
ATOM 5581 N N . LEU B 1 315 ? -22.156 3.113 -0.427 1 97.94 315 LEU B N 1
ATOM 5582 C CA . LEU B 1 315 ? -22.266 4.27 0.457 1 97.94 315 LEU B CA 1
ATOM 5583 C C . LEU B 1 315 ? -23.688 4.844 0.424 1 97.94 315 LEU B C 1
ATOM 5585 O O . LEU B 1 315 ? -24.234 5.219 1.464 1 97.94 315 LEU B O 1
ATOM 5589 N N . VAL B 1 316 ? -24.266 4.91 -0.748 1 97.62 316 VAL B N 1
ATOM 5590 C CA . VAL B 1 316 ? -25.641 5.395 -0.892 1 97.62 316 VAL B CA 1
ATOM 5591 C C . VAL B 1 316 ? -26.594 4.508 -0.085 1 97.62 316 VAL B C 1
ATOM 5593 O O . VAL B 1 316 ? -27.438 5.012 0.651 1 97.62 316 VAL B O 1
ATOM 5596 N N . GLU B 1 317 ? -26.375 3.225 -0.195 1 97.94 317 GLU B N 1
ATOM 5597 C CA . GLU B 1 317 ? -27.219 2.283 0.547 1 97.94 317 GLU B CA 1
ATOM 5598 C C . GLU B 1 317 ? -27.047 2.459 2.053 1 97.94 317 GLU B C 1
ATOM 5600 O O . GLU B 1 317 ? -28.031 2.504 2.797 1 97.94 317 GLU B O 1
ATOM 5605 N N . TRP B 1 318 ? -25.859 2.547 2.512 1 97.31 318 TRP B N 1
ATOM 5606 C CA . TRP B 1 318 ? -25.578 2.764 3.926 1 97.31 318 TRP B CA 1
ATOM 5607 C C . TRP B 1 318 ? -26.156 4.09 4.402 1 97.31 318 TRP B C 1
ATOM 5609 O O . TRP B 1 318 ? -26.672 4.184 5.52 1 97.31 318 TRP B O 1
ATOM 5619 N N . GLY B 1 319 ? -26.062 5.086 3.543 1 96.31 319 GLY B N 1
ATOM 5620 C CA . GLY B 1 319 ? -26.547 6.422 3.861 1 96.31 319 GLY B CA 1
ATOM 5621 C C . GLY B 1 319 ? -28.047 6.477 4.113 1 96.31 319 GLY B C 1
ATOM 5622 O O . GLY B 1 319 ? -28.531 7.395 4.77 1 96.31 319 GLY B O 1
ATOM 5623 N N . GLU B 1 320 ? -28.766 5.527 3.637 1 94.94 320 GLU B N 1
ATOM 5624 C CA . GLU B 1 320 ? -30.219 5.477 3.828 1 94.94 320 GLU B CA 1
ATOM 5625 C C . GLU B 1 320 ? -30.578 5.316 5.305 1 94.94 320 GLU B C 1
ATOM 5627 O O . GLU B 1 320 ? -31.672 5.68 5.723 1 94.94 320 GLU B O 1
ATOM 5632 N N . SER B 1 321 ? -29.641 4.84 6.027 1 94.62 321 SER B N 1
ATOM 5633 C CA . SER B 1 321 ? -29.906 4.602 7.441 1 94.62 321 SER B CA 1
ATOM 5634 C C . SER B 1 321 ? -29.625 5.852 8.273 1 94.62 321 SER B C 1
ATOM 5636 O O . SER B 1 321 ? -29.875 5.863 9.484 1 94.62 321 SER B O 1
ATOM 5638 N N . ALA B 1 322 ? -29.156 6.91 7.633 1 93.19 322 ALA B N 1
ATOM 5639 C CA . ALA B 1 322 ? -28.891 8.148 8.359 1 93.19 322 ALA B CA 1
ATOM 5640 C C . ALA B 1 322 ? -30.203 8.828 8.773 1 93.19 322 ALA B C 1
ATOM 5642 O O . ALA B 1 322 ? -31.078 9.062 7.938 1 93.19 322 ALA B O 1
ATOM 5643 N N . GLU B 1 323 ? -30.312 9.156 9.992 1 88.38 323 GLU B N 1
ATOM 5644 C CA . GLU B 1 323 ? -31.531 9.797 10.508 1 88.38 323 GLU B CA 1
ATOM 5645 C C . GLU B 1 323 ? -31.609 11.258 10.078 1 88.38 323 GLU B C 1
ATOM 5647 O O . GLU B 1 323 ? -32.688 11.766 9.797 1 88.38 323 GLU B O 1
ATOM 5652 N N . SER B 1 324 ? -30.422 11.938 10.133 1 89.56 324 SER B N 1
ATOM 5653 C CA . SER B 1 324 ? -30.359 13.344 9.758 1 89.56 324 SER B CA 1
ATOM 5654 C C . SER B 1 324 ? -29.047 13.664 9.039 1 89.56 324 SER B C 1
ATOM 5656 O O . SER B 1 324 ? -28.016 13.039 9.312 1 89.56 324 SER B O 1
ATOM 5658 N N . LEU B 1 325 ? -29.156 14.562 8.117 1 92.81 325 LEU B N 1
ATOM 5659 C CA . LEU B 1 325 ? -27.984 14.984 7.348 1 92.81 325 LEU B CA 1
ATOM 5660 C C . LEU B 1 325 ? -27.297 16.172 8.008 1 92.81 325 LEU B C 1
ATOM 5662 O O . LEU B 1 325 ? -26.078 16.203 8.133 1 92.81 325 LEU B O 1
ATOM 5666 N N . CYS B 1 326 ? -28.031 17.094 8.469 1 92.62 326 CYS B N 1
ATOM 5667 C CA . CYS B 1 326 ? -27.516 18.375 8.945 1 92.62 326 CYS B CA 1
ATOM 5668 C C . CYS B 1 326 ? -27.281 18.328 10.453 1 92.62 326 CYS B C 1
ATOM 5670 O O . CYS B 1 326 ? -27.812 19.172 11.188 1 92.62 326 CYS B O 1
ATOM 5672 N N . THR B 1 327 ? -26.391 17.438 10.852 1 89.75 327 THR B N 1
ATOM 5673 C CA . THR B 1 327 ? -26.016 17.266 12.25 1 89.75 327 THR B CA 1
ATOM 5674 C C . THR B 1 327 ? -24.719 18.016 12.547 1 89.75 327 THR B C 1
ATOM 5676 O O . THR B 1 327 ? -24 18.406 11.633 1 89.75 327 THR B O 1
ATOM 5679 N N . PRO B 1 328 ? -24.5 18.312 13.805 1 88.06 328 PRO B N 1
ATOM 5680 C CA . PRO B 1 328 ? -23.266 19.016 14.172 1 88.06 328 PRO B CA 1
ATOM 5681 C C . PRO B 1 328 ? -22 18.234 13.797 1 88.06 328 PRO B C 1
ATOM 5683 O O . PRO B 1 328 ? -20.969 18.828 13.477 1 88.06 328 PRO B O 1
ATOM 5686 N N . GLN B 1 329 ? -22.125 16.891 13.922 1 88.88 329 GLN B N 1
ATOM 5687 C CA . GLN B 1 329 ? -21.016 16.016 13.555 1 88.88 329 GLN B CA 1
ATOM 5688 C C . GLN B 1 329 ? -21.469 14.922 12.586 1 88.88 329 GLN B C 1
ATOM 5690 O O . GLN B 1 329 ? -22.391 14.156 12.891 1 88.88 329 GLN B O 1
ATOM 5695 N N . SER B 1 330 ? -20.844 14.898 11.469 1 88.5 330 SER B N 1
ATOM 5696 C CA . SER B 1 330 ? -21.188 13.914 10.445 1 88.5 330 SER B CA 1
ATOM 5697 C C . SER B 1 330 ? -20.266 12.703 10.516 1 88.5 330 SER B C 1
ATOM 5699 O O . SER B 1 330 ? -19.047 12.82 10.312 1 88.5 330 SER B O 1
ATOM 5701 N N . THR B 1 331 ? -20.828 11.516 10.891 1 90 331 THR B N 1
ATOM 5702 C CA . THR B 1 331 ? -20.062 10.273 10.953 1 90 331 THR B CA 1
ATOM 5703 C C . THR B 1 331 ? -20.891 9.109 10.406 1 90 331 THR B C 1
ATOM 5705 O O . THR B 1 331 ? -22.109 9.203 10.289 1 90 331 THR B O 1
ATOM 5708 N N . GLY B 1 332 ? -20.203 8.094 9.961 1 93.56 332 GLY B N 1
ATOM 5709 C CA . GLY B 1 332 ? -20.875 6.855 9.586 1 93.56 332 GLY B CA 1
ATOM 5710 C C . GLY B 1 332 ? -21.891 7.043 8.469 1 93.56 332 GLY B C 1
ATOM 5711 O O . GLY B 1 332 ? -21.547 7.512 7.379 1 93.56 332 GLY B O 1
ATOM 5712 N N . ALA B 1 333 ? -23.078 6.727 8.836 1 95.31 333 ALA B N 1
ATOM 5713 C CA . ALA B 1 333 ? -24.156 6.738 7.848 1 95.31 333 ALA B CA 1
ATOM 5714 C C . ALA B 1 333 ? -24.406 8.148 7.324 1 95.31 333 ALA B C 1
ATOM 5716 O O . ALA B 1 333 ? -24.75 8.336 6.156 1 95.31 333 ALA B O 1
ATOM 5717 N N . THR B 1 334 ? -24.266 9.156 8.117 1 96.12 334 THR B N 1
ATOM 5718 C CA . THR B 1 334 ? -24.469 10.539 7.703 1 96.12 334 THR B CA 1
ATOM 5719 C C . THR B 1 334 ? -23.453 10.945 6.648 1 96.12 334 THR B C 1
ATOM 5721 O O . THR B 1 334 ? -23.797 11.555 5.637 1 96.12 334 THR B O 1
ATOM 5724 N N . THR B 1 335 ? -22.203 10.578 6.906 1 97.12 335 THR B N 1
ATOM 5725 C CA . THR B 1 335 ? -21.172 10.852 5.906 1 97.12 335 THR B CA 1
ATOM 5726 C C . THR B 1 335 ? -21.453 10.078 4.621 1 97.12 335 THR B C 1
ATOM 5728 O O . THR B 1 335 ? -21.266 10.602 3.52 1 97.12 335 THR B O 1
ATOM 5731 N N . ALA B 1 336 ? -21.906 8.836 4.777 1 97.81 336 ALA B N 1
ATOM 5732 C CA . ALA B 1 336 ? -22.25 8.023 3.615 1 97.81 336 ALA B CA 1
ATOM 5733 C C . ALA B 1 336 ? -23.359 8.68 2.801 1 97.81 336 ALA B C 1
ATOM 5735 O O . ALA B 1 336 ? -23.297 8.727 1.569 1 97.81 336 ALA B O 1
ATOM 5736 N N . ARG B 1 337 ? -24.344 9.148 3.469 1 97.19 337 ARG B N 1
ATOM 5737 C CA . ARG B 1 337 ? -25.438 9.852 2.797 1 97.19 337 ARG B CA 1
ATOM 5738 C C . ARG B 1 337 ? -24.922 11.086 2.07 1 97.19 337 ARG B C 1
ATOM 5740 O O . ARG B 1 337 ? -25.344 11.383 0.954 1 97.19 337 ARG B O 1
ATOM 5747 N N . ALA B 1 338 ? -24.062 11.852 2.701 1 98 338 ALA B N 1
ATOM 5748 C CA . ALA B 1 338 ? -23.453 13.031 2.096 1 98 338 ALA B CA 1
ATOM 5749 C C . ALA B 1 338 ? -22.75 12.68 0.787 1 98 338 ALA B C 1
ATOM 5751 O O . ALA B 1 338 ? -22.859 13.414 -0.201 1 98 338 ALA B O 1
ATOM 5752 N N . VAL B 1 339 ? -22.047 11.562 0.76 1 98.38 339 VAL B N 1
ATOM 5753 C CA . VAL B 1 339 ? -21.359 11.109 -0.446 1 98.38 339 VAL B CA 1
ATOM 5754 C C . VAL B 1 339 ? -22.375 10.859 -1.559 1 98.38 339 VAL B C 1
ATOM 5756 O O . VAL B 1 339 ? -22.141 11.211 -2.715 1 98.38 339 VAL B O 1
ATOM 5759 N N . GLY B 1 340 ? -23.484 10.258 -1.189 1 97.94 340 GLY B N 1
ATOM 5760 C CA . GLY B 1 340 ? -24.547 10.047 -2.164 1 97.94 340 GLY B CA 1
ATOM 5761 C C . GLY B 1 340 ? -25.062 11.336 -2.777 1 97.94 340 GLY B C 1
ATOM 5762 O O . GLY B 1 340 ? -25.266 11.414 -3.99 1 97.94 340 GLY B O 1
ATOM 5763 N N . ILE B 1 341 ? -25.234 12.312 -2.002 1 97.81 341 ILE B N 1
ATOM 5764 C CA . ILE B 1 341 ? -25.719 13.609 -2.471 1 97.81 341 ILE B CA 1
ATOM 5765 C C . ILE B 1 341 ? -24.688 14.234 -3.408 1 97.81 341 ILE B C 1
ATOM 5767 O O . ILE B 1 341 ? -25.031 14.734 -4.48 1 97.81 341 ILE B O 1
ATOM 5771 N N . ILE B 1 342 ? -23.453 14.211 -3.053 1 98.06 342 ILE B N 1
ATOM 5772 C CA . ILE B 1 342 ? -22.391 14.82 -3.852 1 98.06 342 ILE B CA 1
ATOM 5773 C C . ILE B 1 342 ? -22.25 14.055 -5.168 1 98.06 342 ILE B C 1
ATOM 5775 O O . ILE B 1 342 ? -22.031 14.664 -6.219 1 98.06 342 ILE B O 1
ATOM 5779 N N . ALA B 1 343 ? -22.344 12.727 -5.109 1 97.94 343 ALA B N 1
ATOM 5780 C CA . ALA B 1 343 ? -22.297 11.922 -6.328 1 97.94 343 ALA B CA 1
ATOM 5781 C C . ALA B 1 343 ? -23.438 12.297 -7.277 1 97.94 343 ALA B C 1
ATOM 5783 O O . ALA B 1 343 ? -23.234 12.422 -8.484 1 97.94 343 ALA B O 1
ATOM 5784 N N . ALA B 1 344 ? -24.641 12.453 -6.715 1 97.12 344 ALA B N 1
ATOM 5785 C CA . ALA B 1 344 ? -25.797 12.875 -7.516 1 97.12 344 ALA B CA 1
ATOM 5786 C C . ALA B 1 344 ? -25.562 14.273 -8.094 1 97.12 344 ALA B C 1
ATOM 5788 O O . ALA B 1 344 ? -25.891 14.531 -9.258 1 97.12 344 ALA B O 1
ATOM 5789 N N . LEU B 1 345 ? -25.062 15.109 -7.277 1 97.56 345 LEU B N 1
ATOM 5790 C CA . LEU B 1 345 ? -24.75 16.469 -7.723 1 97.56 345 LEU B CA 1
ATOM 5791 C C . LEU B 1 345 ? -23.75 16.438 -8.867 1 97.56 345 LEU B C 1
ATOM 5793 O O . LEU B 1 345 ? -23.906 17.172 -9.852 1 97.56 345 LEU B O 1
ATOM 5797 N N . HIS B 1 346 ? -22.719 15.656 -8.742 1 97.19 346 HIS B N 1
ATOM 5798 C CA . HIS B 1 346 ? -21.703 15.508 -9.789 1 97.19 346 HIS B CA 1
ATOM 5799 C C . HIS B 1 346 ? -22.344 15.102 -11.109 1 97.19 346 HIS B C 1
ATOM 5801 O O . HIS B 1 346 ? -22.016 15.641 -12.164 1 97.19 346 HIS B O 1
ATOM 5807 N N . LYS B 1 347 ? -23.234 14.164 -11.016 1 94.75 347 LYS B N 1
ATOM 5808 C CA . LYS B 1 347 ? -23.922 13.68 -12.211 1 94.75 347 LYS B CA 1
ATOM 5809 C C . LYS B 1 347 ? -24.75 14.789 -12.852 1 94.75 347 LYS B C 1
ATOM 5811 O O . LYS B 1 347 ? -24.781 14.922 -14.07 1 94.75 347 LYS B O 1
ATOM 5816 N N . GLU B 1 348 ? -25.344 15.555 -12.031 1 95.06 348 GLU B N 1
ATOM 5817 C CA . GLU B 1 348 ? -26.219 16.625 -12.523 1 95.06 348 GLU B CA 1
ATOM 5818 C C . GLU B 1 348 ? -25.406 17.75 -13.141 1 95.06 348 GLU B C 1
ATOM 5820 O O . GLU B 1 348 ? -25.844 18.391 -14.102 1 95.06 348 GLU B O 1
ATOM 5825 N N . LEU B 1 349 ? -24.312 17.953 -12.547 1 95 349 LEU B N 1
ATOM 5826 C CA . LEU B 1 349 ? -23.5 19.078 -13 1 95 349 LEU B CA 1
ATOM 5827 C C . LEU B 1 349 ? -22.75 18.734 -14.281 1 95 349 LEU B C 1
ATOM 5829 O O . LEU B 1 349 ? -22.297 19.625 -15.008 1 95 349 LEU B O 1
ATOM 5833 N N . ARG B 1 350 ? -22.5 17.438 -14.477 1 86.88 350 ARG B N 1
ATOM 5834 C CA . ARG B 1 350 ? -21.672 17 -15.602 1 86.88 350 ARG B CA 1
ATOM 5835 C C . ARG B 1 350 ? -22.219 17.531 -16.922 1 86.88 350 ARG B C 1
ATOM 5837 O O . ARG B 1 350 ? -23.406 17.391 -17.203 1 86.88 350 ARG B O 1
ATOM 5844 N N . ARG B 1 351 ? -21.391 18.359 -17.594 1 72.5 351 ARG B N 1
ATOM 5845 C CA . ARG B 1 351 ? -21.641 18.891 -18.938 1 72.5 351 ARG B CA 1
ATOM 5846 C C . ARG B 1 351 ? -20.516 18.516 -19.891 1 72.5 351 ARG B C 1
ATOM 5848 O O . ARG B 1 351 ? -19.516 17.922 -19.484 1 72.5 351 ARG B O 1
ATOM 5855 N N . SER B 1 352 ? -20.734 18.719 -21.109 1 61.03 352 SER B N 1
ATOM 5856 C CA . SER B 1 352 ? -19.828 18.375 -22.203 1 61.03 352 SER B CA 1
ATOM 5857 C C . SER B 1 352 ? -18.438 18.969 -21.969 1 61.03 352 SER B C 1
ATOM 5859 O O . SER B 1 352 ? -17.453 18.438 -22.484 1 61.03 352 SER B O 1
ATOM 5861 N N . GLY B 1 353 ? -18.406 19.797 -20.984 1 66.5 353 GLY B N 1
ATOM 5862 C CA . GLY B 1 353 ? -17.062 20.344 -20.891 1 66.5 353 GLY B CA 1
ATOM 5863 C C . GLY B 1 353 ? -16.641 20.609 -19.453 1 66.5 353 GLY B C 1
ATOM 5864 O O . GLY B 1 353 ? -17.406 21.156 -18.672 1 66.5 353 GLY B O 1
ATOM 5865 N N . GLY B 1 354 ? -15.312 20.047 -19.062 1 77.62 354 GLY B N 1
ATOM 5866 C CA . GLY B 1 354 ? -14.68 20.328 -17.781 1 77.62 354 GLY B CA 1
ATOM 5867 C C . GLY B 1 354 ? -15.203 19.453 -16.656 1 77.62 354 GLY B C 1
ATOM 5868 O O . GLY B 1 354 ? -15.844 18.438 -16.891 1 77.62 354 GLY B O 1
ATOM 5869 N N . ASP B 1 355 ? -14.727 19.719 -15.469 1 89.38 355 ASP B N 1
ATOM 5870 C CA . ASP B 1 355 ? -15.211 19.062 -14.25 1 89.38 355 ASP B CA 1
ATOM 5871 C C . ASP B 1 355 ? -15.844 20.094 -13.305 1 89.38 355 ASP B C 1
ATOM 5873 O O . ASP B 1 355 ? -15.203 20.562 -12.375 1 89.38 355 ASP B O 1
ATOM 5877 N N . PRO B 1 356 ? -17.188 20.312 -13.586 1 93.75 356 PRO B N 1
ATOM 5878 C CA . PRO B 1 356 ? -17.891 21.359 -12.836 1 93.75 356 PRO B CA 1
ATOM 5879 C C . PRO B 1 356 ? -17.875 21.109 -11.328 1 93.75 356 PRO B C 1
ATOM 5881 O O . PRO B 1 356 ? -17.969 22.062 -10.539 1 93.75 356 PRO B O 1
ATOM 5884 N N . LEU B 1 357 ? -17.875 19.906 -10.906 1 97.12 357 LEU B N 1
ATOM 5885 C CA . LEU B 1 357 ? -17.797 19.656 -9.469 1 97.12 357 LEU B CA 1
ATOM 5886 C C . LEU B 1 357 ? -16.469 20.156 -8.898 1 97.12 357 LEU B C 1
ATOM 5888 O O . LEU B 1 357 ? -16.422 20.656 -7.77 1 97.12 357 LEU B O 1
ATOM 5892 N N . ASP B 1 358 ? -15.375 20 -9.703 1 97.25 358 ASP B N 1
ATOM 5893 C CA . ASP B 1 358 ? -14.102 20.578 -9.297 1 97.25 358 ASP B CA 1
ATOM 5894 C C . ASP B 1 358 ? -14.203 22.094 -9.117 1 97.25 358 ASP B C 1
ATOM 5896 O O . ASP B 1 358 ? -13.672 22.641 -8.156 1 97.25 358 ASP B O 1
ATOM 5900 N N . ASP B 1 359 ? -14.883 22.688 -10.094 1 95.44 359 ASP B N 1
ATOM 5901 C CA . ASP B 1 359 ? -15.086 24.141 -10.023 1 95.44 359 ASP B CA 1
ATOM 5902 C C . ASP B 1 359 ? -15.875 24.516 -8.773 1 95.44 359 ASP B C 1
ATOM 5904 O O . ASP B 1 359 ? -15.555 25.516 -8.109 1 95.44 359 ASP B O 1
ATOM 5908 N N . LEU B 1 360 ? -16.891 23.781 -8.5 1 96.38 360 LEU B N 1
ATOM 5909 C CA . LEU B 1 360 ? -17.703 24.031 -7.312 1 96.38 360 LEU B CA 1
ATOM 5910 C C . LEU B 1 360 ? -16.859 23.938 -6.047 1 96.38 360 LEU B C 1
ATOM 5912 O O . LEU B 1 360 ? -16.938 24.812 -5.184 1 96.38 360 LEU B O 1
ATOM 5916 N N . LEU B 1 361 ? -16.078 22.906 -5.953 1 96.69 361 LEU B N 1
ATOM 5917 C CA . LEU B 1 361 ? -15.219 22.719 -4.785 1 96.69 361 LEU B CA 1
ATOM 5918 C C . LEU B 1 361 ? -14.227 23.875 -4.652 1 96.69 361 LEU B C 1
ATOM 5920 O O . LEU B 1 361 ? -14.031 24.406 -3.559 1 96.69 361 LEU B O 1
ATOM 5924 N N . ARG B 1 362 ? -13.648 24.312 -5.766 1 95.44 362 ARG B N 1
ATOM 5925 C CA . ARG B 1 362 ? -12.695 25.422 -5.754 1 95.44 362 ARG B CA 1
ATOM 5926 C C . ARG B 1 362 ? -13.367 26.719 -5.297 1 95.44 362 ARG B C 1
ATOM 5928 O O . ARG B 1 362 ? -12.766 27.5 -4.555 1 95.44 362 ARG B O 1
ATOM 5935 N N . ASN B 1 363 ? -14.578 26.859 -5.754 1 94.62 363 ASN B N 1
ATOM 5936 C CA . ASN B 1 363 ? -15.312 28.062 -5.359 1 94.62 363 ASN B CA 1
ATOM 5937 C C . ASN B 1 363 ? -15.641 28.047 -3.869 1 94.62 363 ASN B C 1
ATOM 5939 O O . ASN B 1 363 ? -15.578 29.094 -3.211 1 94.62 363 ASN B O 1
ATOM 5943 N N . LEU B 1 364 ? -16.016 26.906 -3.367 1 95 364 LEU B N 1
ATOM 5944 C CA . LEU B 1 364 ? -16.281 26.781 -1.939 1 95 364 LEU B CA 1
ATOM 5945 C C . LEU B 1 364 ? -15.031 27.062 -1.117 1 95 364 LEU B C 1
ATOM 5947 O O . LEU B 1 364 ? -15.102 27.734 -0.087 1 95 364 LEU B O 1
ATOM 5951 N N . VAL B 1 365 ? -13.898 26.594 -1.6 1 93.5 365 VAL B N 1
ATOM 5952 C CA . VAL B 1 365 ? -12.617 26.75 -0.914 1 93.5 365 VAL B CA 1
ATOM 5953 C C . VAL B 1 365 ? -12.203 28.219 -0.943 1 93.5 365 VAL B C 1
ATOM 5955 O O . VAL B 1 365 ? -11.711 28.75 0.053 1 93.5 365 VAL B O 1
ATOM 5958 N N . ALA B 1 366 ? -12.438 28.922 -1.99 1 89.94 366 ALA B N 1
ATOM 5959 C CA . ALA B 1 366 ? -12.031 30.312 -2.203 1 89.94 366 ALA B CA 1
ATOM 5960 C C . ALA B 1 366 ? -12.836 31.266 -1.321 1 89.94 366 ALA B C 1
ATOM 5962 O O . ALA B 1 366 ? -12.375 32.344 -0.989 1 89.94 366 ALA B O 1
ATOM 5963 N N . ALA B 1 367 ? -14.008 30.859 -1.003 1 82.5 367 ALA B N 1
ATOM 5964 C CA . ALA B 1 367 ? -14.875 31.734 -0.213 1 82.5 367 ALA B CA 1
ATOM 5965 C C . ALA B 1 367 ? -14.305 31.953 1.185 1 82.5 367 ALA B C 1
ATOM 5967 O O . ALA B 1 367 ? -14.617 32.938 1.84 1 82.5 367 ALA B O 1
ATOM 5968 N N . ASP B 1 368 ? -13.25 31.172 1.548 1 70.5 368 ASP B N 1
ATOM 5969 C CA . ASP B 1 368 ? -12.477 31.312 2.779 1 70.5 368 ASP B CA 1
ATOM 5970 C C . ASP B 1 368 ? -13.398 31.562 3.975 1 70.5 368 ASP B C 1
ATOM 5972 O O . ASP B 1 368 ? -13.141 32.469 4.781 1 70.5 368 ASP B O 1
ATOM 5976 N N . SER B 1 369 ? -14.648 31.141 3.963 1 77.38 369 SER B N 1
ATOM 5977 C CA . SER B 1 369 ? -15.633 31.172 5.043 1 77.38 369 SER B CA 1
ATOM 5978 C C . SER B 1 369 ? -16.078 29.766 5.434 1 77.38 369 SER B C 1
ATOM 5980 O O . SER B 1 369 ? -15.688 28.797 4.793 1 77.38 369 SER B O 1
ATOM 5982 N N . LYS B 1 370 ? -16.797 29.797 6.59 1 90.69 370 LYS B N 1
ATOM 5983 C CA . LYS B 1 370 ? -17.406 28.516 6.953 1 90.69 370 LYS B CA 1
ATOM 5984 C C . LYS B 1 370 ? -18.391 28.062 5.887 1 90.69 370 LYS B C 1
ATOM 5986 O O . LYS B 1 370 ? -19.234 28.844 5.441 1 90.69 370 LYS B O 1
ATOM 5991 N N . VAL B 1 371 ? -18.25 26.891 5.496 1 94.56 371 VAL B N 1
ATOM 5992 C CA . VAL B 1 371 ? -19.141 26.344 4.477 1 94.56 371 VAL B CA 1
ATOM 5993 C C . VAL B 1 371 ? -20.562 26.219 5.035 1 94.56 371 VAL B C 1
ATOM 5995 O O . VAL B 1 371 ? -20.75 25.844 6.195 1 94.56 371 VAL B O 1
ATOM 5998 N N . SER B 1 372 ? -21.531 26.594 4.25 1 94.69 372 SER B N 1
ATOM 5999 C CA . SER B 1 372 ? -22.938 26.484 4.629 1 94.69 372 SER B CA 1
ATOM 6000 C C . SER B 1 372 ? -23.766 25.844 3.52 1 94.69 372 SER B C 1
ATOM 6002 O O . SER B 1 372 ? -23.344 25.812 2.363 1 94.69 372 SER B O 1
ATOM 6004 N N . VAL B 1 373 ? -24.891 25.359 3.955 1 95.56 373 VAL B N 1
ATOM 6005 C CA . VAL B 1 373 ? -25.812 24.75 2.994 1 95.56 373 VAL B CA 1
ATOM 6006 C C . VAL B 1 373 ? -26.25 25.797 1.975 1 95.56 373 VAL B C 1
ATOM 6008 O O . VAL B 1 373 ? -26.328 25.516 0.777 1 95.56 373 VAL B O 1
ATOM 6011 N N . THR B 1 374 ? -26.453 27 2.477 1 94.69 374 THR B N 1
ATOM 6012 C CA . THR B 1 374 ? -26.891 28.094 1.622 1 94.69 374 THR B CA 1
ATOM 6013 C C . THR B 1 374 ? -25.828 28.422 0.572 1 94.69 374 THR B C 1
ATOM 6015 O O . THR B 1 374 ? -26.156 28.609 -0.602 1 94.69 374 THR B O 1
ATOM 6018 N N . GLU B 1 375 ? -24.656 28.516 0.997 1 94.69 375 GLU B N 1
ATOM 6019 C CA . GLU B 1 375 ? -23.562 28.812 0.079 1 94.69 375 GLU B CA 1
ATOM 6020 C C . GLU B 1 375 ? -23.391 27.703 -0.961 1 94.69 375 GLU B C 1
ATOM 6022 O O . GLU B 1 375 ? -23.203 27.984 -2.146 1 94.69 375 GLU B O 1
ATOM 6027 N N . LEU B 1 376 ? -23.438 26.438 -0.556 1 96.38 376 LEU B N 1
ATOM 6028 C CA . LEU B 1 376 ? -23.344 25.312 -1.476 1 96.38 376 LEU B CA 1
ATOM 6029 C C . LEU B 1 376 ? -24.453 25.359 -2.52 1 96.38 376 LEU B C 1
ATOM 6031 O O . LEU B 1 376 ? -24.188 25.203 -3.715 1 96.38 376 LEU B O 1
ATOM 6035 N N . ARG B 1 377 ? -25.656 25.578 -2.08 1 96.44 377 ARG B N 1
ATOM 6036 C CA . ARG B 1 377 ? -26.797 25.625 -2.977 1 96.44 377 ARG B CA 1
ATOM 6037 C C . ARG B 1 377 ? -26.672 26.781 -3.969 1 96.44 377 ARG B C 1
ATOM 6039 O O . ARG B 1 377 ? -26.953 26.625 -5.16 1 96.44 377 ARG B O 1
ATOM 6046 N N . SER B 1 378 ? -26.234 27.875 -3.453 1 95.88 378 SER B N 1
ATOM 6047 C CA . SER B 1 378 ? -26.094 29.062 -4.309 1 95.88 378 SER B CA 1
ATOM 6048 C C . SER B 1 378 ? -25.047 28.828 -5.395 1 95.88 378 SER B C 1
ATOM 6050 O O . SER B 1 378 ? -25.312 29.047 -6.578 1 95.88 378 SER B O 1
ATOM 6052 N N . LEU B 1 379 ? -23.891 28.375 -5.027 1 95.5 379 LEU B N 1
ATOM 6053 C CA . LEU B 1 379 ? -22.812 28.141 -5.969 1 95.5 379 LEU B CA 1
ATOM 6054 C C . LEU B 1 379 ? -23.172 27.047 -6.969 1 95.5 379 LEU B C 1
ATOM 6056 O O . LEU B 1 379 ? -22.891 27.172 -8.164 1 95.5 379 LEU B O 1
ATOM 6060 N N . ALA B 1 380 ? -23.828 26 -6.469 1 96.5 380 ALA B N 1
ATOM 6061 C CA . ALA B 1 380 ? -24.234 24.906 -7.348 1 96.5 380 ALA B CA 1
ATOM 6062 C C . ALA B 1 380 ? -25.266 25.375 -8.359 1 96.5 380 ALA B C 1
ATOM 6064 O O . ALA B 1 380 ? -25.234 24.969 -9.531 1 96.5 380 ALA B O 1
ATOM 6065 N N . SER B 1 381 ? -26.172 26.172 -7.906 1 96.25 381 SER B N 1
ATOM 6066 C CA . SER B 1 381 ? -27.203 26.719 -8.797 1 96.25 381 SER B CA 1
ATOM 6067 C C . SER B 1 381 ? -26.594 27.578 -9.883 1 96.25 381 SER B C 1
ATOM 6069 O O . SER B 1 381 ? -27.047 27.578 -11.031 1 96.25 381 SER B O 1
ATOM 6071 N N . GLU B 1 382 ? -25.641 28.312 -9.516 1 95 382 GLU B N 1
ATOM 6072 C CA . GLU B 1 382 ? -24.953 29.172 -10.484 1 95 382 GLU B CA 1
ATOM 6073 C C . GLU B 1 382 ? -24.266 28.328 -11.562 1 95 382 GLU B C 1
ATOM 6075 O O . GLU B 1 382 ? -24.344 28.672 -12.75 1 95 382 GLU B O 1
ATOM 6080 N N . ILE B 1 383 ? -23.656 27.266 -11.188 1 93.81 383 ILE B N 1
ATOM 6081 C CA . ILE B 1 383 ? -22.938 26.406 -12.117 1 93.81 383 ILE B CA 1
ATOM 6082 C C . ILE B 1 383 ? -23.922 25.641 -12.984 1 93.81 383 ILE B C 1
ATOM 6084 O O . ILE B 1 383 ? -23.719 25.484 -14.188 1 93.81 383 ILE B O 1
ATOM 6088 N N . HIS B 1 384 ? -24.969 25.203 -12.359 1 93.38 384 HIS B N 1
ATOM 6089 C CA . HIS B 1 384 ? -25.953 24.359 -13.031 1 93.38 384 HIS B CA 1
ATOM 6090 C C . HIS B 1 384 ? -26.922 25.188 -13.875 1 93.38 384 HIS B C 1
ATOM 6092 O O . HIS B 1 384 ? -27.516 24.672 -14.82 1 93.38 384 HIS B O 1
ATOM 6098 N N . GLY B 1 385 ? -27.125 26.438 -13.555 1 93.62 385 GLY B N 1
ATOM 6099 C CA . GLY B 1 385 ? -28.125 27.281 -14.188 1 93.62 385 GLY B CA 1
ATOM 6100 C C . GLY B 1 385 ? -29.469 27.266 -13.484 1 93.62 385 GLY B C 1
ATOM 6101 O O . GLY B 1 385 ? -30.297 28.156 -13.695 1 93.62 385 GLY B O 1
ATOM 6102 N N . SER B 1 386 ? -29.703 26.266 -12.688 1 94.94 386 SER B N 1
ATOM 6103 C CA . SER B 1 386 ? -30.875 26.125 -11.82 1 94.94 386 SER B CA 1
ATOM 6104 C C . SER B 1 386 ? -30.547 25.281 -10.594 1 94.94 386 SER B C 1
ATOM 6106 O O . SER B 1 386 ? -29.438 24.75 -10.469 1 94.94 386 SER B O 1
ATOM 6108 N N . MET B 1 387 ? -31.484 25.234 -9.609 1 95.44 387 MET B N 1
ATOM 6109 C CA . MET B 1 387 ? -31.25 24.438 -8.406 1 95.44 387 MET B CA 1
ATOM 6110 C C . MET B 1 387 ? -31.141 22.953 -8.75 1 95.44 387 MET B C 1
ATOM 6112 O O . MET B 1 387 ? -32.094 22.344 -9.234 1 95.44 387 MET B O 1
ATOM 6116 N N . PRO B 1 388 ? -29.984 22.391 -8.461 1 96.31 388 PRO B N 1
ATOM 6117 C CA . PRO B 1 388 ? -29.875 20.953 -8.703 1 96.31 388 PRO B CA 1
ATOM 6118 C C . PRO B 1 388 ? -30.844 20.141 -7.84 1 96.31 388 PRO B C 1
ATOM 6120 O O . PRO B 1 388 ? -31.047 20.469 -6.668 1 96.31 388 PRO B O 1
ATOM 6123 N N . LYS B 1 389 ? -31.375 19.078 -8.375 1 96.62 389 LYS B N 1
ATOM 6124 C CA . LYS B 1 389 ? -32.281 18.188 -7.641 1 96.62 389 LYS B CA 1
ATOM 6125 C C . LYS B 1 389 ? -31.578 17.609 -6.414 1 96.62 389 LYS B C 1
ATOM 6127 O O . LYS B 1 389 ? -32.219 17.422 -5.371 1 96.62 389 LYS B O 1
ATOM 6132 N N . ALA B 1 390 ? -30.344 17.344 -6.488 1 96.94 390 ALA B N 1
ATOM 6133 C CA . ALA B 1 390 ? -29.562 16.75 -5.41 1 96.94 390 ALA B CA 1
ATOM 6134 C C . ALA B 1 390 ? -29.562 17.641 -4.176 1 96.94 390 ALA B C 1
ATOM 6136 O O . ALA B 1 390 ? -29.422 17.156 -3.049 1 96.94 390 ALA B O 1
ATOM 6137 N N . LEU B 1 391 ? -29.75 18.891 -4.449 1 97.5 391 LEU B N 1
ATOM 6138 C CA . LEU B 1 391 ? -29.688 19.844 -3.342 1 97.5 391 LEU B CA 1
ATOM 6139 C C . LEU B 1 391 ? -31.062 20.438 -3.068 1 97.5 391 LEU B C 1
ATOM 6141 O O . LEU B 1 391 ? -31.172 21.531 -2.5 1 97.5 391 LEU B O 1
ATOM 6145 N N . SER B 1 392 ? -32.094 19.734 -3.465 1 95.06 392 SER B N 1
ATOM 6146 C CA . SER B 1 392 ? -33.469 20.172 -3.223 1 95.06 392 SER B CA 1
ATOM 6147 C C . SER B 1 392 ? -33.812 20.078 -1.743 1 95.06 392 SER B C 1
ATOM 6149 O O . SER B 1 392 ? -33.156 19.391 -0.978 1 95.06 392 SER B O 1
ATOM 6151 N N . ALA B 1 393 ? -34.875 20.719 -1.386 1 91.62 393 ALA B N 1
ATOM 6152 C CA . ALA B 1 393 ? -35.375 20.672 -0.011 1 91.62 393 ALA B CA 1
ATOM 6153 C C . ALA B 1 393 ? -35.719 19.25 0.408 1 91.62 393 ALA B C 1
ATOM 6155 O O . ALA B 1 393 ? -35.531 18.875 1.57 1 91.62 393 ALA B O 1
ATOM 6156 N N . ARG B 1 394 ? -36.125 18.484 -0.481 1 89.81 394 ARG B N 1
ATOM 6157 C CA . ARG B 1 394 ? -36.5 17.109 -0.206 1 89.81 394 ARG B CA 1
ATOM 6158 C C . ARG B 1 394 ? -35.281 16.281 0.16 1 89.81 394 ARG B C 1
ATOM 6160 O O . ARG B 1 394 ? -35.312 15.492 1.11 1 89.81 394 ARG B O 1
ATOM 6167 N N . ASN B 1 395 ? -34.188 16.484 -0.568 1 92.88 395 ASN B N 1
ATOM 6168 C CA . ASN B 1 395 ? -32.969 15.711 -0.358 1 92.88 395 ASN B CA 1
ATOM 6169 C C . ASN B 1 395 ? -32.188 16.219 0.833 1 92.88 395 ASN B C 1
ATOM 6171 O O . ASN B 1 395 ? -31.328 15.516 1.374 1 92.88 395 ASN B O 1
ATOM 6175 N N . LEU B 1 396 ? -32.469 17.422 1.217 1 94.69 396 LEU B N 1
ATOM 6176 C CA . LEU B 1 396 ? -31.766 18.031 2.338 1 94.69 396 LEU B CA 1
ATOM 6177 C C . LEU B 1 396 ? -32.688 18.188 3.543 1 94.69 396 LEU B C 1
ATOM 6179 O O . LEU B 1 396 ? -32.562 19.156 4.297 1 94.69 396 LEU B O 1
ATOM 6183 N N . ARG B 1 397 ? -33.531 17.25 3.676 1 86.12 397 ARG B N 1
ATOM 6184 C CA . ARG B 1 397 ? -34.469 17.344 4.785 1 86.12 397 ARG B CA 1
ATOM 6185 C C . ARG B 1 397 ? -33.75 17.453 6.117 1 86.12 397 ARG B C 1
ATOM 6187 O O . ARG B 1 397 ? -32.812 16.703 6.375 1 86.12 397 ARG B O 1
ATOM 6194 N N . GLY B 1 398 ? -34.188 18.375 6.984 1 82.56 398 GLY B N 1
ATOM 6195 C CA . GLY B 1 398 ? -33.594 18.578 8.289 1 82.56 398 GLY B CA 1
ATOM 6196 C C . GLY B 1 398 ? -32.562 19.703 8.297 1 82.56 398 GLY B C 1
ATOM 6197 O O . GLY B 1 398 ? -32.125 20.125 9.367 1 82.56 398 GLY B O 1
ATOM 6198 N N . CYS B 1 399 ? -32.219 20.172 7.102 1 89.19 399 CYS B N 1
ATOM 6199 C CA . CYS B 1 399 ? -31.266 21.281 7.008 1 89.19 399 CYS B CA 1
ATOM 6200 C C . CYS B 1 399 ? -31.984 22.625 6.973 1 89.19 399 CYS B C 1
ATOM 6202 O O . CYS B 1 399 ? -33.094 22.719 6.469 1 89.19 399 CYS B O 1
ATOM 6204 N N . LYS B 1 400 ? -31.391 23.594 7.555 1 81.75 400 LYS B N 1
ATOM 6205 C CA . LYS B 1 400 ? -31.875 24.953 7.398 1 81.75 400 LYS B CA 1
ATOM 6206 C C . LYS B 1 400 ? -31.438 25.547 6.059 1 81.75 400 LYS B C 1
ATOM 6208 O O . LYS B 1 400 ? -30.25 25.688 5.789 1 81.75 400 LYS B O 1
ATOM 6213 N N . LEU B 1 401 ? -32.375 25.766 5.227 1 82.81 401 LEU B N 1
ATOM 6214 C CA . LEU B 1 401 ? -32.062 26.219 3.869 1 82.81 401 LEU B CA 1
ATOM 6215 C C . LEU B 1 401 ? -32.156 27.734 3.76 1 82.81 401 LEU B C 1
ATOM 6217 O O . LEU B 1 401 ? -32.906 28.359 4.477 1 82.81 401 LEU B O 1
#

Solvent-accessible surface area (backbone atoms only — not comparable to full-atom values): 41612 Å² total; per-residue (Å²): 136,83,82,71,78,79,74,77,72,78,72,77,72,80,63,92,69,50,66,32,39,33,39,38,40,39,30,72,35,40,92,72,25,24,33,39,40,36,42,37,36,46,36,62,89,31,34,58,46,34,41,37,32,47,48,90,60,85,48,60,45,74,75,48,67,46,57,49,74,47,76,58,91,53,31,38,39,35,29,43,37,47,60,30,33,37,40,33,34,34,29,55,46,60,37,74,53,74,94,80,14,19,82,19,41,42,42,88,65,39,32,40,37,38,36,49,74,74,42,53,59,71,47,73,45,54,41,91,79,41,29,48,50,22,35,41,35,69,57,66,63,91,79,41,47,76,48,52,55,47,62,76,54,95,79,29,23,58,41,80,43,93,92,49,50,67,39,68,63,57,15,42,37,40,39,17,48,63,47,75,50,76,48,75,46,84,74,19,44,36,36,32,33,26,51,67,88,37,71,55,51,50,52,43,56,48,22,54,41,47,50,30,43,54,56,47,39,71,52,38,73,80,43,64,56,44,40,26,40,39,28,43,38,84,64,42,44,86,49,62,46,58,34,63,45,16,29,41,38,27,30,81,60,57,70,31,39,97,70,60,46,28,60,64,48,25,32,49,39,46,51,54,49,63,72,43,57,30,90,37,17,25,18,58,55,48,8,51,20,51,42,46,30,42,45,36,33,39,76,47,43,43,40,48,69,68,55,49,53,51,34,50,51,53,29,37,60,48,12,68,71,34,89,56,52,36,32,81,70,48,55,69,32,23,24,24,30,28,28,37,38,51,54,46,36,42,60,68,45,59,52,98,65,82,59,51,56,43,50,49,51,43,52,56,45,67,63,76,51,61,41,37,59,54,56,51,50,50,54,47,16,65,75,59,72,43,79,50,71,49,69,28,70,81,69,42,49,80,46,80,121,130,90,75,78,78,77,73,76,74,76,73,78,71,81,64,94,68,49,67,33,40,34,39,38,40,37,29,72,35,37,92,73,23,25,32,40,39,35,42,38,36,46,36,63,89,32,33,57,46,33,39,38,30,46,49,91,60,84,48,59,44,74,76,48,66,46,57,51,75,47,74,59,90,53,32,38,38,35,30,44,37,47,60,30,34,37,41,32,34,34,28,55,47,62,38,74,54,75,92,80,14,19,82,18,42,40,42,90,64,38,32,38,36,39,35,49,75,75,42,52,60,72,48,73,44,52,42,89,80,42,30,49,50,21,37,42,35,67,57,67,62,89,81,40,46,77,50,52,53,49,61,74,54,94,77,29,24,58,42,80,43,93,91,48,53,69,38,68,64,56,16,42,36,39,39,16,47,61,46,75,50,75,49,74,46,82,75,19,44,35,35,32,33,24,48,66,88,36,72,55,54,50,51,43,55,48,21,55,42,48,47,29,44,54,56,46,38,69,52,40,74,81,43,64,55,44,40,25,40,39,27,43,40,85,63,40,44,87,51,63,46,60,34,64,45,18,30,41,38,28,30,82,60,57,70,31,38,97,71,60,46,27,60,63,47,24,33,48,38,45,51,53,50,62,73,43,56,32,91,37,17,26,18,57,53,47,8,51,20,52,42,46,28,41,47,38,33,38,77,48,42,43,38,49,69,66,57,47,52,50,34,50,51,52,30,37,59,48,13,68,71,34,90,54,52,36,32,81,71,49,53,71,34,24,23,23,30,29,28,35,38,51,54,47,38,42,62,68,45,59,54,100,65,81,58,51,55,42,53,50,52,44,52,56,43,68,62,73,52,61,41,38,58,53,57,53,50,53,56,48,17,65,74,59,74,43,78,49,72,50,71,28,71,79,67,41,48,79,47,81,118

pLDDT: mean 92.91, std 12.75, range [23.3, 98.88]

Organism: NCBI:txid1548547

Radius of gyration: 32.85 Å; Cα contacts (8 Å, |Δi|>4): 1720; chains: 2; bounding box: 80×102×69 Å

Secondary structure (DSSP, 8-state):
--------------SS--EEEEEEEEEEEGGGTEEEEEEEEE-STTSEEEEEEE--STTEEEEEESSEEEEETTEEEEE--TTEEEEEEEEE--EE-GGG-EEEEE-SSEEEEEHHHHS--EEEEE-TT-EEEEEEEE---TT-EEE-SSPEETTEEEE--TT-SS----SEEEEESEEEEEEEETTEEEEEEEETTS---HHHHHHHHHHHHHHHHHH-TT--SEEEEEEE-TTB-SSEEEETTEEEEETT--SS-TTS--HHHHHHHHHHH---B-TT-HHHHHHHHHHHHHHHHHHTTSS-HHHHHHHHHHHHHHHTT-S-SS-SS--THHHHHHHHHHHHHHHHH--SSS-HHHHHHHHHHHT-S-B-HHHHHHHHHHHHSS--GGGSTTTTTTS--/--------------SS--EEEEEEEEEEEGGGTEEEEEEEEE-STTSEEEEEEE--STTEEEEEESSEEEEETTEEEEE--TTEEEEEEEEE--EE-GGG-EEEEE-SSEEEEEHHHHS--EEEEE-TT-EEEEEEEE---TT-EEE-SSPEETTEEEE--TT-SS----SEEEEESEEEEEEEETTEEEEEEEETTS---HHHHHHHHHHHHHHHHHH-TT--SEEEEEEE-TTB-SSEEEETTEEEEETT--SS-TTS--HHHHHHHHHHH---B-TT-HHHHHHHHHHHHHHHHHHTTSS-HHHHHHHHHHHHHHHTT-S-SS-SS--THHHHHHHHHHHHHHHHH--SSS-HHHHHHHHHHHT-S-B-HHHHHHHHHHHHSS--GGGSTTTTTTS--

Foldseek 3Di:
DDPPPPPPPPPPPPPPAQEKEWEWEWEDDQVQQKIKIKIKIFHAQQFWAKKKFFAPDDQKADWDKAADWDDDPRMIMGGADNGIMMIMIMGRFFADDPPQFTAWGGHPAKTKDKLCRVGGDMDTDGDVRYAYFYKYAYDYPPQKDKDWQFDDDPRIGTFDDPVDRYGRGTGMMMMGQKDWDWDQALQAIEIEMEHPPQQAPHVQVVVLCNLQVNVVCVLQVPFDNYAYEYEGAPRHDAAKDAMASYIYHYRPDDCADPLRWGRVQLRSLCNRLVAAADQLRQLVSLQVSGLVSLVSCPVSVVDDPVSSVSSLVVLCVLLVPDPAQRHRHADGSNNSLSNNLLVQLQVLLDDPDDRVSSVLSNVQSVVVDHDALVSSQVSSCVSNVHGRPSSDCVNRPPGDD/DPPPPPPPPPDPPPPPAQEKEWEWEWEDDQVQQKIKIKIKIFHAQQFWAKKKFFAPDDQKADWDKAADWDDDPRMIMGGADNGIMMIMIMGRFFADDPPQFTAWTGHPAKTKGKLCRRGGDMDTDGDVRYAYFYKYAYDYPPQKDKDWQFDDDPRIGTFDDPVDRYGRGTGMMMMGQKDWDWDQALQAIEIEMEHPPQQAPHVQVVVLCNLQVNVVCVLQVPFDNYAYEYEGAPRHDAAKDAMASYIYHYRPDDCADPLRWGRVQLNSLCNRLVAAADQLRQLVSLQVSGLVSLVSCPVSVVDDPVSSVSSLVVLCVLLVPDPAQRHRHQDGSNNSLSNNLLVQLQVLLDDPDDRVSSVLSNVQSVVVDHDALVSSQVSSCVSNVHGRPSSDCVNRPPGDD

Sequence (802 aa):
MICGYACGALAADASGERIYDVVYTVRPLPDSHSAEVEMAVSQTRGMLRQLSMDLPGDNFSGFHGDGEIAVEGKELHWSPPRDGGNLRWTVSINHQRDNATYDAWLDADWAVFRASDIIPPARTRALKGAQSRTYLQFDLPEQWSSLTQYAERAGRYRVQNPERRFDRPTGWILLGKIGVRIETIAGVRVLVGGPAGHAVRRLDLLALLHWTLPHLKGVLPDFPSRLTIISAGENMWRGGLSGPRSLFLHAELPLISENATSTLLHEILHLGTRFSAGPGADWIVEGFAEYYSLELLRRSRSISKKRFDTAIENLVEWGESAESLCTPQSTGATTARAVGIIAALHKELRRSGGDPLDDLLRNLVAADSKVSVTELRSLASEIHGSMPKALSARNLRGCKLMICGYACGALAADASGERIYDVVYTVRPLPDSHSAEVEMAVSQTRGMLRQLSMDLPGDNFSGFHGDGEIAVEGKELHWSPPRDGGNLRWTVSINHQRDNATYDAWLDADWAVFRASDIIPPARTRALKGAQSRTYLQFDLPEQWSSLTQYAERAGRYRVQNPERRFDRPTGWILLGKIGVRIETIAGVRVLVGGPAGHAVRRLDLLALLHWTLPHLKGVLPDFPSRLTIISAGENMWRGGLSGPRSLFLHAELPLISENATSTLLHEILHLGTRFSAGPGADWIVEGFAEYYSLELLRRSRSISKKRFDTAIENLVEWGESAESLCTPQSTGATTARAVGIIAALHKELRRSGGDPLDDLLRNLVAADSKVSVTELRSLASEIHGSMPKALSARNLRGCKL

Nearest PDB structures (foldseek):
  7xyo-assembly1_B  TM=6.278E-01  e=6.151E-20  Myxococcus fulvus
  3q7j-assembly2_B  TM=6.711E-01  e=2.271E-16  Thermoplasma acidophilum DSM 1728
  1z5h-assembly1_A  TM=6.599E-01  e=2.271E-16  Thermoplasma acidophilum
  6ydx-assembly1_A  TM=6.386E-01  e=1.483E-16  Homo sapiens
  4pj6-assembly1_A  TM=5.857E-01  e=1.174E-15  Homo sapiens